Protein AF-A0A5C8IA81-F1 (afdb_monomer_lite)

Sequence (1059 aa):
MPIPPRSRPSRGLSVRSIALVAGAFYYVAALVIFRDVLFAIPSVLRGETVIVGDELVPFFNWHTQLLDQAAGQFNDLVHGYEFRVRYAFLTTWLRFYPVLPFAILLVIPTLFWVTYLTVARFIERVFTALSPQAIYLATFFPVALIYLIMVYSKITHFYTLILGLVMMTMSALWMLYALLFAGRAWKRYMVIACLATLLNPAIHYLILFSLFFGLTIVTLLVGELANWIRRGGPARLRTLPARVRGFMTDGGRWPRLRRAFARWSATTSGRVVLAFAMYVAITLVPYALFVKYVALAGVSNLTDTVPGDFYFIQDASVSWLHMFSWDLAGITDKILFGDYLAKVPRYPDAAYTLLLVVPLLVPAVRRRLFRTRPHRQLLGVIAVAIVFALWATIGYGEPLWFPTFHRTLAALATTANESNSAIGDLLVTAAGTVVQILRFPHRFQLILFMLAPLVMSLTLAYLIDVVSGRWLRRSAHRSTGEVLIKLLATVSVGAVFFTPFWSNDPYRTVFASGNMAGFLSPFPLQDLKDLKRAIKELPEGKTVVIPPTETAKLVGDSNGVDHKFIDKFFIYYLDKPSYYYGLTGDVQNKFDFFLILRGLYYRQDWWINVARDINVKYIVVNRRIHSNGGIGAEYLPNVESFVEPGLARLSDDIALRFENDSYALYEITDLPSGPRDTILVDSSWQSYLDLVFSRRNLSRCYTFEFTPYVDLAAARAGPPIKLLTDDEPTSALDLYLLEHPEAISGPDTRMFAFNPDVVASNYYLSPMFRSFLLFSNTKWNRMGMITPGVFGTLRGSFVGLPRDTEIAIPVDIAESGRYRVLMRTANTANTVQVTAPSLGFDETFELRSPPENVKFYPVDDVYDTDRVAVDASGMSVSEIEDAVPEELVAVNFGYSYQDLGVVDADAGTHTFSLQKTDQNPMLFEGMMLVPDDVYQTLELPTDVVPITDPNELDCSERTESSGPDDGYVDAAANPEHANLTQDELLNLAAADVGDLEPPAGGVVGSSWIGVGVTVLILLMSGLIVRWRSRSRPDDPAPDDPAPDDPPSDDDDDDKEPTS

Structure (mmCIF, N/CA/C/O backbone):
data_AF-A0A5C8IA81-F1
#
_entry.id   AF-A0A5C8IA81-F1
#
loop_
_atom_site.group_PDB
_atom_site.id
_atom_site.type_symbol
_atom_site.label_atom_id
_atom_site.label_alt_id
_atom_site.label_comp_id
_atom_site.label_asym_id
_atom_site.label_entity_id
_atom_site.label_seq_id
_atom_site.pdbx_PDB_ins_code
_atom_site.Cartn_x
_atom_site.Cartn_y
_atom_site.Cartn_z
_atom_site.occupancy
_atom_site.B_iso_or_equiv
_atom_site.auth_seq_id
_atom_site.auth_comp_id
_atom_site.auth_asym_id
_atom_site.auth_atom_id
_atom_site.pdbx_PDB_model_num
ATOM 1 N N . MET A 1 1 ? -34.663 -3.228 54.240 1.00 33.69 1 MET A N 1
ATOM 2 C CA . MET A 1 1 ? -35.141 -1.906 53.779 1.00 33.69 1 MET A CA 1
ATOM 3 C C . MET A 1 1 ? -36.226 -2.128 52.740 1.00 33.69 1 MET A C 1
ATOM 5 O O . MET A 1 1 ? -35.976 -2.917 51.832 1.00 33.69 1 MET A O 1
ATOM 9 N N . PRO A 1 2 ? -37.406 -1.502 52.877 1.00 31.45 2 PRO A N 1
ATOM 10 C CA . PRO A 1 2 ? -38.437 -1.532 51.845 1.00 31.45 2 PRO A CA 1
ATOM 11 C C . PRO A 1 2 ? -37.969 -0.783 50.589 1.00 31.45 2 PRO A C 1
ATOM 13 O O . PRO A 1 2 ? -37.119 0.106 50.659 1.00 31.45 2 PRO A O 1
ATOM 16 N N . ILE A 1 3 ? -38.511 -1.165 49.434 1.00 33.31 3 ILE A N 1
ATOM 17 C CA . ILE A 1 3 ? -38.219 -0.520 48.150 1.00 33.31 3 ILE A CA 1
ATOM 18 C C . ILE A 1 3 ? -38.900 0.859 48.153 1.00 33.31 3 ILE A C 1
ATOM 20 O O . ILE A 1 3 ? -40.120 0.903 48.319 1.00 33.31 3 ILE A O 1
ATOM 24 N N . PRO A 1 4 ? -38.174 1.980 47.971 1.00 34.91 4 PRO A N 1
ATOM 25 C CA . PRO A 1 4 ? -38.811 3.287 47.878 1.00 34.91 4 PRO A CA 1
ATOM 26 C C . PRO A 1 4 ? -39.685 3.352 46.613 1.00 34.91 4 PRO A C 1
ATOM 28 O O . PRO A 1 4 ? -39.297 2.800 45.574 1.00 34.91 4 PRO A O 1
ATOM 31 N N . PRO A 1 5 ? -40.854 4.015 46.663 1.00 33.41 5 PRO A N 1
ATOM 32 C CA . PRO A 1 5 ? -41.746 4.102 45.515 1.00 33.41 5 PRO A CA 1
ATOM 33 C C . PRO A 1 5 ? -41.042 4.787 44.340 1.00 33.41 5 PRO A C 1
ATOM 35 O O . PRO A 1 5 ? -40.331 5.780 44.510 1.00 33.41 5 PRO A O 1
ATOM 38 N N . ARG A 1 6 ? -41.258 4.270 43.123 1.00 34.28 6 ARG A N 1
ATOM 39 C CA . ARG A 1 6 ? -40.813 4.944 41.896 1.00 34.28 6 ARG A CA 1
ATOM 40 C C . ARG A 1 6 ? -41.483 6.315 41.830 1.00 34.28 6 ARG A C 1
ATOM 42 O O . ARG A 1 6 ? -42.702 6.396 41.684 1.00 34.28 6 ARG A O 1
ATOM 49 N N . SER A 1 7 ? -40.687 7.376 41.908 1.00 33.78 7 SER A N 1
ATOM 50 C CA . SER A 1 7 ? -41.159 8.733 41.653 1.00 33.78 7 SER A CA 1
ATOM 51 C C . SER A 1 7 ? -41.774 8.827 40.253 1.00 33.78 7 SER A C 1
ATOM 53 O O . SER A 1 7 ? -41.305 8.190 39.304 1.00 33.78 7 SER A O 1
ATOM 55 N N . ARG A 1 8 ? -42.849 9.620 40.127 1.00 33.00 8 ARG A N 1
ATOM 56 C CA . ARG A 1 8 ? -43.472 9.942 38.832 1.00 33.00 8 ARG A CA 1
ATOM 57 C C . ARG A 1 8 ? -42.396 10.440 37.852 1.00 33.00 8 ARG A C 1
ATOM 59 O O . ARG A 1 8 ? -41.492 11.154 38.291 1.00 33.00 8 ARG A O 1
ATOM 66 N N . PRO A 1 9 ? -42.484 10.113 36.548 1.00 36.97 9 PRO A N 1
ATOM 67 C CA . PRO A 1 9 ? -41.510 10.581 35.570 1.00 36.97 9 PRO A CA 1
ATOM 68 C C . PRO A 1 9 ? -41.485 12.112 35.565 1.00 36.97 9 PRO A C 1
ATOM 70 O O . PRO A 1 9 ? -42.474 12.765 35.229 1.00 36.97 9 PRO A O 1
ATOM 73 N N . SER A 1 10 ? -40.351 12.689 35.959 1.00 41.59 10 SER A N 1
ATOM 74 C CA . SER A 1 10 ? -40.108 14.118 35.803 1.00 41.59 10 SER A CA 1
ATOM 75 C C . SER A 1 10 ? -40.107 14.477 34.312 1.00 41.59 10 SER A C 1
ATOM 77 O O . SER A 1 10 ? -39.775 13.646 33.463 1.00 41.59 10 SER A O 1
ATOM 79 N N . ARG A 1 11 ? -40.458 15.728 33.980 1.00 45.72 11 ARG A N 1
ATOM 80 C CA . ARG A 1 11 ? -40.369 16.294 32.616 1.00 45.72 11 ARG A CA 1
ATOM 81 C C . ARG A 1 11 ? -38.899 16.501 32.192 1.00 45.72 11 ARG A C 1
ATOM 83 O O . ARG A 1 11 ? -38.470 17.617 31.919 1.00 45.72 11 ARG A O 1
ATOM 90 N N . GLY A 1 12 ? -38.106 15.433 32.204 1.00 56.06 12 GLY A N 1
ATOM 91 C CA . GLY A 1 12 ? -36.724 15.413 31.735 1.00 56.06 12 GLY A CA 1
ATOM 92 C C . GLY A 1 12 ? -36.632 15.184 30.227 1.00 56.06 12 GLY A C 1
ATOM 93 O O . GLY A 1 12 ? -37.526 14.586 29.629 1.00 56.06 12 GLY A O 1
ATOM 94 N N . LEU A 1 13 ? -35.517 15.599 29.616 1.00 64.62 13 LEU A N 1
ATOM 95 C CA . LEU A 1 13 ? -35.184 15.197 28.246 1.00 64.62 13 LEU A CA 1
ATOM 96 C C . LEU A 1 13 ? -35.180 13.667 28.143 1.00 64.62 13 LEU A C 1
ATOM 98 O O . LEU A 1 13 ? -34.471 12.987 28.896 1.00 64.62 13 LEU A O 1
ATOM 102 N N . SER A 1 14 ? -35.975 13.130 27.214 1.00 85.69 14 SER A N 1
ATOM 103 C CA . SER A 1 14 ? -35.999 11.692 26.959 1.00 85.69 14 SER A CA 1
ATOM 104 C C . SER A 1 14 ? -34.713 11.265 26.247 1.00 85.69 14 SER A C 1
ATOM 106 O O . SER A 1 14 ? -34.195 11.990 25.397 1.00 85.69 14 SER A O 1
ATOM 108 N N . VAL A 1 15 ? -34.217 10.064 26.549 1.00 88.62 15 VAL A N 1
ATOM 109 C CA . VAL A 1 15 ? -33.043 9.483 25.872 1.00 88.62 15 VAL A CA 1
ATOM 110 C C . VAL A 1 15 ? -33.256 9.416 24.353 1.00 88.62 15 VAL A C 1
ATOM 112 O O . VAL A 1 15 ? -32.348 9.723 23.585 1.00 88.62 15 VAL A O 1
ATOM 115 N N . ARG A 1 16 ? -34.487 9.118 23.908 1.00 90.88 16 ARG A N 1
ATOM 116 C CA . ARG A 1 16 ? -34.873 9.133 22.487 1.00 90.88 16 ARG A CA 1
ATOM 117 C C . ARG A 1 16 ? -34.737 10.529 21.870 1.00 90.88 16 ARG A C 1
ATOM 119 O O . ARG A 1 16 ? -34.262 10.636 20.748 1.00 90.88 16 ARG A O 1
ATOM 126 N N . SER A 1 17 ? -35.115 11.583 22.595 1.00 89.69 17 SER A N 1
ATOM 127 C CA . SER A 1 17 ? -34.967 12.974 22.146 1.00 89.69 17 SER A CA 1
ATOM 128 C C . SER A 1 17 ? -33.494 13.361 22.012 1.00 89.69 17 SER A C 1
ATOM 130 O O . SER A 1 17 ? -33.114 13.903 20.983 1.00 89.69 17 SER A O 1
ATOM 132 N N . ILE A 1 18 ? -32.657 13.026 23.003 1.00 91.56 18 ILE A N 1
ATOM 133 C CA . ILE A 1 18 ? -31.205 13.280 22.953 1.00 91.56 18 ILE A CA 1
ATOM 134 C C . ILE A 1 18 ? -30.586 12.567 21.743 1.00 91.56 18 ILE A C 1
ATOM 136 O O . ILE A 1 18 ? -29.866 13.187 20.967 1.00 91.56 18 ILE A O 1
ATOM 140 N N . ALA A 1 19 ? -30.926 11.293 21.533 1.00 93.81 19 ALA A N 1
ATOM 141 C CA . ALA A 1 19 ? -30.397 10.502 20.428 1.00 93.81 19 ALA A CA 1
ATOM 142 C C . ALA A 1 19 ? -30.842 10.993 19.036 1.00 93.81 19 ALA A C 1
ATOM 144 O O . ALA A 1 19 ? -30.082 10.859 18.078 1.00 93.81 19 ALA A O 1
ATOM 145 N N . LEU A 1 20 ? -32.053 11.552 18.918 1.00 94.38 20 LEU A N 1
ATOM 146 C CA . LEU A 1 20 ? -32.542 12.179 17.684 1.00 94.38 20 LEU A CA 1
ATOM 147 C C . LEU A 1 20 ? -31.858 13.526 17.420 1.00 94.38 20 LEU A C 1
ATOM 149 O O . LEU A 1 20 ? -31.477 13.784 16.286 1.00 94.38 20 LEU A O 1
ATOM 153 N N . VAL A 1 21 ? -31.652 14.352 18.453 1.00 93.56 21 VAL A N 1
ATOM 154 C CA . VAL A 1 21 ? -30.922 15.628 18.331 1.00 93.56 21 VAL A CA 1
ATOM 155 C C . VAL A 1 21 ? -29.455 15.391 17.965 1.00 93.56 21 VAL A C 1
ATOM 157 O O . VAL A 1 21 ? -28.944 16.071 17.084 1.00 93.56 21 VAL A O 1
ATOM 160 N N . ALA A 1 22 ? -28.796 14.394 18.566 1.00 93.44 22 ALA A N 1
ATOM 161 C CA . ALA A 1 22 ? -27.437 13.992 18.192 1.00 93.44 22 ALA A CA 1
ATOM 162 C C . ALA A 1 22 ? -27.353 13.537 16.722 1.00 93.44 22 ALA A C 1
ATOM 164 O O . ALA A 1 22 ? -26.461 13.967 15.999 1.00 93.44 22 ALA A O 1
ATOM 165 N N . GLY A 1 23 ? -28.315 12.725 16.262 1.00 95.12 23 GLY A N 1
ATOM 166 C CA . GLY A 1 23 ? -28.415 12.327 14.854 1.00 95.12 23 GLY A CA 1
ATOM 167 C C . GLY A 1 23 ? -28.604 13.524 13.922 1.00 95.12 23 GLY A C 1
ATOM 168 O O . GLY A 1 23 ? -27.832 13.695 12.985 1.00 95.12 23 GLY A O 1
ATOM 169 N N . ALA A 1 24 ? -29.578 14.392 14.214 1.00 96.44 24 ALA A N 1
ATOM 170 C CA . ALA A 1 24 ? -29.825 15.610 13.443 1.00 96.44 24 ALA A CA 1
ATOM 171 C C . ALA A 1 24 ? -28.591 16.528 13.392 1.00 96.44 24 ALA A C 1
ATOM 173 O O . ALA A 1 24 ? -28.287 17.068 12.333 1.00 96.44 24 ALA A O 1
ATOM 174 N N . PHE A 1 25 ? -27.844 16.652 14.496 1.00 95.25 25 PHE A N 1
ATOM 175 C CA . PHE A 1 25 ? -26.590 17.401 14.516 1.00 95.25 25 PHE A CA 1
ATOM 176 C C . PHE A 1 25 ? -25.544 16.791 13.576 1.00 95.25 25 PHE A C 1
ATOM 178 O O . PHE A 1 25 ? -24.917 17.543 12.842 1.00 95.25 25 PHE A O 1
ATOM 185 N N . TYR A 1 26 ? -25.372 15.462 13.539 1.00 96.25 26 TYR A N 1
ATOM 186 C CA . TYR A 1 26 ? -24.430 14.834 12.601 1.00 96.25 26 TYR A CA 1
ATOM 187 C C . TYR A 1 26 ? -24.785 15.126 11.135 1.00 96.25 26 TYR A C 1
ATOM 189 O O . TYR A 1 26 ? -23.894 15.470 10.365 1.00 96.25 26 TYR A O 1
ATOM 197 N N . TYR A 1 27 ? -26.067 15.068 10.752 1.00 96.88 27 TYR A N 1
ATOM 198 C CA . TYR A 1 27 ? -26.488 15.436 9.391 1.00 96.88 27 TYR A CA 1
ATOM 199 C C . TYR A 1 27 ? -26.294 16.929 9.094 1.00 96.88 27 TYR A C 1
ATOM 201 O O . TYR A 1 27 ? -25.751 17.271 8.050 1.00 96.88 27 TYR A O 1
ATOM 209 N N . VAL A 1 28 ? -26.681 17.830 10.004 1.00 95.88 28 VAL A N 1
ATOM 210 C CA . VAL A 1 28 ? -26.487 19.281 9.810 1.00 95.88 28 VAL A CA 1
ATOM 211 C C . VAL A 1 28 ? -24.999 19.637 9.739 1.00 95.88 28 VAL A C 1
ATOM 213 O O . VAL A 1 28 ? -24.603 20.421 8.883 1.00 95.88 28 VAL A O 1
ATOM 216 N N . ALA A 1 29 ? -24.158 19.026 10.577 1.00 93.00 29 ALA A N 1
ATOM 217 C CA . ALA A 1 29 ? -22.710 19.199 10.523 1.00 93.00 29 ALA A CA 1
ATOM 218 C C . ALA A 1 29 ? -22.122 18.682 9.201 1.00 93.00 29 ALA A C 1
ATOM 220 O O . ALA A 1 29 ? -21.273 19.356 8.628 1.00 93.00 29 ALA A O 1
ATOM 221 N N . ALA A 1 30 ? -22.605 17.550 8.674 1.00 94.12 30 ALA A N 1
ATOM 222 C CA . ALA A 1 30 ? -22.189 17.046 7.365 1.00 94.12 30 ALA A CA 1
ATOM 223 C C . ALA A 1 30 ? -22.527 18.025 6.224 1.00 94.12 30 ALA A C 1
ATOM 225 O O . ALA A 1 30 ? -21.695 18.217 5.346 1.00 94.12 30 ALA A O 1
ATOM 226 N N . LEU A 1 31 ? -23.683 18.704 6.262 1.00 94.12 31 LEU A N 1
ATOM 227 C CA . LEU A 1 31 ? -24.030 19.747 5.280 1.00 94.12 31 LEU A CA 1
ATOM 228 C C . LEU A 1 31 ? -23.114 20.985 5.354 1.00 94.12 31 LEU A C 1
ATOM 230 O O . LEU A 1 31 ? -22.933 21.657 4.346 1.00 94.12 31 LEU A O 1
ATOM 234 N N . VAL A 1 32 ? -22.554 21.305 6.528 1.00 92.75 32 VAL A N 1
ATOM 235 C CA . VAL A 1 32 ? -21.630 22.446 6.715 1.00 92.75 32 VAL A CA 1
ATOM 236 C C . VAL A 1 32 ? -20.189 22.083 6.346 1.00 92.75 32 VAL A C 1
ATOM 238 O O . VAL A 1 32 ? -19.500 22.878 5.702 1.00 92.75 32 VAL A O 1
ATOM 241 N N . ILE A 1 33 ? -19.745 20.889 6.752 1.00 92.69 33 ILE A N 1
ATOM 242 C CA . ILE A 1 33 ? -18.408 20.351 6.473 1.00 92.69 33 ILE A CA 1
ATOM 243 C C . ILE A 1 33 ? -18.268 20.038 4.982 1.00 92.69 33 ILE A C 1
ATOM 245 O O . ILE A 1 33 ? -17.310 20.467 4.364 1.00 92.69 33 ILE A O 1
ATOM 249 N N . PHE A 1 34 ? -19.238 19.354 4.378 1.00 93.62 34 PHE A N 1
ATOM 250 C CA . PHE A 1 34 ? -19.212 18.979 2.961 1.00 93.62 34 PHE A CA 1
ATOM 251 C C . PHE A 1 34 ? -20.078 19.920 2.110 1.00 93.62 34 PHE A C 1
ATOM 253 O O . PHE A 1 34 ? -20.775 19.492 1.190 1.00 93.62 34 PHE A O 1
ATOM 260 N N . ARG A 1 35 ? -20.082 21.218 2.431 1.00 92.94 35 ARG A N 1
ATOM 261 C CA . ARG A 1 35 ? -20.894 22.207 1.705 1.00 92.94 35 ARG A CA 1
ATOM 262 C C . ARG A 1 35 ? -20.497 22.335 0.233 1.00 92.94 35 ARG A C 1
ATOM 264 O O . ARG A 1 35 ? -21.373 22.494 -0.607 1.00 92.94 35 ARG A O 1
ATOM 271 N N . ASP A 1 36 ? -19.215 22.189 -0.089 1.00 90.00 36 ASP A N 1
ATOM 272 C CA . ASP A 1 36 ? -18.730 22.309 -1.467 1.00 90.00 36 ASP A CA 1
ATOM 273 C C . ASP A 1 36 ? -19.219 21.112 -2.304 1.00 90.00 36 ASP A C 1
ATOM 275 O O . ASP A 1 36 ? -19.740 21.286 -3.403 1.00 90.00 36 ASP A O 1
ATOM 279 N N . VAL A 1 37 ? -19.229 19.912 -1.706 1.00 92.56 37 VAL A N 1
ATOM 280 C CA . VAL A 1 37 ? -19.884 18.704 -2.247 1.00 92.56 37 VAL A CA 1
ATOM 281 C C . VAL A 1 37 ? -21.387 18.918 -2.460 1.00 92.56 37 VAL A C 1
ATOM 283 O O . VAL A 1 37 ? -21.921 18.512 -3.490 1.00 92.56 37 VAL A O 1
ATOM 286 N N . LEU A 1 38 ? -22.078 19.561 -1.510 1.00 93.81 38 LEU A N 1
ATOM 287 C CA . LEU A 1 38 ? -23.507 19.883 -1.609 1.00 93.81 38 LEU A CA 1
ATOM 288 C C . LEU A 1 38 ? -23.800 20.861 -2.759 1.00 93.81 38 LEU A C 1
ATOM 290 O O . LEU A 1 38 ? -24.758 20.653 -3.504 1.00 93.81 38 LEU A O 1
ATOM 294 N N . PHE A 1 39 ? -22.981 21.902 -2.924 1.00 93.00 39 PHE A N 1
ATOM 295 C CA . PHE A 1 39 ? -23.128 22.876 -4.009 1.00 93.00 39 PHE A CA 1
ATOM 296 C C . PHE A 1 39 ? -22.698 22.325 -5.376 1.00 93.00 39 PHE A C 1
ATOM 298 O O . PHE A 1 39 ? -23.241 22.763 -6.387 1.00 93.00 39 PHE A O 1
ATOM 305 N N . ALA A 1 40 ? -21.812 21.325 -5.421 1.00 91.94 40 ALA A N 1
ATOM 306 C CA . ALA A 1 40 ? -21.403 20.640 -6.648 1.00 91.94 40 ALA A CA 1
ATOM 307 C C . ALA A 1 40 ? -22.460 19.668 -7.216 1.00 91.94 40 ALA A C 1
ATOM 309 O O . ALA A 1 40 ? -22.372 19.297 -8.386 1.00 91.94 40 ALA A O 1
ATOM 310 N N . ILE A 1 41 ? -23.480 19.255 -6.445 1.00 95.25 41 ILE A N 1
ATOM 311 C CA . ILE A 1 41 ? -24.491 18.277 -6.906 1.00 95.25 41 ILE A CA 1
ATOM 312 C C . ILE A 1 41 ? -25.083 18.621 -8.291 1.00 95.25 41 ILE A C 1
ATOM 314 O O . ILE A 1 41 ? -25.143 17.723 -9.133 1.00 95.25 41 ILE A O 1
ATOM 318 N N . PRO A 1 42 ? -25.504 19.868 -8.598 1.00 96.12 42 PRO A N 1
ATOM 319 C CA . PRO A 1 42 ? -26.114 20.177 -9.889 1.00 96.12 42 PRO A CA 1
ATOM 320 C C . PRO A 1 42 ? -25.153 20.039 -11.077 1.00 96.12 42 PRO A C 1
ATOM 322 O O . PRO A 1 42 ? -25.581 19.561 -12.124 1.00 96.12 42 PRO A O 1
ATOM 325 N N . SER A 1 43 ? -23.880 20.432 -10.941 1.00 93.50 43 SER A N 1
ATOM 326 C CA . SER A 1 43 ? -22.884 20.301 -12.017 1.00 93.50 43 SER A CA 1
ATOM 327 C C . SER A 1 43 ? -22.430 18.850 -12.190 1.00 93.50 43 SER A C 1
ATOM 329 O O . SER A 1 43 ? -22.292 18.387 -13.321 1.00 93.50 43 SER A O 1
ATOM 331 N N . VAL A 1 44 ? -22.315 18.091 -11.093 1.00 92.81 44 VAL A N 1
ATOM 332 C CA . VAL A 1 44 ? -22.037 16.645 -11.124 1.00 92.81 44 VAL A CA 1
ATOM 333 C C . VAL A 1 44 ? -23.171 15.874 -11.808 1.00 92.81 44 VAL A C 1
ATOM 335 O O . VAL A 1 44 ? -22.908 15.022 -12.652 1.00 92.81 44 VAL A O 1
ATOM 338 N N . LEU A 1 45 ? -24.438 16.207 -11.535 1.00 93.12 45 LEU A N 1
ATOM 339 C CA . LEU A 1 45 ? -25.589 15.580 -12.205 1.00 93.12 45 LEU A CA 1
ATOM 340 C C . LEU A 1 45 ? -25.723 15.966 -13.688 1.00 93.12 45 LEU A C 1
ATOM 342 O O . LEU A 1 45 ? -26.238 15.170 -14.470 1.00 93.12 45 LEU A O 1
ATOM 346 N N . ARG A 1 46 ? -25.239 17.148 -14.097 1.00 93.19 46 ARG A N 1
ATOM 347 C CA . ARG A 1 46 ? -25.074 17.516 -15.519 1.00 93.19 46 ARG A CA 1
ATOM 348 C C . ARG A 1 46 ? -23.808 16.911 -16.151 1.00 93.19 46 ARG A C 1
ATOM 350 O O . ARG A 1 46 ? -23.591 17.059 -17.352 1.00 93.19 46 ARG A O 1
ATOM 357 N N . GLY A 1 47 ? -22.967 16.240 -15.359 1.00 90.19 47 GLY A N 1
ATOM 358 C CA . GLY A 1 47 ? -21.675 15.700 -15.780 1.00 90.19 47 GLY A CA 1
ATOM 359 C C . GLY A 1 47 ? -20.664 16.774 -16.192 1.00 90.19 47 GLY A C 1
ATOM 360 O O . GLY A 1 47 ? -19.755 16.485 -16.961 1.00 90.19 47 GLY A O 1
ATOM 361 N N . GLU A 1 48 ? -20.844 18.029 -15.777 1.00 92.75 48 GLU A N 1
ATOM 362 C CA . GLU A 1 48 ? -19.915 19.145 -16.028 1.00 92.75 48 GLU A CA 1
ATOM 363 C C . GLU A 1 48 ? -18.659 19.033 -15.166 1.00 92.75 48 GLU A C 1
ATOM 365 O O . GLU A 1 48 ? -17.563 19.336 -15.632 1.00 92.75 48 GLU A O 1
ATOM 370 N N . THR A 1 49 ? -18.825 18.556 -13.933 1.00 92.25 49 THR A N 1
ATOM 371 C CA . THR A 1 49 ? -17.745 18.344 -12.970 1.00 92.25 49 THR A CA 1
ATOM 372 C C . THR A 1 49 ? -17.830 16.951 -12.352 1.00 92.25 49 THR A C 1
ATOM 374 O O . THR A 1 49 ? -18.861 16.278 -12.434 1.00 92.25 49 THR A O 1
ATOM 377 N N . VAL A 1 50 ? -16.763 16.521 -11.685 1.00 91.81 50 VAL A N 1
ATOM 378 C CA . VAL A 1 50 ? -16.718 15.285 -10.899 1.00 91.81 50 VAL A CA 1
ATOM 379 C C . VAL A 1 50 ? -16.014 15.526 -9.569 1.00 91.81 50 VAL A C 1
ATOM 381 O O . VAL A 1 50 ? -15.052 16.279 -9.508 1.00 91.81 50 VAL A O 1
ATOM 384 N N . ILE A 1 51 ? -16.484 14.894 -8.493 1.00 89.50 51 ILE A N 1
ATOM 385 C CA . ILE A 1 51 ? -15.732 14.858 -7.232 1.00 89.50 51 ILE A CA 1
ATOM 386 C C . ILE A 1 51 ? -14.698 13.746 -7.361 1.00 89.50 51 ILE A C 1
ATOM 388 O O . ILE A 1 51 ? -15.067 12.590 -7.579 1.00 89.50 51 ILE A O 1
ATOM 392 N N . VAL A 1 52 ? -13.425 14.098 -7.233 1.00 80.56 52 VAL A N 1
ATOM 393 C CA . VAL A 1 52 ? -12.295 13.188 -7.412 1.00 80.56 52 VAL A CA 1
ATOM 394 C C . VAL A 1 52 ? -11.202 13.496 -6.400 1.00 80.56 52 VAL A C 1
ATOM 396 O O . VAL A 1 52 ? -11.046 14.632 -5.973 1.00 80.56 52 VAL A O 1
ATOM 399 N N . GLY A 1 53 ? -10.437 12.471 -6.039 1.00 75.75 53 GLY A N 1
ATOM 400 C CA . GLY A 1 53 ? -9.194 12.635 -5.309 1.00 75.75 53 GLY A CA 1
ATOM 401 C C . GLY A 1 53 ? -8.512 11.288 -5.070 1.00 75.75 53 GLY A C 1
ATOM 402 O O . GLY A 1 53 ? -9.148 10.364 -4.564 1.00 75.75 53 GLY A O 1
ATOM 403 N N . ASP A 1 54 ? -7.223 11.184 -5.392 1.00 74.31 54 ASP A N 1
ATOM 404 C CA . ASP A 1 54 ? -6.356 10.011 -5.196 1.00 74.31 54 ASP A CA 1
ATOM 405 C C . ASP A 1 54 ? -7.092 8.706 -5.593 1.00 74.31 54 ASP A C 1
ATOM 407 O O . ASP A 1 54 ? -7.538 8.577 -6.732 1.00 74.31 54 ASP A O 1
ATOM 411 N N . GLU A 1 55 ? -7.310 7.753 -4.682 1.00 71.50 55 GLU A N 1
ATOM 412 C CA . GLU A 1 55 ? -8.022 6.499 -4.995 1.00 71.50 55 GLU A CA 1
ATOM 413 C C . GLU A 1 55 ? -9.568 6.583 -5.129 1.00 71.50 55 GLU A C 1
ATOM 415 O O . GLU A 1 55 ? -10.248 5.550 -5.227 1.00 71.50 55 GLU A O 1
ATOM 420 N N . LEU A 1 56 ? -10.168 7.777 -5.116 1.00 74.75 56 LEU A N 1
ATOM 421 C CA . LEU A 1 56 ? -11.608 7.996 -5.312 1.00 74.75 56 LEU A CA 1
ATOM 422 C C . LEU A 1 56 ? -11.965 8.022 -6.810 1.00 74.75 56 LEU A C 1
ATOM 424 O O . LEU A 1 56 ? -12.520 8.994 -7.313 1.00 74.75 56 LEU A O 1
ATOM 428 N N . VAL A 1 57 ? -11.640 6.938 -7.521 1.00 76.25 57 VAL A N 1
ATOM 429 C CA . VAL A 1 57 ? -11.952 6.760 -8.950 1.00 76.25 57 VAL A CA 1
ATOM 430 C C . VAL A 1 57 ? -13.470 6.559 -9.115 1.00 76.25 57 VAL A C 1
ATOM 432 O O . VAL A 1 57 ? -13.987 5.557 -8.606 1.00 76.25 57 VAL A O 1
ATOM 435 N N . PRO A 1 58 ? -14.208 7.481 -9.771 1.00 77.00 58 PRO A N 1
ATOM 436 C CA . PRO A 1 58 ? -15.670 7.528 -9.669 1.00 77.00 58 PRO A CA 1
ATOM 437 C C . PRO A 1 58 ? -16.403 7.092 -10.953 1.00 77.00 58 PRO A C 1
ATOM 439 O O . PRO A 1 58 ? -17.637 7.117 -11.013 1.00 77.00 58 PRO A O 1
ATOM 442 N N . PHE A 1 59 ? -15.661 6.709 -11.994 1.00 81.56 59 PHE A N 1
ATOM 443 C CA . PHE A 1 59 ? -16.210 6.186 -13.245 1.00 81.56 59 PHE A CA 1
ATOM 444 C C . PHE A 1 59 ? -16.407 4.679 -13.166 1.00 81.56 59 PHE A C 1
ATOM 446 O O . PHE A 1 59 ? -15.719 3.993 -12.411 1.00 81.56 59 PHE A O 1
ATOM 453 N N . PHE A 1 60 ? -17.420 4.196 -13.885 1.00 72.69 60 PHE A N 1
ATOM 454 C CA . PHE A 1 60 ? -17.854 2.817 -13.771 1.00 72.69 60 PHE A CA 1
ATOM 455 C C . PHE A 1 60 ? -18.527 2.296 -15.048 1.00 72.69 60 PHE A C 1
ATOM 457 O O . PHE A 1 60 ? -19.601 2.769 -15.425 1.00 72.69 60 PHE A O 1
ATOM 464 N N . ASN A 1 61 ? -17.923 1.276 -15.657 1.00 75.69 61 ASN A N 1
ATOM 465 C CA . ASN A 1 61 ? -18.507 0.435 -16.700 1.00 75.69 61 ASN A CA 1
ATOM 466 C C . ASN A 1 61 ? -18.742 -0.975 -16.126 1.00 75.69 61 ASN A C 1
ATOM 468 O O . ASN A 1 61 ? -17.813 -1.643 -15.687 1.00 75.69 61 ASN A O 1
ATOM 472 N N . TRP A 1 62 ? -19.993 -1.434 -16.071 1.00 72.94 62 TRP A N 1
ATOM 473 C CA . TRP A 1 62 ? -20.340 -2.640 -15.308 1.00 72.94 62 TRP A CA 1
ATOM 474 C C . TRP A 1 62 ? -19.884 -3.956 -15.941 1.00 72.94 62 TRP A C 1
ATOM 476 O O . TRP A 1 62 ? -19.754 -4.938 -15.213 1.00 72.94 62 TRP A O 1
ATOM 486 N N . HIS A 1 63 ? -19.615 -3.971 -17.247 1.00 71.69 63 HIS A N 1
ATOM 487 C CA . HIS A 1 63 ? -18.943 -5.091 -17.899 1.00 71.69 63 HIS A CA 1
ATOM 488 C C . HIS A 1 63 ? -17.452 -5.070 -17.518 1.00 71.69 63 HIS A C 1
ATOM 490 O O . HIS A 1 63 ? -17.043 -5.756 -16.579 1.00 71.69 63 HIS A O 1
ATOM 496 N N . THR A 1 64 ? -16.694 -4.153 -18.125 1.00 69.25 64 THR A N 1
ATOM 497 C CA . THR A 1 64 ? -15.223 -4.099 -18.065 1.00 69.25 64 THR A CA 1
ATOM 498 C C . THR A 1 64 ? -14.633 -3.754 -16.697 1.00 69.25 64 THR A C 1
ATOM 500 O O . THR A 1 64 ? -13.474 -4.057 -16.435 1.00 69.25 64 THR A O 1
ATOM 503 N N . GLN A 1 65 ? -15.393 -3.133 -15.789 1.00 70.44 65 GLN A N 1
ATOM 504 C CA . GLN A 1 65 ? -14.891 -2.635 -14.495 1.00 70.44 65 GLN A CA 1
ATOM 505 C C . GLN A 1 65 ? -15.630 -3.245 -13.283 1.00 70.44 65 GLN A C 1
ATOM 507 O O . GLN A 1 65 ? -15.433 -2.802 -12.151 1.00 70.44 65 GLN A O 1
ATOM 512 N N . LEU A 1 66 ? -16.490 -4.258 -13.481 1.00 69.50 66 LEU A N 1
ATOM 513 C CA . LEU A 1 66 ? -17.034 -5.077 -12.382 1.00 69.50 66 LEU A CA 1
ATOM 514 C C . LEU A 1 66 ? -17.135 -6.553 -12.732 1.00 69.50 66 LEU A C 1
ATOM 516 O O . LEU A 1 66 ? -16.687 -7.358 -11.925 1.00 69.50 66 LEU A O 1
ATOM 520 N N . LEU A 1 67 ? -17.763 -6.924 -13.850 1.00 70.50 67 LEU A N 1
ATOM 521 C CA . LEU A 1 67 ? -17.972 -8.339 -14.159 1.00 70.50 67 LEU A CA 1
ATOM 522 C C . LEU A 1 67 ? -16.666 -9.023 -14.543 1.00 70.50 67 LEU A C 1
ATOM 524 O O . LEU A 1 67 ? -16.328 -10.023 -13.920 1.00 70.50 67 LEU A O 1
ATOM 528 N N . ASP A 1 68 ? -15.907 -8.441 -15.465 1.00 67.81 68 ASP A N 1
ATOM 529 C CA . ASP A 1 68 ? -14.661 -9.033 -15.962 1.00 67.81 68 ASP A CA 1
ATOM 530 C C . ASP A 1 68 ? -13.629 -9.117 -14.816 1.00 67.81 68 ASP A C 1
ATOM 532 O O . ASP A 1 68 ? -13.015 -10.157 -14.574 1.00 67.81 68 ASP A O 1
ATOM 536 N N . GLN A 1 69 ? -13.563 -8.067 -13.984 1.00 66.81 69 GLN A N 1
ATOM 537 C CA . GLN A 1 69 ? -12.741 -8.039 -12.768 1.00 66.81 69 GLN A CA 1
ATOM 538 C C . GLN A 1 69 ? -13.198 -9.056 -11.704 1.00 66.81 69 GLN A C 1
ATOM 540 O O . GLN A 1 69 ? -12.373 -9.733 -11.097 1.00 66.81 69 GLN A O 1
ATOM 545 N N . ALA A 1 70 ? -14.507 -9.196 -11.459 1.00 64.25 70 ALA A N 1
ATOM 546 C CA . ALA A 1 70 ? -15.036 -10.168 -10.495 1.00 64.25 70 ALA A CA 1
ATOM 547 C C . ALA A 1 70 ? -14.977 -11.620 -11.002 1.00 64.25 70 ALA A C 1
ATOM 549 O O . ALA A 1 70 ? -15.080 -12.545 -10.196 1.00 64.25 70 ALA A O 1
ATOM 550 N N . ALA A 1 71 ? -14.825 -11.817 -12.313 1.00 64.25 71 ALA A N 1
ATOM 551 C CA . ALA A 1 71 ? -14.570 -13.102 -12.947 1.00 64.25 71 ALA A CA 1
ATOM 552 C C . ALA A 1 71 ? -13.075 -13.478 -12.966 1.00 64.25 71 ALA A C 1
ATOM 554 O O . ALA A 1 71 ? -12.753 -14.587 -13.387 1.00 64.25 71 ALA A O 1
ATOM 555 N N . GLY A 1 72 ? -12.178 -12.584 -12.525 1.00 65.00 72 GLY A N 1
ATOM 556 C CA . GLY A 1 72 ? -10.728 -12.798 -12.578 1.00 65.00 72 GLY A CA 1
ATOM 557 C C . GLY A 1 72 ? -10.174 -12.824 -14.006 1.00 65.00 72 GLY A C 1
ATOM 558 O O . GLY A 1 72 ? -9.168 -13.479 -14.256 1.00 65.00 72 GLY A O 1
ATOM 559 N N . GLN A 1 73 ? -10.849 -12.170 -14.954 1.00 68.62 73 GLN A N 1
ATOM 560 C CA . GLN A 1 73 ? -10.446 -12.146 -16.358 1.00 68.62 73 GLN A CA 1
ATOM 561 C C . GLN A 1 73 ? -9.404 -11.054 -16.623 1.00 68.62 73 GLN A C 1
ATOM 563 O O . GLN A 1 73 ? -9.335 -10.047 -15.912 1.00 68.62 73 GLN A O 1
ATOM 568 N N . PHE A 1 74 ? -8.602 -11.264 -17.669 1.00 77.94 74 PHE A N 1
ATOM 569 C CA . PHE A 1 74 ? -7.699 -10.250 -18.201 1.00 77.94 74 PHE A CA 1
ATOM 570 C C . PHE A 1 74 ? -8.498 -9.021 -18.652 1.00 77.94 74 PHE A C 1
ATOM 572 O O . PHE A 1 74 ? -9.588 -9.160 -19.210 1.00 77.94 74 PHE A O 1
ATOM 579 N N . ASN A 1 75 ? -7.975 -7.822 -18.396 1.00 81.00 75 ASN A N 1
ATOM 580 C CA . ASN A 1 75 ? -8.693 -6.577 -18.643 1.00 81.00 75 ASN A CA 1
ATOM 581 C C . ASN A 1 75 ? -7.892 -5.636 -19.549 1.00 81.00 75 ASN A C 1
ATOM 583 O O . ASN A 1 75 ? -6.907 -5.037 -19.117 1.00 81.00 75 ASN A O 1
ATOM 587 N N . ASP A 1 76 ? -8.365 -5.449 -20.782 1.00 85.56 76 ASP A N 1
ATOM 588 C CA . ASP A 1 76 ? -7.715 -4.611 -21.798 1.00 85.56 76 ASP A CA 1
ATOM 589 C C . ASP A 1 76 ? -7.586 -3.133 -21.402 1.00 85.56 76 ASP A C 1
ATOM 591 O O . ASP A 1 76 ? -6.725 -2.435 -21.935 1.00 85.56 76 ASP A O 1
ATOM 595 N N . LEU A 1 77 ? -8.404 -2.634 -20.463 1.00 87.31 77 LEU A N 1
ATOM 596 C CA . LEU A 1 77 ? -8.269 -1.264 -19.953 1.00 87.31 77 LEU A CA 1
ATOM 597 C C . LEU A 1 77 ? -6.994 -1.075 -19.127 1.00 87.31 77 LEU A C 1
ATOM 599 O O . LEU A 1 77 ? -6.548 0.050 -18.972 1.00 87.31 77 LEU A O 1
ATOM 603 N N . VAL A 1 78 ? -6.433 -2.128 -18.540 1.00 85.38 78 VAL A N 1
ATOM 604 C CA . VAL A 1 78 ? -5.246 -2.020 -17.673 1.00 85.38 78 VAL A CA 1
ATOM 605 C C . VAL A 1 78 ? -4.100 -2.932 -18.100 1.00 85.38 78 VAL A C 1
ATOM 607 O O . VAL A 1 78 ? -3.037 -2.874 -17.486 1.00 85.38 78 VAL A O 1
ATOM 610 N N . HIS A 1 79 ? -4.330 -3.746 -19.132 1.00 86.50 79 HIS A N 1
ATOM 611 C CA . HIS A 1 79 ? -3.433 -4.769 -19.652 1.00 86.50 79 HIS A CA 1
ATOM 612 C C . HIS A 1 79 ? -2.910 -5.693 -18.541 1.00 86.50 79 HIS A C 1
ATOM 614 O O . HIS A 1 79 ? -1.717 -5.759 -18.272 1.00 86.50 79 HIS A O 1
ATOM 620 N N . GLY A 1 80 ? -3.829 -6.343 -17.822 1.00 78.75 80 GLY A N 1
ATOM 621 C CA . GLY A 1 80 ? -3.479 -7.238 -16.717 1.00 78.75 80 GLY A CA 1
ATOM 622 C C . GLY A 1 80 ? -4.684 -7.758 -15.935 1.00 78.75 80 GLY A C 1
ATOM 623 O O . GLY A 1 80 ? -5.840 -7.433 -16.230 1.00 78.75 80 GLY A O 1
ATOM 624 N N . TYR A 1 81 ? -4.407 -8.563 -14.908 1.00 69.38 81 TYR A N 1
ATOM 625 C CA . TYR A 1 81 ? -5.416 -9.133 -14.011 1.00 69.38 81 TYR A CA 1
ATOM 626 C C . TYR A 1 81 ? -5.678 -8.211 -12.805 1.00 69.38 81 TYR A C 1
ATOM 628 O O . TYR A 1 81 ? -4.841 -8.047 -11.918 1.00 69.38 81 TYR A O 1
ATOM 636 N N . GLU A 1 82 ? -6.873 -7.615 -12.732 1.00 61.91 82 GLU A N 1
ATOM 637 C CA . GLU A 1 82 ? -7.265 -6.690 -11.653 1.00 61.91 82 GLU A CA 1
ATOM 638 C C . GLU A 1 82 ? -7.509 -7.406 -10.310 1.00 61.91 82 GLU A C 1
ATOM 640 O O . GLU A 1 82 ? -8.647 -7.584 -9.872 1.00 61.91 82 GLU A O 1
ATOM 645 N N . PHE A 1 83 ? -6.446 -7.732 -9.570 1.00 51.59 83 PHE A N 1
ATOM 646 C CA . PHE A 1 83 ? -6.586 -8.299 -8.221 1.00 51.59 83 PHE A CA 1
ATOM 647 C C . PHE A 1 83 ? -7.286 -7.345 -7.228 1.00 51.59 83 PHE A C 1
ATOM 649 O O . PHE A 1 83 ? -7.909 -7.762 -6.249 1.00 51.59 83 PHE A O 1
ATOM 656 N N . ARG A 1 84 ? -7.218 -6.026 -7.465 1.00 52.88 84 ARG A N 1
ATOM 657 C CA . ARG A 1 84 ? -7.746 -4.995 -6.553 1.00 52.88 84 ARG A CA 1
ATOM 658 C C . ARG A 1 84 ? -9.247 -4.711 -6.745 1.00 52.88 84 ARG A C 1
ATOM 660 O O . ARG A 1 84 ? -9.675 -3.557 -6.628 1.00 52.88 84 ARG A O 1
ATOM 667 N N . VAL A 1 85 ? -10.077 -5.745 -6.912 1.00 45.47 85 VAL A N 1
ATOM 668 C CA . VAL A 1 85 ? -11.530 -5.605 -6.719 1.00 45.47 85 VAL A CA 1
ATOM 669 C C . VAL A 1 85 ? -11.787 -5.190 -5.272 1.00 45.47 85 VAL A C 1
ATOM 671 O O . VAL A 1 85 ? -11.708 -5.980 -4.327 1.00 45.47 85 VAL A O 1
ATOM 674 N N . ARG A 1 86 ? -12.143 -3.919 -5.069 1.00 50.59 86 ARG A N 1
ATOM 675 C CA . ARG A 1 86 ? -12.695 -3.477 -3.788 1.00 50.59 86 ARG A CA 1
ATOM 676 C C . ARG A 1 86 ? -14.093 -4.061 -3.639 1.00 50.59 86 ARG A C 1
ATOM 678 O O . ARG A 1 86 ? -15.059 -3.546 -4.181 1.00 50.59 86 ARG A O 1
ATOM 685 N N . TYR A 1 87 ? -14.121 -5.158 -2.892 1.00 47.16 87 TYR A N 1
ATOM 686 C CA . TYR A 1 87 ? -15.239 -5.926 -2.361 1.00 47.16 87 TYR A CA 1
ATOM 687 C C . TYR A 1 87 ? -16.634 -5.295 -2.463 1.00 47.16 87 TYR A C 1
ATOM 689 O O . TYR A 1 87 ? -16.885 -4.196 -1.967 1.00 47.16 87 TYR A O 1
ATOM 697 N N . ALA A 1 88 ? -17.562 -6.118 -2.957 1.00 55.62 88 ALA A N 1
ATOM 698 C CA . ALA A 1 88 ? -19.009 -5.927 -2.988 1.00 55.62 88 ALA A CA 1
ATOM 699 C C . ALA A 1 88 ? -19.528 -4.738 -3.818 1.00 55.62 88 ALA A C 1
ATOM 701 O O . ALA A 1 88 ? -19.110 -3.594 -3.663 1.00 55.62 88 ALA A O 1
ATOM 702 N N . PHE A 1 89 ? -20.595 -5.023 -4.573 1.00 63.88 89 PHE A N 1
ATOM 703 C CA . PHE A 1 89 ? -21.474 -4.081 -5.282 1.00 63.88 89 PHE A CA 1
ATOM 704 C C . PHE A 1 89 ? -21.699 -2.743 -4.552 1.00 63.88 89 PHE A C 1
ATOM 706 O O . PHE A 1 89 ? -21.699 -1.685 -5.176 1.00 63.88 89 PHE A O 1
ATOM 713 N N . LEU A 1 90 ? -21.842 -2.780 -3.220 1.00 69.38 90 LEU A N 1
ATOM 714 C CA . LEU A 1 90 ? -22.003 -1.602 -2.367 1.00 69.38 90 LEU A CA 1
ATOM 715 C C . LEU A 1 90 ? -20.840 -0.599 -2.482 1.00 69.38 90 LEU A C 1
ATOM 717 O O . LEU A 1 90 ? -21.092 0.601 -2.540 1.00 69.38 90 LEU A O 1
ATOM 721 N N . THR A 1 91 ? -19.579 -1.043 -2.501 1.00 68.94 91 THR A N 1
ATOM 722 C CA . THR A 1 91 ? -18.436 -0.112 -2.496 1.00 68.94 91 THR A CA 1
ATOM 723 C C . THR A 1 91 ? -18.141 0.476 -3.874 1.00 68.94 91 THR A C 1
ATOM 725 O O . THR A 1 91 ? -17.558 1.560 -3.947 1.00 68.94 91 THR A O 1
ATOM 728 N N . THR A 1 92 ? -18.566 -0.201 -4.944 1.00 69.88 92 THR A N 1
ATOM 729 C CA . THR A 1 92 ? -18.623 0.334 -6.311 1.00 69.88 92 THR A CA 1
ATOM 730 C C . THR A 1 92 ? -19.718 1.400 -6.407 1.00 69.88 92 THR A C 1
ATOM 732 O O . THR A 1 92 ? -19.453 2.537 -6.791 1.00 69.88 92 THR A O 1
ATOM 735 N N . TRP A 1 93 ? -20.936 1.084 -5.947 1.00 77.56 93 TRP A N 1
ATOM 736 C CA . TRP A 1 93 ? -22.082 2.002 -6.001 1.00 77.56 93 TRP A CA 1
ATOM 737 C C . TRP A 1 93 ? -21.879 3.301 -5.219 1.00 77.56 93 TRP A C 1
ATOM 739 O O . TRP A 1 93 ? -22.254 4.365 -5.701 1.00 77.56 93 TRP A O 1
ATOM 749 N N . LEU A 1 94 ? -21.270 3.240 -4.031 1.00 84.00 94 LEU A N 1
ATOM 750 C CA . LEU A 1 94 ? -21.017 4.431 -3.206 1.00 84.00 94 LEU A CA 1
ATOM 751 C C . LEU A 1 94 ? -19.941 5.373 -3.777 1.00 84.00 94 LEU A C 1
ATOM 753 O O . LEU A 1 94 ? -19.796 6.483 -3.267 1.00 84.00 94 LEU A O 1
ATOM 757 N N . ARG A 1 95 ? -19.196 4.946 -4.806 1.00 81.81 95 ARG A N 1
ATOM 758 C CA . ARG A 1 95 ? -18.178 5.752 -5.500 1.00 81.81 95 ARG A CA 1
ATOM 759 C C . ARG A 1 95 ? -18.603 6.263 -6.870 1.00 81.81 95 ARG A C 1
ATOM 761 O O . ARG A 1 95 ? -17.996 7.212 -7.349 1.00 81.81 95 ARG A O 1
ATOM 768 N N . PHE A 1 96 ? -19.629 5.674 -7.481 1.00 85.88 96 PHE A N 1
ATOM 769 C CA . PHE A 1 96 ? -20.094 6.083 -8.803 1.00 85.88 96 PHE A CA 1
ATOM 770 C C . PHE A 1 96 ? -20.454 7.579 -8.823 1.00 85.88 96 PHE A C 1
ATOM 772 O O . PHE A 1 96 ? -21.208 8.044 -7.965 1.00 85.88 96 PHE A O 1
ATOM 779 N N . TYR A 1 97 ? -19.918 8.333 -9.788 1.00 86.75 97 TYR A N 1
ATOM 780 C CA . TYR A 1 97 ? -19.881 9.800 -9.744 1.00 86.75 97 TYR A CA 1
ATOM 781 C C . TYR A 1 97 ? -21.223 10.521 -9.472 1.00 86.75 97 TYR A C 1
ATOM 783 O O . TYR A 1 97 ? -21.196 11.496 -8.721 1.00 86.75 97 TYR A O 1
ATOM 791 N N . PRO A 1 98 ? -22.407 10.072 -9.953 1.00 88.88 98 PRO A N 1
ATOM 792 C CA . PRO A 1 98 ? -23.682 10.730 -9.648 1.00 88.88 98 PRO A CA 1
ATOM 793 C C . PRO A 1 98 ? -24.195 10.417 -8.233 1.00 88.88 98 PRO A C 1
ATOM 795 O O . PRO A 1 98 ? -25.039 11.136 -7.706 1.00 88.88 98 PRO A O 1
ATOM 798 N N . VAL A 1 99 ? -23.717 9.326 -7.625 1.00 90.56 99 VAL A N 1
ATOM 799 C CA . VAL A 1 99 ? -24.124 8.828 -6.300 1.00 90.56 99 VAL A CA 1
ATOM 800 C C . VAL A 1 99 ? -23.184 9.341 -5.209 1.00 90.56 99 VAL A C 1
ATOM 802 O O . VAL A 1 99 ? -23.636 9.643 -4.104 1.00 90.56 99 VAL A O 1
ATOM 805 N N . LEU A 1 100 ? -21.894 9.479 -5.521 1.00 91.06 100 LEU A N 1
ATOM 806 C CA . LEU A 1 100 ? -20.827 9.874 -4.601 1.00 91.06 100 LEU A CA 1
ATOM 807 C C . LEU A 1 100 ? -21.135 11.136 -3.754 1.00 91.06 100 LEU A C 1
ATOM 809 O O . LEU A 1 100 ? -20.964 11.051 -2.534 1.00 91.06 100 LEU A O 1
ATOM 813 N N . PRO A 1 101 ? -21.663 12.257 -4.299 1.00 92.75 101 PRO A N 1
ATOM 814 C CA . PRO A 1 101 ? -22.028 13.419 -3.481 1.00 92.75 101 PRO A CA 1
ATOM 815 C C . PRO A 1 101 ? -23.056 13.077 -2.391 1.00 92.75 101 PRO A C 1
ATOM 817 O O . PRO A 1 101 ? -22.900 13.440 -1.224 1.00 92.75 101 PRO A O 1
ATOM 820 N N . PHE A 1 102 ? -24.089 12.307 -2.745 1.00 94.12 102 PHE A N 1
ATOM 821 C CA . PHE A 1 102 ? -25.113 11.852 -1.804 1.00 94.12 102 PHE A CA 1
ATOM 822 C C . PHE A 1 102 ? -24.558 10.828 -0.810 1.00 94.12 102 PHE A C 1
ATOM 824 O O . PHE A 1 102 ? -24.947 10.832 0.356 1.00 94.12 102 PHE A O 1
ATOM 831 N N . ALA A 1 103 ? -23.630 9.969 -1.238 1.00 92.25 103 ALA A N 1
ATOM 832 C CA . ALA A 1 103 ? -22.975 9.007 -0.364 1.00 92.25 103 ALA A CA 1
ATOM 833 C C . ALA A 1 103 ? -22.162 9.709 0.738 1.00 92.25 103 ALA A C 1
ATOM 835 O O . ALA A 1 103 ? -22.324 9.372 1.912 1.00 92.25 103 ALA A O 1
ATOM 836 N N . ILE A 1 104 ? -21.377 10.734 0.391 1.00 92.31 104 ILE A N 1
ATOM 837 C CA . ILE A 1 104 ? -20.643 11.574 1.353 1.00 92.31 104 ILE A CA 1
ATOM 838 C C . ILE A 1 104 ? -21.620 12.235 2.341 1.00 92.31 104 ILE A C 1
ATOM 840 O O . ILE A 1 104 ? -21.467 12.099 3.557 1.00 92.31 104 ILE A O 1
ATOM 844 N N . LEU A 1 105 ? -22.675 12.882 1.834 1.00 94.75 105 LEU A N 1
ATOM 845 C CA . LEU A 1 105 ? -23.623 13.657 2.646 1.00 94.75 105 LEU A CA 1
ATOM 846 C C . LEU A 1 105 ? -24.576 12.812 3.509 1.00 94.75 105 LEU A C 1
ATOM 848 O O . LEU A 1 105 ? -25.090 13.316 4.507 1.00 94.75 105 LEU A O 1
ATOM 852 N N . LEU A 1 106 ? -24.838 11.550 3.150 1.00 95.44 106 LEU A N 1
ATOM 853 C CA . LEU A 1 106 ? -25.813 10.694 3.842 1.00 95.44 106 LEU A CA 1
ATOM 854 C C . LEU A 1 106 ? -25.171 9.523 4.591 1.00 95.44 106 LEU A C 1
ATOM 856 O O . LEU A 1 106 ? -25.547 9.249 5.734 1.00 95.44 106 LEU A O 1
ATOM 860 N N . VAL A 1 107 ? -24.206 8.820 3.989 1.00 94.44 107 VAL A N 1
ATOM 861 C CA . VAL A 1 107 ? -23.611 7.621 4.603 1.00 94.44 107 VAL A CA 1
ATOM 862 C C . VAL A 1 107 ? -22.717 8.014 5.769 1.00 94.44 107 VAL A C 1
ATOM 864 O O . VAL A 1 107 ? -22.880 7.457 6.851 1.00 94.44 107 VAL A O 1
ATOM 867 N N . ILE A 1 108 ? -21.839 9.007 5.609 1.00 94.44 108 ILE A N 1
ATOM 868 C CA . ILE A 1 108 ? -20.916 9.436 6.672 1.00 94.44 108 ILE A CA 1
ATOM 869 C C . ILE A 1 108 ? -21.666 9.820 7.969 1.00 94.44 108 ILE A C 1
ATOM 871 O O . ILE A 1 108 ? -21.408 9.182 8.994 1.00 94.44 108 ILE A O 1
ATOM 875 N N . PRO A 1 109 ? -22.655 10.739 7.985 1.00 96.44 109 PRO A N 1
ATOM 876 C CA . PRO A 1 109 ? -23.409 11.025 9.211 1.00 96.44 109 PRO A CA 1
ATOM 877 C C . PRO A 1 109 ? -24.249 9.836 9.711 1.00 96.44 109 PRO A C 1
ATOM 879 O O . PRO A 1 109 ? -24.426 9.686 10.924 1.00 96.44 109 PRO A O 1
ATOM 882 N N . THR A 1 110 ? -24.706 8.936 8.827 1.00 97.00 110 THR A N 1
ATOM 883 C CA . THR A 1 110 ? -25.338 7.669 9.247 1.00 97.00 110 THR A CA 1
ATOM 884 C C . THR A 1 110 ? -24.364 6.800 10.046 1.00 97.00 110 THR A C 1
ATOM 886 O O . THR A 1 110 ? -24.738 6.286 11.100 1.00 97.00 110 THR A O 1
ATOM 889 N N . LEU A 1 111 ? -23.111 6.664 9.596 1.00 96.38 111 LEU A N 1
ATOM 890 C CA . LEU A 1 111 ? -22.066 5.892 10.278 1.00 96.38 111 LEU A CA 1
ATOM 891 C C . LEU A 1 111 ? -21.761 6.459 11.671 1.00 96.38 111 LEU A C 1
ATOM 893 O O . LEU A 1 111 ? -21.742 5.705 12.647 1.00 96.38 111 LEU A O 1
ATOM 897 N N . PHE A 1 112 ? -21.625 7.785 11.792 1.00 97.00 112 PHE A N 1
ATOM 898 C CA . PHE A 1 112 ? -21.452 8.462 13.085 1.00 97.00 112 PHE A CA 1
ATOM 899 C C . PHE A 1 112 ? -22.634 8.154 14.020 1.00 97.00 112 PHE A C 1
ATOM 901 O O . PHE A 1 112 ? -22.440 7.755 15.173 1.00 97.00 112 PHE A O 1
ATOM 908 N N . TRP A 1 113 ? -23.871 8.279 13.525 1.00 97.88 113 TRP A N 1
ATOM 909 C CA . TRP A 1 113 ? -25.075 8.063 14.331 1.00 97.88 113 TRP A CA 1
ATOM 910 C C . TRP A 1 113 ? -25.266 6.597 14.751 1.00 97.88 113 TRP A C 1
ATOM 912 O O . TRP A 1 113 ? -25.627 6.326 15.900 1.00 97.88 113 TRP A O 1
ATOM 922 N N . VAL A 1 114 ? -24.975 5.635 13.869 1.00 97.31 114 VAL A N 1
ATOM 923 C CA . VAL A 1 114 ? -25.016 4.193 14.172 1.00 97.31 114 VAL A CA 1
ATOM 924 C C . VAL A 1 114 ? -23.977 3.819 15.233 1.00 97.31 114 VAL A C 1
ATOM 926 O O . VAL A 1 114 ? -24.311 3.095 16.181 1.00 97.31 114 VAL A O 1
ATOM 929 N N . THR A 1 115 ? -22.754 4.350 15.142 1.00 97.44 115 THR A N 1
ATOM 930 C CA . THR A 1 115 ? -21.721 4.152 16.170 1.00 97.44 115 THR A CA 1
ATOM 931 C C . THR A 1 115 ? -22.143 4.764 17.497 1.00 97.44 115 THR A C 1
ATOM 933 O O . THR A 1 115 ? -22.140 4.072 18.516 1.00 97.44 115 THR A O 1
ATOM 936 N N . TYR A 1 116 ? -22.596 6.020 17.484 1.00 98.12 116 TYR A N 1
ATOM 937 C CA . TYR A 1 116 ? -23.122 6.721 18.654 1.00 98.12 116 TYR A CA 1
ATOM 938 C C . TYR A 1 116 ? -24.213 5.914 19.367 1.00 98.12 116 TYR A C 1
ATOM 940 O O . TYR A 1 116 ? -24.116 5.657 20.569 1.00 98.12 116 TYR A O 1
ATOM 948 N N . LEU A 1 117 ? -25.217 5.435 18.626 1.00 97.81 117 LEU A N 1
ATOM 949 C CA . LEU A 1 117 ? -26.288 4.606 19.178 1.00 97.81 117 LEU A CA 1
ATOM 950 C C . LEU A 1 117 ? -25.761 3.279 19.732 1.00 97.81 117 LEU A C 1
ATOM 952 O O . LEU A 1 117 ? -26.277 2.798 20.740 1.00 97.81 117 LEU A O 1
ATOM 956 N N . THR A 1 118 ? -24.762 2.672 19.094 1.00 97.31 118 THR A N 1
ATOM 957 C CA . THR A 1 118 ? -24.193 1.393 19.537 1.00 97.31 118 THR A CA 1
ATOM 958 C C . THR A 1 118 ? -23.406 1.544 20.836 1.00 97.31 118 THR A C 1
ATOM 960 O O . THR A 1 118 ? -23.666 0.812 21.795 1.00 97.31 118 THR A O 1
ATOM 963 N N . VAL A 1 119 ? -22.516 2.537 20.909 1.00 97.81 119 VAL A N 1
ATOM 964 C CA . VAL A 1 119 ? -21.721 2.850 22.104 1.00 97.81 119 VAL A CA 1
ATOM 965 C C . VAL A 1 119 ? -22.634 3.269 23.260 1.00 97.81 119 VAL A C 1
ATOM 967 O O . VAL A 1 119 ? -22.551 2.687 24.343 1.00 97.81 119 VAL A O 1
ATOM 970 N N . ALA A 1 120 ? -23.578 4.190 23.031 1.00 97.31 120 ALA A N 1
ATOM 971 C CA . ALA A 1 120 ? -24.482 4.676 24.074 1.00 97.31 120 ALA A CA 1
ATOM 972 C C . ALA A 1 120 ? -25.362 3.549 24.643 1.00 97.31 120 ALA A C 1
ATOM 974 O O . ALA A 1 120 ? -25.466 3.404 25.862 1.00 97.31 120 ALA A O 1
ATOM 975 N N . ARG A 1 121 ? -25.930 2.687 23.783 1.00 96.19 121 ARG A N 1
ATOM 976 C CA . ARG A 1 121 ? -26.722 1.516 24.210 1.00 96.19 121 ARG A CA 1
ATOM 977 C C . ARG A 1 121 ? -25.885 0.463 24.933 1.00 96.19 121 ARG A C 1
ATOM 979 O O . ARG A 1 121 ? -26.406 -0.193 25.835 1.00 96.19 121 ARG A O 1
ATOM 986 N N . PHE A 1 122 ? -24.623 0.263 24.549 1.00 96.69 122 PHE A N 1
ATOM 987 C CA . PHE A 1 122 ? -23.720 -0.631 25.275 1.00 96.69 122 PHE A CA 1
ATOM 988 C C . PHE A 1 122 ? -23.459 -0.090 26.686 1.00 96.69 122 PHE A C 1
ATOM 990 O O . PHE A 1 122 ? -23.677 -0.807 27.663 1.00 96.69 122 PHE A O 1
ATOM 997 N N . ILE A 1 123 ? -23.075 1.186 26.804 1.00 96.38 123 ILE A N 1
ATOM 998 C CA . ILE A 1 123 ? -22.782 1.818 28.096 1.00 96.38 123 ILE A CA 1
ATOM 999 C C . ILE A 1 123 ? -24.031 1.830 28.992 1.00 96.38 123 ILE A C 1
ATOM 1001 O O . ILE A 1 123 ? -23.943 1.408 30.142 1.00 96.38 123 ILE A O 1
ATOM 1005 N N . GLU A 1 124 ? -25.199 2.212 28.465 1.00 95.06 124 GLU A N 1
ATOM 1006 C CA . GLU A 1 124 ? -26.489 2.210 29.178 1.00 95.06 124 GLU A CA 1
ATOM 1007 C C . GLU A 1 124 ? -26.849 0.831 29.753 1.00 95.06 124 GLU A C 1
ATOM 1009 O O . GLU A 1 124 ? -27.305 0.724 30.892 1.00 95.06 124 GLU A O 1
ATOM 1014 N N . ARG A 1 125 ? -26.619 -0.242 28.987 1.00 93.44 125 ARG A N 1
ATOM 1015 C CA . ARG A 1 125 ? -26.929 -1.618 29.411 1.00 93.44 125 ARG A CA 1
ATOM 1016 C C . ARG A 1 125 ? -25.933 -2.205 30.406 1.00 93.44 125 ARG A C 1
ATOM 1018 O O . ARG A 1 125 ? -26.286 -3.156 31.102 1.00 93.44 125 ARG A O 1
ATOM 1025 N N . VAL A 1 126 ? -24.701 -1.703 30.433 1.00 94.44 126 VAL A N 1
ATOM 1026 C CA . VAL A 1 126 ? -23.616 -2.233 31.269 1.00 94.44 126 VAL A CA 1
ATOM 1027 C C . VAL A 1 126 ? -23.470 -1.418 32.560 1.00 94.44 126 VAL A C 1
ATOM 1029 O O . VAL A 1 126 ? -23.537 -1.978 33.655 1.00 94.44 126 VAL A O 1
ATOM 1032 N N . PHE A 1 127 ? -23.345 -0.094 32.452 1.00 92.69 127 PHE A N 1
ATOM 1033 C CA . PHE A 1 127 ? -22.949 0.804 33.540 1.00 92.69 127 PHE A CA 1
ATOM 1034 C C . PHE A 1 127 ? -24.141 1.522 34.187 1.00 92.69 127 PHE A C 1
ATOM 1036 O O . PHE A 1 127 ? -24.270 2.743 34.133 1.00 92.69 127 PHE A O 1
ATOM 1043 N N . THR A 1 128 ? -24.972 0.775 34.917 1.00 86.88 128 THR A N 1
ATOM 1044 C CA . THR A 1 128 ? -26.154 1.304 35.638 1.00 86.88 128 THR A CA 1
ATOM 1045 C C . THR A 1 128 ? -25.850 2.299 36.778 1.00 86.88 128 THR A C 1
ATOM 1047 O O . THR A 1 128 ? -26.762 2.749 37.467 1.00 86.88 128 THR A O 1
ATOM 1050 N N . ALA A 1 129 ? -24.576 2.640 37.007 1.00 85.81 129 ALA A N 1
ATOM 1051 C CA . ALA A 1 129 ? -24.113 3.608 38.009 1.00 85.81 129 ALA A CA 1
ATOM 1052 C C . ALA A 1 129 ? -23.980 5.055 37.478 1.00 85.81 129 ALA A C 1
ATOM 1054 O O . ALA A 1 129 ? -23.586 5.949 38.240 1.00 85.81 129 ALA A O 1
ATOM 1055 N N . LEU A 1 130 ? -24.262 5.258 36.188 1.00 86.88 130 LEU A N 1
ATOM 1056 C CA . LEU A 1 130 ? -24.280 6.537 35.476 1.00 86.88 130 LEU A CA 1
ATOM 1057 C C . LEU A 1 130 ? -25.707 6.841 35.002 1.00 86.88 130 LEU A C 1
ATOM 1059 O O . LEU A 1 130 ? -26.488 5.919 34.753 1.00 86.88 130 LEU A O 1
ATOM 1063 N N . SER A 1 131 ? -26.066 8.119 34.864 1.00 87.50 131 SER A N 1
ATOM 1064 C CA . SER A 1 131 ? -27.393 8.472 34.345 1.00 87.50 131 SER A CA 1
ATOM 1065 C C . SER A 1 131 ? -27.493 8.225 32.823 1.00 87.50 131 SER A C 1
ATOM 1067 O O . SER A 1 131 ? -26.591 8.626 32.086 1.00 87.50 131 SER A O 1
ATOM 1069 N N . PRO A 1 132 ? -28.585 7.622 32.295 1.00 89.75 132 PRO A N 1
ATOM 1070 C CA . PRO A 1 132 ? -28.751 7.422 30.848 1.00 89.75 132 PRO A CA 1
ATOM 1071 C C . PRO A 1 132 ? -28.667 8.722 30.037 1.00 89.75 132 PRO A C 1
ATOM 1073 O O . PRO A 1 132 ? -28.127 8.738 28.937 1.00 89.75 132 PRO A O 1
ATOM 1076 N N . GLN A 1 133 ? -29.127 9.838 30.610 1.00 88.94 133 GLN A N 1
ATOM 1077 C CA . GLN A 1 133 ? -28.962 11.167 30.017 1.00 88.94 133 GLN A CA 1
ATOM 1078 C C . GLN A 1 133 ? -27.481 11.544 29.876 1.00 88.94 133 GLN A C 1
ATOM 1080 O O . GLN A 1 133 ? -27.065 11.909 28.781 1.00 88.94 133 GLN A O 1
ATOM 1085 N N . ALA A 1 134 ? -26.672 11.416 30.937 1.00 88.88 134 ALA A N 1
ATOM 1086 C CA . ALA A 1 134 ? -25.240 11.708 30.861 1.00 88.88 134 ALA A CA 1
ATOM 1087 C C . ALA A 1 134 ? -24.505 10.762 29.904 1.00 88.88 134 ALA A C 1
ATOM 1089 O O . ALA A 1 134 ? -23.606 11.213 29.210 1.00 88.88 134 ALA A O 1
ATOM 1090 N N . I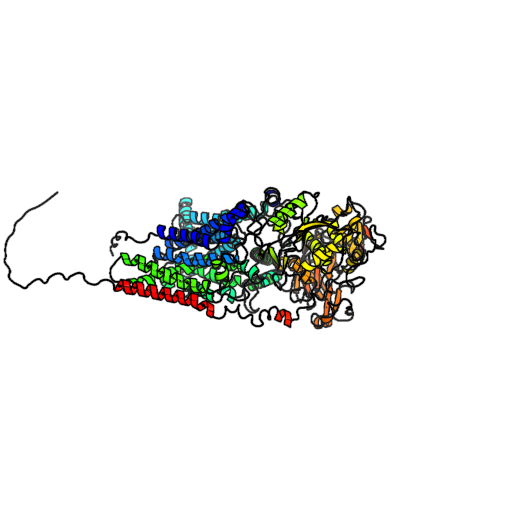LE A 1 135 ? -24.907 9.489 29.802 1.00 93.19 135 ILE A N 1
ATOM 1091 C CA . ILE A 1 135 ? -24.333 8.539 28.835 1.00 93.19 135 ILE A CA 1
ATOM 1092 C C . ILE A 1 135 ? -24.574 9.008 27.394 1.00 93.19 135 ILE A C 1
ATOM 1094 O O . ILE A 1 135 ? -23.621 9.125 26.625 1.00 93.19 135 ILE A O 1
ATOM 1098 N N . TYR A 1 136 ? -25.821 9.305 27.019 1.00 94.19 136 TYR A N 1
ATOM 1099 C CA . TYR A 1 136 ? -26.150 9.710 25.646 1.00 94.19 136 TYR A CA 1
ATOM 1100 C C . TYR A 1 136 ? -25.636 11.116 25.304 1.00 94.19 136 TYR A C 1
ATOM 1102 O O . TYR A 1 136 ? -25.349 11.378 24.140 1.00 94.19 136 TYR A O 1
ATOM 1110 N N . LEU A 1 137 ? -25.474 12.008 26.285 1.00 91.56 137 LEU A N 1
ATOM 1111 C CA . LEU A 1 137 ? -24.833 13.312 26.077 1.00 91.56 137 LEU A CA 1
ATOM 1112 C C . LEU A 1 137 ? -23.305 13.181 25.960 1.00 91.56 137 LEU A C 1
ATOM 1114 O O . LEU A 1 137 ? -22.717 13.741 25.045 1.00 91.56 137 LEU A O 1
ATOM 1118 N N . ALA A 1 138 ? -22.663 12.389 26.824 1.00 93.75 138 ALA A N 1
ATOM 1119 C CA . ALA A 1 138 ? -21.219 12.156 26.786 1.00 93.75 138 ALA A CA 1
ATOM 1120 C C . ALA A 1 138 ? -20.766 11.422 25.521 1.00 93.75 138 ALA A C 1
ATOM 1122 O O . ALA A 1 138 ? -19.740 11.781 24.958 1.00 93.75 138 ALA A O 1
ATOM 1123 N N . THR A 1 139 ? -21.526 10.416 25.069 1.00 96.38 139 THR A N 1
ATOM 1124 C CA . THR A 1 139 ? -21.140 9.562 23.927 1.00 96.38 139 THR A CA 1
ATOM 1125 C C . THR A 1 139 ? -21.014 10.339 22.618 1.00 96.38 139 THR A C 1
ATOM 1127 O O . THR A 1 139 ? -20.275 9.930 21.726 1.00 96.38 139 THR A O 1
ATOM 1130 N N . PHE A 1 140 ? -21.698 11.479 22.508 1.00 95.75 140 PHE A N 1
ATOM 1131 C CA . PHE A 1 140 ? -21.634 12.333 21.330 1.00 95.75 140 PHE A CA 1
ATOM 1132 C C . PHE A 1 140 ? -20.203 12.813 21.037 1.00 95.75 140 PHE A C 1
ATOM 1134 O O . PHE A 1 140 ? -19.776 12.740 19.885 1.00 95.75 140 PHE A O 1
ATOM 1141 N N . PHE A 1 141 ? -19.447 13.243 22.059 1.00 95.62 141 PHE A N 1
ATOM 1142 C CA . PHE A 1 141 ? -18.145 13.888 21.845 1.00 95.62 141 PHE A CA 1
ATOM 1143 C C . PHE A 1 141 ? -17.044 12.920 21.374 1.00 95.62 141 PHE A C 1
ATOM 1145 O O . PHE A 1 141 ? -16.447 13.196 20.336 1.00 95.62 141 PHE A O 1
ATOM 1152 N N . PRO A 1 142 ? -16.788 11.764 22.026 1.00 96.88 142 PRO A N 1
ATOM 1153 C CA . PRO A 1 142 ? -15.741 10.845 21.578 1.00 96.88 142 PRO A CA 1
ATOM 1154 C C . PRO A 1 142 ? -16.051 10.168 20.243 1.00 96.88 142 PRO A C 1
ATOM 1156 O O . PRO A 1 142 ? -15.134 9.881 19.482 1.00 96.88 142 PRO A O 1
ATOM 1159 N N . VAL A 1 143 ? -17.333 9.926 19.936 1.00 97.44 143 VAL A N 1
ATOM 1160 C CA . VAL A 1 143 ? -17.726 9.413 18.614 1.00 97.44 143 VAL A CA 1
ATOM 1161 C C . VAL A 1 143 ? -17.487 10.472 17.543 1.00 97.44 143 VAL A C 1
ATOM 1163 O O . VAL A 1 143 ? -16.907 10.152 16.514 1.00 97.44 143 VAL A O 1
ATOM 1166 N N . ALA A 1 144 ? -17.865 11.728 17.794 1.00 96.31 144 ALA A N 1
ATOM 1167 C CA . ALA A 1 144 ? -17.587 12.822 16.872 1.00 96.31 144 ALA A CA 1
ATOM 1168 C C . ALA A 1 144 ? -16.076 13.009 16.639 1.00 96.31 144 ALA A C 1
ATOM 1170 O O . ALA A 1 144 ? -15.664 13.041 15.490 1.00 96.31 144 ALA A O 1
ATOM 1171 N N . LEU A 1 145 ? -15.254 13.055 17.696 1.00 96.25 145 LEU A N 1
ATOM 1172 C CA . LEU A 1 145 ? -13.794 13.197 17.588 1.00 96.25 145 LEU A CA 1
ATOM 1173 C C . LEU A 1 145 ? -13.163 12.098 16.726 1.00 96.25 145 LEU A C 1
ATOM 1175 O O . LEU A 1 145 ? -12.542 12.392 15.711 1.00 96.25 145 LEU A O 1
ATOM 1179 N N . ILE A 1 146 ? -13.338 10.830 17.113 1.00 96.31 146 ILE A N 1
ATOM 1180 C CA . ILE A 1 146 ? -12.673 9.707 16.436 1.00 96.31 146 ILE A CA 1
ATOM 1181 C C . ILE A 1 146 ? -13.103 9.616 14.972 1.00 96.31 146 ILE A C 1
ATOM 1183 O O . ILE A 1 146 ? -12.287 9.316 14.105 1.00 96.31 146 ILE A O 1
ATOM 1187 N N . TYR A 1 147 ? -14.373 9.898 14.678 1.00 94.56 147 TYR A N 1
ATOM 1188 C CA . TYR A 1 147 ? -14.864 9.823 13.311 1.00 94.56 147 TYR A CA 1
ATOM 1189 C C . TYR A 1 147 ? -14.554 11.082 12.487 1.00 94.56 147 TYR A C 1
ATOM 1191 O O . TYR A 1 147 ? -14.441 10.962 11.272 1.00 94.56 147 TYR A O 1
ATOM 1199 N N . LEU A 1 148 ? -14.311 12.245 13.106 1.00 95.50 148 LEU A N 1
ATOM 1200 C CA . LEU A 1 148 ? -13.691 13.394 12.433 1.00 95.50 148 LEU A CA 1
ATOM 1201 C C . LEU A 1 148 ? -12.235 13.090 12.056 1.00 95.50 148 LEU A C 1
ATOM 1203 O O . LEU A 1 148 ? -11.877 13.301 10.904 1.00 95.50 148 LEU A O 1
ATOM 1207 N N . ILE A 1 149 ? -11.432 12.505 12.956 1.00 94.94 149 ILE A N 1
ATOM 1208 C CA . ILE A 1 149 ? -10.064 12.048 12.630 1.00 94.94 149 ILE A CA 1
ATOM 1209 C C . ILE A 1 149 ? -10.105 11.016 11.488 1.00 94.94 149 ILE A C 1
ATOM 1211 O O . ILE A 1 149 ? -9.372 11.132 10.514 1.00 94.94 149 ILE A O 1
ATOM 1215 N N . MET A 1 150 ? -11.022 10.043 11.535 1.00 94.75 150 MET A N 1
ATOM 1216 C CA . MET A 1 150 ? -11.184 9.066 10.447 1.00 94.75 150 MET A CA 1
ATOM 1217 C C . MET A 1 150 ? -11.653 9.682 9.121 1.00 94.75 150 MET A C 1
ATOM 1219 O O . MET A 1 150 ? -11.231 9.210 8.069 1.00 94.75 150 MET A O 1
ATOM 1223 N N . VAL A 1 151 ? -12.511 10.710 9.142 1.00 93.88 151 VAL A N 1
ATOM 1224 C CA . VAL A 1 151 ? -12.887 11.467 7.935 1.00 93.88 151 VAL A CA 1
ATOM 1225 C C . VAL A 1 151 ? -11.675 12.219 7.392 1.00 93.88 151 VAL A C 1
ATOM 1227 O O . VAL A 1 151 ? -11.375 12.076 6.215 1.00 93.88 151 VAL A O 1
ATOM 1230 N N . TYR A 1 152 ? -10.936 12.938 8.238 1.00 92.62 152 TYR A N 1
ATOM 1231 C CA . TYR A 1 152 ? -9.711 13.634 7.844 1.00 92.62 152 TYR A CA 1
ATOM 1232 C C . TYR A 1 152 ? -8.703 12.674 7.196 1.00 92.62 152 TYR A C 1
ATOM 1234 O O . TYR A 1 152 ? -8.240 12.914 6.085 1.00 92.62 152 TYR A O 1
ATOM 1242 N N . SER A 1 153 ? -8.393 11.548 7.842 1.00 90.62 153 SER A N 1
ATOM 1243 C CA . SER A 1 153 ? -7.352 10.648 7.344 1.00 90.62 153 SER A CA 1
ATOM 1244 C C . SER A 1 153 ? -7.813 9.761 6.182 1.00 90.62 153 SER A C 1
ATOM 1246 O O . SER A 1 153 ? -7.012 9.468 5.297 1.00 90.62 153 SER A O 1
ATOM 1248 N N . LYS A 1 154 ? -9.065 9.278 6.171 1.00 90.31 154 LYS A N 1
ATOM 1249 C CA . LYS A 1 154 ? -9.506 8.147 5.325 1.00 90.31 154 LYS A CA 1
ATOM 1250 C C . LYS A 1 154 ? -10.802 8.407 4.527 1.00 90.31 154 LYS A C 1
ATOM 1252 O O . LYS A 1 154 ? -11.535 7.461 4.228 1.00 90.31 154 LYS A O 1
ATOM 1257 N N . ILE A 1 155 ? -11.102 9.661 4.163 1.00 88.94 155 ILE A N 1
ATOM 1258 C CA . ILE A 1 155 ? -12.288 10.021 3.354 1.00 88.94 155 ILE A CA 1
ATOM 1259 C C . ILE A 1 155 ? -12.356 9.280 2.003 1.00 88.94 155 ILE A C 1
ATOM 1261 O O . ILE A 1 155 ? -13.424 8.773 1.662 1.00 88.94 155 ILE A O 1
ATOM 1265 N N . THR A 1 156 ? -11.227 9.096 1.304 1.00 82.50 156 THR A N 1
ATOM 1266 C CA . THR A 1 156 ? -11.052 8.234 0.102 1.00 82.50 156 THR A CA 1
ATOM 1267 C C . THR A 1 156 ? -11.686 6.846 0.231 1.00 82.50 156 THR A C 1
ATOM 1269 O O . THR A 1 156 ? -12.069 6.221 -0.761 1.00 82.50 156 THR A O 1
ATOM 1272 N N . HIS A 1 157 ? -11.772 6.341 1.462 1.00 84.00 157 HIS A N 1
ATOM 1273 C CA . HIS A 1 157 ? -12.131 4.972 1.807 1.00 84.00 157 HIS A CA 1
ATOM 1274 C C . HIS A 1 157 ? -13.313 4.907 2.775 1.00 84.00 157 HIS A C 1
ATOM 1276 O O . HIS A 1 157 ? -13.439 3.931 3.513 1.00 84.00 157 HIS A O 1
ATOM 1282 N N . PHE A 1 158 ? -14.195 5.912 2.824 1.00 88.94 158 PHE A N 1
ATOM 1283 C CA . PHE A 1 158 ? -15.283 5.942 3.817 1.00 88.94 158 PHE A CA 1
ATOM 1284 C C . PHE A 1 158 ? -16.169 4.674 3.805 1.00 88.94 158 PHE A C 1
ATOM 1286 O O . PHE A 1 158 ? -16.614 4.204 4.853 1.00 88.94 158 PHE A O 1
ATOM 1293 N N . TYR A 1 159 ? -16.361 4.078 2.627 1.00 85.00 159 TYR A N 1
ATOM 1294 C CA . TYR A 1 159 ? -17.125 2.850 2.379 1.00 85.00 159 TYR A CA 1
ATOM 1295 C C . TYR A 1 159 ? -16.398 1.550 2.791 1.00 85.00 159 TYR A C 1
ATOM 1297 O O . TYR A 1 159 ? -17.046 0.512 2.883 1.00 85.00 159 TYR A O 1
ATOM 1305 N N . THR A 1 160 ? -15.085 1.572 3.053 1.00 85.88 160 THR A N 1
ATOM 1306 C CA . THR A 1 160 ? -14.292 0.408 3.513 1.00 85.88 160 THR A CA 1
ATOM 1307 C C . THR A 1 160 ? -13.678 0.638 4.889 1.00 85.88 160 THR A C 1
ATOM 1309 O O . THR A 1 160 ? -13.900 -0.167 5.787 1.00 85.88 160 THR A O 1
ATOM 1312 N N . LEU A 1 161 ? -12.944 1.736 5.085 1.00 88.94 161 LEU A N 1
ATOM 1313 C CA . LEU A 1 161 ? -12.267 2.071 6.339 1.00 88.94 161 LEU A CA 1
ATOM 1314 C C . LEU A 1 161 ? -13.228 2.624 7.395 1.00 88.94 161 LEU A C 1
ATOM 1316 O O . LEU A 1 161 ? -13.331 2.068 8.487 1.00 88.94 161 LEU A O 1
ATOM 1320 N N . ILE A 1 162 ? -13.995 3.673 7.086 1.00 93.38 162 ILE A N 1
ATOM 1321 C CA . ILE A 1 162 ? -14.894 4.265 8.093 1.00 93.38 162 ILE A CA 1
ATOM 1322 C C . ILE A 1 162 ? -16.050 3.301 8.409 1.00 93.38 162 ILE A C 1
ATOM 1324 O O . ILE A 1 162 ? -16.286 2.999 9.580 1.00 93.38 162 ILE A O 1
ATOM 1328 N N . LEU A 1 163 ? -16.712 2.734 7.391 1.00 93.00 163 LEU A N 1
ATOM 1329 C CA . LEU A 1 163 ? -17.724 1.681 7.569 1.00 93.00 163 LEU A CA 1
ATOM 1330 C C . LEU A 1 163 ? -17.150 0.439 8.276 1.00 93.00 163 LEU A C 1
ATOM 1332 O O . LEU A 1 163 ? -17.773 -0.076 9.206 1.00 93.00 163 LEU A O 1
ATOM 1336 N N . GLY A 1 164 ? -15.958 -0.021 7.890 1.00 92.88 164 GLY A N 1
ATOM 1337 C CA . GLY A 1 164 ? -15.312 -1.178 8.506 1.00 92.88 164 GLY A CA 1
ATOM 1338 C C . GLY A 1 164 ? -14.993 -0.969 9.989 1.00 92.88 164 GLY A C 1
ATOM 1339 O O . GLY A 1 164 ? -15.224 -1.880 10.789 1.00 92.88 164 GLY A O 1
ATOM 1340 N N . LEU A 1 165 ? -14.589 0.243 10.393 1.00 95.62 165 LEU A N 1
ATOM 1341 C CA . LEU A 1 165 ? -14.416 0.612 11.802 1.00 95.62 165 LEU A CA 1
ATOM 1342 C C . LEU A 1 165 ? -15.754 0.643 12.565 1.00 95.62 165 LEU A C 1
ATOM 1344 O O . LEU A 1 165 ? -15.806 0.151 13.698 1.00 95.62 165 LEU A O 1
ATOM 1348 N N . VAL A 1 166 ? -16.849 1.140 11.965 1.00 96.25 166 VAL A N 1
ATOM 1349 C CA . VAL A 1 166 ? -18.199 1.045 12.568 1.00 96.25 166 VAL A CA 1
ATOM 1350 C C . VAL A 1 166 ? -18.564 -0.414 12.814 1.00 96.25 166 VAL A C 1
ATOM 1352 O O . VAL A 1 166 ? -18.952 -0.780 13.926 1.00 96.25 166 VAL A O 1
ATOM 1355 N N . MET A 1 167 ? -18.415 -1.264 11.797 1.00 95.88 167 MET A N 1
ATOM 1356 C CA . MET A 1 167 ? -18.776 -2.679 11.874 1.00 95.88 167 MET A CA 1
ATOM 1357 C C . MET A 1 167 ? -17.903 -3.429 12.885 1.00 95.88 167 MET A C 1
ATOM 1359 O O . MET A 1 167 ? -18.440 -4.172 13.704 1.00 95.88 167 MET A O 1
ATOM 1363 N N . MET A 1 168 ? -16.594 -3.158 12.935 1.00 95.81 168 MET A N 1
ATOM 1364 C CA . MET A 1 168 ? -15.702 -3.679 13.976 1.00 95.81 168 MET A CA 1
ATOM 1365 C C . MET A 1 168 ? -16.137 -3.226 15.379 1.00 95.81 168 MET A C 1
ATOM 1367 O O . MET A 1 168 ? -16.200 -4.049 16.293 1.00 95.81 168 MET A O 1
ATOM 1371 N N . THR A 1 169 ? -16.496 -1.949 15.553 1.00 97.00 169 THR A N 1
ATOM 1372 C CA . THR A 1 169 ? -16.987 -1.397 16.830 1.00 97.00 169 THR A CA 1
ATOM 1373 C C . THR A 1 169 ? -18.280 -2.083 17.267 1.00 97.00 169 THR A C 1
ATOM 1375 O O . THR A 1 169 ? -18.408 -2.507 18.418 1.00 97.00 169 THR A O 1
ATOM 1378 N N . MET A 1 170 ? -19.228 -2.272 16.345 1.00 96.75 170 MET A N 1
ATOM 1379 C CA . MET A 1 170 ? -20.452 -3.031 16.597 1.00 96.75 170 MET A CA 1
ATOM 1380 C C . MET A 1 170 ? -20.142 -4.476 17.003 1.00 96.75 170 MET A C 1
ATOM 1382 O O . MET A 1 170 ? -20.628 -4.929 18.043 1.00 96.75 170 MET A O 1
ATOM 1386 N N . SER A 1 171 ? -19.320 -5.194 16.233 1.00 97.06 171 SER A N 1
ATOM 1387 C CA . SER A 1 171 ? -18.965 -6.588 16.514 1.00 97.06 171 SER A CA 1
ATOM 1388 C C . SER A 1 171 ? -18.273 -6.747 17.865 1.00 97.06 171 SER A C 1
ATOM 1390 O O . SER A 1 171 ? -18.668 -7.602 18.659 1.00 97.06 171 SER A O 1
ATOM 1392 N N . ALA A 1 172 ? -17.282 -5.904 18.169 1.00 97.31 172 ALA A N 1
ATOM 1393 C CA . ALA A 1 172 ? -16.535 -5.943 19.421 1.00 97.31 172 ALA A CA 1
ATOM 1394 C C . ALA A 1 172 ? -17.444 -5.691 20.634 1.00 97.31 172 ALA A C 1
ATOM 1396 O O . ALA A 1 172 ? -17.462 -6.490 21.575 1.00 97.31 172 ALA A O 1
ATOM 1397 N N . LEU A 1 173 ? -18.265 -4.635 20.600 1.00 97.44 173 LEU A N 1
ATOM 1398 C CA . LEU A 1 173 ? -19.169 -4.302 21.704 1.00 97.44 173 LEU A CA 1
ATOM 1399 C C . LEU A 1 173 ? -20.277 -5.351 21.887 1.00 97.44 173 LEU A C 1
ATOM 1401 O O . LEU A 1 173 ? -20.576 -5.731 23.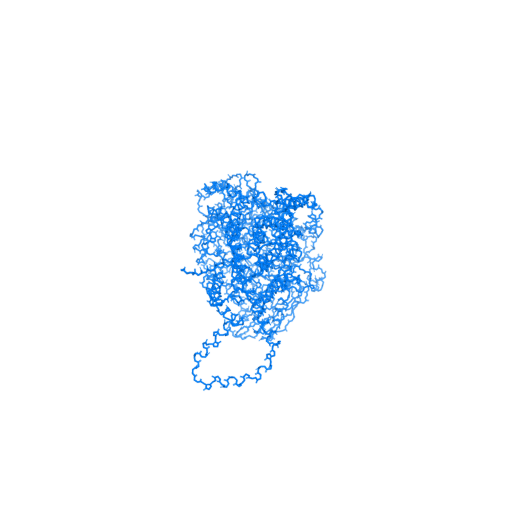024 1.00 97.44 173 LEU A O 1
ATOM 1405 N N . TRP A 1 174 ? -20.858 -5.888 20.808 1.00 96.69 174 TRP A N 1
ATOM 1406 C CA . TRP A 1 174 ? -21.853 -6.960 20.924 1.00 96.69 174 TRP A CA 1
ATOM 1407 C C . TRP A 1 174 ? -21.247 -8.285 21.397 1.00 96.69 174 TRP A C 1
ATOM 1409 O O . TRP A 1 174 ? -21.882 -8.967 22.207 1.00 96.69 174 TRP A O 1
ATOM 1419 N N . MET A 1 175 ? -20.019 -8.620 20.989 1.00 97.31 175 MET A N 1
ATOM 1420 C CA . MET A 1 175 ? -19.294 -9.795 21.483 1.00 97.31 175 MET A CA 1
ATOM 1421 C C . MET A 1 175 ? -18.971 -9.666 22.980 1.00 97.31 175 MET A C 1
ATOM 1423 O O . MET A 1 175 ? -19.314 -10.556 23.762 1.00 97.31 175 MET A O 1
ATOM 1427 N N . LEU A 1 176 ? -18.413 -8.531 23.420 1.00 97.06 176 LEU A N 1
ATOM 1428 C CA . LEU A 1 176 ? -18.164 -8.245 24.840 1.00 97.06 176 LEU A CA 1
ATOM 1429 C C . LEU A 1 176 ? -19.452 -8.304 25.674 1.00 97.06 176 LEU A C 1
ATOM 1431 O O . LEU A 1 176 ? -19.472 -8.903 26.755 1.00 97.06 176 LEU A O 1
ATOM 1435 N N . TYR A 1 177 ? -20.546 -7.728 25.164 1.00 96.75 177 TYR A N 1
ATOM 1436 C CA . TYR A 1 177 ? -21.853 -7.797 25.814 1.00 96.75 177 TYR A CA 1
ATOM 1437 C C . TYR A 1 177 ? -22.335 -9.247 25.940 1.00 96.75 177 TYR A C 1
ATOM 1439 O O . TYR A 1 177 ? -22.776 -9.656 27.017 1.00 96.75 177 TYR A O 1
ATOM 1447 N N . ALA A 1 178 ? -22.211 -10.045 24.876 1.00 95.75 178 ALA A N 1
ATOM 1448 C CA . ALA A 1 178 ? -22.613 -11.446 24.858 1.00 95.75 178 ALA A CA 1
ATOM 1449 C C . ALA A 1 178 ? -21.820 -12.313 25.847 1.00 95.75 178 ALA A C 1
ATOM 1451 O O . ALA A 1 178 ? -22.411 -13.108 26.582 1.00 95.75 178 ALA A O 1
ATOM 1452 N N . LEU A 1 179 ? -20.497 -12.138 25.890 1.00 95.81 179 LEU A N 1
ATOM 1453 C CA . LEU A 1 179 ? -19.601 -12.858 26.792 1.00 95.81 179 LEU A CA 1
ATOM 1454 C C . LEU A 1 179 ? -19.913 -12.526 28.259 1.00 95.81 179 LEU A C 1
ATOM 1456 O O . LEU A 1 179 ? -20.174 -13.433 29.053 1.00 95.81 179 LEU A O 1
ATOM 1460 N N . LEU A 1 180 ? -19.942 -11.237 28.615 1.00 95.06 180 LEU A N 1
ATOM 1461 C CA . LEU A 1 180 ? -19.848 -10.794 30.012 1.00 95.06 180 LEU A CA 1
ATOM 1462 C C . LEU A 1 180 ? -21.180 -10.410 30.675 1.00 95.06 180 LEU A C 1
ATOM 1464 O O . LEU A 1 180 ? -21.324 -10.598 31.883 1.00 95.06 180 LEU A O 1
ATOM 1468 N N . PHE A 1 181 ? -22.154 -9.882 29.924 1.00 94.38 181 PHE A N 1
ATOM 1469 C CA . PHE A 1 181 ? -23.330 -9.208 30.507 1.00 94.38 181 PHE A CA 1
ATOM 1470 C C . PHE A 1 181 ? -24.680 -9.774 30.054 1.00 94.38 181 PHE A C 1
ATOM 1472 O O . PHE A 1 181 ? -25.661 -9.698 30.795 1.00 94.38 181 PHE A O 1
ATOM 1479 N N . ALA A 1 182 ? -24.761 -10.366 28.863 1.00 89.62 182 ALA A N 1
ATOM 1480 C CA . ALA A 1 182 ? -26.007 -10.900 28.337 1.00 89.62 182 ALA A CA 1
ATOM 1481 C C . ALA A 1 182 ? -26.534 -12.055 29.206 1.00 89.62 182 ALA A C 1
ATOM 1483 O O . ALA A 1 182 ? -25.793 -12.968 29.577 1.00 89.62 182 ALA A O 1
ATOM 1484 N N . GLY A 1 183 ? -27.839 -12.028 29.502 1.00 84.69 183 GLY A N 1
ATOM 1485 C CA . GLY A 1 183 ? -28.549 -13.078 30.238 1.00 84.69 183 GLY A CA 1
ATOM 1486 C C . GLY A 1 183 ? -28.795 -14.325 29.381 1.00 84.69 183 GLY A C 1
ATOM 1487 O O . GLY A 1 183 ? -27.861 -14.958 28.900 1.00 84.69 183 GLY A O 1
ATOM 1488 N N . ARG A 1 184 ? -30.064 -14.695 29.158 1.00 81.25 184 ARG A N 1
ATOM 1489 C CA . ARG A 1 184 ? -30.426 -15.878 28.344 1.00 81.25 184 ARG A CA 1
ATOM 1490 C C . ARG A 1 184 ? -30.159 -15.709 26.838 1.00 81.25 184 ARG A C 1
ATOM 1492 O O . ARG A 1 184 ? -29.971 -16.700 26.146 1.00 81.25 184 ARG A O 1
ATOM 1499 N N . ALA A 1 185 ? -30.112 -14.473 26.341 1.00 87.81 185 ALA A N 1
ATOM 1500 C CA . ALA A 1 185 ? -30.020 -14.154 24.912 1.00 87.81 185 ALA A CA 1
ATOM 1501 C C . ALA A 1 185 ? -28.581 -14.037 24.357 1.00 87.81 185 ALA A C 1
ATOM 1503 O O . ALA A 1 185 ? -28.405 -13.535 23.249 1.00 87.81 185 ALA A O 1
ATOM 1504 N N . TRP A 1 186 ? -27.554 -14.473 25.100 1.00 92.69 186 TRP A N 1
ATOM 1505 C CA . TRP A 1 186 ? -26.140 -14.289 24.731 1.00 92.69 186 TRP A CA 1
ATOM 1506 C C . TRP A 1 186 ? -25.805 -14.797 23.317 1.00 92.69 186 TRP A C 1
ATOM 1508 O O . TRP A 1 186 ? -25.158 -14.083 22.556 1.00 92.69 186 TRP A O 1
ATOM 1518 N N . LYS A 1 187 ? -26.347 -15.957 22.916 1.00 93.62 187 LYS A N 1
ATOM 1519 C CA . LYS A 1 187 ? -26.157 -16.539 21.575 1.00 93.62 187 LYS A CA 1
ATOM 1520 C C . LYS A 1 187 ? -26.536 -15.587 20.438 1.00 93.62 187 LYS A C 1
ATOM 1522 O O . LYS A 1 187 ? -25.801 -15.488 19.465 1.00 93.62 187 LYS A O 1
ATOM 1527 N N . ARG A 1 188 ? -27.654 -14.859 20.567 1.00 94.31 188 ARG A N 1
ATOM 1528 C CA . ARG A 1 188 ? -28.135 -13.929 19.529 1.00 94.31 188 ARG A CA 1
ATOM 1529 C C . ARG A 1 188 ? -27.127 -12.808 19.283 1.00 94.31 188 ARG A C 1
ATOM 1531 O O . ARG A 1 188 ? -26.869 -12.470 18.137 1.00 94.31 188 ARG A O 1
ATOM 1538 N N . TYR A 1 189 ? -26.550 -12.258 20.350 1.00 94.81 189 TYR A N 1
ATOM 1539 C CA . TYR A 1 189 ? -25.549 -11.196 20.245 1.00 94.81 189 TYR A CA 1
ATOM 1540 C C . TYR A 1 189 ? -24.215 -11.706 19.677 1.00 94.81 189 TYR A C 1
ATOM 1542 O O . TYR A 1 189 ? -23.586 -10.979 18.918 1.00 94.81 189 TYR A O 1
ATOM 1550 N N . MET A 1 190 ? -23.831 -12.962 19.948 1.00 95.56 190 MET A N 1
ATOM 1551 C CA . MET A 1 190 ? -22.672 -13.587 19.289 1.00 95.56 190 MET A CA 1
ATOM 1552 C C . MET A 1 190 ? -22.892 -13.784 17.788 1.00 95.56 190 MET A C 1
ATOM 1554 O O . MET A 1 190 ? -22.013 -13.419 17.020 1.00 95.56 190 MET A O 1
ATOM 1558 N N . VAL A 1 191 ? -24.056 -14.295 17.356 1.00 96.00 191 VAL A N 1
ATOM 1559 C CA . VAL A 1 191 ? -24.373 -14.420 15.915 1.00 96.00 191 VAL A CA 1
ATOM 1560 C C . VAL A 1 191 ? -24.320 -13.053 15.232 1.00 96.00 191 VAL A C 1
ATOM 1562 O O . VAL A 1 191 ? -23.684 -12.927 14.194 1.00 96.00 191 VAL A O 1
ATOM 1565 N N . ILE A 1 192 ? -24.926 -12.020 15.832 1.00 95.12 192 ILE A N 1
ATOM 1566 C CA . ILE A 1 192 ? -24.896 -10.652 15.289 1.00 95.12 192 ILE A CA 1
ATOM 1567 C C . ILE A 1 192 ? -23.455 -10.142 15.151 1.00 95.12 192 ILE A C 1
ATOM 1569 O O . ILE A 1 192 ? -23.124 -9.586 14.111 1.00 95.12 192 ILE A O 1
ATOM 1573 N N . ALA A 1 193 ? -22.595 -10.360 16.151 1.00 96.31 193 ALA A N 1
ATOM 1574 C CA . ALA A 1 193 ? -21.185 -9.980 16.067 1.00 96.31 193 ALA A CA 1
ATOM 1575 C C . ALA A 1 193 ? -20.431 -10.758 14.971 1.00 96.31 193 ALA A C 1
ATOM 1577 O O . ALA A 1 193 ? -19.709 -10.152 14.192 1.00 96.31 193 ALA A O 1
ATOM 1578 N N . CYS A 1 194 ? -20.632 -12.075 14.857 1.00 96.38 194 CYS A N 1
ATOM 1579 C CA . CYS A 1 194 ? -19.968 -12.895 13.835 1.00 96.38 194 CYS A CA 1
ATOM 1580 C C . CYS A 1 194 ? -20.399 -12.500 12.410 1.00 96.38 194 CYS A C 1
ATOM 1582 O O . CYS A 1 194 ? -19.556 -12.392 11.523 1.00 96.38 194 CYS A O 1
ATOM 1584 N N . LEU A 1 195 ? -21.691 -12.224 12.196 1.00 94.62 195 LEU A N 1
ATOM 1585 C CA . LEU A 1 195 ? -22.209 -11.745 10.909 1.00 94.62 195 LEU A CA 1
ATOM 1586 C C . LEU A 1 195 ? -21.723 -10.327 10.581 1.00 94.62 195 LEU A C 1
ATOM 1588 O O . LEU A 1 195 ? -21.352 -10.066 9.444 1.00 94.62 195 LEU A O 1
ATOM 1592 N N . ALA A 1 196 ? -21.676 -9.421 11.561 1.00 93.50 196 ALA A N 1
ATOM 1593 C CA . ALA A 1 196 ? -21.147 -8.073 11.355 1.00 93.50 196 ALA A CA 1
ATOM 1594 C C . ALA A 1 196 ? -19.628 -8.065 11.093 1.00 93.50 196 ALA A C 1
ATOM 1596 O O . ALA A 1 196 ? -19.147 -7.190 10.384 1.00 93.50 196 ALA A O 1
ATOM 1597 N N . THR A 1 197 ? -18.874 -9.050 11.597 1.00 93.38 197 THR A N 1
ATOM 1598 C CA . THR A 1 197 ? -17.471 -9.242 11.195 1.00 93.38 197 THR A CA 1
ATOM 1599 C C . THR A 1 197 ? -17.353 -9.883 9.805 1.00 93.38 197 THR A C 1
ATOM 1601 O O . THR A 1 197 ? -16.517 -9.444 9.028 1.00 93.38 197 THR A O 1
ATOM 1604 N N . LEU A 1 198 ? -18.191 -10.873 9.460 1.00 91.19 198 LEU A N 1
ATOM 1605 C CA . LEU A 1 198 ? -18.188 -11.515 8.132 1.00 91.19 198 LEU A CA 1
ATOM 1606 C C . LEU A 1 198 ? -18.500 -10.521 7.005 1.00 91.19 198 LEU A C 1
ATOM 1608 O O . LEU A 1 198 ? -17.870 -10.561 5.958 1.00 91.19 198 LEU A O 1
ATOM 1612 N N . LEU A 1 199 ? -19.475 -9.639 7.226 1.00 88.31 199 LEU A N 1
ATOM 1613 C CA . LEU A 1 199 ? -19.913 -8.638 6.251 1.00 88.31 199 LEU A CA 1
ATOM 1614 C C . LEU A 1 199 ? -19.019 -7.384 6.224 1.00 88.31 199 LEU A C 1
ATOM 1616 O O . LEU A 1 199 ? -19.378 -6.401 5.578 1.00 88.31 199 LEU A O 1
ATOM 1620 N N . ASN A 1 200 ? -17.901 -7.368 6.957 1.00 88.88 200 ASN A N 1
ATOM 1621 C CA . ASN A 1 200 ? -17.017 -6.209 7.000 1.00 88.88 200 ASN A CA 1
ATOM 1622 C C . ASN A 1 200 ? -16.290 -6.051 5.646 1.00 88.88 200 ASN A C 1
ATOM 1624 O O . ASN A 1 200 ? -15.645 -7.001 5.204 1.00 88.88 200 ASN A O 1
ATOM 1628 N N . PRO A 1 201 ? -16.358 -4.879 4.987 1.00 80.50 201 PRO A N 1
ATOM 1629 C CA . PRO A 1 201 ? -15.854 -4.698 3.623 1.00 80.50 201 PRO A CA 1
ATOM 1630 C C . PRO A 1 201 ? -14.322 -4.726 3.474 1.00 80.50 201 PRO A C 1
ATOM 1632 O O . PRO A 1 201 ? -13.841 -4.612 2.348 1.00 80.50 201 PRO A O 1
ATOM 1635 N N . ALA A 1 202 ? -13.536 -4.843 4.555 1.00 79.56 202 ALA A N 1
ATOM 1636 C CA . ALA A 1 202 ? -12.076 -4.902 4.459 1.00 79.56 202 ALA A CA 1
ATOM 1637 C C . ALA A 1 202 ? -11.431 -5.984 5.349 1.00 79.56 202 ALA A C 1
ATOM 1639 O O . ALA A 1 202 ? -11.649 -6.043 6.561 1.00 79.56 202 ALA A O 1
ATOM 1640 N N . ILE A 1 203 ? -10.554 -6.792 4.736 1.00 78.69 203 ILE A N 1
ATOM 1641 C CA . ILE A 1 203 ? -9.877 -7.952 5.348 1.00 78.69 203 ILE A CA 1
ATOM 1642 C C . ILE A 1 203 ? -9.117 -7.621 6.640 1.00 78.69 203 ILE A C 1
ATOM 1644 O O . ILE A 1 203 ? -9.149 -8.389 7.601 1.00 78.69 203 ILE A O 1
ATOM 1648 N N . HIS A 1 204 ? -8.481 -6.451 6.725 1.00 81.38 204 HIS A N 1
ATOM 1649 C CA . HIS A 1 204 ? -7.733 -6.081 7.924 1.00 81.38 204 HIS A CA 1
ATOM 1650 C C . HIS A 1 204 ? -8.648 -5.898 9.146 1.00 81.38 204 HIS A C 1
ATOM 1652 O O . HIS A 1 204 ? -8.210 -6.203 10.247 1.00 81.38 204 HIS A O 1
ATOM 1658 N N . TYR A 1 205 ? -9.924 -5.508 9.006 1.00 88.94 205 TYR A N 1
ATOM 1659 C CA . TYR A 1 205 ? -10.844 -5.484 10.155 1.00 88.94 205 TYR A CA 1
ATOM 1660 C C . TYR A 1 205 ? -11.283 -6.875 10.601 1.00 88.94 205 TYR A C 1
ATOM 1662 O O . TYR A 1 205 ? -11.528 -7.066 11.793 1.00 88.94 205 TYR A O 1
ATOM 1670 N N . LEU A 1 206 ? -11.347 -7.853 9.691 1.00 87.88 206 LEU A N 1
ATOM 1671 C CA . LEU A 1 206 ? -11.547 -9.250 10.071 1.00 87.88 206 LEU A CA 1
ATOM 1672 C C . LEU A 1 206 ? -10.389 -9.718 10.964 1.00 87.88 206 LEU A C 1
ATOM 1674 O O . LEU A 1 206 ? -10.644 -10.287 12.022 1.00 87.88 206 LEU A O 1
ATOM 1678 N N . ILE A 1 207 ? -9.140 -9.405 10.603 1.00 86.50 207 ILE A N 1
ATOM 1679 C CA . ILE A 1 207 ? -7.954 -9.785 11.390 1.00 86.50 207 ILE A CA 1
ATOM 1680 C C . ILE A 1 207 ? -7.811 -8.964 12.671 1.00 86.50 207 ILE A C 1
ATOM 1682 O O . ILE A 1 207 ? -7.578 -9.540 13.729 1.00 86.50 207 ILE A O 1
ATOM 1686 N N . LEU A 1 208 ? -8.017 -7.646 12.636 1.00 91.44 208 LEU A N 1
ATOM 1687 C CA . LEU A 1 208 ? -8.015 -6.815 13.844 1.00 91.44 208 LEU A CA 1
ATOM 1688 C C . LEU A 1 208 ? -9.121 -7.251 14.819 1.00 91.44 208 LEU A C 1
ATOM 1690 O O . LEU A 1 208 ? -8.909 -7.233 16.032 1.00 91.44 208 LEU A O 1
ATOM 1694 N N . PHE A 1 209 ? -10.276 -7.713 14.318 1.00 94.69 209 PHE A N 1
ATOM 1695 C CA . PHE A 1 209 ? -11.294 -8.362 15.143 1.00 94.69 209 PHE A CA 1
ATOM 1696 C C . PHE A 1 209 ? -10.834 -9.731 15.664 1.00 94.69 209 PHE A C 1
ATOM 1698 O O . PHE A 1 209 ? -10.997 -9.973 16.859 1.00 94.69 209 PHE A O 1
ATOM 1705 N N . SER A 1 210 ? -10.239 -10.602 14.836 1.00 92.62 210 SER A N 1
ATOM 1706 C CA . SER A 1 210 ? -9.650 -11.885 15.271 1.00 92.62 210 SER A CA 1
ATOM 1707 C C . SER A 1 210 ? -8.654 -11.689 16.409 1.00 92.62 210 SER A C 1
ATOM 1709 O O . SER A 1 210 ? -8.719 -12.385 17.419 1.00 92.62 210 SER A O 1
ATOM 1711 N N . LEU A 1 211 ? -7.767 -10.707 16.267 1.00 91.62 211 LEU A N 1
ATOM 1712 C CA . LEU A 1 211 ? -6.713 -10.363 17.210 1.00 91.62 211 LEU A CA 1
ATOM 1713 C C . LEU A 1 211 ? -7.293 -9.795 18.508 1.00 91.62 211 LEU A C 1
ATOM 1715 O O . LEU A 1 211 ? -7.011 -10.307 19.590 1.00 91.62 211 LEU A O 1
ATOM 1719 N N . PHE A 1 212 ? -8.193 -8.810 18.414 1.00 95.50 212 PHE A N 1
ATOM 1720 C CA . PHE A 1 212 ? -8.939 -8.290 19.562 1.00 95.50 212 PHE A CA 1
ATOM 1721 C C . PHE A 1 212 ? -9.724 -9.395 20.294 1.00 95.50 212 PHE A C 1
ATOM 1723 O O . PHE A 1 212 ? -9.766 -9.435 21.529 1.00 95.50 212 PHE A O 1
ATOM 1730 N N . PHE A 1 213 ? -10.343 -10.313 19.552 1.00 96.38 213 PHE A N 1
ATOM 1731 C CA . PHE A 1 213 ? -11.104 -11.423 20.108 1.00 96.38 213 PHE A CA 1
ATOM 1732 C C . PHE A 1 213 ? -10.187 -12.478 20.742 1.00 96.38 213 PHE A C 1
ATOM 1734 O O . PHE A 1 213 ? -10.484 -12.934 21.843 1.00 96.38 213 PHE A O 1
ATOM 1741 N N . GLY A 1 214 ? -9.035 -12.785 20.144 1.00 94.69 214 GLY A N 1
ATOM 1742 C CA . GLY A 1 214 ? -7.987 -13.628 20.725 1.00 94.69 214 GLY A CA 1
ATOM 1743 C C . GLY A 1 214 ? -7.451 -13.056 22.039 1.00 94.69 214 GLY A C 1
ATOM 1744 O O . GLY A 1 214 ? -7.484 -13.735 23.066 1.00 94.69 214 GLY A O 1
ATOM 1745 N N . LEU A 1 215 ? -7.083 -11.771 22.058 1.00 94.50 215 LEU A N 1
ATOM 1746 C CA . LEU A 1 215 ? -6.690 -11.045 23.273 1.00 94.50 215 LEU A CA 1
ATOM 1747 C C . LEU A 1 215 ? -7.804 -11.062 24.331 1.00 94.50 215 LEU A C 1
ATOM 1749 O O . LEU A 1 215 ? -7.535 -11.269 25.517 1.00 94.50 215 LEU A O 1
ATOM 1753 N N . THR A 1 216 ? -9.066 -10.913 23.916 1.00 96.38 216 THR A N 1
ATOM 1754 C CA . THR A 1 216 ? -10.239 -11.041 24.795 1.00 96.38 216 THR A CA 1
ATOM 1755 C C . THR A 1 216 ? -10.336 -12.448 25.392 1.00 96.38 216 THR A C 1
ATOM 1757 O O . THR A 1 216 ? -10.487 -12.585 26.606 1.00 96.38 216 THR A O 1
ATOM 1760 N N . ILE A 1 217 ? -10.217 -13.498 24.575 1.00 96.06 217 ILE A N 1
ATOM 1761 C CA . ILE A 1 217 ? -10.239 -14.903 25.001 1.00 96.06 217 ILE A CA 1
ATOM 1762 C C . ILE A 1 217 ? -9.131 -15.162 26.025 1.00 96.06 217 ILE A C 1
ATOM 1764 O O . ILE A 1 217 ? -9.432 -15.604 27.136 1.00 96.06 217 ILE A O 1
ATOM 1768 N N . VAL A 1 218 ? -7.878 -14.831 25.697 1.00 94.00 218 VAL A N 1
ATOM 1769 C CA . VAL A 1 218 ? -6.713 -15.037 26.573 1.00 94.00 218 VAL A CA 1
ATOM 1770 C C . VAL A 1 218 ? -6.894 -14.287 27.892 1.00 94.00 218 VAL A C 1
ATOM 1772 O O . VAL A 1 218 ? -6.821 -14.898 28.958 1.00 94.00 218 VAL A O 1
ATOM 1775 N N . THR A 1 219 ? -7.243 -12.998 27.849 1.00 95.19 219 THR A N 1
ATOM 1776 C CA . THR A 1 219 ? -7.452 -12.176 29.055 1.00 95.19 219 THR A CA 1
ATOM 1777 C C . THR A 1 219 ? -8.546 -12.746 29.961 1.00 95.19 219 THR A C 1
ATOM 1779 O O . THR A 1 219 ? -8.393 -12.802 31.186 1.00 95.19 219 THR A O 1
ATOM 1782 N N . LEU A 1 220 ? -9.662 -13.205 29.382 1.00 95.00 220 LEU A N 1
ATOM 1783 C CA . LEU A 1 220 ? -10.758 -13.797 30.146 1.00 95.00 220 LEU A CA 1
ATOM 1784 C C . LEU A 1 220 ? -10.389 -15.169 30.723 1.00 95.00 220 LEU A C 1
ATOM 1786 O O . LEU A 1 220 ? -10.732 -15.435 31.877 1.00 95.00 220 LEU A O 1
ATOM 1790 N N . LEU A 1 221 ? -9.675 -16.016 29.977 1.00 92.94 221 LEU A N 1
ATOM 1791 C CA . LEU A 1 221 ? -9.228 -17.330 30.447 1.00 92.94 221 LEU A CA 1
ATOM 1792 C C . LEU A 1 221 ? -8.167 -17.213 31.548 1.00 92.94 221 LEU A C 1
ATOM 1794 O O . LEU A 1 221 ? -8.325 -17.849 32.589 1.00 92.94 221 LEU A O 1
ATOM 1798 N N . VAL A 1 222 ? -7.166 -16.340 31.395 1.00 91.12 222 VAL A N 1
ATOM 1799 C CA . VAL A 1 222 ? -6.178 -16.025 32.445 1.00 91.12 222 VAL A CA 1
ATOM 1800 C C . VAL A 1 222 ? -6.876 -15.464 33.692 1.00 91.12 222 VAL A C 1
ATOM 1802 O O . VAL A 1 222 ? -6.589 -15.883 34.816 1.00 91.12 222 VAL A O 1
ATOM 1805 N N . GLY A 1 223 ? -7.871 -14.585 33.520 1.00 90.00 223 GLY A N 1
ATOM 1806 C CA . GLY A 1 223 ? -8.680 -14.056 34.622 1.00 90.00 223 GLY A CA 1
ATOM 1807 C C . GLY A 1 223 ? -9.550 -15.105 35.337 1.00 90.00 223 GLY A C 1
ATOM 1808 O O . GLY A 1 223 ? -9.744 -15.028 36.557 1.00 90.00 223 GLY A O 1
ATOM 1809 N N . GLU A 1 224 ? -10.077 -16.100 34.617 1.00 91.69 224 GLU A N 1
ATOM 1810 C CA . GLU A 1 224 ? -10.784 -17.247 35.206 1.00 91.69 224 GLU A CA 1
ATOM 1811 C C . GLU A 1 224 ? -9.812 -18.210 35.910 1.00 91.69 224 GLU A C 1
ATOM 1813 O O . GLU A 1 224 ? -10.100 -18.613 37.040 1.00 91.69 224 GLU A O 1
ATOM 1818 N N . LEU A 1 225 ? -8.646 -18.501 35.318 1.00 87.69 225 LEU A N 1
ATOM 1819 C CA . LEU A 1 225 ? -7.586 -19.340 35.890 1.00 87.69 225 LEU A CA 1
ATOM 1820 C C . LEU A 1 225 ? -7.056 -18.753 37.204 1.00 87.69 225 LEU A C 1
ATOM 1822 O O . LEU A 1 225 ? -7.086 -19.424 38.235 1.00 87.69 225 LEU A O 1
ATOM 1826 N N . ALA A 1 226 ? -6.677 -17.472 37.218 1.00 86.81 226 ALA A N 1
ATOM 1827 C CA . ALA A 1 226 ? -6.231 -16.779 38.426 1.00 86.81 226 ALA A CA 1
ATOM 1828 C C . ALA A 1 226 ? -7.307 -16.785 39.531 1.00 86.81 226 ALA A C 1
ATOM 1830 O O . ALA A 1 226 ? -7.006 -16.947 40.715 1.00 86.81 226 ALA A O 1
ATOM 1831 N N . ASN A 1 227 ? -8.588 -16.657 39.166 1.00 86.75 227 ASN A N 1
ATOM 1832 C CA . ASN A 1 227 ? -9.697 -16.778 40.113 1.00 86.75 227 ASN A CA 1
ATOM 1833 C C . ASN A 1 227 ? -9.922 -18.227 40.593 1.00 86.75 227 ASN A C 1
ATOM 1835 O O . ASN A 1 227 ? -10.325 -18.419 41.739 1.00 86.75 227 ASN A O 1
ATOM 1839 N N . TRP A 1 228 ? -9.680 -19.240 39.758 1.00 87.56 228 TRP A N 1
ATOM 1840 C CA . TRP A 1 228 ? -9.753 -20.653 40.139 1.00 87.56 228 TRP A CA 1
ATOM 1841 C C . TRP A 1 228 ? -8.628 -21.028 41.116 1.00 87.56 228 TRP A C 1
ATOM 1843 O O . TRP A 1 228 ? -8.918 -21.616 42.161 1.00 87.56 228 TRP A O 1
ATOM 1853 N N . ILE A 1 229 ? -7.390 -20.584 40.858 1.00 85.88 229 ILE A N 1
ATOM 1854 C CA . ILE A 1 229 ? -6.239 -20.734 41.768 1.00 85.88 229 ILE A CA 1
ATOM 1855 C C . ILE A 1 229 ? -6.568 -20.115 43.135 1.00 85.88 229 ILE A C 1
ATOM 1857 O O . ILE A 1 229 ? -6.578 -20.821 44.144 1.00 85.88 229 ILE A O 1
ATOM 1861 N N . ARG A 1 230 ? -6.969 -18.832 43.170 1.00 86.75 230 ARG A N 1
ATOM 1862 C CA . ARG A 1 230 ? -7.326 -18.107 44.411 1.00 86.75 230 ARG A CA 1
ATOM 1863 C C . ARG A 1 230 ? -8.485 -18.726 45.208 1.00 86.75 230 ARG A C 1
ATOM 1865 O O . ARG A 1 230 ? -8.648 -18.405 46.377 1.00 86.75 230 ARG A O 1
ATOM 1872 N N . ARG A 1 231 ? -9.309 -19.591 44.602 1.00 86.56 231 ARG A N 1
ATOM 1873 C CA . ARG A 1 231 ? -10.432 -20.294 45.262 1.00 86.56 231 ARG A CA 1
ATOM 1874 C C . ARG A 1 231 ? -10.093 -21.730 45.688 1.00 86.56 231 ARG A C 1
ATOM 1876 O O . ARG A 1 231 ? -11.009 -22.513 45.958 1.00 86.56 231 ARG A O 1
ATOM 1883 N N . GLY A 1 232 ? -8.810 -22.095 45.720 1.00 81.50 232 GLY A N 1
ATOM 1884 C CA . GLY A 1 232 ? -8.360 -23.439 46.095 1.00 81.50 232 GLY A CA 1
ATOM 1885 C C . GLY A 1 232 ? -8.629 -24.492 45.017 1.00 81.50 232 GLY A C 1
ATOM 1886 O O . GLY A 1 232 ? -8.879 -25.655 45.333 1.00 81.50 232 GLY A O 1
ATOM 1887 N N . GLY A 1 233 ? -8.613 -24.096 43.741 1.00 81.44 233 GLY A N 1
ATOM 1888 C CA . GLY A 1 233 ? -8.782 -24.984 42.588 1.00 81.44 233 GLY A CA 1
ATOM 1889 C C . GLY A 1 233 ? -7.942 -26.274 42.636 1.00 81.44 233 GLY A C 1
ATOM 1890 O O . GLY A 1 233 ? -8.530 -27.354 42.526 1.00 81.44 233 GLY A O 1
ATOM 1891 N N . PRO A 1 234 ? -6.621 -26.200 42.900 1.00 79.38 234 PRO A N 1
ATOM 1892 C CA . PRO A 1 234 ? -5.754 -27.378 43.018 1.00 79.38 234 PRO A CA 1
ATOM 1893 C C . PRO A 1 234 ? -6.192 -28.385 44.093 1.00 79.38 234 PRO A C 1
ATOM 1895 O O . PRO A 1 234 ? -6.141 -29.592 43.871 1.00 79.38 234 PRO A O 1
ATOM 1898 N N . ALA A 1 235 ? -6.724 -27.922 45.230 1.00 74.00 235 ALA A N 1
ATOM 1899 C CA . ALA A 1 235 ? -7.252 -28.814 46.265 1.00 74.00 235 ALA A CA 1
ATOM 1900 C C . ALA A 1 235 ? -8.529 -29.545 45.805 1.00 74.00 235 ALA A C 1
ATOM 1902 O O . ALA A 1 235 ? -8.769 -30.690 46.184 1.00 74.00 235 ALA A O 1
ATOM 1903 N N . ARG A 1 236 ? -9.339 -28.920 44.936 1.00 69.38 236 ARG A N 1
ATOM 1904 C CA . ARG A 1 236 ? -10.569 -29.525 44.397 1.00 69.38 236 ARG A CA 1
ATOM 1905 C C . ARG A 1 236 ? -10.290 -30.607 43.353 1.00 69.38 236 ARG A C 1
ATOM 1907 O O . ARG A 1 236 ? -11.094 -31.535 43.258 1.00 69.38 236 ARG A O 1
ATOM 1914 N N . LEU A 1 237 ? -9.166 -30.541 42.628 1.00 73.56 237 LEU A N 1
ATOM 1915 C CA . LEU A 1 237 ? -8.745 -31.585 41.679 1.00 73.56 237 LEU A CA 1
ATOM 1916 C C . LEU A 1 237 ? -8.591 -32.955 42.357 1.00 73.56 237 LEU A C 1
ATOM 1918 O O . LEU A 1 237 ? -9.009 -33.958 41.787 1.00 73.56 237 LEU A O 1
ATOM 1922 N N . ARG A 1 238 ? -8.137 -32.994 43.618 1.00 70.62 238 ARG A N 1
ATOM 1923 C CA . ARG A 1 238 ? -8.041 -34.234 44.415 1.00 70.62 238 ARG A CA 1
ATOM 1924 C C . ARG A 1 238 ? -9.390 -34.950 44.613 1.00 70.62 238 ARG A C 1
ATOM 1926 O O . ARG A 1 238 ? -9.415 -36.156 44.813 1.00 70.62 238 ARG A O 1
ATOM 1933 N N . THR A 1 239 ? -10.518 -34.237 44.512 1.00 67.50 239 THR A N 1
ATOM 1934 C CA . THR A 1 239 ? -11.880 -34.811 44.638 1.00 67.50 239 THR A CA 1
ATOM 1935 C C . THR A 1 239 ? -12.522 -35.192 43.298 1.00 67.50 239 THR A C 1
ATOM 1937 O O . THR A 1 239 ? -13.637 -35.719 43.259 1.00 67.50 239 THR A O 1
ATOM 1940 N N . LEU A 1 240 ? -11.847 -34.912 42.180 1.00 69.06 240 LEU A N 1
ATOM 1941 C CA . LEU A 1 240 ? -12.391 -35.093 40.836 1.00 69.06 240 LEU A CA 1
ATOM 1942 C C . LEU A 1 240 ? -12.574 -36.576 40.434 1.00 69.06 240 LEU A C 1
ATOM 1944 O O . LEU A 1 240 ? -13.636 -36.874 39.882 1.00 69.06 240 LEU A O 1
ATOM 1948 N N . PRO A 1 241 ? -11.675 -37.526 40.787 1.00 67.62 241 PRO A N 1
ATOM 1949 C CA . PRO A 1 241 ? -11.864 -38.951 40.483 1.00 67.62 241 PRO A CA 1
ATOM 1950 C C . PRO A 1 241 ? -13.161 -39.531 41.067 1.00 67.62 241 PRO A C 1
ATOM 1952 O O . PRO A 1 241 ? -13.905 -40.219 40.370 1.00 67.62 241 PRO A O 1
ATOM 1955 N N . ALA A 1 242 ? -13.494 -39.184 42.317 1.00 65.50 242 ALA A N 1
ATOM 1956 C CA . ALA A 1 242 ? -14.728 -39.626 42.972 1.00 65.50 242 ALA A CA 1
ATOM 1957 C C . ALA A 1 242 ? -15.993 -39.111 42.256 1.00 65.50 242 ALA A C 1
ATOM 1959 O O . ALA A 1 242 ? -16.972 -39.844 42.114 1.00 65.50 242 ALA A O 1
ATOM 1960 N N . ARG A 1 243 ? -15.964 -37.870 41.746 1.00 65.69 243 ARG A N 1
ATOM 1961 C CA . ARG A 1 243 ? -17.080 -37.290 40.977 1.00 65.69 243 ARG A CA 1
ATOM 1962 C C . ARG A 1 243 ? -17.248 -37.909 39.595 1.00 65.69 243 ARG A C 1
ATOM 1964 O O . ARG A 1 243 ? -18.383 -38.077 39.164 1.00 65.69 243 ARG A O 1
ATOM 1971 N N . VAL A 1 244 ? -16.153 -38.240 38.909 1.00 67.62 244 VAL A N 1
ATOM 1972 C CA . VAL A 1 244 ? -16.212 -38.906 37.597 1.00 67.62 244 VAL A CA 1
ATOM 1973 C C . VAL A 1 244 ? -16.764 -40.326 37.746 1.00 67.62 244 VAL A C 1
ATOM 1975 O O . VAL A 1 244 ? -17.655 -40.707 36.990 1.00 67.62 244 VAL A O 1
ATOM 1978 N N . ARG A 1 245 ? -16.336 -41.067 38.780 1.00 64.06 245 ARG A N 1
ATOM 1979 C CA . ARG A 1 245 ? -16.827 -42.428 39.060 1.00 64.06 245 ARG A CA 1
ATOM 1980 C C . ARG A 1 245 ? -18.348 -42.459 39.257 1.00 64.06 245 ARG A C 1
ATOM 1982 O O . ARG A 1 245 ? -19.031 -43.196 38.553 1.00 64.06 245 ARG A O 1
ATOM 1989 N N . GLY A 1 246 ? -18.885 -41.578 40.108 1.00 62.38 246 GLY A N 1
ATOM 1990 C CA . GLY A 1 246 ? -20.335 -41.440 40.322 1.00 62.38 246 GLY A CA 1
ATOM 1991 C C . GLY A 1 246 ? -21.121 -40.857 39.135 1.00 62.38 246 GLY A C 1
ATOM 1992 O O . GLY A 1 246 ? -22.348 -40.906 39.125 1.00 62.38 246 GLY A O 1
ATOM 1993 N N . PHE A 1 247 ? -20.450 -40.301 38.120 1.00 63.16 247 PHE A N 1
ATOM 1994 C CA . PHE A 1 247 ? -21.102 -39.843 36.887 1.00 63.16 247 PHE A CA 1
ATOM 1995 C C . PHE A 1 247 ? -21.275 -40.976 35.861 1.00 63.16 247 PHE A C 1
ATOM 1997 O O . PHE A 1 247 ? -22.193 -40.924 35.043 1.00 63.16 247 PHE A O 1
ATOM 2004 N N . MET A 1 248 ? -20.418 -42.002 35.904 1.00 63.47 248 MET A N 1
ATOM 2005 C CA . MET A 1 248 ? -20.466 -43.139 34.977 1.00 63.47 248 MET A CA 1
ATOM 2006 C C . MET A 1 248 ? -21.499 -44.206 35.370 1.00 63.47 248 MET A C 1
ATOM 2008 O O . MET A 1 248 ? -22.076 -44.834 34.478 1.00 63.47 248 MET A O 1
ATOM 2012 N N . THR A 1 249 ? -21.754 -44.392 36.669 1.00 66.94 249 THR A N 1
ATOM 2013 C CA . THR A 1 249 ? -22.579 -45.487 37.222 1.00 66.94 249 THR A CA 1
ATOM 2014 C C . THR A 1 249 ? -24.092 -45.256 37.183 1.00 66.94 249 THR A C 1
ATOM 2016 O O . THR A 1 249 ? -24.849 -46.213 37.292 1.00 66.94 249 THR A O 1
ATOM 2019 N N . ASP A 1 250 ? -24.550 -44.013 37.019 1.00 56.97 250 ASP A N 1
ATOM 2020 C CA . ASP A 1 250 ? -25.966 -43.652 37.163 1.00 56.97 250 ASP A CA 1
ATOM 2021 C C . ASP A 1 250 ? -26.759 -43.623 35.841 1.00 56.97 250 ASP A C 1
ATOM 2023 O O . ASP A 1 250 ? -26.317 -43.090 34.816 1.00 56.97 250 ASP A O 1
ATOM 2027 N N . GLY A 1 251 ? -28.015 -44.078 35.910 1.00 63.75 251 GLY A N 1
ATOM 2028 C CA . GLY A 1 251 ? -29.009 -43.916 34.848 1.00 63.75 251 GLY A CA 1
ATOM 2029 C C . GLY A 1 251 ? -29.418 -42.453 34.599 1.00 63.75 251 GLY A C 1
ATOM 2030 O O . GLY A 1 251 ? -29.400 -41.598 35.491 1.00 63.75 251 GLY A O 1
ATOM 2031 N N . GLY A 1 252 ? -29.822 -42.148 33.359 1.00 67.25 252 GLY A N 1
ATOM 2032 C CA . GLY A 1 252 ? -30.262 -40.801 32.961 1.00 67.25 252 GLY A CA 1
ATOM 2033 C C . GLY A 1 252 ? -29.132 -39.862 32.513 1.00 67.25 252 GLY A C 1
ATOM 2034 O O . GLY A 1 252 ? -29.150 -38.667 32.823 1.00 67.25 252 GLY A O 1
ATOM 2035 N N . ARG A 1 253 ? -28.151 -40.385 31.762 1.00 71.38 253 ARG A N 1
ATOM 2036 C CA . ARG A 1 253 ? -26.976 -39.638 31.268 1.00 71.38 253 ARG A CA 1
ATOM 2037 C C . ARG A 1 253 ? -27.342 -38.376 30.468 1.00 71.38 253 ARG A C 1
ATOM 2039 O O . ARG A 1 253 ? -26.793 -37.310 30.740 1.00 71.38 253 ARG A O 1
ATOM 2046 N N . TRP A 1 254 ? -28.303 -38.449 29.542 1.00 75.81 254 TRP A N 1
ATOM 2047 C CA . TRP A 1 254 ? -28.615 -37.340 28.621 1.00 75.81 254 TRP A CA 1
ATOM 2048 C C . TRP A 1 254 ? -29.219 -36.086 29.299 1.00 75.81 254 TRP A C 1
ATOM 2050 O O . TRP A 1 254 ? -28.678 -34.992 29.105 1.00 75.81 254 TRP A O 1
ATOM 2060 N N . PRO A 1 255 ? -30.243 -36.176 30.181 1.00 81.12 255 PRO A N 1
ATOM 2061 C CA . PRO A 1 255 ? -30.718 -35.012 30.939 1.00 81.12 255 PRO A CA 1
ATOM 2062 C C . PRO A 1 255 ? -29.657 -34.402 31.865 1.00 81.12 255 PRO A C 1
ATOM 2064 O O . PRO A 1 255 ? -29.665 -33.187 32.082 1.00 81.12 255 PRO A O 1
ATOM 2067 N N . ARG A 1 256 ? -28.741 -35.217 32.413 1.00 79.44 256 ARG A N 1
ATOM 2068 C CA . ARG A 1 256 ? -27.625 -34.746 33.252 1.00 79.44 256 ARG A CA 1
ATOM 2069 C C . ARG A 1 256 ? -26.578 -34.002 32.416 1.00 79.44 256 ARG A C 1
ATOM 2071 O O . ARG A 1 256 ? -26.227 -32.882 32.781 1.00 79.44 256 ARG A O 1
ATOM 2078 N N . LEU A 1 257 ? -26.168 -34.554 31.270 1.00 80.38 257 LEU A N 1
ATOM 2079 C CA . LEU A 1 257 ? -25.293 -33.901 30.284 1.00 80.38 257 LEU A CA 1
ATOM 2080 C C . LEU A 1 257 ? -25.871 -32.565 29.804 1.00 80.38 257 LEU A C 1
ATOM 2082 O O . LEU A 1 257 ? -25.192 -31.544 29.890 1.00 80.38 257 LEU A O 1
ATOM 2086 N N . ARG A 1 258 ? -27.150 -32.524 29.407 1.00 84.75 258 ARG A N 1
ATOM 2087 C CA . ARG A 1 258 ? -27.814 -31.282 28.970 1.00 84.75 258 ARG A CA 1
ATOM 2088 C C . ARG A 1 258 ? -27.829 -30.211 30.068 1.00 84.75 258 ARG A C 1
ATOM 2090 O O . ARG A 1 258 ? -27.591 -29.042 29.775 1.00 84.75 258 ARG A O 1
ATOM 2097 N N . ARG A 1 259 ? -28.050 -30.586 31.338 1.00 84.56 259 ARG A N 1
ATOM 2098 C CA . ARG A 1 259 ? -27.951 -29.658 32.487 1.00 84.56 259 ARG A CA 1
ATOM 2099 C C . ARG A 1 259 ? -26.510 -29.218 32.765 1.00 84.56 259 ARG A C 1
ATOM 2101 O O . ARG A 1 259 ? -26.299 -28.049 33.076 1.00 84.56 259 ARG A O 1
ATOM 2108 N N . ALA A 1 260 ? -25.531 -30.116 32.661 1.00 82.94 260 ALA A N 1
ATOM 2109 C CA . ALA A 1 260 ? -24.117 -29.790 32.843 1.00 82.94 260 ALA A CA 1
ATOM 2110 C C . ALA A 1 260 ? -23.636 -28.803 31.767 1.00 82.94 260 ALA A C 1
ATOM 2112 O O . ALA A 1 260 ? -23.098 -27.750 32.104 1.00 82.94 260 ALA A O 1
ATOM 2113 N N . PHE A 1 261 ? -23.946 -29.074 30.496 1.00 85.69 261 PHE A N 1
ATOM 2114 C CA . PHE A 1 261 ? -23.660 -28.187 29.371 1.00 85.69 261 PHE A CA 1
ATOM 2115 C C . PHE A 1 261 ? -24.377 -26.834 29.498 1.00 85.69 261 PHE A C 1
ATOM 2117 O O . PHE A 1 261 ? -23.761 -25.792 29.284 1.00 85.69 261 PHE A O 1
ATOM 2124 N N . ALA A 1 262 ? -25.648 -26.808 29.918 1.00 84.50 262 ALA A N 1
ATOM 2125 C CA . ALA A 1 262 ? -26.385 -25.561 30.155 1.00 84.50 262 ALA A CA 1
ATOM 2126 C C . ALA A 1 262 ? -25.781 -24.702 31.284 1.00 84.50 262 ALA A C 1
ATOM 2128 O O . ALA A 1 262 ? -25.825 -23.476 31.210 1.00 84.50 262 ALA A O 1
ATOM 2129 N N . ARG A 1 263 ? -25.193 -25.321 32.319 1.00 85.81 263 ARG A N 1
ATOM 2130 C CA . ARG A 1 263 ? -24.444 -24.601 33.366 1.00 85.81 263 ARG A CA 1
ATOM 2131 C C . ARG A 1 263 ? -23.085 -24.123 32.858 1.00 85.81 263 ARG A C 1
ATOM 2133 O O . ARG A 1 263 ? -22.734 -22.972 33.085 1.00 85.81 263 ARG A O 1
ATOM 2140 N N . TRP A 1 264 ? -22.337 -24.979 32.162 1.00 89.00 264 TRP A N 1
ATOM 2141 C CA . TRP A 1 264 ? -21.015 -24.654 31.619 1.00 89.00 264 TRP A CA 1
ATOM 2142 C C . TRP A 1 264 ? -21.081 -23.516 30.592 1.00 89.00 264 TRP A C 1
ATOM 2144 O O . TRP A 1 264 ? -20.380 -22.520 30.747 1.00 89.00 264 TRP A O 1
ATOM 2154 N N . SER A 1 265 ? -22.006 -23.585 29.631 1.00 87.38 265 SER A N 1
ATOM 2155 C CA . SER A 1 265 ? -22.252 -22.531 28.629 1.00 87.38 265 SER A CA 1
ATOM 2156 C C . SER A 1 265 ? -22.821 -21.223 29.204 1.00 87.38 265 SER A C 1
ATOM 2158 O O . SER A 1 265 ? -22.909 -20.222 28.496 1.00 87.38 265 SER A O 1
ATOM 2160 N N . ALA A 1 266 ? -23.186 -21.191 30.491 1.00 85.12 266 ALA A N 1
ATOM 2161 C CA . ALA A 1 266 ? -23.510 -19.962 31.213 1.00 85.12 266 ALA A CA 1
ATOM 2162 C C . ALA A 1 266 ? -22.292 -19.331 31.924 1.00 85.12 266 ALA A C 1
ATOM 2164 O O . ALA A 1 266 ? -22.386 -18.190 32.372 1.00 85.12 266 ALA A O 1
ATOM 2165 N N . THR A 1 267 ? -21.159 -20.038 32.027 1.00 89.75 267 THR A N 1
ATOM 2166 C CA . THR A 1 267 ? -19.895 -19.498 32.564 1.00 89.75 267 THR A CA 1
ATOM 2167 C C . THR A 1 267 ? -19.128 -18.704 31.508 1.00 89.75 267 THR A C 1
ATOM 2169 O O . THR A 1 267 ? -19.266 -18.971 30.316 1.00 89.75 267 THR A O 1
ATOM 2172 N N . THR A 1 268 ? -18.263 -17.781 31.936 1.00 90.25 268 THR A N 1
ATOM 2173 C CA . THR A 1 268 ? -17.382 -17.013 31.039 1.00 90.25 268 THR A CA 1
ATOM 2174 C C . THR A 1 268 ? -16.539 -17.928 30.148 1.00 90.25 268 THR A C 1
ATOM 2176 O O . THR A 1 268 ? -16.522 -17.739 28.939 1.00 90.25 268 THR A O 1
ATOM 2179 N N . SER A 1 269 ? -15.911 -18.969 30.712 1.00 90.38 269 SER A N 1
ATOM 2180 C CA . SER A 1 269 ? -15.093 -19.930 29.956 1.00 90.38 269 SER A CA 1
ATOM 2181 C C . SER A 1 269 ? -15.905 -20.707 28.914 1.00 90.38 269 SER A C 1
ATOM 2183 O O . SER A 1 269 ? -15.475 -20.838 27.774 1.00 90.38 269 SER A O 1
ATOM 2185 N N . GLY A 1 270 ? -17.105 -21.182 29.270 1.00 91.38 270 GLY A N 1
ATOM 2186 C CA . GLY A 1 270 ? -17.968 -21.889 28.318 1.00 91.38 270 GLY A CA 1
ATOM 2187 C C . GLY A 1 270 ? -18.524 -20.980 27.221 1.00 91.38 270 GLY A C 1
ATOM 2188 O O . GLY A 1 270 ? -18.639 -21.402 26.074 1.00 91.38 270 GLY A O 1
ATOM 2189 N N . ARG A 1 271 ? -18.808 -19.711 27.540 1.00 93.81 271 ARG A N 1
ATOM 2190 C CA . ARG A 1 271 ? -19.164 -18.689 26.545 1.00 93.81 271 ARG A CA 1
ATOM 2191 C C . ARG A 1 271 ? -18.005 -18.369 25.609 1.00 93.81 271 ARG A C 1
ATOM 2193 O O . ARG A 1 271 ? -18.250 -18.240 24.422 1.00 93.81 271 ARG A O 1
ATOM 2200 N N . VAL A 1 272 ? -16.778 -18.278 26.122 1.00 94.75 272 VAL A N 1
ATOM 2201 C CA . VAL A 1 272 ? -15.553 -18.071 25.332 1.00 94.75 272 VAL A CA 1
ATOM 2202 C C . VAL A 1 272 ? -15.358 -19.193 24.308 1.00 94.75 272 VAL A C 1
ATOM 2204 O O . VAL A 1 272 ? -15.235 -18.906 23.122 1.00 94.75 272 VAL A O 1
ATOM 2207 N N . VAL A 1 273 ? -15.423 -20.462 24.728 1.00 94.06 273 VAL A N 1
ATOM 2208 C CA . VAL A 1 273 ? -15.260 -21.610 23.813 1.00 94.06 273 VAL A CA 1
ATOM 2209 C C . VAL A 1 273 ? -16.370 -21.652 22.758 1.00 94.06 273 VAL A C 1
ATOM 2211 O O . VAL A 1 273 ? -16.098 -21.870 21.580 1.00 94.06 273 VAL A O 1
ATOM 2214 N N . LEU A 1 274 ? -17.623 -21.400 23.151 1.00 94.06 274 LEU A N 1
ATOM 2215 C CA . LEU A 1 274 ? -18.744 -21.383 22.206 1.00 94.06 274 LEU A CA 1
ATOM 2216 C C . LEU A 1 274 ? -18.707 -20.169 21.268 1.00 94.06 274 LEU A C 1
ATOM 2218 O O . LEU A 1 274 ? -19.088 -20.306 20.111 1.00 94.06 274 LEU A O 1
ATOM 2222 N N . ALA A 1 275 ? -18.218 -19.015 21.727 1.00 95.44 275 ALA A N 1
ATOM 2223 C CA . ALA A 1 275 ? -17.992 -17.847 20.882 1.00 95.44 275 ALA A CA 1
ATOM 2224 C C . ALA A 1 275 ? -16.906 -18.122 19.835 1.00 95.44 275 ALA A C 1
ATOM 2226 O O . ALA A 1 275 ? -17.106 -17.788 18.675 1.00 95.44 275 ALA A O 1
ATOM 2227 N N . PHE A 1 276 ? -15.803 -18.776 20.218 1.00 96.44 276 PHE A N 1
ATOM 2228 C CA . PHE A 1 276 ? -14.752 -19.182 19.282 1.00 96.44 276 PHE A CA 1
ATOM 2229 C C . PHE A 1 276 ? -15.279 -20.166 18.230 1.00 96.44 276 PHE A C 1
ATOM 2231 O O . PHE A 1 276 ? -15.134 -19.919 17.039 1.00 96.44 276 PHE A O 1
ATOM 2238 N N . ALA A 1 277 ? -15.989 -21.221 18.646 1.00 95.94 277 ALA A N 1
ATOM 2239 C CA . ALA A 1 277 ? -16.590 -22.178 17.714 1.00 95.94 277 ALA A CA 1
ATOM 2240 C C . ALA A 1 277 ? -17.611 -21.522 16.759 1.00 95.94 277 ALA A C 1
ATOM 2242 O O . ALA A 1 277 ? -17.634 -21.828 15.569 1.00 95.94 277 ALA A O 1
ATOM 2243 N N . MET A 1 278 ? -18.434 -20.592 17.259 1.00 96.06 278 MET A N 1
ATOM 2244 C CA . MET A 1 278 ? -19.359 -19.816 16.425 1.00 96.06 278 MET A CA 1
ATOM 2245 C C . MET A 1 278 ? -18.625 -18.874 15.467 1.00 96.06 278 MET A C 1
ATOM 2247 O O . MET A 1 278 ? -19.045 -18.746 14.325 1.00 96.06 278 MET A O 1
ATOM 2251 N N . TYR A 1 279 ? -17.535 -18.246 15.904 1.00 96.31 279 TYR A N 1
ATOM 2252 C CA . TYR A 1 279 ? -16.723 -17.362 15.073 1.00 96.31 279 TYR A CA 1
ATOM 2253 C C . TYR A 1 279 ? -16.026 -18.121 13.935 1.00 96.31 279 TYR A C 1
ATOM 2255 O O . TYR A 1 279 ? -16.081 -17.691 12.785 1.00 96.31 279 TYR A O 1
ATOM 2263 N N . VAL A 1 280 ? -15.463 -19.298 14.226 1.00 95.06 280 VAL A N 1
ATOM 2264 C CA . VAL A 1 280 ? -14.896 -20.191 13.206 1.00 95.06 280 VAL A CA 1
ATOM 2265 C C . VAL A 1 280 ? -15.967 -20.590 12.184 1.00 95.06 280 VAL A C 1
ATOM 2267 O O . VAL A 1 280 ? -15.767 -20.404 10.989 1.00 95.06 280 VAL A O 1
ATOM 2270 N N . ALA A 1 281 ? -17.123 -21.081 12.641 1.00 96.44 281 ALA A N 1
ATOM 2271 C CA . ALA A 1 281 ? -18.157 -21.624 11.757 1.00 96.44 281 ALA A CA 1
ATOM 2272 C C . ALA A 1 281 ? -18.960 -20.566 10.972 1.00 96.44 281 ALA A C 1
ATOM 2274 O O . ALA A 1 281 ? -19.397 -20.845 9.860 1.00 96.44 281 ALA A O 1
ATOM 2275 N N . ILE A 1 282 ? -19.196 -19.379 11.545 1.00 96.12 282 ILE A N 1
ATOM 2276 C CA . ILE A 1 282 ? -20.024 -18.320 10.933 1.00 96.12 282 ILE A CA 1
ATOM 2277 C C . ILE A 1 282 ? -19.166 -17.293 10.190 1.00 96.12 282 ILE A C 1
ATOM 2279 O O . ILE A 1 282 ? -19.651 -16.699 9.234 1.00 96.12 282 ILE A O 1
ATOM 2283 N N . THR A 1 283 ? -17.919 -17.061 10.610 1.00 93.25 283 THR A N 1
ATOM 2284 C CA . THR A 1 283 ? -17.067 -16.013 10.031 1.00 93.25 283 THR A CA 1
ATOM 2285 C C . THR A 1 283 ? -15.854 -16.585 9.306 1.00 93.25 283 THR A C 1
ATOM 2287 O O . THR A 1 283 ? -15.747 -16.393 8.100 1.00 93.25 283 THR A O 1
ATOM 2290 N N . LEU A 1 284 ? -14.950 -17.288 10.000 1.00 90.62 284 LEU A N 1
ATOM 2291 C CA . LEU A 1 284 ? -13.658 -17.663 9.406 1.00 90.62 284 LEU A CA 1
ATOM 2292 C C . LEU A 1 284 ? -13.792 -18.680 8.270 1.00 90.62 284 LEU A C 1
ATOM 2294 O O . LEU A 1 284 ? -13.196 -18.473 7.222 1.00 90.62 284 LEU A O 1
ATOM 2298 N N . VAL A 1 285 ? -14.578 -19.748 8.443 1.00 92.19 285 VAL A N 1
ATOM 2299 C CA . VAL A 1 285 ? -14.747 -20.772 7.398 1.00 92.19 285 VAL A CA 1
ATOM 2300 C C . VAL A 1 285 ? -15.447 -20.199 6.157 1.00 92.19 285 VAL A C 1
ATOM 2302 O O . VAL A 1 285 ? -14.875 -20.328 5.078 1.00 92.19 285 VAL A O 1
ATOM 2305 N N . PRO A 1 286 ? -16.603 -19.505 6.249 1.00 91.25 286 PRO A N 1
ATOM 2306 C CA . PRO A 1 286 ? -17.212 -18.875 5.075 1.00 91.25 286 PRO A CA 1
ATOM 2307 C C . PRO A 1 286 ? -16.296 -17.857 4.386 1.00 91.25 286 PRO A C 1
ATOM 2309 O O . PRO A 1 286 ? -16.260 -17.815 3.159 1.00 91.25 286 PRO A O 1
ATOM 2312 N N . TYR A 1 287 ? -15.521 -17.081 5.152 1.00 83.75 287 TYR A N 1
ATOM 2313 C CA . TYR A 1 287 ? -14.570 -16.127 4.586 1.00 83.75 287 TYR A CA 1
ATOM 2314 C C . TYR A 1 287 ? -13.394 -16.815 3.880 1.00 83.75 287 TYR A C 1
ATOM 2316 O O . TYR A 1 287 ? -13.073 -16.457 2.754 1.00 83.75 287 TYR A O 1
ATOM 2324 N N . ALA A 1 288 ? -12.783 -17.834 4.490 1.00 81.44 288 ALA A N 1
ATOM 2325 C CA . ALA A 1 288 ? -11.682 -18.585 3.886 1.00 81.44 288 ALA A CA 1
ATOM 2326 C C . ALA A 1 288 ? -12.116 -19.326 2.609 1.00 81.44 288 ALA A C 1
ATOM 2328 O O . ALA A 1 288 ? -11.362 -19.366 1.641 1.00 81.44 288 ALA A O 1
ATOM 2329 N N . LEU A 1 289 ? -13.344 -19.860 2.580 1.00 83.50 289 LEU A N 1
ATOM 2330 C CA . LEU A 1 289 ? -13.933 -20.449 1.375 1.00 83.50 289 LEU A CA 1
ATOM 2331 C C . LEU A 1 289 ? -14.156 -19.393 0.281 1.00 83.50 289 LEU A C 1
ATOM 2333 O O . LEU A 1 289 ? -13.811 -19.642 -0.869 1.00 83.50 289 LEU A O 1
ATOM 2337 N N . PHE A 1 290 ? -14.680 -18.212 0.629 1.00 78.06 290 PHE A N 1
ATOM 2338 C CA . PHE A 1 290 ? -14.825 -17.098 -0.314 1.00 78.06 290 PHE A CA 1
ATOM 2339 C C . PHE A 1 290 ? -13.470 -16.634 -0.869 1.00 78.06 290 PHE A C 1
ATOM 2341 O O . PHE A 1 290 ? -13.329 -16.476 -2.077 1.00 78.06 290 PHE A O 1
ATOM 2348 N N . VAL A 1 291 ? -12.453 -16.468 -0.018 1.00 72.88 291 VAL A N 1
ATOM 2349 C CA . VAL A 1 291 ? -11.113 -16.079 -0.472 1.00 72.88 291 VAL A CA 1
ATOM 2350 C C . VAL A 1 291 ? -10.537 -17.144 -1.405 1.00 72.88 291 VAL A C 1
ATOM 2352 O O . VAL A 1 291 ? -10.208 -16.823 -2.541 1.00 72.88 291 VAL A O 1
ATOM 2355 N N . LYS A 1 292 ? -10.500 -18.416 -0.986 1.00 73.88 292 LYS A N 1
ATOM 2356 C CA . LYS A 1 292 ? -9.896 -19.496 -1.780 1.00 73.88 292 LYS A CA 1
ATOM 2357 C C . LYS A 1 292 ? -10.592 -19.744 -3.124 1.00 73.88 292 LYS A C 1
ATOM 2359 O O . LYS A 1 292 ? -9.906 -20.007 -4.101 1.00 73.88 292 LYS A O 1
ATOM 2364 N N . TYR A 1 293 ? -11.926 -19.715 -3.170 1.00 73.75 293 TYR A N 1
ATOM 2365 C CA . TYR A 1 293 ? -12.691 -20.136 -4.355 1.00 73.75 293 TYR A CA 1
ATOM 2366 C C . TYR A 1 293 ? -13.291 -18.988 -5.177 1.00 73.75 293 TYR A C 1
ATOM 2368 O O . TYR A 1 293 ? -13.880 -19.257 -6.219 1.00 73.75 293 TYR A O 1
ATOM 2376 N N . VAL A 1 294 ? -13.183 -17.735 -4.720 1.00 68.12 294 VAL A N 1
ATOM 2377 C CA . VAL A 1 294 ? -13.682 -16.558 -5.456 1.00 68.12 294 VAL A CA 1
ATOM 2378 C C . VAL A 1 294 ? -12.605 -15.486 -5.589 1.00 68.12 294 VAL A C 1
ATOM 2380 O O . VAL A 1 294 ? -12.365 -15.024 -6.693 1.00 68.12 294 VAL A O 1
ATOM 2383 N N . ALA A 1 295 ? -11.937 -15.091 -4.499 1.00 61.38 295 ALA A N 1
ATOM 2384 C CA . ALA A 1 295 ? -10.977 -13.980 -4.553 1.00 61.38 295 ALA A CA 1
ATOM 2385 C C . ALA A 1 295 ? -9.587 -14.363 -5.099 1.00 61.38 295 ALA A C 1
ATOM 2387 O O . ALA A 1 295 ? -8.893 -13.496 -5.614 1.00 61.38 295 ALA A O 1
ATOM 2388 N N . LEU A 1 296 ? -9.174 -15.629 -4.961 1.00 61.03 296 LEU A N 1
ATOM 2389 C CA . LEU A 1 296 ? -7.883 -16.155 -5.441 1.00 61.03 296 LEU A CA 1
ATOM 2390 C C . LEU A 1 296 ? -8.027 -17.093 -6.652 1.00 61.03 296 LEU A C 1
ATOM 2392 O O . LEU A 1 296 ? -7.091 -17.807 -7.002 1.00 61.03 296 LEU A O 1
ATOM 2396 N N . ALA A 1 297 ? -9.201 -17.133 -7.286 1.00 59.12 297 ALA A N 1
ATOM 2397 C CA . ALA A 1 297 ? -9.389 -17.912 -8.504 1.00 59.12 297 ALA A CA 1
ATOM 2398 C C . ALA A 1 297 ? -8.543 -17.296 -9.634 1.00 59.12 297 ALA A C 1
ATOM 2400 O O . ALA A 1 297 ? -8.822 -16.183 -10.066 1.00 59.12 297 ALA A O 1
ATOM 2401 N N . GLY A 1 298 ? -7.503 -18.011 -10.078 1.00 51.56 298 GLY A N 1
ATOM 2402 C CA . GLY A 1 298 ? -6.579 -17.558 -11.127 1.00 51.56 298 GLY A CA 1
ATOM 2403 C C . GLY A 1 298 ? -5.295 -16.870 -10.641 1.00 51.56 298 GLY A C 1
ATOM 2404 O O . GLY A 1 298 ? -4.462 -16.542 -11.473 1.00 51.56 298 GLY A O 1
ATOM 2405 N N . VAL A 1 299 ? -5.088 -16.688 -9.329 1.00 52.31 299 VAL A N 1
ATOM 2406 C CA . VAL A 1 299 ? -3.851 -16.089 -8.785 1.00 52.31 299 VAL A CA 1
ATOM 2407 C C . VAL A 1 299 ? -3.017 -17.168 -8.100 1.00 52.31 299 VAL A C 1
ATOM 2409 O O . VAL A 1 299 ? -3.396 -17.662 -7.037 1.00 52.31 299 VAL A O 1
ATOM 2412 N N . SER A 1 300 ? -1.891 -17.534 -8.714 1.00 44.72 300 SER A N 1
ATOM 2413 C CA . SER A 1 300 ? -0.973 -18.572 -8.225 1.00 44.72 300 SER A CA 1
ATOM 2414 C C . SER A 1 300 ? -0.254 -18.162 -6.941 1.00 44.72 300 SER A C 1
ATOM 2416 O O . SER A 1 300 ? -0.175 -18.973 -6.019 1.00 44.72 300 SER A O 1
ATOM 2418 N N . ASN A 1 301 ? 0.213 -16.911 -6.847 1.00 48.97 301 ASN A N 1
ATOM 2419 C CA . ASN A 1 301 ? 0.954 -16.442 -5.682 1.00 48.97 301 ASN A CA 1
ATOM 2420 C C . ASN A 1 301 ? 0.617 -14.993 -5.295 1.00 48.97 301 ASN A C 1
ATOM 2422 O O . ASN A 1 301 ? 0.743 -14.050 -6.072 1.00 48.97 301 ASN A O 1
ATOM 2426 N N . LEU A 1 302 ? 0.154 -14.817 -4.057 1.00 47.53 302 LEU A N 1
ATOM 2427 C CA . LEU A 1 302 ? -0.293 -13.523 -3.526 1.00 47.53 302 LEU A CA 1
ATOM 2428 C C . LEU A 1 302 ? 0.891 -12.684 -3.017 1.00 47.53 302 LEU A C 1
ATOM 2430 O O . LEU A 1 302 ? 0.831 -11.453 -3.030 1.00 47.53 302 LEU A O 1
ATOM 2434 N N . THR A 1 303 ? 1.952 -13.360 -2.566 1.00 47.03 303 THR A N 1
ATOM 2435 C CA . THR A 1 303 ? 3.184 -12.756 -2.051 1.00 47.03 303 THR A CA 1
ATOM 2436 C C . THR A 1 303 ? 3.842 -11.870 -3.088 1.00 47.03 303 THR A C 1
ATOM 2438 O O . THR A 1 303 ? 4.168 -10.735 -2.770 1.00 47.03 303 THR A O 1
ATOM 2441 N N . ASP A 1 304 ? 3.940 -12.347 -4.324 1.00 44.53 304 ASP A N 1
ATOM 2442 C CA . ASP A 1 304 ? 4.833 -11.792 -5.344 1.00 44.53 304 ASP A CA 1
ATOM 2443 C C . ASP A 1 304 ? 4.312 -10.446 -5.877 1.00 44.53 304 ASP A C 1
ATOM 2445 O O . ASP A 1 304 ? 5.083 -9.572 -6.263 1.00 44.53 304 ASP A O 1
ATOM 2449 N N . THR A 1 305 ? 2.994 -10.220 -5.792 1.00 48.28 305 THR A N 1
ATOM 2450 C CA . THR A 1 305 ? 2.368 -8.965 -6.239 1.00 48.28 305 THR A CA 1
ATOM 2451 C C . THR A 1 305 ? 2.749 -7.757 -5.382 1.00 48.28 305 THR A C 1
ATOM 2453 O O . THR A 1 305 ? 3.003 -6.686 -5.929 1.00 48.28 305 THR A O 1
ATOM 2456 N N . VAL A 1 306 ? 2.783 -7.892 -4.045 1.00 53.47 306 VAL A N 1
ATOM 2457 C CA . VAL A 1 306 ? 3.345 -6.861 -3.154 1.00 53.47 306 VAL A CA 1
ATOM 2458 C C . VAL A 1 306 ? 3.750 -7.438 -1.773 1.00 53.47 306 VAL A C 1
ATOM 2460 O O . VAL A 1 306 ? 2.964 -7.350 -0.814 1.00 53.47 306 VAL A O 1
ATOM 2463 N N . PRO A 1 307 ? 4.980 -7.964 -1.616 1.00 56.69 307 PRO A N 1
ATOM 2464 C CA . PRO A 1 307 ? 5.506 -8.412 -0.328 1.00 56.69 307 PRO A CA 1
ATOM 2465 C C . PRO A 1 307 ? 5.432 -7.340 0.769 1.00 56.69 307 PRO A C 1
ATOM 2467 O O . PRO A 1 307 ? 5.451 -6.131 0.520 1.00 56.69 307 PRO A O 1
ATOM 2470 N N . GLY A 1 308 ? 5.314 -7.794 2.017 1.00 64.69 308 GLY A N 1
ATOM 2471 C CA . GLY A 1 308 ? 5.453 -6.951 3.203 1.00 64.69 308 GLY A CA 1
ATOM 2472 C C . GLY A 1 308 ? 6.869 -7.051 3.751 1.00 64.69 308 GLY A C 1
ATOM 2473 O O . GLY A 1 308 ? 7.067 -7.768 4.725 1.00 64.69 308 GLY A O 1
ATOM 2474 N N . ASP A 1 309 ? 7.823 -6.380 3.110 1.00 77.44 309 ASP A N 1
ATOM 2475 C CA . ASP A 1 309 ? 9.226 -6.337 3.534 1.00 77.44 309 ASP A CA 1
ATOM 2476 C C . ASP A 1 309 ? 9.460 -5.436 4.767 1.00 77.44 309 ASP A C 1
ATOM 2478 O O . ASP A 1 309 ? 8.609 -4.621 5.148 1.00 77.44 309 ASP A O 1
ATOM 2482 N N . PHE A 1 310 ? 10.626 -5.597 5.401 1.00 83.19 310 PHE A N 1
ATOM 2483 C CA . PHE A 1 310 ? 11.043 -4.854 6.590 1.00 83.19 310 PHE A CA 1
ATOM 2484 C C . PHE A 1 310 ? 10.973 -3.331 6.397 1.00 83.19 310 PHE A C 1
ATOM 2486 O O . PHE A 1 310 ? 10.392 -2.632 7.235 1.00 83.19 310 PHE A O 1
ATOM 2493 N N . TYR A 1 311 ? 11.528 -2.808 5.299 1.00 78.88 311 TYR A N 1
ATOM 2494 C CA . TYR A 1 311 ? 11.618 -1.366 5.054 1.00 78.88 311 TYR A CA 1
ATOM 2495 C C . TYR A 1 311 ? 10.247 -0.743 4.835 1.00 78.88 311 TYR A C 1
ATOM 2497 O O . TYR A 1 311 ? 9.952 0.307 5.393 1.00 78.88 311 TYR A O 1
ATOM 2505 N N . PHE A 1 312 ? 9.348 -1.429 4.139 1.00 77.44 312 PHE A N 1
ATOM 2506 C CA . PHE A 1 312 ? 7.977 -0.979 3.964 1.00 77.44 312 PHE A CA 1
ATOM 2507 C C . PHE A 1 312 ? 7.210 -0.894 5.299 1.00 77.44 312 PHE A C 1
ATOM 2509 O O . PHE A 1 312 ? 6.374 -0.008 5.492 1.00 77.44 312 PHE A O 1
ATOM 2516 N N . ILE A 1 313 ? 7.490 -1.793 6.251 1.00 79.19 313 ILE A N 1
ATOM 2517 C CA . ILE A 1 313 ? 6.942 -1.727 7.618 1.00 79.19 313 ILE A CA 1
ATOM 2518 C C . ILE A 1 313 ? 7.614 -0.590 8.409 1.00 79.19 313 ILE A C 1
ATOM 2520 O O . ILE A 1 313 ? 6.945 0.095 9.192 1.00 79.19 313 ILE A O 1
ATOM 2524 N N . GLN A 1 314 ? 8.918 -0.373 8.212 1.00 80.19 314 GLN A N 1
ATOM 2525 C CA . GLN A 1 314 ? 9.690 0.703 8.835 1.00 80.19 314 GLN A CA 1
ATOM 2526 C C . GLN A 1 314 ? 9.192 2.085 8.388 1.00 80.19 314 GLN A C 1
ATOM 2528 O O . GLN A 1 314 ? 8.820 2.880 9.247 1.00 80.19 314 GLN A O 1
ATOM 2533 N N . ASP A 1 315 ? 9.074 2.333 7.085 1.00 75.56 315 ASP A N 1
ATOM 2534 C CA . ASP A 1 315 ? 8.550 3.578 6.507 1.00 75.56 315 ASP A CA 1
ATOM 2535 C C . ASP A 1 315 ? 7.102 3.856 6.959 1.00 75.56 315 ASP A C 1
ATOM 2537 O O . ASP A 1 315 ? 6.700 5.000 7.149 1.00 75.56 315 ASP A O 1
ATOM 2541 N N . ALA A 1 316 ? 6.303 2.805 7.187 1.00 78.12 316 ALA A N 1
ATOM 2542 C CA . ALA A 1 316 ? 4.918 2.902 7.660 1.00 78.12 316 ALA A CA 1
ATOM 2543 C C . ALA A 1 316 ? 4.752 2.956 9.197 1.00 78.12 316 ALA A C 1
ATOM 2545 O O . ALA A 1 316 ? 3.617 2.900 9.701 1.00 78.12 316 ALA A O 1
ATOM 2546 N N . SER A 1 317 ? 5.859 2.991 9.944 1.00 82.38 317 SER A N 1
ATOM 2547 C CA . SER A 1 317 ? 5.888 3.016 11.411 1.00 82.38 317 SER A CA 1
ATOM 2548 C C . SER A 1 317 ? 5.441 4.363 11.985 1.00 82.38 317 SER A C 1
ATOM 2550 O O . SER A 1 317 ? 5.522 5.394 11.328 1.00 82.38 317 SER A O 1
ATOM 2552 N N . VAL A 1 318 ? 4.963 4.372 13.233 1.00 84.56 318 VAL A N 1
ATOM 2553 C CA . VAL A 1 318 ? 4.451 5.588 13.891 1.00 84.56 318 VAL A CA 1
ATOM 2554 C C . VAL A 1 318 ? 5.120 5.756 15.250 1.00 84.56 318 VAL A C 1
ATOM 2556 O O . VAL A 1 318 ? 5.032 4.865 16.093 1.00 84.56 318 VAL A O 1
ATOM 2559 N N . SER A 1 319 ? 5.755 6.906 15.484 1.00 84.31 319 SER A N 1
ATOM 2560 C CA . SER A 1 319 ? 6.411 7.189 16.767 1.00 84.31 319 SER A CA 1
ATOM 2561 C C . SER A 1 319 ? 5.414 7.283 17.927 1.00 84.31 319 SER A C 1
ATOM 2563 O O . SER A 1 319 ? 4.222 7.573 17.748 1.00 84.31 319 SER A O 1
ATOM 2565 N N . TRP A 1 320 ? 5.906 7.107 19.155 1.00 84.44 320 TRP A N 1
ATOM 2566 C CA . TRP A 1 320 ? 5.106 7.286 20.369 1.00 84.44 320 TRP A CA 1
ATOM 2567 C C . TRP A 1 320 ? 4.424 8.657 20.431 1.00 84.44 320 TRP A C 1
ATOM 2569 O O . TRP A 1 320 ? 3.287 8.750 20.897 1.00 84.44 320 TRP A O 1
ATOM 2579 N N . LEU A 1 321 ? 5.089 9.717 19.959 1.00 84.56 321 LEU A N 1
ATOM 2580 C CA . LEU A 1 321 ? 4.562 11.083 20.010 1.00 84.56 321 LEU A CA 1
ATOM 2581 C C . LEU A 1 321 ? 3.361 11.264 19.076 1.00 84.56 321 LEU A C 1
ATOM 2583 O O . LEU A 1 321 ? 2.333 11.776 19.522 1.00 84.56 321 LEU A O 1
ATOM 2587 N N . HIS A 1 322 ? 3.446 10.782 17.833 1.00 87.75 322 HIS A N 1
ATOM 2588 C CA . HIS A 1 322 ? 2.319 10.786 16.893 1.00 87.75 322 HIS A CA 1
ATOM 2589 C C . HIS A 1 322 ? 1.157 9.935 17.406 1.00 87.7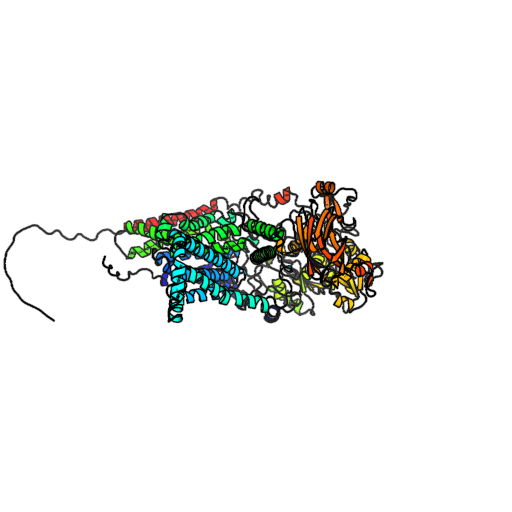5 322 HIS A C 1
ATOM 2591 O O . HIS A 1 322 ? 0.013 10.389 17.479 1.00 87.75 322 HIS A O 1
ATOM 2597 N N . MET A 1 323 ? 1.454 8.716 17.863 1.00 89.31 323 MET A N 1
ATOM 2598 C CA . MET A 1 323 ? 0.438 7.802 18.373 1.00 89.31 323 MET A CA 1
ATOM 2599 C C . MET A 1 323 ? -0.295 8.360 19.603 1.00 89.31 323 MET A C 1
ATOM 2601 O O . MET A 1 323 ? -1.523 8.264 19.680 1.00 89.31 323 MET A O 1
ATOM 2605 N N . PHE A 1 324 ? 0.421 8.955 20.564 1.00 90.31 324 PHE A N 1
ATOM 2606 C CA . PHE A 1 324 ? -0.208 9.591 21.725 1.00 90.31 324 PHE A CA 1
ATOM 2607 C C . PHE A 1 324 ? -0.943 10.886 21.373 1.00 90.31 324 PHE A C 1
ATOM 2609 O O . PHE A 1 324 ? -1.892 11.222 22.085 1.00 90.31 324 PHE A O 1
ATOM 2616 N N . SER A 1 325 ? -0.564 11.555 20.282 1.00 90.19 325 SER A N 1
ATOM 2617 C CA . SER A 1 325 ? -1.253 12.716 19.699 1.00 90.19 325 SER A CA 1
ATOM 2618 C C . SER A 1 325 ? -2.440 12.336 18.801 1.00 90.19 325 SER A C 1
ATOM 2620 O O . SER A 1 325 ? -3.058 13.209 18.210 1.00 90.19 325 SER A O 1
ATOM 2622 N N . TRP A 1 326 ? -2.805 11.048 18.721 1.00 92.06 326 TRP A N 1
ATOM 2623 C CA . TRP A 1 326 ? -3.913 10.538 17.893 1.00 92.06 326 TRP A CA 1
ATOM 2624 C C . TRP A 1 326 ? -3.751 10.781 16.385 1.00 92.06 326 TRP A C 1
ATOM 2626 O O . TRP A 1 326 ? -4.720 10.634 15.638 1.00 92.06 326 TRP A O 1
ATOM 2636 N N . ASP A 1 327 ? -2.528 11.059 15.929 1.00 89.88 327 ASP A N 1
ATOM 2637 C CA . ASP A 1 327 ? -2.211 11.162 14.509 1.00 89.88 327 ASP A CA 1
ATOM 2638 C C . ASP A 1 327 ? -2.418 9.806 13.835 1.00 89.88 327 ASP A C 1
ATOM 2640 O O . ASP A 1 327 ? -1.933 8.780 14.316 1.00 89.88 327 ASP A O 1
ATOM 2644 N N . LEU A 1 328 ? -3.146 9.799 12.719 1.00 90.25 328 LEU A N 1
ATOM 2645 C CA . LEU A 1 328 ? -3.381 8.620 11.894 1.00 90.25 328 LEU A CA 1
ATOM 2646 C C . LEU A 1 328 ? -3.014 8.955 10.453 1.00 90.25 328 LEU A C 1
ATOM 2648 O O . LEU A 1 328 ? -3.647 9.826 9.851 1.00 90.25 328 LEU A O 1
ATOM 2652 N N . ALA A 1 329 ? -2.067 8.198 9.895 1.00 85.00 329 ALA A N 1
ATOM 2653 C CA . ALA A 1 329 ? -1.618 8.340 8.515 1.00 85.00 329 ALA A CA 1
ATOM 2654 C C . ALA A 1 329 ? -2.809 8.431 7.536 1.00 85.00 329 ALA A C 1
ATOM 2656 O O . ALA A 1 329 ? -3.704 7.575 7.560 1.00 85.00 329 ALA A O 1
ATOM 2657 N N . GLY A 1 330 ? -2.860 9.452 6.683 1.00 83.88 330 GLY A N 1
ATOM 2658 C CA . GLY A 1 330 ? -4.061 9.840 5.955 1.00 83.88 330 GLY A CA 1
ATOM 2659 C C . GLY A 1 330 ? -3.830 10.652 4.683 1.00 83.88 330 GLY A C 1
ATOM 2660 O O . GLY A 1 330 ? -2.782 11.251 4.481 1.00 83.88 330 GLY A O 1
ATOM 2661 N N . ILE A 1 331 ? -4.840 10.664 3.810 1.00 79.62 331 ILE A N 1
ATOM 2662 C CA . ILE A 1 331 ? -4.754 11.305 2.490 1.00 79.62 331 ILE A CA 1
ATOM 2663 C C . ILE A 1 331 ? -4.647 12.833 2.573 1.00 79.62 331 ILE A C 1
ATOM 2665 O O . ILE A 1 331 ? -3.925 13.443 1.796 1.00 79.62 331 ILE A O 1
ATOM 2669 N N . THR A 1 332 ? -5.320 13.449 3.545 1.00 84.62 332 THR A N 1
ATOM 2670 C CA . THR A 1 332 ? -5.299 14.907 3.716 1.00 84.62 332 THR A CA 1
ATOM 2671 C C . THR A 1 332 ? -3.912 15.409 4.129 1.00 84.62 332 THR A C 1
ATOM 2673 O O . THR A 1 332 ? -3.492 16.460 3.661 1.00 84.62 332 THR A O 1
ATOM 2676 N N . ASP A 1 333 ? -3.159 14.630 4.917 1.00 81.06 333 ASP A N 1
ATOM 2677 C CA . ASP A 1 333 ? -1.759 14.945 5.236 1.00 81.06 333 ASP A CA 1
ATOM 2678 C C . ASP A 1 333 ? -0.851 14.762 4.003 1.00 81.06 333 ASP A C 1
ATOM 2680 O O . ASP A 1 333 ? -0.055 15.654 3.719 1.00 81.06 333 ASP A O 1
ATOM 2684 N N . LYS A 1 334 ? -1.062 13.717 3.181 1.00 77.31 334 LYS A N 1
ATOM 2685 C CA . LYS A 1 334 ? -0.330 13.523 1.906 1.00 77.31 334 LYS A CA 1
ATOM 2686 C C . LYS A 1 334 ? -0.507 14.699 0.939 1.00 77.31 334 LYS A C 1
ATOM 2688 O O . LYS A 1 334 ? 0.422 15.030 0.209 1.00 77.31 334 LYS A O 1
ATOM 2693 N N . ILE A 1 335 ? -1.679 15.333 0.931 1.00 75.94 335 ILE A N 1
ATOM 2694 C CA . ILE A 1 335 ? -1.952 16.504 0.083 1.00 75.94 335 ILE A CA 1
ATOM 2695 C C . ILE A 1 335 ? -1.335 17.775 0.671 1.00 75.94 335 ILE A C 1
ATOM 2697 O O . ILE A 1 335 ? -0.744 18.551 -0.069 1.00 75.94 335 ILE A O 1
ATOM 2701 N N . LEU A 1 336 ? -1.437 17.978 1.989 1.00 75.31 336 LEU A N 1
ATOM 2702 C CA . LEU A 1 336 ? -0.923 19.179 2.659 1.00 75.31 336 LEU A CA 1
ATOM 2703 C C . LEU A 1 336 ? 0.604 19.196 2.838 1.00 75.31 336 LEU A C 1
ATOM 2705 O O . LEU A 1 336 ? 1.180 20.277 2.919 1.00 75.31 336 LEU A O 1
ATOM 2709 N N . PHE A 1 337 ? 1.248 18.030 2.956 1.00 71.81 337 PHE A N 1
ATOM 2710 C CA . PHE A 1 337 ? 2.648 17.907 3.393 1.00 71.81 337 PHE A CA 1
ATOM 2711 C C . PHE A 1 337 ? 3.501 16.935 2.560 1.00 71.81 337 PHE A C 1
ATOM 2713 O O . PHE A 1 337 ? 4.680 16.759 2.865 1.00 71.81 337 PHE A O 1
ATOM 2720 N N . GLY A 1 338 ? 2.922 16.269 1.555 1.00 65.38 338 GLY A N 1
ATOM 2721 C CA . GLY A 1 338 ? 3.598 15.276 0.708 1.00 65.38 338 GLY A CA 1
ATOM 2722 C C . GLY A 1 338 ? 3.681 13.854 1.284 1.00 65.38 338 GLY A C 1
ATOM 2723 O O . GLY A 1 338 ? 3.851 12.912 0.515 1.00 65.38 338 GLY A O 1
ATOM 2724 N N . ASP A 1 339 ? 3.488 13.676 2.595 1.00 68.38 339 ASP A N 1
ATOM 2725 C CA . ASP A 1 339 ? 3.550 12.385 3.297 1.00 68.38 339 ASP A CA 1
ATOM 2726 C C . ASP A 1 339 ? 2.214 12.053 3.989 1.00 68.38 339 ASP A C 1
ATOM 2728 O O . ASP A 1 339 ? 1.494 12.931 4.459 1.00 68.38 339 ASP A O 1
ATOM 2732 N N . TYR A 1 340 ? 1.865 10.768 4.065 1.00 76.81 340 TYR A N 1
ATOM 2733 C CA . TYR A 1 340 ? 0.659 10.303 4.740 1.00 76.81 340 TYR A CA 1
ATOM 2734 C C . TYR A 1 340 ? 0.651 10.625 6.239 1.00 76.81 340 TYR A C 1
ATOM 2736 O O . TYR A 1 340 ? -0.437 10.736 6.802 1.00 76.81 340 TYR A O 1
ATOM 2744 N N . LEU A 1 341 ? 1.799 10.734 6.914 1.00 79.19 341 LEU A N 1
ATOM 2745 C CA . LEU A 1 341 ? 1.861 11.162 8.314 1.00 79.19 341 LEU A CA 1
ATOM 2746 C C . LEU A 1 341 ? 2.237 12.651 8.394 1.00 79.19 341 LEU A C 1
ATOM 2748 O O . LEU A 1 341 ? 3.110 13.123 7.676 1.00 79.19 341 LEU A O 1
ATOM 2752 N N . ALA A 1 342 ? 1.583 13.408 9.279 1.00 74.38 342 ALA A N 1
ATOM 2753 C CA . ALA A 1 342 ? 1.961 14.800 9.521 1.00 74.38 342 ALA A CA 1
ATOM 2754 C C . ALA A 1 342 ? 3.413 14.892 10.027 1.00 74.38 342 ALA A C 1
ATOM 2756 O O . ALA A 1 342 ? 3.765 14.186 10.968 1.00 74.38 342 ALA A O 1
ATOM 2757 N N . LYS A 1 343 ? 4.223 15.810 9.473 1.00 70.25 343 LYS A N 1
ATOM 2758 C CA . LYS A 1 343 ? 5.649 15.984 9.834 1.00 70.25 343 LYS A CA 1
ATOM 2759 C C . LYS A 1 343 ? 5.891 16.259 11.331 1.00 70.25 343 LYS A C 1
ATOM 2761 O O . LYS A 1 343 ? 6.953 15.941 11.855 1.00 70.25 343 LYS A O 1
ATOM 2766 N N . VAL A 1 344 ? 4.921 16.864 12.026 1.00 77.50 344 VAL A N 1
ATOM 2767 C CA . VAL A 1 344 ? 5.003 17.220 13.455 1.00 77.50 344 VAL A CA 1
ATOM 2768 C C . VAL A 1 344 ? 3.794 16.648 14.205 1.00 77.50 344 VAL A C 1
ATOM 2770 O O . VAL A 1 344 ? 2.670 16.794 13.716 1.00 77.50 344 VAL A O 1
ATOM 2773 N N . PRO A 1 345 ? 3.974 16.029 15.391 1.00 83.88 345 PRO A N 1
ATOM 2774 C CA . PRO A 1 345 ? 2.860 15.509 16.175 1.00 83.88 345 PRO A CA 1
ATOM 2775 C C . PRO A 1 345 ? 1.839 16.580 16.562 1.00 83.88 345 PRO A C 1
ATOM 2777 O O . PRO A 1 345 ? 2.204 17.681 16.986 1.00 83.88 345 PRO A O 1
ATOM 2780 N N . ARG A 1 346 ? 0.547 16.239 16.514 1.00 86.38 346 ARG A N 1
ATOM 2781 C CA . ARG A 1 346 ? -0.552 17.114 16.968 1.00 86.38 346 ARG A CA 1
ATOM 2782 C C . ARG A 1 346 ? -0.644 17.164 18.500 1.00 86.38 346 ARG A C 1
ATOM 2784 O O . ARG A 1 346 ? -1.645 16.777 19.098 1.00 86.38 346 ARG A O 1
ATOM 2791 N N . TYR A 1 347 ? 0.413 17.655 19.154 1.00 86.19 347 TYR A N 1
ATOM 2792 C CA . TYR A 1 347 ? 0.614 17.623 20.612 1.00 86.19 347 TYR A CA 1
ATOM 2793 C C . TYR A 1 347 ? -0.602 17.979 21.493 1.00 86.19 347 TYR A C 1
ATOM 2795 O O . TYR A 1 347 ? -0.753 17.334 22.536 1.00 86.19 347 TYR A O 1
ATOM 2803 N N . PRO A 1 348 ? -1.486 18.947 21.153 1.00 88.69 348 PRO A N 1
ATOM 2804 C CA . PRO A 1 348 ? -2.693 19.203 21.940 1.00 88.69 348 PRO A CA 1
ATOM 2805 C C . PRO A 1 348 ? -3.553 17.948 22.156 1.00 88.69 348 PRO A C 1
ATOM 2807 O O . PRO A 1 348 ? -4.052 17.710 23.263 1.00 88.69 348 PRO A O 1
ATOM 2810 N N . ASP A 1 349 ? -3.675 17.101 21.134 1.00 91.19 349 ASP A N 1
ATOM 2811 C CA . ASP A 1 349 ? -4.540 15.920 21.122 1.00 91.19 349 ASP A CA 1
ATOM 2812 C C . ASP A 1 349 ? -4.035 14.803 22.058 1.00 91.19 349 ASP A C 1
ATOM 2814 O O . ASP A 1 349 ? -4.796 13.902 22.426 1.00 91.19 349 ASP A O 1
ATOM 2818 N N . ALA A 1 350 ? -2.817 14.921 22.607 1.00 89.62 350 ALA A N 1
ATOM 2819 C CA . ALA A 1 350 ? -2.352 14.100 23.730 1.00 89.62 350 ALA A CA 1
ATOM 2820 C C . ALA A 1 350 ? -3.270 14.185 24.970 1.00 89.62 350 ALA A C 1
ATOM 2822 O O . ALA A 1 350 ? -3.338 13.247 25.776 1.00 89.62 350 ALA A O 1
ATOM 2823 N N . ALA A 1 351 ? -4.072 15.251 25.098 1.00 89.81 351 ALA A N 1
ATOM 2824 C CA . ALA A 1 351 ? -5.147 15.344 26.086 1.00 89.81 351 ALA A CA 1
ATOM 2825 C C . ALA A 1 351 ? -6.170 14.188 25.982 1.00 89.81 351 ALA A C 1
ATOM 2827 O O . ALA A 1 351 ? -6.709 13.740 27.002 1.00 89.81 351 ALA A O 1
ATOM 2828 N N . TYR A 1 352 ? -6.416 13.649 24.784 1.00 94.44 352 TYR A N 1
ATOM 2829 C CA . TYR A 1 352 ? -7.306 12.504 24.581 1.00 94.44 352 TYR A CA 1
ATOM 2830 C C . TYR A 1 352 ? -6.697 11.199 25.101 1.00 94.44 352 TYR A C 1
ATOM 2832 O O . TYR A 1 352 ? -7.413 10.386 25.692 1.00 94.44 352 TYR A O 1
ATOM 2840 N N . THR A 1 353 ? -5.374 11.037 25.015 1.00 92.75 353 THR A N 1
ATOM 2841 C CA . THR A 1 353 ? -4.654 9.920 25.651 1.00 92.75 353 THR A CA 1
ATOM 2842 C C . THR A 1 353 ? -4.815 9.962 27.172 1.00 92.75 353 THR A C 1
ATOM 2844 O O . THR A 1 353 ? -5.136 8.941 27.786 1.00 92.75 353 THR A O 1
ATOM 2847 N N . LEU A 1 354 ? -4.719 11.147 27.788 1.00 89.31 354 LEU A N 1
ATOM 2848 C CA . LEU A 1 354 ? -5.000 11.317 29.219 1.00 89.31 354 LEU A CA 1
ATOM 2849 C C . LEU A 1 354 ? -6.448 10.918 29.567 1.00 89.31 354 LEU A C 1
ATOM 2851 O O . LEU A 1 354 ? -6.670 10.166 30.518 1.00 89.31 354 LEU A O 1
ATOM 2855 N N . LEU A 1 355 ? -7.440 11.352 28.780 1.00 90.44 355 LEU A N 1
ATOM 2856 C CA . LEU A 1 355 ? -8.853 10.989 28.978 1.00 90.44 355 LEU A CA 1
ATOM 2857 C C . LEU A 1 355 ? -9.130 9.485 28.804 1.00 90.44 355 LEU A C 1
ATOM 2859 O O . LEU A 1 355 ? -9.980 8.941 29.523 1.00 90.44 355 LEU A O 1
ATOM 2863 N N . LEU A 1 356 ? -8.412 8.817 27.894 1.00 92.50 356 LEU A N 1
ATOM 2864 C CA . LEU A 1 356 ? -8.483 7.372 27.663 1.00 92.50 356 LEU A CA 1
ATOM 2865 C C . LEU A 1 356 ? -8.007 6.580 28.892 1.00 92.50 356 LEU A C 1
ATOM 2867 O O . LEU A 1 356 ? -8.634 5.589 29.267 1.00 92.50 356 LEU A O 1
ATOM 2871 N N . VAL A 1 357 ? -6.934 7.014 29.563 1.00 90.19 357 VAL A N 1
ATOM 2872 C CA . VAL A 1 357 ? -6.367 6.272 30.706 1.00 90.19 357 VAL A CA 1
ATOM 2873 C C . VAL A 1 357 ? -7.064 6.546 32.046 1.00 90.19 357 VAL A C 1
ATOM 2875 O O . VAL A 1 357 ? -6.896 5.762 32.987 1.00 90.19 357 VAL A O 1
ATOM 2878 N N . VAL A 1 358 ? -7.902 7.588 32.162 1.00 91.00 358 VAL A N 1
ATOM 2879 C CA . VAL A 1 358 ? -8.616 7.931 33.415 1.00 91.00 358 VAL A CA 1
ATOM 2880 C C . VAL A 1 358 ? -9.366 6.742 34.052 1.00 91.00 358 VAL A C 1
ATOM 2882 O O . VAL A 1 358 ? -9.187 6.528 35.257 1.00 91.00 358 VAL A O 1
ATOM 2885 N N . PRO A 1 359 ? -10.161 5.921 33.332 1.00 86.00 359 PRO A N 1
ATOM 2886 C CA . PRO A 1 359 ? -10.886 4.798 33.938 1.00 86.00 359 PRO A CA 1
ATOM 2887 C C . PRO A 1 359 ? -9.976 3.653 34.411 1.00 86.00 359 PRO A C 1
ATOM 2889 O O . PRO A 1 359 ? -10.393 2.849 35.251 1.00 86.00 359 PRO A O 1
ATOM 2892 N N . LEU A 1 360 ? -8.744 3.587 33.890 1.00 83.62 360 LEU A N 1
ATOM 2893 C CA . LEU A 1 360 ? -7.725 2.595 34.236 1.00 83.62 360 LEU A CA 1
ATOM 2894 C C . LEU A 1 360 ? -6.958 3.027 35.500 1.00 83.62 360 LEU A C 1
ATOM 2896 O O . LEU A 1 360 ? -6.870 2.274 36.482 1.00 83.62 360 LEU A O 1
ATOM 2900 N N . LEU A 1 361 ? -6.447 4.264 35.478 1.00 87.19 361 LEU A N 1
ATOM 2901 C CA . LEU A 1 361 ? -5.513 4.801 36.467 1.00 87.19 361 LEU A CA 1
ATOM 2902 C C . LEU A 1 361 ? -6.209 5.421 37.686 1.00 87.19 361 LEU A C 1
ATOM 2904 O O . LEU A 1 361 ? -5.784 5.168 38.812 1.00 87.19 361 LEU A O 1
ATOM 2908 N N . VAL A 1 362 ? -7.298 6.183 37.510 1.00 89.38 362 VAL A N 1
ATOM 2909 C CA . VAL A 1 362 ? -7.910 6.957 38.607 1.00 89.38 362 VAL A CA 1
ATOM 2910 C C . VAL A 1 362 ? -8.740 6.044 39.527 1.00 89.38 362 VAL A C 1
ATOM 2912 O O . VAL A 1 362 ? -9.827 5.592 39.140 1.00 89.38 362 VAL A O 1
ATOM 2915 N N . PRO A 1 363 ? -8.327 5.798 40.792 1.00 87.81 363 PRO A N 1
ATOM 2916 C CA . PRO A 1 363 ? -8.971 4.780 41.626 1.00 87.81 363 PRO A CA 1
ATOM 2917 C C . PRO A 1 363 ? -10.431 5.098 41.967 1.00 87.81 363 PRO A C 1
ATOM 2919 O O . PRO A 1 363 ? -11.236 4.179 42.121 1.00 87.81 363 PRO A O 1
ATOM 2922 N N . ALA A 1 364 ? -10.790 6.382 42.069 1.00 84.69 364 ALA A N 1
ATOM 2923 C CA . ALA A 1 364 ? -12.158 6.823 42.344 1.00 84.69 364 ALA A CA 1
ATOM 2924 C C . ALA A 1 364 ? -13.125 6.460 41.201 1.00 84.69 364 ALA A C 1
ATOM 2926 O O . ALA A 1 364 ? -14.187 5.884 41.451 1.00 84.69 364 ALA A O 1
ATOM 2927 N N . VAL A 1 365 ? -12.721 6.722 39.951 1.00 86.56 365 VAL A N 1
ATOM 2928 C CA . VAL A 1 365 ? -13.477 6.354 38.742 1.00 86.56 365 VAL A CA 1
ATOM 2929 C C . VAL A 1 365 ? -13.576 4.833 38.652 1.00 86.56 365 VAL A C 1
ATOM 2931 O O . VAL A 1 365 ? -14.680 4.283 38.591 1.00 86.56 365 VAL A O 1
ATOM 2934 N N . ARG A 1 366 ? -12.437 4.137 38.780 1.00 88.00 366 ARG A N 1
ATOM 2935 C CA . ARG A 1 366 ? -12.362 2.674 38.692 1.00 88.00 366 ARG A CA 1
ATOM 2936 C C . ARG A 1 366 ? -13.273 1.964 39.699 1.00 88.00 366 ARG A C 1
ATOM 2938 O O . ARG A 1 366 ? -14.012 1.055 39.326 1.00 88.00 366 ARG A O 1
ATOM 2945 N N . ARG A 1 367 ? -13.267 2.393 40.970 1.00 87.00 367 ARG A N 1
ATOM 2946 C CA . ARG A 1 367 ? -14.114 1.828 42.046 1.00 87.00 367 ARG A CA 1
ATOM 2947 C C . ARG A 1 367 ? -15.609 2.117 41.856 1.00 87.00 367 ARG A C 1
ATOM 2949 O O . ARG A 1 367 ? -16.436 1.349 42.353 1.00 87.00 367 ARG A O 1
ATOM 2956 N N . ARG A 1 368 ? -15.979 3.210 41.175 1.00 87.31 368 ARG A N 1
ATOM 2957 C CA . ARG A 1 368 ? -17.385 3.551 40.905 1.00 87.31 368 ARG A CA 1
ATOM 2958 C C . ARG A 1 368 ? -17.936 2.794 39.699 1.00 87.31 368 ARG A C 1
ATOM 2960 O O . ARG A 1 368 ? -19.019 2.228 39.816 1.00 87.31 368 ARG A O 1
ATOM 2967 N N . LEU A 1 369 ? -17.196 2.768 38.590 1.00 87.88 369 LEU A N 1
ATOM 2968 C CA . LEU A 1 369 ? -17.632 2.137 37.343 1.00 87.88 369 LEU A CA 1
ATOM 2969 C C . LEU A 1 369 ? -17.489 0.609 37.386 1.00 87.88 369 LEU A C 1
ATOM 2971 O O . LEU A 1 369 ? -18.445 -0.108 37.102 1.00 87.88 369 LEU A O 1
ATOM 2975 N N . PHE A 1 370 ? -16.335 0.081 37.809 1.00 91.12 370 PHE A N 1
ATOM 2976 C CA . PHE A 1 370 ? -16.007 -1.342 37.642 1.00 91.12 370 PHE A CA 1
ATOM 2977 C C . PHE A 1 370 ? -16.222 -2.187 38.908 1.00 91.12 370 PHE A C 1
ATOM 2979 O O . PHE A 1 370 ? -15.346 -2.917 39.382 1.00 91.12 370 PHE A O 1
ATOM 2986 N N . ARG A 1 371 ? -17.428 -2.090 39.481 1.00 88.00 371 ARG A N 1
ATOM 2987 C CA . ARG A 1 371 ? -17.774 -2.716 40.772 1.00 88.00 371 ARG A CA 1
ATOM 2988 C C . ARG A 1 371 ? -17.806 -4.247 40.730 1.00 88.00 371 ARG A C 1
ATOM 2990 O O . ARG A 1 371 ? -17.183 -4.898 41.576 1.00 88.00 371 ARG A O 1
ATOM 2997 N N . THR A 1 372 ? -18.541 -4.826 39.778 1.00 91.06 372 THR A N 1
ATOM 2998 C CA . THR A 1 372 ? -18.831 -6.274 39.725 1.00 91.06 372 THR A CA 1
ATOM 2999 C C . THR A 1 372 ? -17.730 -7.076 39.020 1.00 91.06 372 THR A C 1
ATOM 3001 O O . THR A 1 372 ? -16.864 -6.512 38.355 1.00 91.06 372 THR A O 1
ATOM 3004 N N . ARG A 1 373 ? -17.763 -8.413 39.129 1.00 90.19 373 ARG A N 1
ATOM 3005 C CA . ARG A 1 373 ? -16.801 -9.294 38.443 1.00 90.19 373 ARG A CA 1
ATOM 3006 C C . ARG A 1 373 ? -16.803 -9.124 36.907 1.00 90.19 373 ARG A C 1
ATOM 3008 O O . ARG A 1 373 ? -15.717 -8.867 36.395 1.00 90.19 373 ARG A O 1
ATOM 3015 N N . PRO A 1 374 ? -17.948 -9.178 36.188 1.00 92.06 374 PRO A N 1
ATOM 3016 C CA . PRO A 1 374 ? -17.983 -8.913 34.745 1.00 92.06 374 PRO A CA 1
ATOM 3017 C C . PRO A 1 374 ? -17.384 -7.561 34.349 1.00 92.06 374 PRO A C 1
ATOM 3019 O O . PRO A 1 374 ? -16.643 -7.478 33.378 1.00 92.06 374 PRO A O 1
ATOM 3022 N N . HIS A 1 375 ? -17.619 -6.512 35.144 1.00 93.69 375 HIS A N 1
ATOM 3023 C CA . HIS A 1 375 ? -17.010 -5.207 34.898 1.00 93.69 375 HIS A CA 1
ATOM 3024 C C . HIS A 1 375 ? -15.479 -5.227 35.041 1.00 93.69 375 HIS A C 1
ATOM 3026 O O . HIS A 1 375 ? -14.787 -4.621 34.233 1.00 93.69 375 HIS A O 1
ATOM 3032 N N . ARG A 1 376 ? -14.920 -5.935 36.032 1.00 91.19 376 ARG A N 1
ATOM 3033 C CA . ARG A 1 376 ? -13.454 -6.073 36.166 1.00 91.19 376 ARG A CA 1
ATOM 3034 C C . ARG A 1 376 ? -12.844 -6.910 35.039 1.00 91.19 376 ARG A C 1
ATOM 3036 O O . ARG A 1 376 ? -11.716 -6.648 34.646 1.00 91.19 376 ARG A O 1
ATOM 3043 N N . GLN A 1 377 ? -13.590 -7.885 34.518 1.00 93.69 377 GLN A N 1
ATOM 3044 C CA . GLN A 1 377 ? -13.207 -8.647 33.327 1.00 93.69 377 GLN A CA 1
ATOM 3045 C C . GLN A 1 377 ? -13.200 -7.755 32.076 1.00 93.69 377 GLN A C 1
ATOM 3047 O O . GLN A 1 377 ? -12.205 -7.745 31.362 1.00 93.69 377 GLN A O 1
ATOM 3052 N N . LEU A 1 378 ? -14.234 -6.928 31.877 1.00 95.06 378 LEU A N 1
ATOM 3053 C CA . LEU A 1 378 ? -14.275 -5.914 30.815 1.00 95.06 378 LEU A CA 1
ATOM 3054 C C . LEU A 1 378 ? -13.097 -4.929 30.918 1.00 95.06 378 LEU A C 1
ATOM 3056 O O . LEU A 1 378 ? -12.432 -4.674 29.922 1.00 95.06 378 LEU A O 1
ATOM 3060 N N . LEU A 1 379 ? -12.808 -4.417 32.120 1.00 93.44 379 LEU A N 1
ATOM 3061 C CA . LEU A 1 379 ? -11.677 -3.517 32.365 1.00 93.44 379 LEU A CA 1
ATOM 3062 C C . LEU A 1 379 ? -10.330 -4.161 32.002 1.00 93.44 379 LEU A C 1
ATOM 3064 O O . LEU A 1 379 ? -9.485 -3.497 31.414 1.00 93.44 379 LEU A O 1
ATOM 3068 N N . GLY A 1 380 ? -10.141 -5.442 32.338 1.00 92.50 380 GLY A N 1
ATOM 3069 C CA . GLY A 1 380 ? -8.942 -6.192 31.964 1.00 92.50 380 GLY A CA 1
ATOM 3070 C C . GLY A 1 380 ? -8.781 -6.305 30.449 1.00 92.50 380 GLY A C 1
ATOM 3071 O O . GLY A 1 380 ? -7.707 -6.015 29.938 1.00 92.50 380 GLY A O 1
ATOM 3072 N N . VAL A 1 381 ? -9.856 -6.653 29.731 1.00 95.50 381 VAL A N 1
ATOM 3073 C CA . VAL A 1 381 ? -9.839 -6.752 28.260 1.00 95.50 381 VAL A CA 1
ATOM 3074 C C . VAL A 1 381 ? -9.531 -5.400 27.614 1.00 95.50 381 VAL A C 1
ATOM 3076 O O . VAL A 1 381 ? -8.683 -5.335 26.733 1.00 95.50 381 VAL A O 1
ATOM 3079 N N . ILE A 1 382 ? -10.159 -4.317 28.084 1.00 94.62 382 ILE A N 1
ATOM 3080 C CA . ILE A 1 382 ? -9.891 -2.953 27.600 1.00 94.62 382 ILE A CA 1
ATOM 3081 C C . ILE A 1 382 ? -8.423 -2.568 27.834 1.00 94.62 382 ILE A C 1
ATOM 3083 O O . ILE A 1 382 ? -7.777 -2.068 26.920 1.00 94.62 382 ILE A O 1
ATOM 3087 N N . ALA A 1 383 ? -7.884 -2.816 29.032 1.00 93.00 383 ALA A N 1
ATOM 3088 C CA . ALA A 1 383 ? -6.501 -2.471 29.358 1.00 93.00 383 ALA A CA 1
ATOM 3089 C C . ALA A 1 383 ? -5.488 -3.256 28.507 1.00 93.00 383 ALA A C 1
ATOM 3091 O O . ALA A 1 383 ? -4.578 -2.651 27.950 1.00 93.00 383 ALA A O 1
ATOM 3092 N N . VAL A 1 384 ? -5.668 -4.576 28.363 1.00 94.62 384 VAL A N 1
ATOM 3093 C CA . VAL A 1 384 ? -4.793 -5.419 27.528 1.00 94.62 384 VAL A CA 1
ATOM 3094 C C . VAL A 1 384 ? -4.874 -5.003 26.061 1.00 94.62 384 VAL A C 1
ATOM 3096 O O . VAL A 1 384 ? -3.837 -4.856 25.427 1.00 94.62 384 VAL A O 1
ATOM 3099 N N . ALA A 1 385 ? -6.074 -4.754 25.529 1.00 95.06 385 ALA A N 1
ATOM 3100 C CA . ALA A 1 385 ? -6.244 -4.339 24.139 1.00 95.06 385 ALA A CA 1
ATOM 3101 C C . ALA A 1 385 ? -5.641 -2.951 23.851 1.00 95.06 385 ALA A C 1
ATOM 3103 O O . ALA A 1 385 ? -5.043 -2.775 22.796 1.00 95.06 385 ALA A O 1
ATOM 3104 N N . ILE A 1 386 ? -5.745 -1.989 24.780 1.00 93.69 386 ILE A N 1
ATOM 3105 C CA . ILE A 1 386 ? -5.105 -0.669 24.641 1.00 93.69 386 ILE A CA 1
ATOM 3106 C C . ILE A 1 386 ? -3.578 -0.796 24.679 1.00 93.69 386 ILE A C 1
ATOM 3108 O O . ILE A 1 386 ? -2.913 -0.281 23.787 1.00 93.69 386 ILE A O 1
ATOM 3112 N N . VAL A 1 387 ? -3.018 -1.498 25.671 1.00 93.00 387 VAL A N 1
ATOM 3113 C CA . VAL A 1 387 ? -1.557 -1.673 25.793 1.00 93.00 387 VAL A CA 1
ATOM 3114 C C . VAL A 1 387 ? -0.991 -2.415 24.583 1.00 93.00 387 VAL A C 1
ATOM 3116 O O . VAL A 1 387 ? 0.014 -1.982 24.029 1.00 93.00 387 VAL A O 1
ATOM 3119 N N . PHE A 1 388 ? -1.658 -3.481 24.134 1.00 92.69 388 PHE A N 1
ATOM 3120 C CA . PHE A 1 388 ? -1.263 -4.210 22.932 1.00 92.69 388 PHE A CA 1
ATOM 3121 C C . PHE A 1 388 ? -1.324 -3.325 21.682 1.00 92.69 388 PHE A C 1
ATOM 3123 O O . PHE A 1 388 ? -0.372 -3.302 20.912 1.00 92.69 388 PHE A O 1
ATOM 3130 N N . ALA A 1 389 ? -2.416 -2.582 21.476 1.00 93.00 389 ALA A N 1
ATOM 3131 C CA . ALA A 1 389 ? -2.564 -1.745 20.291 1.00 93.00 389 ALA A CA 1
ATOM 3132 C C . ALA A 1 389 ? -1.525 -0.616 20.250 1.00 93.00 389 ALA A C 1
ATOM 3134 O O . ALA A 1 389 ? -0.975 -0.355 19.185 1.00 93.00 389 ALA A O 1
ATOM 3135 N N . LEU A 1 390 ? -1.200 -0.008 21.399 1.00 90.94 390 LEU A N 1
ATOM 3136 C CA . LEU A 1 390 ? -0.091 0.943 21.509 1.00 90.94 390 LEU A CA 1
ATOM 3137 C C . LEU A 1 390 ? 1.245 0.276 21.136 1.00 90.94 390 LEU A C 1
ATOM 3139 O O . LEU A 1 390 ? 1.943 0.746 20.251 1.00 90.94 390 LEU A O 1
ATOM 3143 N N . TRP A 1 391 ? 1.567 -0.866 21.749 1.00 90.69 391 TRP A N 1
ATOM 3144 C CA . TRP A 1 391 ? 2.810 -1.612 21.507 1.00 90.69 391 TRP A CA 1
ATOM 3145 C C . TRP A 1 391 ? 2.979 -2.117 20.061 1.00 90.69 391 TRP A C 1
ATOM 3147 O O . TRP A 1 391 ? 4.100 -2.209 19.557 1.00 90.69 391 TRP A O 1
ATOM 3157 N N . ALA A 1 392 ? 1.872 -2.431 19.385 1.00 90.06 392 ALA A N 1
ATOM 3158 C CA . ALA A 1 392 ? 1.874 -2.917 18.010 1.00 90.06 392 ALA A CA 1
ATOM 3159 C C . ALA A 1 392 ? 1.927 -1.799 16.957 1.00 90.06 392 ALA A C 1
ATOM 3161 O O . ALA A 1 392 ? 2.547 -1.981 15.912 1.00 90.06 392 ALA A O 1
ATOM 3162 N N . THR A 1 393 ? 1.352 -0.629 17.246 1.00 90.00 393 THR A N 1
ATOM 3163 C CA . THR A 1 393 ? 1.298 0.517 16.315 1.00 90.00 393 THR A CA 1
ATOM 3164 C C . THR A 1 393 ? 2.674 1.108 15.988 1.00 90.00 393 THR A C 1
ATOM 3166 O O . THR A 1 393 ? 2.845 1.701 14.929 1.00 90.00 393 THR A O 1
ATOM 3169 N N . ILE A 1 394 ? 3.663 0.903 16.862 1.00 86.38 394 ILE A N 1
ATOM 3170 C CA . ILE A 1 394 ? 5.001 1.503 16.758 1.00 86.38 394 ILE A CA 1
ATOM 3171 C C . ILE A 1 394 ? 5.775 1.044 15.514 1.00 86.38 394 ILE A C 1
ATOM 3173 O O . ILE A 1 394 ? 6.550 1.811 14.954 1.00 86.38 394 ILE A O 1
ATOM 3177 N N . GLY A 1 395 ? 5.600 -0.210 15.084 1.00 85.56 395 GLY A N 1
ATOM 3178 C CA . GLY A 1 395 ? 6.400 -0.766 13.987 1.00 85.56 395 GLY A CA 1
ATOM 3179 C C . GLY A 1 395 ? 7.877 -0.957 14.350 1.00 85.56 395 GLY A C 1
ATOM 3180 O O . GLY A 1 395 ? 8.189 -1.512 15.408 1.00 85.56 395 GLY A O 1
ATOM 3181 N N . TYR A 1 396 ? 8.764 -0.491 13.472 1.00 78.31 396 TYR A N 1
ATOM 3182 C CA . TYR A 1 396 ? 10.224 -0.486 13.619 1.00 78.31 396 TYR A CA 1
ATOM 3183 C C . TYR A 1 396 ? 10.818 0.923 13.841 1.00 78.31 396 TYR A C 1
ATOM 3185 O O . TYR A 1 396 ? 12.027 1.037 14.016 1.00 78.31 396 TYR A O 1
ATOM 3193 N N . GLY A 1 397 ? 9.998 1.982 13.867 1.00 68.06 397 GLY A N 1
ATOM 3194 C CA . GLY A 1 397 ? 10.456 3.384 13.823 1.00 68.06 397 GLY A CA 1
ATOM 3195 C C . GLY A 1 397 ? 11.052 3.986 15.109 1.00 68.06 397 GLY A C 1
ATOM 3196 O O . GLY A 1 397 ? 11.550 5.104 15.078 1.00 68.06 397 GLY A O 1
ATOM 3197 N N . GLU A 1 398 ? 11.010 3.286 16.244 1.00 75.12 398 GLU A N 1
ATOM 3198 C CA . GLU A 1 398 ? 11.599 3.750 17.519 1.00 75.12 398 GLU A CA 1
ATOM 3199 C C . GLU A 1 398 ? 13.049 3.251 17.694 1.00 75.12 398 GLU A C 1
ATOM 3201 O O . GLU A 1 398 ? 13.426 2.282 17.034 1.00 75.12 398 GLU A O 1
ATOM 3206 N N . PRO A 1 399 ? 13.874 3.817 18.599 1.00 70.50 399 PRO A N 1
ATOM 3207 C CA . PRO A 1 399 ? 15.265 3.392 18.803 1.00 70.50 399 PRO A CA 1
ATOM 3208 C C . PRO A 1 399 ? 15.435 1.874 18.973 1.00 70.50 399 PRO A C 1
ATOM 3210 O O . PRO A 1 399 ? 14.608 1.227 19.620 1.00 70.50 399 PRO A O 1
ATOM 3213 N N . LEU A 1 400 ? 16.511 1.307 18.410 1.00 68.12 400 LEU A N 1
ATOM 3214 C CA . LEU A 1 400 ? 16.729 -0.148 18.280 1.00 68.12 400 LEU A CA 1
ATOM 3215 C C . LEU A 1 400 ? 16.565 -0.937 19.592 1.00 68.12 400 LEU A C 1
ATOM 3217 O O . LEU A 1 400 ? 16.029 -2.042 19.576 1.00 68.12 400 LEU A O 1
ATOM 3221 N N . TRP A 1 401 ? 16.942 -0.348 20.731 1.00 74.38 401 TRP A N 1
ATOM 3222 C CA . TRP A 1 401 ? 16.846 -0.978 22.054 1.00 74.38 401 TRP A CA 1
ATOM 3223 C C . TRP A 1 401 ? 15.409 -1.246 22.533 1.00 74.38 401 TRP A C 1
ATOM 3225 O O . TRP A 1 401 ? 15.216 -2.047 23.449 1.00 74.38 401 TRP A O 1
ATOM 3235 N N . PHE A 1 402 ? 14.392 -0.579 21.972 1.00 76.44 402 PHE A N 1
ATOM 3236 C CA . PHE A 1 402 ? 13.015 -0.744 22.433 1.00 76.44 402 PHE A CA 1
ATOM 3237 C C . PHE A 1 402 ? 12.347 -1.979 21.787 1.00 76.44 402 PHE A C 1
ATOM 3239 O O . PHE A 1 402 ? 12.231 -2.032 20.555 1.00 76.44 402 PHE A O 1
ATOM 3246 N N . PRO A 1 403 ? 11.841 -2.951 22.577 1.00 84.94 403 PRO A N 1
ATOM 3247 C CA . PRO A 1 403 ? 11.229 -4.171 22.056 1.00 84.94 403 PRO A CA 1
ATOM 3248 C C . PRO A 1 403 ? 9.787 -3.906 21.600 1.00 84.94 403 PRO A C 1
ATOM 3250 O O . PRO A 1 403 ? 8.828 -4.114 22.346 1.00 84.94 403 PRO A O 1
ATOM 3253 N N . THR A 1 404 ? 9.612 -3.430 20.366 1.00 86.75 404 THR A N 1
ATOM 3254 C CA . THR A 1 404 ? 8.289 -3.287 19.733 1.00 86.75 404 THR A CA 1
ATOM 3255 C C . THR A 1 404 ? 7.658 -4.653 19.442 1.00 86.75 404 THR A C 1
ATOM 3257 O O . THR A 1 404 ? 8.338 -5.683 19.466 1.00 86.75 404 THR A O 1
ATOM 3260 N N . PHE A 1 405 ? 6.356 -4.684 19.130 1.00 87.62 405 PHE A N 1
ATOM 3261 C CA . PHE A 1 405 ? 5.694 -5.913 18.669 1.00 87.62 405 PHE A CA 1
ATOM 3262 C C . PHE A 1 405 ? 6.402 -6.523 17.456 1.00 87.62 405 PHE A C 1
ATOM 3264 O O . PHE A 1 405 ? 6.665 -7.718 17.454 1.00 87.62 405 PHE A O 1
ATOM 3271 N N . HIS A 1 406 ? 6.751 -5.701 16.462 1.00 86.00 406 HIS A N 1
ATOM 3272 C CA . HIS A 1 406 ? 7.362 -6.166 15.218 1.00 86.00 406 HIS A CA 1
ATOM 3273 C C . HIS A 1 406 ? 8.790 -6.684 15.444 1.00 86.00 406 HIS A C 1
ATOM 3275 O O . HIS A 1 406 ? 9.121 -7.742 14.927 1.00 86.00 406 HIS A O 1
ATOM 3281 N N . ARG A 1 407 ? 9.599 -6.051 16.310 1.00 84.19 407 ARG A N 1
ATOM 3282 C CA . ARG A 1 407 ? 10.910 -6.603 16.723 1.00 84.19 407 ARG A CA 1
ATOM 3283 C C . ARG A 1 407 ? 10.791 -7.888 17.532 1.00 84.19 407 ARG A C 1
ATOM 3285 O O . ARG A 1 407 ? 11.581 -8.802 17.349 1.00 84.19 407 ARG A O 1
ATOM 3292 N N . THR A 1 408 ? 9.795 -7.973 18.411 1.00 88.19 408 THR A N 1
ATOM 3293 C CA . THR A 1 408 ? 9.548 -9.186 19.206 1.00 88.19 408 THR A CA 1
ATOM 3294 C C . THR A 1 408 ? 9.074 -10.334 18.315 1.00 88.19 408 THR A C 1
ATOM 3296 O O . THR A 1 408 ? 9.478 -11.472 18.518 1.00 88.19 408 THR A O 1
ATOM 3299 N N . LEU A 1 409 ? 8.236 -10.039 17.317 1.00 85.75 409 LEU A N 1
ATOM 3300 C CA . LEU A 1 409 ? 7.779 -11.008 16.328 1.00 85.75 409 LEU A CA 1
ATOM 3301 C C . LEU A 1 409 ? 8.909 -11.423 15.378 1.00 85.75 409 LEU A C 1
ATOM 3303 O O . LEU A 1 409 ? 9.006 -12.607 15.091 1.00 85.75 409 LEU A O 1
ATOM 3307 N N . ALA A 1 410 ? 9.775 -10.489 14.970 1.00 83.88 410 ALA A N 1
ATOM 3308 C CA . ALA A 1 410 ? 10.974 -10.771 14.185 1.00 83.88 410 ALA A CA 1
ATOM 3309 C C . ALA A 1 410 ? 11.922 -11.705 14.937 1.00 83.88 410 ALA A C 1
ATOM 3311 O O . ALA A 1 410 ? 12.196 -12.786 14.446 1.00 83.88 410 ALA A O 1
ATOM 3312 N N . ALA A 1 411 ? 12.314 -11.370 16.170 1.00 84.69 411 ALA A N 1
ATOM 3313 C CA . ALA A 1 411 ? 13.165 -12.238 16.986 1.00 84.69 411 ALA A CA 1
ATOM 3314 C C . ALA A 1 411 ? 12.552 -13.638 17.195 1.00 84.69 411 ALA A C 1
ATOM 3316 O O . ALA A 1 411 ? 13.251 -14.641 17.114 1.00 84.69 411 ALA A O 1
ATOM 3317 N N . LEU A 1 412 ? 11.232 -13.725 17.416 1.00 83.75 412 LEU A N 1
ATOM 3318 C CA . LEU A 1 412 ? 10.533 -15.012 17.496 1.00 83.75 412 LEU A CA 1
ATOM 3319 C C . LEU A 1 412 ? 10.508 -15.769 16.160 1.00 83.75 412 LEU A C 1
ATOM 3321 O O . LEU A 1 412 ? 10.550 -16.994 16.189 1.00 83.75 412 LEU A O 1
ATOM 3325 N N . ALA A 1 413 ? 10.407 -15.073 15.025 1.00 83.69 413 ALA A N 1
ATOM 3326 C CA . ALA A 1 413 ? 10.446 -15.672 13.695 1.00 83.69 413 ALA A CA 1
ATOM 3327 C C . ALA A 1 413 ? 11.860 -16.160 13.354 1.00 83.69 413 ALA A C 1
ATOM 3329 O O . ALA A 1 413 ? 12.003 -17.317 12.988 1.00 83.69 413 ALA A O 1
ATOM 3330 N N . THR A 1 414 ? 12.898 -15.351 13.574 1.00 80.38 414 THR A N 1
ATOM 3331 C CA . THR A 1 414 ? 14.302 -15.719 13.336 1.00 80.38 414 THR A CA 1
ATOM 3332 C C . THR A 1 414 ? 14.713 -16.928 14.179 1.00 80.38 414 THR A C 1
ATOM 3334 O O . THR A 1 414 ? 15.077 -17.952 13.613 1.00 80.38 414 THR A O 1
ATOM 3337 N N . THR A 1 415 ? 14.481 -16.918 15.498 1.00 82.44 415 THR A N 1
ATOM 3338 C CA . THR A 1 415 ? 14.757 -18.093 16.354 1.00 82.44 415 THR A CA 1
ATOM 3339 C C . THR A 1 415 ? 13.878 -19.311 16.024 1.00 82.44 415 THR A C 1
ATOM 3341 O O . THR A 1 415 ? 14.263 -20.454 16.273 1.00 82.44 415 THR A O 1
ATOM 3344 N N . ALA A 1 416 ? 12.679 -19.111 15.465 1.00 82.94 416 ALA A N 1
ATOM 3345 C CA . ALA A 1 416 ? 11.866 -20.215 14.954 1.00 82.94 416 ALA A CA 1
ATOM 3346 C C . ALA A 1 416 ? 12.431 -20.782 13.638 1.00 82.94 416 ALA A C 1
ATOM 3348 O O . ALA A 1 416 ? 12.406 -22.001 13.465 1.00 82.94 416 ALA A O 1
ATOM 3349 N N . ASN A 1 417 ? 12.968 -19.931 12.763 1.00 79.19 417 ASN A N 1
ATOM 3350 C CA . ASN A 1 417 ? 13.603 -20.295 11.499 1.00 79.19 417 ASN A CA 1
ATOM 3351 C C . ASN A 1 417 ? 14.897 -21.091 11.744 1.00 79.19 417 ASN A C 1
ATOM 3353 O O . ASN A 1 417 ? 15.002 -22.231 11.303 1.00 79.19 417 ASN A O 1
ATOM 3357 N N . GLU A 1 418 ? 15.794 -20.562 12.586 1.00 75.94 418 GLU A N 1
ATOM 3358 C CA . GLU A 1 418 ? 17.028 -21.216 13.069 1.00 75.94 418 GLU A CA 1
ATOM 3359 C C . GLU A 1 418 ? 16.787 -22.640 13.610 1.00 75.94 418 GLU A C 1
ATOM 3361 O O . GLU A 1 418 ? 17.659 -23.507 13.545 1.00 75.94 418 GLU A O 1
ATOM 3366 N N . SER A 1 419 ? 15.591 -22.913 14.151 1.00 77.00 419 SER A N 1
ATOM 3367 C CA . SER A 1 419 ? 15.255 -24.229 14.709 1.00 77.00 419 SER A CA 1
ATOM 3368 C C . SER A 1 419 ? 15.119 -25.347 13.669 1.00 77.00 419 SER A C 1
ATOM 3370 O O . SER A 1 419 ? 15.071 -26.510 14.076 1.00 77.00 419 SER A O 1
ATOM 3372 N N . ASN A 1 420 ? 14.999 -25.011 12.374 1.00 70.44 420 ASN A N 1
ATOM 3373 C CA . ASN A 1 420 ? 14.825 -25.947 11.255 1.00 70.44 420 ASN A CA 1
ATOM 3374 C C . ASN A 1 420 ? 13.792 -27.057 11.547 1.00 70.44 420 ASN A C 1
ATOM 3376 O O . ASN A 1 420 ? 14.001 -28.244 11.291 1.00 70.44 420 ASN A O 1
ATOM 3380 N N . SER A 1 421 ? 12.673 -26.674 12.172 1.00 78.25 421 SER A N 1
ATOM 3381 C CA . SER A 1 421 ? 11.652 -27.600 12.660 1.00 78.25 421 SER A CA 1
ATOM 3382 C C . SER A 1 421 ? 10.274 -27.259 12.105 1.00 78.25 421 SER A C 1
ATOM 3384 O O . SER A 1 421 ? 9.905 -26.093 12.022 1.00 78.25 421 SER A O 1
ATOM 3386 N N . ALA A 1 422 ? 9.437 -28.273 11.864 1.00 79.50 422 ALA A N 1
ATOM 3387 C CA . ALA A 1 422 ? 8.061 -28.076 11.386 1.00 79.50 422 ALA A CA 1
ATOM 3388 C C . ALA A 1 422 ? 7.179 -27.216 12.327 1.00 79.50 422 ALA A C 1
ATOM 3390 O O . ALA A 1 422 ? 6.144 -26.686 11.920 1.00 79.50 422 ALA A O 1
ATOM 3391 N N . ILE A 1 423 ? 7.563 -27.077 13.605 1.00 79.56 423 ILE A N 1
ATOM 3392 C CA . ILE A 1 423 ? 6.931 -26.134 14.542 1.00 79.56 423 ILE A CA 1
ATOM 3393 C C . ILE A 1 423 ? 7.452 -24.711 14.294 1.00 79.56 423 ILE A C 1
ATOM 3395 O O . ILE A 1 423 ? 6.658 -23.771 14.323 1.00 79.56 423 ILE A O 1
ATOM 3399 N N . GLY A 1 424 ? 8.751 -24.562 14.030 1.00 80.25 424 GLY A N 1
ATOM 3400 C CA . GLY A 1 424 ? 9.379 -23.325 13.578 1.00 80.25 424 GLY A CA 1
ATOM 3401 C C . GLY A 1 424 ? 8.740 -22.788 12.298 1.00 80.25 424 GLY A C 1
ATOM 3402 O O . GLY A 1 424 ? 8.209 -21.681 12.314 1.00 80.25 424 GLY A O 1
ATOM 3403 N N . ASP A 1 425 ? 8.645 -23.611 11.250 1.00 79.75 425 ASP A N 1
ATOM 3404 C CA . ASP A 1 425 ? 7.961 -23.281 9.991 1.00 79.75 425 ASP A CA 1
ATOM 3405 C C . ASP A 1 425 ? 6.533 -22.776 10.200 1.00 79.75 425 ASP A C 1
ATOM 3407 O O . ASP A 1 425 ? 6.116 -21.775 9.614 1.00 79.75 425 ASP A O 1
ATOM 3411 N N . LEU A 1 426 ? 5.762 -23.455 11.056 1.00 81.12 426 LEU A N 1
ATOM 3412 C CA . LEU A 1 426 ? 4.391 -23.059 11.367 1.00 81.12 426 LEU A CA 1
ATOM 3413 C C . LEU A 1 426 ? 4.341 -21.694 12.074 1.00 81.12 426 LEU A C 1
ATOM 3415 O O . LEU A 1 426 ? 3.425 -20.908 11.820 1.00 81.12 426 LEU A O 1
ATOM 3419 N N . LEU A 1 427 ? 5.307 -21.404 12.952 1.00 81.25 427 LEU A N 1
ATOM 3420 C CA . LEU A 1 427 ? 5.423 -20.120 13.646 1.00 81.25 427 LEU A CA 1
ATOM 3421 C C . LEU A 1 427 ? 5.841 -18.995 12.693 1.00 81.25 427 LEU A C 1
ATOM 3423 O O . LEU A 1 427 ? 5.188 -17.952 12.699 1.00 81.25 427 LEU A O 1
ATOM 3427 N N . VAL A 1 428 ? 6.852 -19.218 11.848 1.00 83.25 428 VAL A N 1
ATOM 3428 C CA . VAL A 1 428 ? 7.308 -18.273 10.813 1.00 83.25 428 VAL A CA 1
ATOM 3429 C C . VAL A 1 428 ? 6.175 -17.981 9.827 1.00 83.25 428 VAL A C 1
ATOM 3431 O O . VAL A 1 428 ? 5.828 -16.823 9.606 1.00 83.25 428 VAL A O 1
ATOM 3434 N N . THR A 1 429 ? 5.488 -19.013 9.332 1.00 81.75 429 THR A N 1
ATOM 3435 C CA . THR A 1 429 ? 4.336 -18.870 8.423 1.00 81.75 429 THR A CA 1
ATOM 3436 C C . THR A 1 429 ? 3.188 -18.089 9.076 1.00 81.75 429 THR A C 1
ATOM 3438 O O . THR A 1 429 ? 2.583 -17.214 8.449 1.00 81.75 429 THR A O 1
ATOM 3441 N N . ALA A 1 430 ? 2.891 -18.345 10.356 1.00 78.25 430 ALA A N 1
ATOM 3442 C CA . ALA A 1 430 ? 1.871 -17.602 11.096 1.00 78.25 430 ALA A CA 1
ATOM 3443 C C . ALA A 1 430 ? 2.274 -16.136 11.346 1.00 78.25 430 ALA A C 1
ATOM 3445 O O . ALA A 1 430 ? 1.428 -15.244 11.229 1.00 78.25 430 ALA A O 1
ATOM 3446 N N . ALA A 1 431 ? 3.546 -15.876 11.661 1.00 81.25 431 ALA A N 1
ATOM 3447 C CA . ALA A 1 431 ? 4.097 -14.536 11.834 1.00 81.25 431 ALA A CA 1
ATOM 3448 C C . ALA A 1 431 ? 4.044 -13.743 10.518 1.00 81.25 431 ALA A C 1
ATOM 3450 O O . ALA A 1 431 ? 3.456 -12.659 10.485 1.00 81.25 431 ALA A O 1
ATOM 3451 N N . GLY A 1 432 ? 4.561 -14.320 9.429 1.00 79.56 432 GLY A N 1
ATOM 3452 C CA . GLY A 1 432 ? 4.522 -13.751 8.082 1.00 79.56 432 GLY A CA 1
ATOM 3453 C C . GLY A 1 432 ? 3.095 -13.440 7.632 1.00 79.56 432 GLY A C 1
ATOM 3454 O O . GLY A 1 432 ? 2.820 -12.321 7.215 1.00 79.56 432 GLY A O 1
ATOM 3455 N N . THR A 1 433 ? 2.139 -14.354 7.845 1.00 76.62 433 THR A N 1
ATOM 3456 C CA . THR A 1 433 ? 0.712 -14.117 7.537 1.00 76.62 433 THR A CA 1
ATOM 3457 C C . THR A 1 433 ? 0.141 -12.907 8.294 1.00 76.62 433 THR A C 1
ATOM 3459 O O . THR A 1 433 ? -0.606 -12.103 7.729 1.00 76.62 433 THR A O 1
ATOM 3462 N N . VAL A 1 434 ? 0.469 -12.749 9.583 1.00 74.75 434 VAL A N 1
ATOM 3463 C CA . VAL A 1 434 ? 0.013 -11.594 10.381 1.00 74.75 434 VAL A CA 1
ATOM 3464 C C . VAL A 1 434 ? 0.603 -10.292 9.840 1.00 74.75 434 VAL A C 1
ATOM 3466 O O . VAL A 1 434 ? -0.128 -9.304 9.717 1.00 74.75 434 VAL A O 1
ATOM 3469 N N . VAL A 1 435 ? 1.892 -10.289 9.496 1.00 77.06 435 VAL A N 1
ATOM 3470 C CA . VAL A 1 435 ? 2.578 -9.091 9.002 1.00 77.06 435 VAL A CA 1
ATOM 3471 C C . VAL A 1 435 ? 2.168 -8.741 7.576 1.00 77.06 435 VAL A C 1
ATOM 3473 O O . VAL A 1 435 ? 1.814 -7.593 7.348 1.00 77.06 435 VAL A O 1
ATOM 3476 N N . GLN A 1 436 ? 2.084 -9.688 6.642 1.00 72.31 436 GLN A N 1
ATOM 3477 C CA . GLN A 1 436 ? 1.658 -9.424 5.261 1.00 72.31 436 GLN A CA 1
ATOM 3478 C C . GLN A 1 436 ? 0.267 -8.773 5.185 1.00 72.31 436 GLN A C 1
ATOM 3480 O O . GLN A 1 436 ? 0.049 -7.853 4.396 1.00 72.31 436 GLN A O 1
ATOM 3485 N N . ILE A 1 437 ? -0.688 -9.195 6.027 1.00 68.88 437 ILE A N 1
ATOM 3486 C CA . ILE A 1 437 ? -2.062 -8.674 5.947 1.00 68.88 437 ILE A CA 1
ATOM 3487 C C . ILE A 1 437 ? -2.241 -7.382 6.759 1.00 68.88 437 ILE A C 1
ATOM 3489 O O . ILE A 1 437 ? -3.022 -6.507 6.364 1.00 68.88 437 ILE A O 1
ATOM 3493 N N . LEU A 1 438 ? -1.534 -7.209 7.883 1.00 72.88 438 LEU A N 1
ATOM 3494 C CA . LEU A 1 438 ? -1.606 -5.958 8.646 1.00 72.88 438 LEU A CA 1
ATOM 3495 C C . LEU A 1 438 ? -0.692 -4.872 8.056 1.00 72.88 438 LEU A C 1
ATOM 3497 O O . LEU A 1 438 ? -1.179 -3.752 7.915 1.00 72.88 438 LEU A O 1
ATOM 3501 N N . ARG A 1 439 ? 0.514 -5.235 7.597 1.00 73.12 439 ARG A N 1
ATOM 3502 C CA . ARG A 1 439 ? 1.560 -4.533 6.808 1.00 73.12 439 ARG A CA 1
ATOM 3503 C C . ARG A 1 439 ? 2.002 -3.150 7.278 1.00 73.12 439 ARG A C 1
ATOM 3505 O O . ARG A 1 439 ? 3.186 -2.883 7.388 1.00 73.12 439 ARG A O 1
ATOM 3512 N N . PHE A 1 440 ? 1.052 -2.275 7.561 1.00 81.81 440 PHE A N 1
ATOM 3513 C CA . PHE A 1 440 ? 1.270 -0.933 8.067 1.00 81.81 440 PHE A CA 1
ATOM 3514 C C . PHE A 1 440 ? 0.988 -0.918 9.580 1.00 81.81 440 PHE A C 1
ATOM 3516 O O . PHE A 1 440 ? -0.172 -1.112 9.974 1.00 81.81 440 PHE A O 1
ATOM 3523 N N . PRO A 1 441 ? 1.988 -0.651 10.439 1.00 86.62 441 PRO A N 1
ATOM 3524 C CA . PRO A 1 441 ? 1.822 -0.608 11.893 1.00 86.62 441 PRO A CA 1
ATOM 3525 C C . PRO A 1 441 ? 0.661 0.282 12.367 1.00 86.62 441 PRO A C 1
ATOM 3527 O O . PRO A 1 441 ? -0.106 -0.113 13.248 1.00 86.62 441 PRO A O 1
ATOM 3530 N N . HIS A 1 442 ? 0.408 1.416 11.704 1.00 86.12 442 HIS A N 1
ATOM 3531 C CA . HIS A 1 442 ? -0.722 2.298 12.029 1.00 86.12 442 HIS A CA 1
ATOM 3532 C C . HIS A 1 442 ? -2.114 1.628 11.965 1.00 86.12 442 HIS A C 1
ATOM 3534 O O . HIS A 1 442 ? -3.073 2.141 12.542 1.00 86.12 442 HIS A O 1
ATOM 3540 N N . ARG A 1 443 ? -2.277 0.451 11.335 1.00 88.88 443 ARG A N 1
ATOM 3541 C CA . ARG A 1 443 ? -3.551 -0.295 11.386 1.00 88.88 443 ARG A CA 1
ATOM 3542 C C . ARG A 1 443 ? -3.876 -0.837 12.781 1.00 88.88 443 ARG A C 1
ATOM 3544 O O . ARG A 1 443 ? -5.058 -0.978 13.097 1.00 88.88 443 ARG A O 1
ATOM 3551 N N . PHE A 1 444 ? -2.891 -1.092 13.645 1.00 91.19 444 PHE A N 1
ATOM 3552 C CA . PHE A 1 444 ? -3.153 -1.510 15.031 1.00 91.19 444 PHE A CA 1
ATOM 3553 C C . PHE A 1 444 ? -3.841 -0.404 15.852 1.00 91.19 444 PHE A C 1
ATOM 3555 O O . PHE A 1 444 ? -4.679 -0.701 16.711 1.00 91.19 444 PHE A O 1
ATOM 3562 N N . GLN A 1 445 ? -3.602 0.868 15.514 1.00 92.12 445 GLN A N 1
ATOM 3563 C CA . GLN A 1 445 ? -4.244 2.043 16.112 1.00 92.12 445 GLN A CA 1
ATOM 3564 C C . GLN A 1 445 ? -5.775 2.031 15.940 1.00 92.12 445 GLN A C 1
ATOM 3566 O O . GLN A 1 445 ? -6.506 2.576 16.768 1.00 92.12 445 GLN A O 1
ATOM 3571 N N . LEU A 1 446 ? -6.302 1.321 14.934 1.00 93.75 446 LEU A N 1
ATOM 3572 C CA . LEU A 1 446 ? -7.745 1.152 14.730 1.00 93.75 446 LEU A CA 1
ATOM 3573 C C . LEU A 1 446 ? -8.421 0.396 15.893 1.00 93.75 446 LEU A C 1
ATOM 3575 O O . LEU A 1 446 ? -9.604 0.611 16.157 1.00 93.75 446 LEU A O 1
ATOM 3579 N N . ILE A 1 447 ? -7.681 -0.422 16.658 1.00 94.81 447 ILE A N 1
ATOM 3580 C CA . ILE A 1 447 ? -8.172 -1.020 17.915 1.00 94.81 447 ILE A CA 1
ATOM 3581 C C . ILE A 1 447 ? -8.364 0.068 18.986 1.00 94.81 447 ILE A C 1
ATOM 3583 O O . ILE A 1 447 ? -9.365 0.045 19.709 1.00 94.81 447 ILE A O 1
ATOM 3587 N N . LEU A 1 448 ? -7.456 1.050 19.067 1.00 94.06 448 LEU A N 1
ATOM 3588 C CA . LEU A 1 448 ? -7.607 2.210 19.953 1.00 94.06 448 LEU A CA 1
ATOM 3589 C C . LEU A 1 448 ? -8.804 3.056 19.525 1.00 94.06 448 LEU A C 1
ATOM 3591 O O . LEU A 1 448 ? -9.617 3.409 20.372 1.00 94.06 448 LEU A O 1
ATOM 3595 N N . PHE A 1 449 ? -8.973 3.311 18.226 1.00 95.44 449 PHE A N 1
ATOM 3596 C CA . PHE A 1 449 ? -10.090 4.103 17.699 1.00 95.44 449 PHE A CA 1
ATOM 3597 C C . PHE A 1 449 ? -11.442 3.388 17.881 1.00 95.44 449 PHE A C 1
ATOM 3599 O O . PHE A 1 449 ? -12.457 4.037 18.115 1.00 95.44 449 PHE A O 1
ATOM 3606 N N . MET A 1 450 ? -11.472 2.053 17.872 1.00 95.88 450 MET A N 1
ATOM 3607 C CA . MET A 1 450 ? -12.660 1.264 18.219 1.00 95.88 450 MET A CA 1
ATOM 3608 C C . MET A 1 450 ? -13.012 1.352 19.719 1.00 95.88 450 MET A C 1
ATOM 3610 O O . MET A 1 450 ? -14.188 1.441 20.085 1.00 95.88 450 MET A O 1
ATOM 3614 N N . LEU A 1 451 ? -12.010 1.359 20.608 1.00 95.88 451 LEU A N 1
ATOM 3615 C CA . LEU A 1 451 ? -12.210 1.389 22.066 1.00 95.88 451 LEU A CA 1
ATOM 3616 C C . LEU A 1 451 ? -12.370 2.803 22.648 1.00 95.88 451 LEU A C 1
ATOM 3618 O O . LEU A 1 451 ? -13.052 2.972 23.663 1.00 95.88 451 LEU A O 1
ATOM 3622 N N . ALA A 1 452 ? -11.781 3.822 22.027 1.00 95.50 452 ALA A N 1
ATOM 3623 C CA . ALA A 1 452 ? -11.790 5.203 22.500 1.00 95.50 452 ALA A CA 1
ATOM 3624 C C . ALA A 1 452 ? -13.205 5.769 22.714 1.00 95.50 452 ALA A C 1
ATOM 3626 O O . ALA A 1 452 ? -13.460 6.287 23.809 1.00 95.50 452 ALA A O 1
ATOM 3627 N N . PRO A 1 453 ? -14.170 5.584 21.785 1.00 96.81 453 PRO A N 1
ATOM 3628 C CA . PRO A 1 453 ? -15.545 6.006 21.993 1.00 96.81 453 PRO A CA 1
ATOM 3629 C C . PRO A 1 453 ? -16.190 5.381 23.228 1.00 96.81 453 PRO A C 1
ATOM 3631 O O . PRO A 1 453 ? -16.942 6.057 23.923 1.00 96.81 453 PRO A O 1
ATOM 3634 N N . LEU A 1 454 ? -15.882 4.123 23.556 1.00 95.69 454 LEU A N 1
ATOM 3635 C CA . LEU A 1 454 ? -16.368 3.490 24.783 1.00 95.69 454 LEU A CA 1
ATOM 3636 C C . LEU A 1 454 ? -15.717 4.117 26.026 1.00 95.69 454 LEU A C 1
ATOM 3638 O O . LEU A 1 454 ? -16.409 4.508 26.967 1.00 95.69 454 LEU A O 1
ATOM 3642 N N . VAL A 1 455 ? -14.386 4.180 26.050 1.00 95.50 455 VAL A N 1
ATOM 3643 C CA . VAL A 1 455 ? -13.617 4.481 27.266 1.00 95.50 455 VAL A CA 1
ATOM 3644 C C . VAL A 1 455 ? -13.686 5.964 27.635 1.00 95.50 455 VAL A C 1
ATOM 3646 O O . VAL A 1 455 ? -13.968 6.287 28.791 1.00 95.50 455 VAL A O 1
ATOM 3649 N N . MET A 1 456 ? -13.529 6.871 26.669 1.00 95.62 456 MET A N 1
ATOM 3650 C CA . MET A 1 456 ? -13.643 8.314 26.915 1.00 95.62 456 MET A CA 1
ATOM 3651 C C . MET A 1 456 ? -15.070 8.697 27.336 1.00 95.62 456 MET A C 1
ATOM 3653 O O . MET A 1 456 ? -15.247 9.499 28.252 1.00 95.62 456 MET A O 1
ATOM 3657 N N . SER A 1 457 ? -16.101 8.071 26.753 1.00 95.81 457 SER A N 1
ATOM 3658 C CA . SER A 1 457 ? -17.502 8.340 27.120 1.00 95.81 457 SER A CA 1
ATOM 3659 C C . SER A 1 457 ? -17.812 7.975 28.570 1.00 95.81 457 SER A C 1
ATOM 3661 O O . SER A 1 457 ? -18.604 8.659 29.215 1.00 95.81 457 SER A O 1
ATOM 3663 N N . LEU A 1 458 ? -17.163 6.944 29.125 1.00 93.44 458 LEU A N 1
ATOM 3664 C CA . LEU A 1 458 ? -17.266 6.609 30.549 1.00 93.44 458 LEU A CA 1
ATOM 3665 C C . LEU A 1 458 ? -16.652 7.696 31.444 1.00 93.44 458 LEU A C 1
ATOM 3667 O O . LEU A 1 458 ? -17.250 8.054 32.462 1.00 93.44 458 LEU A O 1
ATOM 3671 N N . THR A 1 459 ? -15.494 8.243 31.056 1.00 91.81 459 THR A N 1
ATOM 3672 C CA . THR A 1 459 ? -14.850 9.378 31.738 1.00 91.81 459 THR A CA 1
ATOM 3673 C C . THR A 1 459 ? -15.746 10.618 31.710 1.00 91.81 459 THR A C 1
ATOM 3675 O O . THR A 1 459 ? -16.028 11.202 32.759 1.00 91.81 459 THR A O 1
ATOM 3678 N N . LEU A 1 460 ? -16.246 10.990 30.527 1.00 92.56 460 LEU A N 1
ATOM 3679 C CA . LEU A 1 460 ? -17.069 12.185 30.332 1.00 92.56 460 LEU A CA 1
ATOM 3680 C C . LEU A 1 460 ? -18.447 12.064 30.997 1.00 92.56 460 LEU A C 1
ATOM 3682 O O . LEU A 1 460 ? -18.875 13.003 31.661 1.00 92.56 460 LEU A O 1
ATOM 3686 N N . ALA A 1 461 ? -19.121 10.911 30.914 1.00 91.56 461 ALA A N 1
ATOM 3687 C CA . ALA A 1 461 ? -20.408 10.694 31.583 1.00 91.56 461 ALA A CA 1
ATOM 3688 C C . ALA A 1 461 ? -20.276 10.777 33.113 1.00 91.56 461 ALA A C 1
ATOM 3690 O O . ALA A 1 461 ? -21.113 11.392 33.776 1.00 91.56 461 ALA A O 1
ATOM 3691 N N . TYR A 1 462 ? -19.198 10.217 33.678 1.00 89.88 462 TYR A N 1
ATOM 3692 C CA . TYR A 1 462 ? -18.880 10.382 35.097 1.00 89.88 462 TYR A CA 1
ATOM 3693 C C . TYR A 1 462 ? -18.640 11.854 35.461 1.00 89.88 462 TYR A C 1
ATOM 3695 O O . TYR A 1 462 ? -19.141 12.319 36.487 1.00 89.88 462 TYR A O 1
ATOM 3703 N N . LEU A 1 463 ? -17.900 12.592 34.629 1.00 86.44 463 LEU A N 1
ATOM 3704 C CA . LEU A 1 463 ? -17.589 13.998 34.873 1.00 86.44 463 LEU A CA 1
ATOM 3705 C C . LEU A 1 463 ? -18.841 14.885 34.774 1.00 86.44 463 LEU A C 1
ATOM 3707 O O . LEU A 1 463 ? -19.050 15.710 35.662 1.00 86.44 463 LEU A O 1
ATOM 3711 N N . ILE A 1 464 ? -19.719 14.659 33.791 1.00 86.38 464 ILE A N 1
ATOM 3712 C CA . ILE A 1 464 ? -21.019 15.337 33.663 1.00 86.38 464 ILE A CA 1
ATOM 3713 C C . ILE A 1 464 ? -21.884 15.080 34.904 1.00 86.38 464 ILE A C 1
ATOM 3715 O O . ILE A 1 464 ? -22.314 16.048 35.529 1.00 86.38 464 ILE A O 1
ATOM 3719 N N . ASP A 1 465 ? -22.063 13.820 35.333 1.00 84.19 465 ASP A N 1
ATOM 3720 C CA . ASP A 1 465 ? -22.833 13.483 36.547 1.00 84.19 465 ASP A CA 1
ATOM 3721 C C . ASP A 1 465 ? -22.234 14.142 37.819 1.00 84.19 465 ASP A C 1
ATOM 3723 O O . ASP A 1 465 ? -22.970 14.543 38.727 1.00 84.19 465 ASP A O 1
ATOM 3727 N N . VAL A 1 466 ? -20.901 14.281 37.913 1.00 82.81 466 VAL A N 1
ATOM 3728 C CA . VAL A 1 466 ? -20.218 14.942 39.047 1.00 82.81 466 VAL A CA 1
ATOM 3729 C C . VAL A 1 466 ? -20.370 16.465 39.011 1.00 82.81 466 VAL A C 1
ATOM 3731 O O . VAL A 1 466 ? -20.659 17.064 40.051 1.00 82.81 466 VAL A O 1
ATOM 3734 N N . VAL A 1 467 ? -20.188 17.102 37.852 1.00 79.19 467 VAL A N 1
ATOM 3735 C CA . VAL A 1 467 ? -20.324 18.558 37.683 1.00 79.19 467 VAL A CA 1
ATOM 3736 C C . VAL A 1 467 ? -21.776 18.975 37.894 1.00 79.19 467 VAL A C 1
ATOM 3738 O O . VAL A 1 467 ? -22.039 19.817 38.756 1.00 79.19 467 VAL A O 1
ATOM 3741 N N . SER A 1 468 ? -22.731 18.320 37.221 1.00 77.88 468 SER A N 1
ATOM 3742 C CA . SER A 1 468 ? -24.155 18.600 37.418 1.00 77.88 468 SER A CA 1
ATOM 3743 C C . SER A 1 468 ? -24.569 18.342 38.864 1.00 77.88 468 SER A C 1
ATOM 3745 O O . SER A 1 468 ? -25.255 19.169 39.453 1.00 77.88 468 SER A O 1
ATOM 3747 N N . GLY A 1 469 ? -24.095 17.256 39.491 1.00 76.06 469 GLY A N 1
ATOM 3748 C CA . GLY A 1 469 ? -24.362 16.963 40.902 1.00 76.06 469 GLY A CA 1
ATOM 3749 C C . GLY A 1 469 ? -23.830 18.029 41.871 1.00 76.06 469 GLY A C 1
ATOM 3750 O O . GLY A 1 469 ? -24.494 18.347 42.858 1.00 76.06 469 GLY A O 1
ATOM 3751 N N . ARG A 1 470 ? -22.663 18.627 41.594 1.00 75.44 470 ARG A N 1
ATOM 3752 C CA . ARG A 1 470 ? -22.114 19.749 42.380 1.00 75.44 470 ARG A CA 1
ATOM 3753 C C . ARG A 1 470 ? -22.896 21.048 42.170 1.00 75.44 470 ARG A C 1
ATOM 3755 O O . ARG A 1 470 ? -23.119 21.770 43.138 1.00 75.44 470 ARG A O 1
ATOM 3762 N N . TRP A 1 471 ? -23.322 21.343 40.942 1.00 71.88 471 TRP A N 1
ATOM 3763 C CA . TRP A 1 471 ? -24.110 22.542 40.629 1.00 71.88 471 TRP A CA 1
ATOM 3764 C C . TRP A 1 471 ? -25.543 22.443 41.179 1.00 71.88 471 TRP A C 1
ATOM 3766 O O . TRP A 1 471 ? -26.041 23.401 41.767 1.00 71.88 471 TRP A O 1
ATOM 3776 N N . LEU A 1 472 ? -26.154 21.255 41.125 1.00 66.75 472 LEU A N 1
ATOM 3777 C CA . LEU A 1 472 ? -27.448 20.951 41.748 1.00 66.75 472 LEU A CA 1
ATOM 3778 C C . LEU A 1 472 ? -27.420 21.097 43.272 1.00 66.75 472 LEU A C 1
ATOM 3780 O O . LEU A 1 472 ? -28.338 21.672 43.839 1.00 66.75 472 LEU A O 1
ATOM 3784 N N . ARG A 1 473 ? -26.347 20.665 43.949 1.00 65.12 473 ARG A N 1
ATOM 3785 C CA . ARG A 1 473 ? -26.197 20.883 45.403 1.00 65.12 473 ARG A CA 1
ATOM 3786 C C . ARG A 1 473 ? -26.116 22.361 45.804 1.00 65.12 473 ARG A C 1
ATOM 3788 O O . ARG A 1 473 ? -26.380 22.667 46.959 1.00 65.12 473 ARG A O 1
ATOM 3795 N N . ARG A 1 474 ? -25.751 23.262 44.883 1.00 58.78 474 ARG A N 1
ATOM 3796 C CA . ARG A 1 474 ? -25.770 24.721 45.099 1.00 58.78 474 ARG A CA 1
ATOM 3797 C C . ARG A 1 474 ? -27.107 25.369 44.715 1.00 58.78 474 ARG A C 1
ATOM 3799 O O . ARG A 1 474 ? -27.413 26.436 45.227 1.00 58.78 474 ARG A O 1
ATOM 3806 N N . SER A 1 475 ? -27.895 24.735 43.845 1.00 55.16 475 SER A N 1
ATOM 3807 C CA . SER A 1 475 ? -29.252 25.164 43.474 1.00 55.16 475 SER A CA 1
ATOM 3808 C C . SER A 1 475 ? -30.290 24.308 44.200 1.00 55.16 475 SER A C 1
ATOM 3810 O O . SER A 1 475 ? -30.843 23.365 43.633 1.00 55.16 475 SER A O 1
ATOM 3812 N N . ALA A 1 476 ? -30.527 24.611 45.476 1.00 49.50 476 ALA A N 1
ATOM 3813 C CA . ALA A 1 476 ? -31.493 23.877 46.285 1.00 49.50 476 ALA A CA 1
ATOM 3814 C C . ALA A 1 476 ? -32.911 23.931 45.671 1.00 49.50 476 ALA A C 1
ATOM 3816 O O . ALA A 1 476 ? -33.398 24.996 45.309 1.00 49.50 476 ALA A O 1
ATOM 3817 N N . HIS A 1 477 ? -33.573 22.770 45.606 1.00 50.09 477 HIS A N 1
ATOM 3818 C CA . HIS A 1 477 ? -35.016 22.606 45.369 1.00 50.09 477 HIS A CA 1
ATOM 3819 C C . HIS A 1 477 ? -35.616 23.257 44.098 1.00 50.09 477 HIS A C 1
ATOM 3821 O O . HIS A 1 477 ? -36.322 24.255 44.195 1.00 50.09 477 HIS A O 1
ATOM 3827 N N . ARG A 1 478 ? -35.472 22.621 42.917 1.00 53.19 478 ARG A N 1
ATOM 3828 C CA . ARG A 1 478 ? -36.494 22.597 41.826 1.00 53.19 478 ARG A CA 1
ATOM 3829 C C . ARG A 1 478 ? -36.103 21.630 40.693 1.00 53.19 478 ARG A C 1
ATOM 3831 O O . ARG A 1 478 ? -34.995 21.690 40.169 1.00 53.19 478 ARG A O 1
ATOM 3838 N N . SER A 1 479 ? -37.033 20.774 40.258 1.00 54.25 479 SER A N 1
ATOM 3839 C CA . SER A 1 479 ? -36.801 19.747 39.220 1.00 54.25 479 SER A CA 1
ATOM 3840 C C . SER A 1 479 ? -36.610 20.312 37.804 1.00 54.25 479 SER A C 1
ATOM 3842 O O . SER A 1 479 ? -35.884 19.735 36.998 1.00 54.25 479 SER A O 1
ATOM 3844 N N . THR A 1 480 ? -37.201 21.469 37.496 1.00 53.75 480 THR A N 1
ATOM 3845 C CA . THR A 1 480 ? -37.110 22.115 36.173 1.00 53.75 480 THR A CA 1
ATOM 3846 C C . THR A 1 480 ? -35.711 22.659 35.856 1.00 53.75 480 THR A C 1
ATOM 3848 O O . THR A 1 480 ? -35.372 22.834 34.688 1.00 53.75 480 THR A O 1
ATOM 3851 N N . GLY A 1 481 ? -34.881 22.916 36.875 1.00 62.56 481 GLY A N 1
ATOM 3852 C CA . GLY A 1 481 ? -33.498 23.373 36.696 1.00 62.56 481 GLY A CA 1
ATOM 3853 C C . GLY A 1 481 ? -32.523 22.257 36.306 1.00 62.56 481 GLY A C 1
ATOM 3854 O O . GLY A 1 481 ? -31.483 22.537 35.713 1.00 62.56 481 GLY A O 1
ATOM 3855 N N . GLU A 1 482 ? -32.854 20.993 36.588 1.00 69.75 482 GLU A N 1
ATOM 3856 C CA . GLU A 1 482 ? -31.929 19.863 36.432 1.00 69.75 482 GLU A CA 1
ATOM 3857 C C . GLU A 1 482 ? -31.519 19.621 34.976 1.00 69.75 482 GLU A C 1
ATOM 3859 O O . GLU A 1 482 ? -30.343 19.397 34.687 1.00 69.75 482 GLU A O 1
ATOM 3864 N N . VAL A 1 483 ? -32.477 19.722 34.052 1.00 71.19 483 VAL A N 1
ATOM 3865 C CA . VAL A 1 483 ? -32.235 19.546 32.614 1.00 71.19 483 VAL A CA 1
ATOM 3866 C C . VAL A 1 483 ? -31.315 20.647 32.085 1.00 71.19 483 VAL A C 1
ATOM 3868 O O . VAL A 1 483 ? -30.339 20.347 31.403 1.00 71.19 483 VAL A O 1
ATOM 3871 N N . LEU A 1 484 ? -31.575 21.907 32.450 1.00 73.38 484 LEU A N 1
ATOM 3872 C CA . LEU A 1 484 ? -30.756 23.047 32.031 1.00 73.38 484 LEU A CA 1
ATOM 3873 C C . LEU A 1 484 ? -29.335 22.966 32.608 1.00 73.38 484 LEU A C 1
ATOM 3875 O O . LEU A 1 484 ? -28.372 23.190 31.883 1.00 73.38 484 LEU A O 1
ATOM 3879 N N . ILE A 1 485 ? -29.188 22.582 33.880 1.00 76.56 485 ILE A N 1
ATOM 3880 C CA . ILE A 1 485 ? -27.879 22.391 34.526 1.00 76.56 485 ILE A CA 1
ATOM 3881 C C . ILE A 1 485 ? -27.085 21.264 33.848 1.00 76.56 485 ILE A C 1
ATOM 3883 O O . ILE A 1 485 ? -25.891 21.427 33.607 1.00 76.56 485 ILE A O 1
ATOM 3887 N N . LYS A 1 486 ? -27.730 20.143 33.493 1.00 74.69 486 LYS A N 1
ATOM 3888 C CA . LYS A 1 486 ? -27.089 19.050 32.740 1.00 74.69 486 LYS A CA 1
ATOM 3889 C C . LYS A 1 486 ? -26.688 19.472 31.326 1.00 74.69 486 LYS A C 1
ATOM 3891 O O . LYS A 1 486 ? -25.599 19.108 30.892 1.00 74.69 486 LYS A O 1
ATOM 3896 N N . LEU A 1 487 ? -27.514 20.255 30.627 1.00 79.31 487 LEU A N 1
ATOM 3897 C CA . LEU A 1 487 ? -27.174 20.807 29.311 1.00 79.31 487 LEU A CA 1
ATOM 3898 C C . LEU A 1 487 ? -25.998 21.792 29.394 1.00 79.31 487 LEU A C 1
ATOM 3900 O O . LEU A 1 487 ? -25.041 21.636 28.646 1.00 79.31 487 LEU A O 1
ATOM 3904 N N . LEU A 1 488 ? -26.001 22.734 30.342 1.00 80.56 488 LEU A N 1
ATOM 3905 C CA . LEU A 1 488 ? -24.887 23.672 30.553 1.00 80.56 488 LEU A CA 1
ATOM 3906 C C . LEU A 1 488 ? -23.586 22.954 30.935 1.00 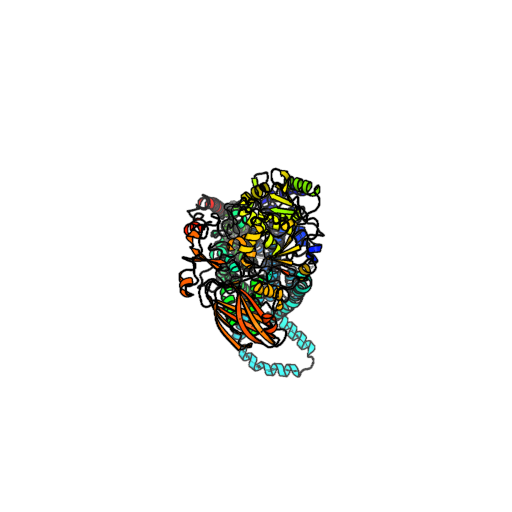80.56 488 LEU A C 1
ATOM 3908 O O . LEU A 1 488 ? -22.522 23.294 30.420 1.00 80.56 488 LEU A O 1
ATOM 3912 N N . ALA A 1 489 ? -23.660 21.928 31.791 1.00 78.81 489 ALA A N 1
ATOM 3913 C CA . ALA A 1 489 ? -22.511 21.083 32.109 1.00 78.81 489 ALA A CA 1
ATOM 3914 C C . ALA A 1 489 ? -22.016 20.320 30.868 1.00 78.81 489 ALA A C 1
ATOM 3916 O O . ALA A 1 489 ? -20.816 20.248 30.638 1.00 78.81 489 ALA A O 1
ATOM 3917 N N . THR A 1 490 ? -22.928 19.811 30.036 1.00 85.62 490 THR A N 1
ATOM 3918 C CA . THR A 1 490 ? -22.599 19.129 28.774 1.00 85.62 490 THR A CA 1
ATOM 3919 C C . THR A 1 490 ? -21.914 20.070 27.783 1.00 85.62 490 THR A C 1
ATOM 3921 O O . THR A 1 490 ? -20.883 19.703 27.236 1.00 85.62 490 THR A O 1
ATOM 3924 N N . VAL A 1 491 ? -22.417 21.296 27.599 1.00 84.69 491 VAL A N 1
ATOM 3925 C CA . VAL A 1 491 ? -21.791 22.321 26.742 1.00 84.69 491 VAL A CA 1
ATOM 3926 C C . VAL A 1 491 ? -20.413 22.719 27.276 1.00 84.69 491 VAL A C 1
ATOM 3928 O O . VAL A 1 491 ? -19.458 22.764 26.509 1.00 84.69 491 VAL A O 1
ATOM 3931 N N . SER A 1 492 ? -20.282 22.928 28.590 1.00 82.12 492 SER A N 1
ATOM 3932 C CA . SER A 1 492 ? -18.997 23.252 29.234 1.00 82.12 492 SER A CA 1
ATOM 3933 C C . SER A 1 492 ? -17.953 22.148 29.027 1.00 82.12 492 SER A C 1
ATOM 3935 O O . SER A 1 492 ? -16.804 22.428 28.698 1.00 82.12 492 SER A O 1
ATOM 3937 N N . VAL A 1 493 ? -18.355 20.885 29.206 1.00 85.81 493 VAL A N 1
ATOM 3938 C CA . VAL A 1 493 ? -17.486 19.714 29.015 1.00 85.81 493 VAL A CA 1
ATOM 3939 C C . VAL A 1 493 ? -17.153 19.506 27.540 1.00 85.81 493 VAL A C 1
ATOM 3941 O O . VAL A 1 493 ? -16.005 19.221 27.227 1.00 85.81 493 VAL A O 1
ATOM 3944 N N . GLY A 1 494 ? -18.121 19.690 26.641 1.00 85.94 494 GLY A N 1
ATOM 3945 C CA . GLY A 1 494 ? -17.929 19.584 25.196 1.00 85.94 494 GLY A CA 1
ATOM 3946 C C . GLY A 1 494 ? -16.982 20.639 24.631 1.00 85.94 494 GLY A C 1
ATOM 3947 O O . GLY A 1 494 ? -16.126 20.303 23.820 1.00 85.94 494 GLY A O 1
ATOM 3948 N N . ALA A 1 495 ? -17.088 21.888 25.099 1.00 84.69 495 ALA A N 1
ATOM 3949 C CA . ALA A 1 495 ? -16.187 22.971 24.705 1.00 84.69 495 ALA A CA 1
ATOM 3950 C C . ALA A 1 495 ? -14.732 22.642 25.073 1.00 84.69 495 ALA A C 1
ATOM 3952 O O . ALA A 1 495 ? -13.879 22.630 24.194 1.00 84.69 495 ALA A O 1
ATOM 3953 N N . VAL A 1 496 ? -14.479 22.275 26.338 1.00 87.88 496 VAL A N 1
ATOM 3954 C CA . VAL A 1 496 ? -13.144 21.865 26.819 1.00 87.88 496 VAL A CA 1
ATOM 3955 C C . VAL A 1 496 ? -12.648 20.596 26.118 1.00 87.88 496 VAL A C 1
ATOM 3957 O O . VAL A 1 496 ? -11.465 20.478 25.820 1.00 87.88 496 VAL A O 1
ATOM 3960 N N . PHE A 1 497 ? -13.537 19.637 25.843 1.00 92.12 497 PHE A N 1
ATOM 3961 C CA . PHE A 1 497 ? -13.176 18.400 25.153 1.00 92.12 497 PHE A CA 1
ATOM 3962 C C . PHE A 1 497 ? -12.719 18.649 23.714 1.00 92.12 497 PHE A C 1
ATOM 3964 O O . PHE A 1 497 ? -11.818 17.962 23.255 1.00 92.12 497 PHE A O 1
ATOM 3971 N N . PHE A 1 498 ? -13.301 19.613 23.000 1.00 91.88 498 PHE A N 1
ATOM 3972 C CA . PHE A 1 498 ? -12.911 19.922 21.623 1.00 91.88 498 PHE A CA 1
ATOM 3973 C C . PHE A 1 498 ? -11.845 21.022 21.491 1.00 91.88 498 PHE A C 1
ATOM 3975 O O . PHE A 1 498 ? -11.375 21.253 20.379 1.00 91.88 498 PHE A O 1
ATOM 3982 N N . THR A 1 499 ? -11.425 21.681 22.582 1.00 89.31 499 THR A N 1
ATOM 3983 C CA . THR A 1 499 ? -10.335 22.676 22.537 1.00 89.31 499 THR A CA 1
ATOM 3984 C C . THR A 1 499 ? -9.034 22.123 21.932 1.00 89.31 499 THR A C 1
ATOM 3986 O O . THR A 1 499 ? -8.469 22.837 21.109 1.00 89.31 499 THR A O 1
ATOM 3989 N N . PRO A 1 500 ? -8.560 20.899 22.265 1.00 90.69 500 PRO A N 1
ATOM 3990 C CA . PRO A 1 500 ? -7.350 20.339 21.660 1.00 90.69 500 PRO A CA 1
ATOM 3991 C C . PRO A 1 500 ? -7.486 20.175 20.145 1.00 90.69 500 PRO A C 1
ATOM 3993 O O . PRO A 1 500 ? -6.765 20.835 19.401 1.00 90.69 500 PRO A O 1
ATOM 3996 N N . PHE A 1 501 ? -8.505 19.437 19.696 1.00 90.81 501 PHE A N 1
ATOM 3997 C CA . PHE A 1 501 ? -8.759 19.184 18.279 1.00 90.81 501 PHE A CA 1
ATOM 3998 C C . PHE A 1 501 ? -8.815 20.479 17.450 1.00 90.81 501 PHE A C 1
ATOM 4000 O O . PHE A 1 501 ? -8.090 20.615 16.468 1.00 90.81 501 PHE A O 1
ATOM 4007 N N . TRP A 1 502 ? -9.592 21.481 17.885 1.00 88.94 502 TRP A N 1
ATOM 4008 C CA . TRP A 1 502 ? -9.699 22.776 17.191 1.00 88.94 502 TRP A CA 1
ATOM 4009 C C . TRP A 1 502 ? -8.528 23.742 17.429 1.00 88.94 502 TRP A C 1
ATOM 4011 O O . TRP A 1 502 ? -8.539 24.848 16.886 1.00 88.94 502 TRP A O 1
ATOM 4021 N N . SER A 1 503 ? -7.527 23.375 18.232 1.00 86.50 503 SER A N 1
ATOM 4022 C CA . SER A 1 503 ? -6.277 24.140 18.322 1.00 86.50 503 SER A CA 1
ATOM 4023 C C . SER A 1 503 ? -5.287 23.782 17.210 1.00 86.50 503 SER A C 1
ATOM 4025 O O . SER A 1 503 ? -4.443 24.612 16.882 1.00 86.50 503 SER A O 1
ATOM 4027 N N . ASN A 1 504 ? -5.435 22.610 16.580 1.00 85.44 504 ASN A N 1
ATOM 4028 C CA . ASN A 1 504 ? -4.636 22.207 15.424 1.00 85.44 504 ASN A CA 1
ATOM 4029 C C . ASN A 1 504 ? -5.125 22.922 14.158 1.00 85.44 504 ASN A C 1
ATOM 4031 O O . ASN A 1 504 ? -6.301 22.816 13.792 1.00 85.44 504 ASN A O 1
ATOM 4035 N N . ASP A 1 505 ? -4.221 23.608 13.457 1.00 82.56 505 ASP A N 1
ATOM 4036 C CA . ASP A 1 505 ? -4.603 24.374 12.271 1.00 82.56 505 ASP A CA 1
ATOM 4037 C C . ASP A 1 505 ? -5.148 23.520 11.110 1.00 82.56 505 ASP A C 1
ATOM 4039 O O . ASP A 1 505 ? -6.234 23.847 10.629 1.00 82.56 505 ASP A O 1
ATOM 4043 N N . PRO A 1 506 ? -4.540 22.374 10.730 1.00 84.94 506 PRO A N 1
ATOM 4044 C CA . PRO A 1 506 ? -5.045 21.565 9.618 1.00 84.94 506 PRO A CA 1
ATOM 4045 C C . PRO A 1 506 ? -6.498 21.111 9.808 1.00 84.94 506 PRO A C 1
ATOM 4047 O O . PRO A 1 506 ? -7.292 21.163 8.870 1.00 84.94 506 PRO A O 1
ATOM 4050 N N . TYR A 1 507 ? -6.899 20.744 11.033 1.00 88.12 507 TYR A N 1
ATOM 4051 C CA . TYR A 1 507 ? -8.289 20.379 11.327 1.00 88.12 507 TYR A CA 1
ATOM 4052 C C . TYR A 1 507 ? -9.242 21.575 11.212 1.00 88.12 507 TYR A C 1
ATOM 4054 O O . TYR A 1 507 ? -10.333 21.427 10.658 1.00 88.12 507 TYR A O 1
ATOM 4062 N N . ARG A 1 508 ? -8.850 22.769 11.687 1.00 87.06 508 ARG A N 1
ATOM 4063 C CA . ARG A 1 508 ? -9.645 23.991 11.471 1.00 87.06 508 ARG A CA 1
ATOM 4064 C C . ARG A 1 508 ? -9.795 24.272 9.984 1.00 87.06 508 ARG A C 1
ATOM 4066 O O . ARG A 1 508 ? -10.918 24.415 9.513 1.00 87.06 508 ARG A O 1
ATOM 4073 N N . THR A 1 509 ? -8.683 24.319 9.262 1.00 83.31 509 THR A N 1
ATOM 4074 C CA . THR A 1 509 ? -8.640 24.672 7.846 1.00 83.31 509 THR A CA 1
ATOM 4075 C C . THR A 1 509 ? -9.495 23.708 7.030 1.00 83.31 509 THR A C 1
ATOM 4077 O O . THR A 1 509 ? -10.389 24.159 6.322 1.00 83.31 509 THR A O 1
ATOM 4080 N N . VAL A 1 510 ? -9.369 22.394 7.221 1.00 87.62 510 VAL A N 1
ATOM 4081 C CA . VAL A 1 510 ? -10.192 21.377 6.539 1.00 87.62 510 VAL A CA 1
ATOM 4082 C C . VAL A 1 510 ? -11.680 21.498 6.891 1.00 87.62 510 VAL A C 1
ATOM 4084 O O . VAL A 1 510 ? -12.505 21.696 5.998 1.00 87.62 510 VAL A O 1
ATOM 4087 N N . PHE A 1 511 ? -12.057 21.407 8.172 1.00 90.38 511 PHE A N 1
ATOM 4088 C CA . PHE A 1 511 ? -13.473 21.291 8.551 1.00 90.38 511 PHE A CA 1
ATOM 4089 C C . PHE A 1 511 ? -14.234 22.624 8.564 1.00 90.38 511 PHE A C 1
ATOM 4091 O O . PHE A 1 511 ? -15.451 22.624 8.371 1.00 90.38 511 PHE A O 1
ATOM 4098 N N . ALA A 1 512 ? -13.560 23.759 8.781 1.00 84.06 512 ALA A N 1
ATOM 4099 C CA . ALA A 1 512 ? -14.194 25.075 8.722 1.00 84.06 512 ALA A CA 1
ATOM 4100 C C . ALA A 1 512 ? -14.281 25.607 7.284 1.00 84.06 512 ALA A C 1
ATOM 4102 O O . ALA A 1 512 ? -15.320 26.170 6.929 1.00 84.06 512 ALA A O 1
ATOM 4103 N N . SER A 1 513 ? -13.261 25.403 6.433 1.00 82.44 513 SER A N 1
ATOM 4104 C CA . SER A 1 513 ? -13.329 25.805 5.013 1.00 82.44 513 SER A CA 1
ATOM 4105 C C . SER A 1 513 ? -14.213 24.889 4.166 1.00 82.44 513 SER A C 1
ATOM 4107 O O . SER A 1 513 ? -14.728 25.344 3.153 1.00 82.44 513 SER A O 1
ATOM 4109 N N . GLY A 1 514 ? -14.423 23.637 4.584 1.00 80.12 514 GLY A N 1
ATOM 4110 C CA . GLY A 1 514 ? -15.194 22.635 3.840 1.00 80.12 514 GLY A CA 1
ATOM 4111 C C . GLY A 1 514 ? -14.484 22.052 2.610 1.00 80.12 514 GLY A C 1
ATOM 4112 O O . GLY A 1 514 ? -14.897 21.010 2.106 1.00 80.12 514 GLY A O 1
ATOM 4113 N N . ASN A 1 515 ? -13.359 22.654 2.215 1.00 76.06 515 ASN A N 1
ATOM 4114 C CA . ASN A 1 515 ? -12.579 22.311 1.029 1.00 76.06 515 ASN A CA 1
ATOM 4115 C C . ASN A 1 515 ? -11.842 20.959 1.163 1.00 76.06 515 ASN A C 1
ATOM 4117 O O . ASN A 1 515 ? -11.387 20.389 0.179 1.00 76.06 515 ASN A O 1
ATOM 4121 N N . MET A 1 516 ? -11.686 20.426 2.385 1.00 84.62 516 MET A N 1
ATOM 4122 C CA . MET A 1 516 ? -10.935 19.183 2.645 1.00 84.62 516 MET A CA 1
ATOM 4123 C C . MET A 1 516 ? -9.519 19.184 2.018 1.00 84.62 516 MET A C 1
ATOM 4125 O O . MET A 1 516 ? -9.065 18.167 1.507 1.00 84.62 516 MET A O 1
ATOM 4129 N N . ALA A 1 517 ? -8.839 20.340 2.034 1.00 76.88 517 ALA A N 1
ATOM 4130 C CA . ALA A 1 517 ? -7.559 20.570 1.348 1.00 76.88 517 ALA A CA 1
ATOM 4131 C C . ALA A 1 517 ? -7.595 20.276 -0.172 1.00 76.88 517 ALA A C 1
ATOM 4133 O O . ALA A 1 517 ? -6.690 19.648 -0.702 1.00 76.88 517 ALA A O 1
ATOM 4134 N N . GLY A 1 518 ? -8.667 20.668 -0.869 1.00 78.00 518 GLY A N 1
ATOM 4135 C CA . GLY A 1 518 ? -8.855 20.415 -2.304 1.00 78.00 518 GLY A CA 1
ATOM 4136 C C . GLY A 1 518 ? -9.398 19.017 -2.623 1.00 78.00 518 GLY A C 1
ATOM 4137 O O . GLY A 1 518 ? -10.017 18.827 -3.666 1.00 78.00 518 GLY A O 1
ATOM 4138 N N . PHE A 1 519 ? -9.273 18.050 -1.705 1.00 80.12 519 PHE A N 1
ATOM 4139 C CA . PHE A 1 519 ? -9.577 16.635 -1.957 1.00 80.12 519 PHE A CA 1
ATOM 4140 C C . PHE A 1 519 ? -11.030 16.331 -2.373 1.00 80.12 519 PHE A C 1
ATOM 4142 O O . PHE A 1 519 ? -11.281 15.330 -3.036 1.00 80.12 519 PHE A O 1
ATOM 4149 N N . LEU A 1 520 ? -12.007 17.138 -1.943 1.00 86.88 520 LEU A N 1
ATOM 4150 C CA . LEU A 1 520 ? -13.413 16.981 -2.353 1.00 86.88 520 LEU A CA 1
ATOM 4151 C C . LEU A 1 520 ? -13.880 18.084 -3.311 1.00 86.88 520 LEU A C 1
ATOM 4153 O O . LEU A 1 520 ? -15.086 18.227 -3.534 1.00 86.88 520 LEU A O 1
ATOM 4157 N N . SER A 1 521 ? -12.952 18.874 -3.852 1.00 87.25 521 SER A N 1
ATOM 4158 C CA . SER A 1 521 ? -13.291 19.921 -4.806 1.00 87.25 521 SER A CA 1
ATOM 4159 C C . SER A 1 521 ? -13.763 19.310 -6.143 1.00 87.25 521 SER A C 1
ATOM 4161 O O . SER A 1 521 ? -13.348 18.210 -6.521 1.00 87.25 521 SER A O 1
ATOM 4163 N N . PRO A 1 522 ? -14.713 19.952 -6.844 1.00 90.00 522 PRO A N 1
ATOM 4164 C CA . PRO A 1 522 ? -15.261 19.416 -8.084 1.00 90.00 522 PRO A CA 1
ATOM 4165 C C . PRO A 1 522 ? -14.347 19.723 -9.282 1.00 90.00 522 PRO A C 1
ATOM 4167 O O . PRO A 1 522 ? -14.310 20.854 -9.756 1.00 90.00 522 PRO A O 1
ATOM 4170 N N . PHE A 1 523 ? -13.681 18.706 -9.826 1.00 91.56 523 PHE A N 1
ATOM 4171 C CA . PHE A 1 523 ? -12.851 18.819 -11.027 1.00 91.56 523 PHE A CA 1
ATOM 4172 C C . PHE A 1 523 ? -13.706 19.051 -12.292 1.00 91.56 523 PHE A C 1
ATOM 4174 O O . PHE A 1 523 ? -14.650 18.282 -12.525 1.00 91.56 523 PHE A O 1
ATOM 4181 N N . PRO A 1 524 ? -13.415 20.067 -13.128 1.00 93.12 524 PRO A N 1
ATOM 4182 C CA . PRO A 1 524 ? -14.123 20.324 -14.381 1.00 93.12 524 PRO A CA 1
ATOM 4183 C C . PRO A 1 524 ? -13.762 19.303 -15.468 1.00 93.12 524 PRO A C 1
ATOM 4185 O O . PRO A 1 524 ? -12.599 19.026 -15.733 1.00 93.12 524 PRO A O 1
ATOM 4188 N N . LEU A 1 525 ? -14.773 18.758 -16.149 1.00 92.88 525 LEU A N 1
ATOM 4189 C CA . LEU A 1 525 ? -14.591 17.704 -17.155 1.00 92.88 525 LEU A CA 1
ATOM 4190 C C . LEU A 1 525 ? -14.552 18.204 -18.606 1.00 92.88 525 LEU A C 1
ATOM 4192 O O . LEU A 1 525 ? -14.510 17.371 -19.504 1.00 92.88 525 LEU A O 1
ATOM 4196 N N . GLN A 1 526 ? -14.626 19.510 -18.878 1.00 93.75 526 GLN A N 1
ATOM 4197 C CA . GLN A 1 526 ? -14.834 20.005 -20.247 1.00 93.75 526 GLN A CA 1
ATOM 4198 C C . GLN A 1 526 ? -13.686 19.618 -21.194 1.00 93.75 526 GLN A C 1
ATOM 4200 O O . GLN A 1 526 ? -13.917 18.890 -22.159 1.00 93.75 526 GLN A O 1
ATOM 4205 N N . ASP A 1 527 ? -12.454 19.987 -20.855 1.00 93.94 527 ASP A N 1
ATOM 4206 C CA . ASP A 1 527 ? -11.259 19.670 -21.643 1.00 93.94 527 ASP A CA 1
ATOM 4207 C C . ASP A 1 527 ? -11.084 18.157 -21.847 1.00 93.94 527 ASP A C 1
ATOM 4209 O O . ASP A 1 527 ? -10.716 17.697 -22.930 1.00 93.94 527 ASP A O 1
ATOM 4213 N N . LEU A 1 528 ? -11.412 17.368 -20.818 1.00 93.88 528 LEU A N 1
ATOM 4214 C CA . LEU A 1 528 ? -11.317 15.910 -20.843 1.00 93.88 528 LEU A CA 1
ATOM 4215 C C . LEU A 1 528 ? -12.449 15.267 -21.676 1.00 93.88 528 LEU A C 1
ATOM 4217 O O . LEU A 1 528 ? -12.237 14.234 -22.312 1.00 93.88 528 LEU A O 1
ATOM 4221 N N . LYS A 1 529 ? -13.642 15.881 -21.739 1.00 95.06 529 LYS A N 1
ATOM 4222 C CA . LYS A 1 529 ? -14.725 15.484 -22.661 1.00 95.06 529 LYS A CA 1
ATOM 4223 C C . LYS A 1 529 ? -14.352 15.751 -24.110 1.00 95.06 529 LYS A C 1
ATOM 4225 O O . LYS A 1 529 ? -14.697 14.941 -24.967 1.00 95.06 529 LYS A O 1
ATOM 4230 N N . ASP A 1 530 ? -13.713 16.885 -24.382 1.00 96.38 530 ASP A N 1
ATOM 4231 C CA . ASP A 1 530 ? -13.305 17.260 -25.734 1.00 96.38 530 ASP A CA 1
ATOM 4232 C C . ASP A 1 530 ? -12.165 16.352 -26.219 1.00 96.38 530 ASP A C 1
ATOM 4234 O O . ASP A 1 530 ? -12.279 15.782 -27.306 1.00 96.38 530 ASP A O 1
ATOM 4238 N N . LEU A 1 531 ? -11.187 16.042 -25.356 1.00 96.75 531 LEU A N 1
ATOM 4239 C CA . LEU A 1 531 ? -10.211 14.970 -25.585 1.00 96.75 531 LEU A CA 1
ATOM 4240 C C . LEU A 1 531 ? -10.895 13.612 -25.847 1.00 96.75 531 LEU A C 1
ATOM 4242 O O . LEU A 1 531 ? -10.601 12.942 -26.838 1.00 96.75 531 LEU A O 1
ATOM 4246 N N . LYS A 1 532 ? -11.851 13.200 -24.998 1.00 95.81 532 LYS A N 1
ATOM 4247 C CA . LYS A 1 532 ? -12.592 11.935 -25.180 1.00 95.81 532 LYS A CA 1
ATOM 4248 C C . LYS A 1 532 ? -13.447 11.925 -26.457 1.00 95.81 532 LYS A C 1
ATOM 4250 O O . LYS A 1 532 ? -13.766 10.844 -26.953 1.00 95.81 532 LYS A O 1
ATOM 4255 N N . ARG A 1 533 ? -13.826 13.087 -27.004 1.00 96.50 533 ARG A N 1
ATOM 4256 C CA . ARG A 1 533 ? -14.472 13.194 -28.321 1.00 96.50 533 ARG A CA 1
ATOM 4257 C C . ARG A 1 533 ? -13.453 12.966 -29.436 1.00 96.50 533 ARG A C 1
ATOM 4259 O O . ARG A 1 533 ? -13.678 12.075 -30.245 1.00 96.50 533 ARG A O 1
ATOM 4266 N N . ALA A 1 534 ? -12.313 13.658 -29.403 1.00 96.31 534 ALA A N 1
ATOM 4267 C CA . ALA A 1 534 ? -11.240 13.487 -30.385 1.00 96.31 534 ALA A CA 1
ATOM 4268 C C . ALA A 1 534 ? -10.754 12.023 -30.471 1.00 96.31 534 ALA A C 1
ATOM 4270 O O . ALA A 1 534 ? -10.747 11.435 -31.547 1.00 96.31 534 ALA A O 1
ATOM 4271 N N . ILE A 1 535 ? -10.478 11.369 -29.334 1.00 95.50 535 ILE A N 1
ATOM 4272 C CA . ILE A 1 535 ? -10.052 9.950 -29.285 1.00 95.50 535 ILE A CA 1
ATOM 4273 C C . ILE A 1 535 ? -11.139 8.982 -29.815 1.00 95.50 535 ILE A C 1
ATOM 4275 O O . ILE A 1 535 ? -10.846 7.848 -30.195 1.00 95.50 535 ILE A O 1
ATOM 4279 N N . LYS A 1 536 ? -12.416 9.389 -29.847 1.00 94.94 536 LYS A N 1
ATOM 4280 C CA . LYS A 1 536 ? -13.507 8.590 -30.438 1.00 94.94 536 LYS A CA 1
ATOM 4281 C C . LYS A 1 536 ? -13.652 8.758 -31.949 1.00 94.94 536 LYS A C 1
ATOM 4283 O O . LYS A 1 536 ? -14.295 7.915 -32.564 1.00 94.94 536 LYS A O 1
ATOM 4288 N N . GLU A 1 537 ? -13.104 9.827 -32.516 1.00 95.56 537 GLU A N 1
ATOM 4289 C CA . GLU A 1 537 ? -13.086 10.080 -33.962 1.00 95.56 537 GLU A CA 1
ATOM 4290 C C . GLU A 1 537 ? -11.874 9.409 -34.637 1.00 95.56 537 GLU A C 1
ATOM 4292 O O . GLU A 1 537 ? -11.898 9.151 -35.839 1.00 95.56 537 GLU A O 1
ATOM 4297 N N . LEU A 1 538 ? -10.846 9.064 -33.853 1.00 95.19 538 LEU A N 1
ATOM 4298 C CA . LEU A 1 538 ? -9.689 8.280 -34.283 1.00 95.19 538 LEU A CA 1
ATOM 4299 C C . LEU A 1 538 ? -9.974 6.760 -34.266 1.00 95.19 538 LEU A C 1
ATOM 4301 O O . LEU A 1 538 ? -10.833 6.300 -33.502 1.00 95.19 538 LEU A O 1
ATOM 4305 N N . PRO A 1 539 ? -9.253 5.954 -35.074 1.00 94.00 539 PRO A N 1
ATOM 4306 C CA . PRO A 1 539 ? -9.368 4.497 -35.034 1.00 94.00 539 PRO A CA 1
ATOM 4307 C C . PRO A 1 539 ? -8.959 3.926 -33.670 1.00 94.00 539 PRO A C 1
ATOM 4309 O O . PRO A 1 539 ? -8.261 4.566 -32.889 1.00 94.00 539 PRO A O 1
ATOM 4312 N N . GLU A 1 540 ? -9.350 2.688 -33.382 1.00 92.25 540 GLU A N 1
ATOM 4313 C CA . GLU A 1 540 ? -8.980 2.034 -32.124 1.00 92.25 540 GLU A CA 1
ATOM 4314 C C . GLU A 1 540 ? -7.458 1.801 -31.990 1.00 92.25 540 GLU A C 1
ATOM 4316 O O . GLU A 1 540 ? -6.720 1.738 -32.981 1.00 92.25 540 GLU A O 1
ATOM 4321 N N . GLY A 1 541 ? -6.992 1.736 -30.740 1.00 92.94 541 GLY A N 1
ATOM 4322 C CA . GLY A 1 541 ? -5.599 1.522 -30.350 1.00 92.94 541 GLY A CA 1
ATOM 4323 C C . GLY A 1 541 ? -5.372 1.839 -28.871 1.00 92.94 541 GLY A C 1
ATOM 4324 O O . GLY A 1 541 ? -6.186 2.533 -28.249 1.00 92.94 541 GLY A O 1
ATOM 4325 N N . LYS A 1 542 ? -4.276 1.325 -28.298 1.00 95.69 542 LYS A N 1
ATOM 4326 C CA . LYS A 1 542 ? -3.990 1.506 -26.870 1.00 95.69 542 LYS A CA 1
ATOM 4327 C C . LYS A 1 542 ? -3.641 2.967 -26.577 1.00 95.69 542 LYS A C 1
ATOM 4329 O O . LYS A 1 542 ? -2.867 3.585 -27.309 1.00 95.69 542 LYS A O 1
ATOM 4334 N N . THR A 1 543 ? -4.243 3.523 -25.529 1.00 96.06 543 THR A N 1
ATOM 4335 C CA . THR A 1 543 ? -4.136 4.935 -25.135 1.00 96.06 543 THR A CA 1
ATOM 4336 C C . THR A 1 543 ? -3.528 5.055 -23.748 1.00 96.06 543 THR A C 1
ATOM 4338 O O . THR A 1 543 ? -4.019 4.421 -22.822 1.00 96.06 543 THR A O 1
ATOM 4341 N N . VAL A 1 544 ? -2.498 5.875 -23.571 1.00 95.31 544 VAL A N 1
ATOM 4342 C CA . VAL A 1 544 ? -1.746 5.997 -22.308 1.00 95.31 544 VAL A CA 1
ATOM 4343 C C . VAL A 1 544 ? -1.678 7.461 -21.870 1.00 95.31 544 VAL A C 1
ATOM 4345 O O . VAL A 1 544 ? -1.810 8.352 -22.709 1.00 95.31 544 VAL A O 1
ATOM 4348 N N . VAL A 1 545 ? -1.498 7.730 -20.572 1.00 92.75 545 VAL A N 1
ATOM 4349 C CA . VAL A 1 545 ? -1.418 9.105 -20.039 1.00 92.75 545 VAL A CA 1
ATOM 4350 C C . VAL A 1 545 ? -0.072 9.335 -19.367 1.00 92.75 545 VAL A C 1
ATOM 4352 O O . VAL A 1 545 ? 0.265 8.671 -18.388 1.00 92.75 545 VAL A O 1
ATOM 4355 N N . ILE A 1 546 ? 0.709 10.269 -19.907 1.00 90.06 546 ILE A N 1
ATOM 4356 C CA . ILE A 1 546 ? 2.103 10.496 -19.516 1.00 90.06 546 ILE A CA 1
ATOM 4357 C C . ILE A 1 546 ? 2.302 11.990 -19.176 1.00 90.06 546 ILE A C 1
ATOM 4359 O O . ILE A 1 546 ? 1.782 12.849 -19.890 1.00 90.06 546 ILE A O 1
ATOM 4363 N N . PRO A 1 547 ? 3.049 12.335 -18.108 1.00 85.81 547 PRO A N 1
ATOM 4364 C CA . PRO A 1 547 ? 3.609 11.432 -17.097 1.00 85.81 547 PRO A CA 1
ATOM 4365 C C . PRO A 1 547 ? 2.532 10.874 -16.140 1.00 85.81 547 PRO A C 1
ATOM 4367 O O . PRO A 1 547 ? 1.457 11.464 -16.019 1.00 85.81 547 PRO A O 1
ATOM 4370 N N . PRO A 1 548 ? 2.815 9.771 -15.420 1.00 84.69 548 PRO A N 1
ATOM 4371 C CA . PRO A 1 548 ? 1.906 9.250 -14.404 1.00 84.69 548 PRO A CA 1
ATOM 4372 C C . PRO A 1 548 ? 1.692 10.213 -13.230 1.00 84.69 548 PRO A C 1
ATOM 4374 O O . PRO A 1 548 ? 2.534 11.056 -12.902 1.00 84.69 548 PRO A O 1
ATOM 4377 N N . THR A 1 549 ? 0.545 10.040 -12.579 1.00 80.12 549 THR A N 1
ATOM 4378 C CA . THR A 1 549 ? -0.024 10.929 -11.557 1.00 80.12 549 THR A CA 1
ATOM 4379 C C . THR A 1 549 ? -0.031 10.341 -10.148 1.00 80.12 549 THR A C 1
ATOM 4381 O O . THR A 1 549 ? -0.317 11.068 -9.200 1.00 80.12 549 THR A O 1
ATOM 4384 N N . GLU A 1 550 ? 0.278 9.054 -9.972 1.00 72.50 550 GLU A N 1
ATOM 4385 C CA . GLU A 1 550 ? -0.017 8.301 -8.739 1.00 72.50 550 GLU A CA 1
ATOM 4386 C C . GLU A 1 550 ? 0.760 8.765 -7.477 1.00 72.50 550 GLU A C 1
ATOM 4388 O O . GLU A 1 550 ? 0.264 8.658 -6.350 1.00 72.50 550 GLU A O 1
ATOM 4393 N N . THR A 1 551 ? 1.928 9.393 -7.638 1.00 69.50 551 THR A N 1
ATOM 4394 C CA . THR A 1 551 ? 2.823 9.857 -6.550 1.00 69.50 551 THR A CA 1
ATOM 4395 C C . THR A 1 551 ? 3.094 11.367 -6.643 1.00 69.50 551 THR A C 1
ATOM 4397 O O . THR A 1 551 ? 2.684 11.960 -7.632 1.00 69.50 551 THR A O 1
ATOM 4400 N N . ALA A 1 552 ? 3.641 11.994 -5.584 1.00 67.50 552 ALA A N 1
ATOM 4401 C CA . ALA A 1 552 ? 4.280 13.337 -5.460 1.00 67.50 552 ALA A CA 1
ATOM 4402 C C . ALA A 1 552 ? 3.921 14.506 -6.433 1.00 67.50 552 ALA A C 1
ATOM 4404 O O . ALA A 1 552 ? 4.722 15.399 -6.702 1.00 67.50 552 ALA A O 1
ATOM 4405 N N . LYS A 1 553 ? 2.708 14.508 -6.981 1.00 78.88 553 LYS A N 1
ATOM 4406 C CA . LYS A 1 553 ? 2.252 15.390 -8.057 1.00 78.88 553 LYS A CA 1
ATOM 4407 C C . LYS A 1 553 ? 0.786 15.739 -7.897 1.00 78.88 553 LYS A C 1
ATOM 4409 O O . LYS A 1 553 ? 0.009 14.933 -7.366 1.00 78.88 553 LYS A O 1
ATOM 4414 N N . LEU A 1 554 ? 0.429 16.903 -8.413 1.00 84.00 554 LEU A N 1
ATOM 4415 C CA . LEU A 1 554 ? -0.918 17.449 -8.481 1.00 84.00 554 LEU A CA 1
ATOM 4416 C C . LEU A 1 554 ? -1.265 17.776 -9.937 1.00 84.00 554 LEU A C 1
ATOM 4418 O O . LEU A 1 554 ? -0.394 17.846 -10.803 1.00 84.00 554 LEU A O 1
ATOM 4422 N N . VAL A 1 555 ? -2.555 17.940 -10.207 1.00 88.31 555 VAL A N 1
ATOM 4423 C CA . VAL A 1 555 ? -3.085 18.413 -11.488 1.00 88.31 555 VAL A CA 1
ATOM 4424 C C . VAL A 1 555 ? -3.910 19.656 -11.200 1.00 88.31 555 VAL A C 1
ATOM 4426 O O . VAL A 1 555 ? -4.948 19.561 -10.541 1.00 88.31 555 VAL A O 1
ATOM 4429 N N . GLY A 1 556 ? -3.454 20.805 -11.690 1.00 89.56 556 GLY A N 1
ATOM 4430 C CA . GLY A 1 556 ? -4.203 22.055 -11.578 1.00 89.56 556 GLY A CA 1
ATOM 4431 C C . GLY A 1 556 ? -5.392 22.069 -12.541 1.00 89.56 556 GLY A C 1
ATOM 4432 O O . GLY A 1 556 ? -5.258 21.689 -13.703 1.00 89.56 556 GLY A O 1
ATOM 4433 N N . ASP A 1 557 ? -6.564 22.505 -12.093 1.00 88.19 557 ASP A N 1
ATOM 4434 C CA . ASP A 1 557 ? -7.712 22.697 -12.980 1.00 88.19 557 ASP A CA 1
ATOM 4435 C C . ASP A 1 557 ? -7.742 24.089 -13.642 1.00 88.19 557 ASP A C 1
ATOM 4437 O O . ASP A 1 557 ? -6.901 24.958 -13.397 1.00 88.19 557 ASP A O 1
ATOM 4441 N N . SER A 1 558 ? -8.745 24.321 -14.494 1.00 83.19 558 SER A N 1
ATOM 4442 C CA . SER A 1 558 ? -8.959 25.601 -15.185 1.00 83.19 558 SER A CA 1
ATOM 4443 C C . SER A 1 558 ? -9.225 26.792 -14.249 1.00 83.19 558 SER A C 1
ATOM 4445 O O . SER A 1 558 ? -9.208 27.935 -14.701 1.00 83.19 558 SER A O 1
ATOM 4447 N N . ASN A 1 559 ? -9.507 26.543 -12.967 1.00 83.12 559 ASN A N 1
ATOM 4448 C CA . ASN A 1 559 ? -9.767 27.549 -11.938 1.00 83.12 559 ASN A CA 1
ATOM 4449 C C . ASN A 1 559 ? -8.551 27.770 -11.018 1.00 83.12 559 ASN A C 1
ATOM 4451 O O . ASN A 1 559 ? -8.629 28.601 -10.113 1.00 83.12 559 ASN A O 1
ATOM 4455 N N . GLY A 1 560 ? -7.452 27.034 -11.225 1.00 83.31 560 GLY A N 1
ATOM 4456 C CA . GLY A 1 560 ? -6.276 27.056 -10.353 1.00 83.31 560 GLY A CA 1
ATOM 4457 C C . GLY A 1 560 ? -6.467 26.296 -9.037 1.00 83.31 560 GLY A C 1
ATOM 4458 O O . GLY A 1 560 ? -5.829 26.644 -8.047 1.00 83.31 560 GLY A O 1
ATOM 4459 N N . VAL A 1 561 ? -7.366 25.306 -8.995 1.00 87.00 561 VAL A N 1
ATOM 4460 C CA . VAL A 1 561 ? -7.485 24.374 -7.863 1.00 87.00 561 VAL A CA 1
ATOM 4461 C C . VAL A 1 561 ? -6.695 23.111 -8.174 1.00 87.00 561 VAL A C 1
ATOM 4463 O O . VAL A 1 561 ? -6.849 22.540 -9.252 1.00 87.00 561 VAL A O 1
ATOM 4466 N N . ASP A 1 562 ? -5.885 22.658 -7.221 1.00 86.44 562 ASP A N 1
ATOM 4467 C CA . ASP A 1 562 ? -5.072 21.456 -7.374 1.00 86.44 562 ASP A CA 1
ATOM 4468 C C . ASP A 1 562 ? -5.810 20.193 -6.932 1.00 86.44 562 ASP A C 1
ATOM 4470 O O . ASP A 1 562 ? -6.360 20.101 -5.830 1.00 86.44 562 ASP A O 1
ATOM 4474 N N . HIS A 1 563 ? -5.768 19.182 -7.796 1.00 86.31 563 HIS A N 1
ATOM 4475 C CA . HIS A 1 563 ? -6.416 17.891 -7.601 1.00 86.31 563 HIS A CA 1
ATOM 4476 C C . HIS A 1 563 ? -5.370 16.780 -7.548 1.00 86.31 563 HIS A C 1
ATOM 4478 O O . HIS A 1 563 ? -4.433 16.742 -8.350 1.00 86.31 563 HIS A O 1
ATOM 4484 N N . LYS A 1 564 ? -5.546 15.822 -6.632 1.00 83.69 564 LYS A N 1
ATOM 4485 C CA . LYS A 1 564 ? -4.729 14.603 -6.608 1.00 83.69 564 LYS A CA 1
ATOM 4486 C C . LYS A 1 564 ? -5.402 13.514 -7.438 1.00 83.69 564 LYS A C 1
ATOM 4488 O O . LYS A 1 564 ? -6.556 13.191 -7.184 1.00 83.69 564 LYS A O 1
ATOM 4493 N N . PHE A 1 565 ? -4.674 12.893 -8.360 1.00 82.81 565 PHE A N 1
ATOM 4494 C CA . PHE A 1 565 ? -5.151 11.762 -9.159 1.00 82.81 565 PHE A CA 1
ATOM 4495 C C . PHE A 1 565 ? -4.289 10.510 -8.953 1.00 82.81 565 PHE A C 1
ATOM 4497 O O . PHE A 1 565 ? -3.195 10.576 -8.391 1.00 82.81 565 PHE A O 1
ATOM 4504 N N . ILE A 1 566 ? -4.820 9.380 -9.421 1.00 83.50 566 ILE A N 1
ATOM 4505 C CA . ILE A 1 566 ? -4.069 8.177 -9.792 1.00 83.50 566 ILE A CA 1
ATOM 4506 C C . ILE A 1 566 ? -4.440 7.821 -11.234 1.00 83.50 566 ILE A C 1
ATOM 4508 O O . ILE A 1 566 ? -5.535 8.170 -11.691 1.00 83.50 566 ILE A O 1
ATOM 4512 N N . ASP A 1 567 ? -3.595 7.070 -11.934 1.00 84.69 567 ASP A N 1
ATOM 4513 C CA . ASP A 1 567 ? -3.711 6.916 -13.394 1.00 84.69 567 ASP A CA 1
ATOM 4514 C C . ASP A 1 567 ? -5.002 6.199 -13.827 1.00 84.69 567 ASP A C 1
ATOM 4516 O O . ASP A 1 567 ? -5.603 6.534 -14.852 1.00 84.69 567 ASP A O 1
ATOM 4520 N N . LYS A 1 568 ? -5.541 5.332 -12.956 1.00 85.19 568 LYS A N 1
ATOM 4521 C CA . LYS A 1 568 ? -6.868 4.707 -13.114 1.00 85.19 568 LYS A CA 1
ATOM 4522 C C . LYS A 1 568 ? -8.012 5.695 -13.359 1.00 85.19 568 LYS A C 1
ATOM 4524 O O . LYS A 1 568 ? -9.004 5.311 -13.974 1.00 85.19 568 LYS A O 1
ATOM 4529 N N . PHE A 1 569 ? -7.909 6.944 -12.893 1.00 88.81 569 PHE A N 1
ATOM 4530 C CA . PHE A 1 569 ? -8.909 7.971 -13.195 1.00 88.81 569 PHE A CA 1
ATOM 4531 C C . PHE A 1 569 ? -9.031 8.204 -14.702 1.00 88.81 569 PHE A C 1
ATOM 4533 O O . PHE A 1 569 ? -10.139 8.163 -15.236 1.00 88.81 569 PHE A O 1
ATOM 4540 N N . PHE A 1 570 ? -7.903 8.404 -15.386 1.00 90.00 570 PHE A N 1
ATOM 4541 C CA . PHE A 1 570 ? -7.895 8.658 -16.821 1.00 90.00 570 PHE A CA 1
ATOM 4542 C C . PHE A 1 570 ? -8.227 7.398 -17.610 1.00 90.00 570 PHE A C 1
ATOM 4544 O O . PHE A 1 570 ? -9.049 7.471 -18.518 1.00 90.00 570 PHE A O 1
ATOM 4551 N N . ILE A 1 571 ? -7.683 6.245 -17.212 1.00 89.56 571 ILE A N 1
ATOM 4552 C CA . ILE A 1 571 ? -7.983 4.949 -17.837 1.00 89.56 571 ILE A CA 1
ATOM 4553 C C . ILE A 1 571 ? -9.502 4.696 -17.853 1.00 89.56 571 ILE A C 1
ATOM 4555 O O . ILE A 1 571 ? -10.102 4.521 -18.916 1.00 89.56 571 ILE A O 1
ATOM 4559 N N . TYR A 1 572 ? -10.161 4.751 -16.687 1.00 88.31 572 TYR A N 1
ATOM 4560 C CA . TYR A 1 572 ? -11.598 4.459 -16.584 1.00 88.31 572 TYR A CA 1
ATOM 4561 C C . TYR A 1 572 ? -12.469 5.595 -17.135 1.00 88.31 572 TYR A C 1
ATOM 4563 O O . TYR A 1 572 ? -13.616 5.348 -17.516 1.00 88.31 572 TYR A O 1
ATOM 4571 N N . TYR A 1 573 ? -11.961 6.834 -17.190 1.00 90.75 573 TYR A N 1
ATOM 4572 C CA . TYR A 1 573 ? -12.674 7.920 -17.855 1.00 90.75 573 TYR A CA 1
ATOM 4573 C C . TYR A 1 573 ? -12.626 7.798 -19.371 1.00 90.75 573 TYR A C 1
ATOM 4575 O O . TYR A 1 573 ? -13.662 7.973 -20.006 1.00 90.75 573 TYR A O 1
ATOM 4583 N N . LEU A 1 574 ? -11.461 7.536 -19.967 1.00 92.00 574 LEU A N 1
ATOM 4584 C CA . LEU A 1 574 ? -11.305 7.429 -21.416 1.00 92.00 574 LEU A CA 1
ATOM 4585 C C . LEU A 1 574 ? -12.016 6.177 -21.946 1.00 92.00 574 LEU A C 1
ATOM 4587 O O . LEU A 1 574 ? -12.713 6.289 -22.957 1.00 92.00 574 LEU A O 1
ATOM 4591 N N . ASP A 1 575 ? -11.991 5.073 -21.187 1.00 90.06 575 ASP A N 1
ATOM 4592 C CA . ASP A 1 575 ? -12.656 3.796 -21.507 1.00 90.06 575 ASP A CA 1
ATOM 4593 C C . ASP A 1 575 ? -12.167 3.265 -22.869 1.00 90.06 575 ASP A C 1
ATOM 4595 O O . ASP A 1 575 ? -12.922 3.114 -23.831 1.00 90.06 575 ASP A O 1
ATOM 4599 N N . LYS A 1 576 ? -10.840 3.105 -22.951 1.00 91.81 576 LYS A N 1
ATOM 4600 C CA . LYS A 1 576 ? -10.055 2.657 -24.108 1.00 91.81 576 LYS A CA 1
ATOM 4601 C C . LYS A 1 576 ? -9.001 1.650 -23.631 1.00 91.81 576 LYS A C 1
ATOM 4603 O O . LYS A 1 576 ? -8.566 1.788 -22.485 1.00 91.81 576 LYS A O 1
ATOM 4608 N N . PRO A 1 577 ? -8.564 0.695 -24.476 1.00 93.06 577 PRO A N 1
ATOM 4609 C CA . PRO A 1 577 ? -7.455 -0.191 -24.140 1.00 93.06 577 PRO A CA 1
ATOM 4610 C C . PRO A 1 577 ? -6.242 0.616 -23.670 1.00 93.06 577 PRO A C 1
ATOM 4612 O O . PRO A 1 577 ? -5.923 1.649 -24.264 1.00 93.06 577 PRO A O 1
ATOM 4615 N N . SER A 1 578 ? -5.612 0.208 -22.575 1.00 93.69 578 SER A N 1
ATOM 4616 C CA . SER A 1 578 ? -4.586 0.999 -21.891 1.00 93.69 578 SER A CA 1
ATOM 4617 C C . SER A 1 578 ? -3.755 0.119 -20.959 1.00 93.69 578 SER A C 1
ATOM 4619 O O . SER A 1 578 ? -4.029 -1.065 -20.785 1.00 93.69 578 SER A O 1
ATOM 4621 N N . TYR A 1 579 ? -2.730 0.719 -20.370 1.00 91.50 579 TYR A N 1
ATOM 4622 C CA . TYR A 1 579 ? -1.790 0.096 -19.455 1.00 91.50 579 TYR A CA 1
ATOM 4623 C C . TYR A 1 579 ? -1.959 0.682 -18.059 1.00 91.50 579 TYR A C 1
ATOM 4625 O O . TYR A 1 579 ? -2.069 1.899 -17.906 1.00 91.50 579 TYR A O 1
ATOM 4633 N N . TYR A 1 580 ? -1.914 -0.163 -17.029 1.00 87.12 580 TYR A N 1
ATOM 4634 C CA . TYR A 1 580 ? -1.762 0.293 -15.650 1.00 87.12 580 TYR A CA 1
ATOM 4635 C C . TYR A 1 580 ? -0.405 -0.140 -15.091 1.00 87.12 580 TYR A C 1
ATOM 4637 O O . TYR A 1 580 ? -0.132 -1.329 -14.939 1.00 87.12 580 TYR A O 1
ATOM 4645 N N . TYR A 1 581 ? 0.413 0.863 -14.768 1.00 84.31 581 TYR A N 1
ATOM 4646 C CA . TYR A 1 581 ? 1.796 0.788 -14.269 1.00 84.31 581 TYR A CA 1
ATOM 4647 C C . TYR A 1 581 ? 1.948 1.488 -12.898 1.00 84.31 581 TYR A C 1
ATOM 4649 O O . TYR A 1 581 ? 3.049 1.783 -12.435 1.00 84.31 581 TYR A O 1
ATOM 4657 N N . GLY A 1 582 ? 0.822 1.760 -12.223 1.00 76.81 582 GLY A N 1
ATOM 4658 C CA . GLY A 1 582 ? 0.786 2.315 -10.866 1.00 76.81 582 GLY A CA 1
ATOM 4659 C C . GLY A 1 582 ? 1.029 1.265 -9.775 1.00 76.81 582 GLY A C 1
ATOM 4660 O O . GLY A 1 582 ? 1.457 0.146 -10.045 1.00 76.81 582 GLY A O 1
ATOM 4661 N N . LEU A 1 583 ? 0.692 1.581 -8.521 1.00 72.12 583 LEU A N 1
ATOM 4662 C CA . LEU A 1 583 ? 0.981 0.771 -7.326 1.00 72.12 583 LEU A CA 1
ATOM 4663 C C . LEU A 1 583 ? 0.505 -0.688 -7.425 1.00 72.12 583 LEU A C 1
ATOM 4665 O O . LEU A 1 583 ? 1.102 -1.590 -6.843 1.00 72.12 583 LEU A O 1
ATOM 4669 N N . THR A 1 584 ? -0.592 -0.922 -8.148 1.00 71.19 584 THR A N 1
ATOM 4670 C CA . THR A 1 584 ? -1.133 -2.269 -8.419 1.00 71.19 584 THR A CA 1
ATOM 4671 C C . THR A 1 584 ? -1.264 -2.571 -9.908 1.00 71.19 584 THR A C 1
ATOM 4673 O O . THR A 1 584 ? -2.154 -3.316 -10.307 1.00 71.19 584 THR A O 1
ATOM 4676 N N . GLY A 1 585 ? -0.419 -1.933 -10.717 1.00 74.69 585 GLY A N 1
ATOM 4677 C CA . GLY A 1 585 ? -0.175 -2.343 -12.091 1.00 74.69 585 GLY A CA 1
ATOM 4678 C C . GLY A 1 585 ? 0.551 -3.680 -12.145 1.00 74.69 585 GLY A C 1
ATOM 4679 O O . GLY A 1 585 ? 1.184 -4.078 -11.159 1.00 74.69 585 GLY A O 1
ATOM 4680 N N . ASP A 1 586 ? 0.457 -4.337 -13.296 1.00 79.19 586 ASP A N 1
ATOM 4681 C CA . ASP A 1 586 ? 1.258 -5.520 -13.596 1.00 79.19 586 ASP A CA 1
ATOM 4682 C C . ASP A 1 586 ? 2.762 -5.185 -13.552 1.00 79.19 586 ASP A C 1
ATOM 4684 O O . ASP A 1 586 ? 3.153 -4.029 -13.742 1.00 79.19 586 ASP A O 1
ATOM 4688 N N . VAL A 1 587 ? 3.609 -6.170 -13.252 1.00 78.00 587 VAL A N 1
ATOM 4689 C CA . VAL A 1 587 ? 5.055 -5.953 -13.121 1.00 78.00 587 VAL A CA 1
ATOM 4690 C C . VAL A 1 587 ? 5.701 -5.714 -14.488 1.00 78.00 587 VAL A C 1
ATOM 4692 O O . VAL A 1 587 ? 6.527 -4.808 -14.591 1.00 78.00 587 VAL A O 1
ATOM 4695 N N . GLN A 1 588 ? 5.251 -6.407 -15.540 1.00 84.19 588 GLN A N 1
ATOM 4696 C CA . GLN A 1 588 ? 5.714 -6.169 -16.911 1.00 84.19 588 GLN A CA 1
ATOM 4697 C C . GLN A 1 588 ? 5.347 -4.746 -17.360 1.00 84.19 588 GLN A C 1
ATOM 4699 O O . GLN A 1 588 ? 6.222 -3.959 -17.712 1.00 84.19 588 GLN A O 1
ATOM 4704 N N . ASN A 1 589 ? 4.085 -4.339 -17.167 1.00 87.56 589 ASN A N 1
ATOM 4705 C CA . ASN A 1 589 ? 3.636 -2.971 -17.460 1.00 87.56 589 ASN A CA 1
ATOM 4706 C C . ASN A 1 589 ? 4.482 -1.903 -16.741 1.00 87.56 589 ASN A C 1
ATOM 4708 O O . ASN A 1 589 ? 4.757 -0.842 -17.299 1.00 87.56 589 ASN A O 1
ATOM 4712 N N . LYS A 1 590 ? 4.879 -2.142 -15.483 1.00 85.75 590 LYS A N 1
ATOM 4713 C CA . LYS A 1 590 ? 5.762 -1.227 -14.738 1.00 85.75 590 LYS A CA 1
ATOM 4714 C C . LYS A 1 590 ? 7.160 -1.162 -15.347 1.00 85.75 590 LYS A C 1
ATOM 4716 O O . LYS A 1 590 ? 7.743 -0.082 -15.361 1.00 85.75 590 LYS A O 1
ATOM 4721 N N . PHE A 1 591 ? 7.694 -2.285 -15.816 1.00 86.31 591 PHE A N 1
ATOM 4722 C CA . PHE A 1 591 ? 9.007 -2.369 -16.448 1.00 86.31 591 PHE A CA 1
ATOM 4723 C C . PHE A 1 591 ? 9.031 -1.648 -17.805 1.00 86.31 591 PHE A C 1
ATOM 4725 O O . PHE A 1 591 ? 9.872 -0.771 -18.007 1.00 86.31 591 PHE A O 1
ATOM 4732 N N . ASP A 1 592 ? 8.048 -1.890 -18.674 1.00 89.44 592 ASP A N 1
ATOM 4733 C CA . ASP A 1 592 ? 7.956 -1.234 -19.987 1.00 89.44 592 ASP A CA 1
ATOM 4734 C C . ASP A 1 592 ? 7.822 0.291 -19.852 1.00 89.44 592 ASP A C 1
ATOM 4736 O O . ASP A 1 592 ? 8.508 1.065 -20.526 1.00 89.44 592 ASP A O 1
ATOM 4740 N N . PHE A 1 593 ? 6.978 0.756 -18.924 1.00 90.19 593 PHE A N 1
ATOM 4741 C CA . PHE A 1 593 ? 6.810 2.189 -18.667 1.00 90.19 593 PHE A CA 1
ATOM 4742 C C . PHE A 1 593 ? 7.996 2.812 -17.939 1.00 90.19 593 PHE A C 1
ATOM 4744 O O . PHE A 1 593 ? 8.273 3.994 -18.154 1.00 90.19 593 PHE A O 1
ATOM 4751 N N . PHE A 1 594 ? 8.726 2.039 -17.132 1.00 87.00 594 PHE A N 1
ATOM 4752 C CA . PHE A 1 594 ? 10.021 2.457 -16.613 1.00 87.00 594 PHE A CA 1
ATOM 4753 C C . PHE A 1 594 ? 11.006 2.715 -17.770 1.00 87.00 594 PHE A C 1
ATOM 4755 O O . PHE A 1 594 ? 11.587 3.800 -17.817 1.00 87.00 594 PHE A O 1
ATOM 4762 N N . LEU A 1 595 ? 11.127 1.801 -18.744 1.00 87.75 595 LEU A N 1
ATOM 4763 C CA . LEU A 1 595 ? 11.986 1.991 -19.921 1.00 87.75 595 LEU A CA 1
ATOM 4764 C C . LEU A 1 595 ? 11.562 3.216 -20.752 1.00 87.75 595 LEU A C 1
ATOM 4766 O O . LEU A 1 595 ? 12.408 4.051 -21.084 1.00 87.75 595 LEU A O 1
ATOM 4770 N N . ILE A 1 596 ? 10.261 3.373 -21.028 1.00 91.25 596 ILE A N 1
ATOM 4771 C CA . ILE A 1 596 ? 9.728 4.516 -21.790 1.00 91.25 596 ILE A CA 1
ATOM 4772 C C . ILE A 1 596 ? 10.031 5.847 -21.087 1.00 91.25 596 ILE A C 1
ATOM 4774 O O . ILE A 1 596 ? 10.549 6.782 -21.703 1.00 91.25 596 ILE A O 1
ATOM 4778 N N . LEU A 1 597 ? 9.729 5.945 -19.788 1.00 87.81 597 LEU A N 1
ATOM 4779 C CA . LEU A 1 597 ? 9.960 7.166 -19.017 1.00 87.81 597 LEU A CA 1
ATOM 4780 C C . LEU A 1 597 ? 11.445 7.453 -18.820 1.00 87.81 597 LEU A C 1
ATOM 4782 O O . LEU A 1 597 ? 11.820 8.622 -18.832 1.00 87.81 597 LEU A O 1
ATOM 4786 N N . ARG A 1 598 ? 12.293 6.424 -18.696 1.00 84.06 598 ARG A N 1
ATOM 4787 C CA . ARG A 1 598 ? 13.748 6.587 -18.676 1.00 84.06 598 ARG A CA 1
ATOM 4788 C C . ARG A 1 598 ? 14.222 7.204 -19.989 1.00 84.06 598 ARG A C 1
ATOM 4790 O O . ARG A 1 598 ? 14.870 8.242 -19.947 1.00 84.06 598 ARG A O 1
ATOM 4797 N N . GLY A 1 599 ? 13.870 6.651 -21.150 1.00 83.81 599 GLY A N 1
ATOM 4798 C CA . GLY A 1 599 ? 14.295 7.243 -22.425 1.00 83.81 599 GLY A CA 1
ATOM 4799 C C . GLY A 1 599 ? 13.825 8.698 -22.584 1.00 83.81 599 GLY A C 1
ATOM 4800 O O . GLY A 1 599 ? 14.638 9.577 -22.862 1.00 83.81 599 GLY A O 1
ATOM 4801 N N . LEU A 1 600 ? 12.556 8.998 -22.277 1.00 86.25 600 LEU A N 1
ATOM 4802 C CA . LEU A 1 600 ? 12.035 10.376 -22.284 1.00 86.25 600 LEU A CA 1
ATOM 4803 C C . LEU A 1 600 ? 12.806 11.321 -21.342 1.00 86.25 600 LEU A C 1
ATOM 4805 O O . LEU A 1 600 ? 13.192 12.415 -21.756 1.00 86.25 600 LEU A O 1
ATOM 4809 N N . TYR A 1 601 ? 13.037 10.904 -20.095 1.00 80.69 601 TYR A N 1
ATOM 4810 C CA . TYR A 1 601 ? 13.661 11.720 -19.048 1.00 80.69 601 TYR A CA 1
ATOM 4811 C C . TYR A 1 601 ? 15.135 12.032 -19.348 1.00 80.69 601 TYR A C 1
ATOM 4813 O O . TYR A 1 601 ? 15.543 13.189 -19.304 1.00 80.69 601 TYR A O 1
ATOM 4821 N N . TYR A 1 602 ? 15.909 11.032 -19.782 1.00 78.19 602 TYR A N 1
ATOM 4822 C CA . TYR A 1 602 ? 17.309 11.211 -20.195 1.00 78.19 602 TYR A CA 1
ATOM 4823 C C . TYR A 1 602 ? 17.449 11.786 -21.622 1.00 78.19 602 TYR A C 1
ATOM 4825 O O . TYR A 1 602 ? 18.561 11.896 -22.133 1.00 78.19 602 TYR A O 1
ATOM 4833 N N . ARG A 1 603 ? 16.337 12.171 -22.272 1.00 82.44 603 ARG A N 1
ATOM 4834 C CA . ARG A 1 603 ? 16.273 12.734 -23.638 1.00 82.44 603 ARG A CA 1
ATOM 4835 C C . ARG A 1 603 ? 16.844 11.807 -24.726 1.00 82.44 603 ARG A C 1
ATOM 4837 O O . ARG A 1 603 ? 17.398 12.271 -25.713 1.00 82.44 603 ARG A O 1
ATOM 4844 N N . GLN A 1 604 ? 16.677 10.502 -24.547 1.00 82.94 604 GLN A N 1
ATOM 4845 C CA . GLN A 1 604 ? 17.151 9.446 -25.440 1.00 82.94 604 GLN A CA 1
ATOM 4846 C C . GLN A 1 604 ? 15.975 8.897 -26.250 1.00 82.94 604 GLN A C 1
ATOM 4848 O O . GLN A 1 604 ? 15.021 8.374 -25.677 1.00 82.94 604 GLN A O 1
ATOM 4853 N N . ASP A 1 605 ? 16.026 8.970 -27.575 1.00 88.56 605 ASP A N 1
ATOM 4854 C CA . ASP A 1 605 ? 14.825 8.775 -28.400 1.00 88.56 605 ASP A CA 1
ATOM 4855 C C . ASP A 1 605 ? 14.410 7.303 -28.625 1.00 88.56 605 ASP A C 1
ATOM 4857 O O . ASP A 1 605 ? 13.323 7.040 -29.137 1.00 88.56 605 ASP A O 1
ATOM 4861 N N . TRP A 1 606 ? 15.215 6.326 -28.188 1.00 90.19 606 TRP A N 1
ATOM 4862 C CA . TRP A 1 606 ? 14.940 4.887 -28.355 1.00 90.19 606 TRP A CA 1
ATOM 4863 C C . TRP A 1 606 ? 13.692 4.383 -27.611 1.00 90.19 606 TRP A C 1
ATOM 4865 O O . TRP A 1 606 ? 13.214 3.291 -27.923 1.00 90.19 606 TRP A O 1
ATOM 4875 N N . TRP A 1 607 ? 13.120 5.161 -26.679 1.00 91.88 607 TRP A N 1
ATOM 4876 C CA . TRP A 1 607 ? 11.871 4.814 -25.978 1.00 91.88 607 TRP A CA 1
ATOM 4877 C C . TRP A 1 607 ? 10.719 4.491 -26.944 1.00 91.88 607 TRP A C 1
ATOM 4879 O O . TRP A 1 607 ? 9.829 3.705 -26.608 1.00 91.88 607 TRP A O 1
ATOM 4889 N N . ILE A 1 608 ? 10.746 5.067 -28.154 1.00 94.00 608 ILE A N 1
ATOM 4890 C CA . ILE A 1 608 ? 9.748 4.824 -29.197 1.00 94.00 608 ILE A CA 1
ATOM 4891 C C . ILE A 1 608 ? 9.712 3.353 -29.632 1.00 94.00 608 ILE A C 1
ATOM 4893 O O . ILE A 1 608 ? 8.644 2.864 -29.994 1.00 94.00 608 ILE A O 1
ATOM 4897 N N . ASN A 1 609 ? 10.835 2.624 -29.534 1.00 94.00 609 ASN A N 1
ATOM 4898 C CA . ASN A 1 609 ? 10.858 1.189 -29.810 1.00 94.00 609 ASN A CA 1
ATOM 4899 C C . ASN A 1 609 ? 9.954 0.431 -28.835 1.00 94.00 609 ASN A C 1
ATOM 4901 O O . ASN A 1 609 ? 9.057 -0.277 -29.281 1.00 94.00 609 ASN A O 1
ATOM 4905 N N . VAL A 1 610 ? 10.125 0.651 -27.527 1.00 94.44 610 VAL A N 1
ATOM 4906 C CA . VAL A 1 610 ? 9.308 0.016 -26.477 1.00 94.44 610 VAL A CA 1
ATOM 4907 C C . VAL A 1 610 ? 7.834 0.411 -26.623 1.00 94.44 610 VAL A C 1
ATOM 4909 O O . VAL A 1 610 ? 6.948 -0.437 -26.554 1.00 94.44 610 VAL A O 1
ATOM 4912 N N . ALA A 1 611 ? 7.551 1.690 -26.899 1.00 95.75 611 ALA A N 1
ATOM 4913 C CA . ALA A 1 611 ? 6.181 2.174 -27.069 1.00 95.75 611 ALA A CA 1
ATOM 4914 C C . ALA A 1 611 ? 5.464 1.552 -28.284 1.00 95.75 611 ALA A C 1
ATOM 4916 O O . ALA A 1 611 ? 4.297 1.169 -28.167 1.00 95.75 611 ALA A O 1
ATOM 4917 N N . ARG A 1 612 ? 6.142 1.419 -29.435 1.00 94.69 612 ARG A N 1
ATOM 4918 C CA . ARG A 1 612 ? 5.596 0.703 -30.603 1.00 94.69 612 ARG A CA 1
ATOM 4919 C C . ARG A 1 612 ? 5.411 -0.778 -30.324 1.00 94.69 612 ARG A C 1
ATOM 4921 O O . ARG A 1 612 ? 4.412 -1.345 -30.758 1.00 94.69 612 ARG A O 1
ATOM 4928 N N . ASP A 1 613 ? 6.358 -1.381 -29.614 1.00 93.75 613 ASP A N 1
ATOM 4929 C CA . ASP A 1 613 ? 6.391 -2.817 -29.389 1.00 93.75 613 ASP A CA 1
ATOM 4930 C C . ASP A 1 613 ? 5.216 -3.307 -28.542 1.00 93.75 613 ASP A C 1
ATOM 4932 O O . ASP A 1 613 ? 4.442 -4.161 -28.975 1.00 93.75 613 ASP A O 1
ATOM 4936 N N . ILE A 1 614 ? 4.957 -2.629 -27.419 1.00 93.06 614 ILE A N 1
ATOM 4937 C CA . ILE A 1 614 ? 3.761 -2.877 -26.605 1.00 93.06 614 ILE A CA 1
ATOM 4938 C C . ILE A 1 614 ? 2.472 -2.320 -27.258 1.00 93.06 614 ILE A C 1
ATOM 4940 O O . ILE A 1 614 ? 1.379 -2.385 -26.684 1.00 93.06 614 ILE A O 1
ATOM 4944 N N . ASN A 1 615 ? 2.551 -1.806 -28.493 1.00 94.38 615 ASN A N 1
ATOM 4945 C CA . ASN A 1 615 ? 1.438 -1.291 -29.294 1.00 94.38 615 ASN A CA 1
ATOM 4946 C C . ASN A 1 615 ? 0.704 -0.104 -28.626 1.00 94.38 615 ASN A C 1
ATOM 4948 O O . ASN A 1 615 ? -0.530 -0.030 -28.623 1.00 94.38 615 ASN A O 1
ATOM 4952 N N . VAL A 1 616 ? 1.456 0.839 -28.038 1.00 96.44 616 VAL A N 1
ATOM 4953 C CA . VAL A 1 616 ? 0.927 2.164 -27.678 1.00 96.44 616 VAL A CA 1
ATOM 4954 C C . VAL A 1 616 ? 0.644 2.927 -28.963 1.00 96.44 616 VAL A C 1
ATOM 4956 O O . VAL A 1 616 ? 1.552 3.216 -29.734 1.00 96.44 616 VAL A O 1
ATOM 4959 N N . LYS A 1 617 ? -0.614 3.313 -29.175 1.00 96.56 617 LYS A N 1
ATOM 4960 C CA . LYS A 1 617 ? -0.999 4.119 -30.337 1.00 96.56 617 LYS A CA 1
ATOM 4961 C C . LYS A 1 617 ? -1.160 5.591 -30.008 1.00 96.56 617 LYS A C 1
ATOM 4963 O O . LYS A 1 617 ? -0.763 6.443 -30.796 1.00 96.56 617 LYS A O 1
ATOM 4968 N N . TYR A 1 618 ? -1.751 5.883 -28.852 1.00 97.81 618 TYR A N 1
ATOM 4969 C CA . TYR A 1 618 ? -2.109 7.237 -28.450 1.00 97.81 618 TYR A CA 1
ATOM 4970 C C . TYR A 1 618 ? -1.461 7.605 -27.120 1.00 97.81 618 TYR A C 1
ATOM 4972 O O . TYR A 1 618 ? -1.666 6.922 -26.117 1.00 97.81 618 TYR A O 1
ATOM 4980 N N . ILE A 1 619 ? -0.724 8.713 -27.101 1.00 97.38 619 ILE A N 1
ATOM 4981 C CA . ILE A 1 619 ? -0.117 9.277 -25.894 1.00 97.38 619 ILE A CA 1
ATOM 4982 C C . ILE A 1 619 ? -0.850 10.576 -25.564 1.00 97.38 619 ILE A C 1
ATOM 4984 O O . ILE A 1 619 ? -0.826 11.537 -26.333 1.00 97.38 619 ILE A O 1
ATOM 4988 N N . VAL A 1 620 ? -1.521 10.599 -24.415 1.00 96.75 620 VAL A N 1
ATOM 4989 C CA . VAL A 1 620 ? -2.134 11.800 -23.847 1.00 96.75 620 VAL A CA 1
ATOM 4990 C C . VAL A 1 620 ? -1.129 12.449 -22.905 1.00 96.75 620 VAL A C 1
ATOM 4992 O O . VAL A 1 620 ? -0.784 11.875 -21.872 1.00 96.75 620 VAL A O 1
ATOM 4995 N N . VAL A 1 621 ? -0.709 13.669 -23.225 1.00 95.69 621 VAL A N 1
ATOM 4996 C CA . VAL A 1 621 ? 0.048 14.524 -22.309 1.00 95.69 621 VAL A CA 1
ATOM 4997 C C . VAL A 1 621 ? -0.929 15.370 -21.509 1.00 95.69 621 VAL A C 1
ATOM 4999 O O . VAL A 1 621 ? -1.758 16.075 -22.084 1.00 95.69 621 VAL A O 1
ATOM 5002 N N . ASN A 1 622 ? -0.832 15.323 -20.182 1.00 92.69 622 ASN A N 1
ATOM 5003 C CA . ASN A 1 622 ? -1.566 16.225 -19.295 1.00 92.69 622 ASN A CA 1
ATOM 5004 C C . ASN A 1 622 ? -0.661 17.406 -18.908 1.00 92.69 622 ASN A C 1
ATOM 5006 O O . ASN A 1 622 ? 0.164 17.298 -18.002 1.00 92.69 622 ASN A O 1
ATOM 5010 N N . ARG A 1 623 ? -0.857 18.543 -19.587 1.00 91.81 623 ARG A N 1
ATOM 5011 C CA . ARG A 1 623 ? -0.074 19.786 -19.439 1.00 91.81 623 ARG A CA 1
ATOM 5012 C C . ARG A 1 623 ? -0.299 20.503 -18.096 1.00 91.81 623 ARG A C 1
ATOM 5014 O O . ARG A 1 623 ? 0.320 21.531 -17.839 1.00 91.81 623 ARG A O 1
ATOM 5021 N N . ARG A 1 624 ? -1.199 19.997 -17.243 1.00 91.06 624 ARG A N 1
ATOM 5022 C CA . ARG A 1 624 ? -1.518 20.559 -15.918 1.00 91.06 624 ARG A CA 1
ATOM 5023 C C . ARG A 1 624 ? -0.884 19.805 -14.748 1.00 91.06 624 ARG A C 1
ATOM 5025 O O . ARG A 1 624 ? -1.044 20.232 -13.600 1.00 91.06 624 ARG A O 1
ATOM 5032 N N . ILE A 1 625 ? -0.188 18.698 -15.019 1.00 88.75 625 ILE A N 1
ATOM 5033 C CA . ILE A 1 625 ? 0.605 17.989 -14.011 1.00 88.75 625 ILE A CA 1
ATOM 5034 C C . ILE A 1 625 ? 1.771 18.870 -13.565 1.00 88.75 625 ILE A C 1
ATOM 5036 O O . ILE A 1 625 ? 2.488 19.421 -14.395 1.00 88.75 625 ILE A O 1
ATOM 5040 N N . HIS A 1 626 ? 1.979 18.948 -12.255 1.00 83.44 626 HIS A N 1
ATOM 5041 C CA . HIS A 1 626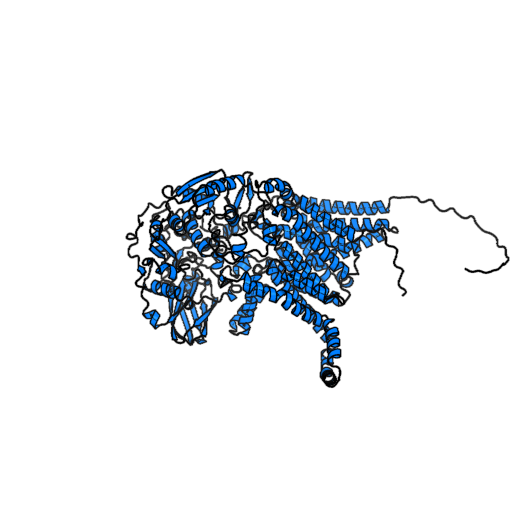 ? 3.152 19.567 -11.652 1.00 83.44 626 HIS A CA 1
ATOM 5042 C C . HIS A 1 626 ? 3.508 18.877 -10.327 1.00 83.44 626 HIS A C 1
ATOM 5044 O O . HIS A 1 626 ? 2.662 18.249 -9.677 1.00 83.44 626 HIS A O 1
ATOM 5050 N N . SER A 1 627 ? 4.772 18.987 -9.923 1.00 74.81 627 SER A N 1
ATOM 5051 C CA . SER A 1 627 ? 5.256 18.564 -8.605 1.00 74.81 627 SER A CA 1
ATOM 5052 C C . SER A 1 627 ? 4.472 19.201 -7.454 1.00 74.81 627 SER A C 1
ATOM 5054 O O . SER A 1 627 ? 4.190 20.397 -7.474 1.00 74.81 627 SER A O 1
ATOM 5056 N N . ASN A 1 628 ? 4.186 18.427 -6.401 1.00 68.75 628 ASN A N 1
ATOM 5057 C CA . ASN A 1 628 ? 3.616 18.962 -5.159 1.00 68.75 628 ASN A CA 1
ATOM 5058 C C . ASN A 1 628 ? 4.678 19.496 -4.172 1.00 68.75 628 ASN A C 1
ATOM 5060 O O . ASN A 1 628 ? 4.377 19.671 -2.993 1.00 68.75 628 ASN A O 1
ATOM 5064 N N . GLY A 1 629 ? 5.925 19.679 -4.624 1.00 59.81 629 GLY A N 1
ATOM 5065 C CA . GLY A 1 629 ? 7.074 20.007 -3.771 1.00 59.81 629 GLY A CA 1
ATOM 5066 C C . GLY A 1 629 ? 7.564 18.836 -2.907 1.00 59.81 629 GLY A C 1
ATOM 5067 O O . GLY A 1 629 ? 8.398 19.028 -2.027 1.00 59.81 629 GLY A O 1
ATOM 5068 N N . GLY A 1 630 ? 7.035 17.627 -3.120 1.00 53.31 630 GLY A N 1
ATOM 5069 C CA . GLY A 1 630 ? 7.365 16.443 -2.336 1.00 53.31 630 GLY A CA 1
ATOM 5070 C C . GLY A 1 630 ? 8.767 15.911 -2.622 1.00 53.31 630 GLY A C 1
ATOM 5071 O O . GLY A 1 630 ? 9.135 15.681 -3.769 1.00 53.31 630 GLY A O 1
ATOM 5072 N N . ILE A 1 631 ? 9.523 15.642 -1.558 1.00 50.84 631 ILE A N 1
ATOM 5073 C CA . ILE A 1 631 ? 10.859 15.040 -1.609 1.00 50.84 631 ILE A CA 1
ATOM 5074 C C . ILE A 1 631 ? 10.787 13.685 -0.911 1.00 50.84 631 ILE A C 1
ATOM 5076 O O . ILE A 1 631 ? 10.347 13.594 0.235 1.00 50.84 631 ILE A O 1
ATOM 5080 N N . GLY A 1 632 ? 11.210 12.622 -1.592 1.00 54.41 632 GLY A N 1
ATOM 5081 C CA . GLY A 1 632 ? 11.190 11.268 -1.048 1.00 54.41 632 GLY A CA 1
ATOM 5082 C C . GLY A 1 632 ? 11.186 10.192 -2.128 1.00 54.41 632 GLY A C 1
ATOM 5083 O O . GLY A 1 632 ? 11.204 10.487 -3.319 1.00 54.41 632 GLY A O 1
ATOM 5084 N N . ALA A 1 633 ? 11.111 8.938 -1.685 1.00 61.72 633 ALA A N 1
ATOM 5085 C CA . ALA A 1 633 ? 11.259 7.731 -2.501 1.00 61.72 633 ALA A CA 1
ATOM 5086 C C . ALA A 1 633 ? 10.304 7.603 -3.715 1.00 61.72 633 ALA A C 1
ATOM 5088 O O . ALA A 1 633 ? 10.492 6.734 -4.557 1.00 61.72 633 ALA A O 1
ATOM 5089 N N . GLU A 1 634 ? 9.252 8.416 -3.806 1.00 65.88 634 GLU A N 1
ATOM 5090 C CA . GLU A 1 634 ? 8.202 8.288 -4.825 1.00 65.88 634 GLU A CA 1
ATOM 5091 C C . GLU A 1 634 ? 8.168 9.453 -5.833 1.00 65.88 634 GLU A C 1
ATOM 5093 O O . GLU A 1 634 ? 7.252 9.519 -6.654 1.00 65.88 634 GLU A O 1
ATOM 5098 N N . TYR A 1 635 ? 9.134 10.374 -5.778 1.00 68.19 635 TYR A N 1
ATOM 5099 C CA . TYR A 1 635 ? 9.218 11.537 -6.664 1.00 68.19 635 TYR A CA 1
ATOM 5100 C C . TYR A 1 635 ? 10.337 11.369 -7.699 1.00 68.19 635 TYR A C 1
ATOM 5102 O O . TYR A 1 635 ? 11.496 11.208 -7.329 1.00 68.19 635 TYR A O 1
ATOM 5110 N N . LEU A 1 636 ? 9.989 11.459 -8.987 1.00 73.88 636 LEU A N 1
ATOM 5111 C CA . LEU A 1 636 ? 10.950 11.685 -10.069 1.00 73.88 636 LEU A CA 1
ATOM 5112 C C . LEU A 1 636 ? 10.902 13.179 -10.434 1.00 73.88 636 LEU A C 1
ATOM 5114 O O . LEU A 1 636 ? 9.850 13.623 -10.917 1.00 73.88 636 LEU A O 1
ATOM 5118 N N . PRO A 1 637 ? 11.976 13.955 -10.183 1.00 71.50 637 PRO A N 1
ATOM 5119 C CA . PRO A 1 637 ? 11.986 15.396 -10.400 1.00 71.50 637 PRO A CA 1
ATOM 5120 C C . PRO A 1 637 ? 11.592 15.793 -11.817 1.00 71.50 637 PRO A C 1
ATOM 5122 O O . PRO A 1 637 ? 12.069 15.212 -12.782 1.00 71.50 637 PRO A O 1
ATOM 5125 N N . ASN A 1 638 ? 10.724 16.800 -11.935 1.00 74.50 638 ASN A N 1
ATOM 5126 C CA . ASN A 1 638 ? 10.436 17.534 -13.171 1.00 74.50 638 ASN A CA 1
ATOM 5127 C C . ASN A 1 638 ? 10.043 16.714 -14.419 1.00 74.50 638 ASN A C 1
ATOM 5129 O O . ASN A 1 638 ? 9.946 17.311 -15.483 1.00 74.50 638 ASN A O 1
ATOM 5133 N N . VAL A 1 639 ? 9.788 15.399 -14.353 1.00 79.56 639 VAL A N 1
ATOM 5134 C CA . VAL A 1 639 ? 9.635 14.546 -15.556 1.00 79.56 639 VAL A CA 1
ATOM 5135 C C . VAL A 1 639 ? 8.564 15.045 -16.543 1.00 79.56 639 VAL A C 1
ATOM 5137 O O . VAL A 1 639 ? 8.726 14.883 -17.749 1.00 79.56 639 VAL A O 1
ATOM 5140 N N . GLU A 1 640 ? 7.517 15.731 -16.071 1.00 85.44 640 GLU A N 1
ATOM 5141 C CA . GLU A 1 640 ? 6.555 16.470 -16.907 1.00 85.44 640 GLU A CA 1
ATOM 5142 C C . GLU A 1 640 ? 7.197 17.416 -17.939 1.00 85.44 640 GLU A C 1
ATOM 5144 O O . GLU A 1 640 ? 6.701 17.502 -19.062 1.00 85.44 640 GLU A O 1
ATOM 5149 N N . SER A 1 641 ? 8.313 18.074 -17.612 1.00 86.00 641 SER A N 1
ATOM 5150 C CA . SER A 1 641 ? 9.006 19.015 -18.501 1.00 86.00 641 SER A CA 1
ATOM 5151 C C . SER A 1 641 ? 9.780 18.332 -19.637 1.00 86.00 641 SER A C 1
ATOM 5153 O O . SER A 1 641 ? 10.134 18.993 -20.612 1.00 86.00 641 SER A O 1
ATOM 5155 N N . PHE A 1 642 ? 10.012 17.017 -19.551 1.00 86.69 642 PHE A N 1
ATOM 5156 C CA . PHE A 1 642 ? 10.750 16.235 -20.549 1.00 86.69 642 PHE A CA 1
ATOM 5157 C C . PHE A 1 642 ? 9.829 15.511 -21.541 1.00 86.69 642 PHE A C 1
ATOM 5159 O O . PHE A 1 642 ? 10.231 15.268 -22.679 1.00 86.69 642 PHE A O 1
ATOM 5166 N N . VAL A 1 643 ? 8.589 15.196 -21.142 1.00 90.88 643 VAL A N 1
ATOM 5167 C CA . VAL A 1 643 ? 7.644 14.390 -21.937 1.00 90.88 643 VAL A CA 1
ATOM 5168 C C . VAL A 1 643 ? 7.273 15.073 -23.252 1.00 90.88 643 VAL A C 1
ATOM 5170 O O . VAL A 1 643 ? 7.503 14.510 -24.319 1.00 90.88 643 VAL A O 1
ATOM 5173 N N . GLU A 1 644 ? 6.713 16.284 -23.202 1.00 92.00 644 GLU A N 1
ATOM 5174 C CA . GLU A 1 644 ? 6.240 16.971 -24.412 1.00 92.00 644 GLU A CA 1
ATOM 5175 C C . GLU A 1 644 ? 7.387 17.341 -25.377 1.00 92.00 644 GLU A C 1
ATOM 5177 O O . GLU A 1 644 ? 7.256 17.055 -26.570 1.00 92.00 644 GLU A O 1
ATOM 5182 N N . PRO A 1 645 ? 8.555 17.836 -24.913 1.00 90.88 645 PRO A N 1
ATOM 5183 C CA . PRO A 1 645 ? 9.737 17.960 -25.766 1.00 90.88 645 PRO A CA 1
ATOM 5184 C C . PRO A 1 645 ? 10.234 16.626 -26.338 1.00 90.88 645 PRO A C 1
ATOM 5186 O O . PRO A 1 645 ? 10.708 16.602 -27.469 1.00 90.88 645 PRO A O 1
ATOM 5189 N N . GLY A 1 646 ? 10.127 15.519 -25.592 1.00 89.50 646 GLY A N 1
ATOM 5190 C CA . GLY A 1 646 ? 10.463 14.173 -26.067 1.00 89.50 646 GLY A CA 1
ATOM 5191 C C . GLY A 1 646 ? 9.595 13.712 -27.236 1.00 89.50 646 GLY A C 1
ATOM 5192 O O . GLY A 1 646 ? 10.114 13.209 -28.228 1.00 89.50 646 GLY A O 1
ATOM 5193 N N . LEU A 1 647 ? 8.285 13.956 -27.159 1.00 92.81 647 LEU A N 1
ATOM 5194 C CA . LEU A 1 647 ? 7.351 13.670 -28.252 1.00 92.81 647 LEU A CA 1
ATOM 5195 C C . LEU A 1 647 ? 7.579 14.597 -29.454 1.00 92.81 647 LEU A C 1
ATOM 5197 O O . LEU A 1 647 ? 7.558 14.145 -30.595 1.00 92.81 647 LEU A O 1
ATOM 5201 N N . ALA A 1 648 ? 7.829 15.886 -29.208 1.00 89.50 648 ALA A N 1
ATOM 5202 C CA . ALA A 1 648 ? 7.998 16.889 -30.258 1.00 89.50 648 ALA A CA 1
ATOM 5203 C C . ALA A 1 648 ? 9.275 16.711 -31.104 1.00 89.50 648 ALA A C 1
ATOM 5205 O O . ALA A 1 648 ? 9.291 17.151 -32.254 1.00 89.50 648 ALA A O 1
ATOM 5206 N N . ARG A 1 649 ? 10.329 16.067 -30.573 1.00 86.62 649 ARG A N 1
ATOM 5207 C CA . ARG A 1 649 ? 11.541 15.725 -31.349 1.00 86.62 649 ARG A CA 1
ATOM 5208 C C . ARG A 1 649 ? 11.293 14.645 -32.405 1.00 86.62 649 ARG A C 1
ATOM 5210 O O . ARG A 1 649 ? 11.955 14.658 -33.436 1.00 86.62 649 ARG A O 1
ATOM 5217 N N . LEU A 1 650 ? 10.336 13.744 -32.181 1.00 89.81 650 LEU A N 1
ATOM 5218 C CA . LEU A 1 650 ? 10.045 12.608 -33.062 1.00 89.81 650 LEU A CA 1
ATOM 5219 C C . LEU A 1 650 ? 8.899 12.900 -34.041 1.00 89.81 650 LEU A C 1
ATOM 5221 O O . LEU A 1 650 ? 7.992 12.093 -34.219 1.00 89.81 650 LEU A O 1
ATOM 5225 N N . SER A 1 651 ? 8.938 14.062 -34.694 1.00 86.50 651 SER A N 1
ATOM 5226 C CA . SER A 1 651 ? 7.880 14.539 -35.600 1.00 86.50 651 SER A CA 1
ATOM 5227 C C . SER A 1 651 ? 7.680 13.703 -36.874 1.00 86.50 651 SER A C 1
ATOM 5229 O O . SER A 1 651 ? 6.610 13.783 -37.478 1.00 86.50 651 SER A O 1
ATOM 5231 N N . ASP A 1 652 ? 8.668 12.893 -37.271 1.00 88.81 652 ASP A N 1
ATOM 5232 C CA . ASP A 1 652 ? 8.546 11.924 -38.375 1.00 88.81 652 ASP A CA 1
ATOM 5233 C C . ASP A 1 652 ? 7.687 10.708 -37.993 1.00 88.81 652 ASP A C 1
ATOM 5235 O O . ASP A 1 652 ? 7.067 10.076 -38.846 1.00 88.81 652 ASP A O 1
ATOM 5239 N N . ASP A 1 653 ? 7.688 10.368 -36.704 1.00 90.88 653 ASP A N 1
ATOM 5240 C CA . ASP A 1 653 ? 7.129 9.137 -36.151 1.00 90.88 653 ASP A CA 1
ATOM 5241 C C . ASP A 1 653 ? 5.799 9.413 -35.412 1.00 90.88 653 ASP A C 1
ATOM 5243 O O . ASP A 1 653 ? 4.867 8.600 -35.422 1.00 90.88 653 ASP A O 1
ATOM 5247 N N . ILE A 1 654 ? 5.677 10.604 -34.814 1.00 94.75 654 ILE A N 1
ATOM 5248 C CA . ILE A 1 654 ? 4.604 11.010 -33.904 1.00 94.75 654 ILE A CA 1
ATOM 5249 C C . ILE A 1 654 ? 3.890 12.261 -34.428 1.00 94.75 654 ILE A C 1
ATOM 5251 O O . ILE A 1 654 ? 4.493 13.314 -34.624 1.00 94.75 654 ILE A O 1
ATOM 5255 N N . ALA A 1 655 ? 2.564 12.186 -34.563 1.00 96.62 655 ALA A N 1
ATOM 5256 C CA . ALA A 1 655 ? 1.730 13.310 -34.982 1.00 96.62 655 ALA A CA 1
ATOM 5257 C C . ALA A 1 655 ? 0.837 13.823 -33.846 1.00 96.62 655 ALA A C 1
ATOM 5259 O O . ALA A 1 655 ? 0.083 13.061 -33.240 1.00 96.62 655 ALA A O 1
ATOM 5260 N N . LEU A 1 656 ? 0.833 15.139 -33.618 1.00 96.94 656 LEU A N 1
ATOM 5261 C CA . LEU A 1 656 ? -0.178 15.794 -32.784 1.00 96.94 656 LEU A CA 1
ATOM 5262 C C . LEU A 1 656 ? -1.548 15.711 -33.486 1.00 96.94 656 LEU A C 1
ATOM 5264 O O . LEU A 1 656 ? -1.694 16.127 -34.638 1.00 96.94 656 LEU A O 1
ATOM 5268 N N . ARG A 1 657 ? -2.555 15.156 -32.805 1.00 96.69 657 ARG A N 1
ATOM 5269 C CA . ARG A 1 657 ? -3.922 14.958 -33.329 1.00 96.69 657 ARG A CA 1
ATOM 5270 C C . ARG A 1 657 ? -4.963 15.878 -32.707 1.00 96.69 657 ARG A C 1
ATOM 5272 O O . ARG A 1 657 ? -5.956 16.190 -33.356 1.00 96.69 657 ARG A O 1
ATOM 5279 N N . PHE A 1 658 ? -4.753 16.295 -31.465 1.00 97.69 658 PHE A N 1
ATOM 5280 C CA . PHE A 1 658 ? -5.637 17.209 -30.747 1.00 97.69 658 PHE A CA 1
ATOM 5281 C C . PHE A 1 658 ? -4.852 17.916 -29.645 1.00 97.69 658 PHE A C 1
ATOM 5283 O O . PHE A 1 658 ? -3.994 17.304 -29.014 1.00 97.69 658 PHE A O 1
ATOM 5290 N N . GLU A 1 659 ? -5.185 19.172 -29.369 1.00 96.56 659 GLU A N 1
ATOM 5291 C CA . GLU A 1 659 ? -4.743 19.859 -28.160 1.00 96.56 659 GLU A CA 1
ATOM 5292 C C . GLU A 1 659 ? -5.812 20.819 -27.630 1.00 96.56 659 GLU A C 1
ATOM 5294 O O . GLU A 1 659 ? -6.667 21.306 -28.374 1.00 96.56 659 GLU A O 1
ATOM 5299 N N . ASN A 1 660 ? -5.749 21.086 -26.328 1.00 95.69 660 ASN A N 1
ATOM 5300 C CA . ASN A 1 660 ? -6.446 22.169 -25.650 1.00 95.69 660 ASN A CA 1
ATOM 5301 C C . ASN A 1 660 ? -5.607 22.683 -24.462 1.00 95.69 660 ASN A C 1
ATOM 5303 O O . ASN A 1 660 ? -4.443 22.310 -24.289 1.00 95.69 660 ASN A O 1
ATOM 5307 N N . ASP A 1 661 ? -6.215 23.531 -23.634 1.00 91.44 661 ASP A N 1
ATOM 5308 C CA . ASP A 1 661 ? -5.582 24.191 -22.489 1.00 91.44 661 ASP A CA 1
ATOM 5309 C C . ASP A 1 661 ? -5.067 23.229 -21.398 1.00 91.44 661 ASP A C 1
ATOM 5311 O O . ASP A 1 661 ? -4.318 23.667 -20.520 1.00 91.44 661 ASP A O 1
ATOM 5315 N N . SER A 1 662 ? -5.457 21.948 -21.413 1.00 92.88 662 SER A N 1
ATOM 5316 C CA . SER A 1 662 ? -5.077 20.961 -20.387 1.00 92.88 662 SER A CA 1
ATOM 5317 C C . SER A 1 662 ? -4.428 19.690 -20.934 1.00 92.88 662 SER A C 1
ATOM 5319 O O . SER A 1 662 ? -3.636 19.064 -20.228 1.00 92.88 662 SER A O 1
ATOM 5321 N N . TYR A 1 663 ? -4.731 19.303 -22.174 1.00 95.44 663 TYR A N 1
ATOM 5322 C CA . TYR A 1 663 ? -4.304 18.037 -22.763 1.00 95.44 663 TYR A CA 1
ATOM 5323 C C . TYR A 1 663 ? -3.790 18.201 -24.191 1.00 95.44 663 TYR A C 1
ATOM 5325 O O . TYR A 1 663 ? -4.376 18.929 -24.990 1.00 95.44 663 TYR A O 1
ATOM 5333 N N . ALA A 1 664 ? -2.764 17.427 -24.535 1.00 97.06 664 ALA A N 1
ATOM 5334 C CA . ALA A 1 664 ? -2.358 17.165 -25.911 1.00 97.06 664 ALA A CA 1
ATOM 5335 C C . ALA A 1 664 ? -2.455 15.661 -26.202 1.00 97.06 664 ALA A C 1
ATOM 5337 O O . ALA A 1 664 ? -2.200 14.831 -25.330 1.00 97.06 664 ALA A O 1
ATOM 5338 N N . LEU A 1 665 ? -2.858 15.311 -27.419 1.00 97.50 665 LEU A N 1
ATOM 5339 C CA . LEU A 1 665 ? -3.036 13.943 -27.894 1.00 97.50 665 LEU A CA 1
ATOM 5340 C C . LEU A 1 665 ? -2.113 13.703 -29.081 1.00 97.50 665 LEU A C 1
ATOM 5342 O O . LEU A 1 665 ? -2.324 14.256 -30.162 1.00 97.50 665 LEU A O 1
ATOM 5346 N N . TYR A 1 666 ? -1.143 12.827 -28.881 1.00 97.81 666 TYR A N 1
ATOM 5347 C CA . TYR A 1 666 ? -0.195 12.391 -29.890 1.00 97.81 666 TYR A CA 1
ATOM 5348 C C . TYR A 1 666 ? -0.564 10.989 -30.385 1.00 97.81 666 TYR A C 1
ATOM 5350 O O . TYR A 1 666 ? -1.006 10.148 -29.602 1.00 97.81 666 TYR A O 1
ATOM 5358 N N . GLU A 1 667 ? -0.390 10.733 -31.679 1.00 97.62 667 GLU A N 1
ATOM 5359 C CA . GLU A 1 667 ? -0.495 9.409 -32.298 1.00 97.62 667 GLU A CA 1
ATOM 5360 C C . GLU A 1 667 ? 0.887 8.956 -32.770 1.00 97.62 667 GLU A C 1
ATOM 5362 O O . GLU A 1 667 ? 1.544 9.691 -33.505 1.00 97.62 667 GLU A O 1
ATOM 5367 N N . ILE A 1 668 ? 1.295 7.742 -32.394 1.00 96.81 668 ILE A N 1
ATOM 5368 C CA . ILE A 1 668 ? 2.407 7.032 -33.037 1.00 96.81 668 ILE A CA 1
ATOM 5369 C C . ILE A 1 668 ? 1.870 6.532 -34.381 1.00 96.81 668 ILE A C 1
ATOM 5371 O O . ILE A 1 668 ? 0.944 5.720 -34.438 1.00 96.81 668 ILE A O 1
ATOM 5375 N N . THR A 1 669 ? 2.385 7.104 -35.468 1.00 94.56 669 THR A N 1
ATOM 5376 C CA . THR A 1 669 ? 1.753 7.017 -36.796 1.00 94.56 669 THR A CA 1
ATOM 5377 C C . THR A 1 669 ? 2.147 5.780 -37.597 1.00 94.56 669 THR A C 1
ATOM 5379 O O . THR A 1 669 ? 1.493 5.455 -38.587 1.00 94.56 669 THR A O 1
ATOM 5382 N N . ASP A 1 670 ? 3.186 5.080 -37.150 1.00 91.75 670 ASP A N 1
ATOM 5383 C CA . ASP A 1 670 ? 3.925 4.068 -37.900 1.00 91.75 670 ASP A CA 1
ATOM 5384 C C . ASP A 1 670 ? 4.022 2.724 -37.153 1.00 91.75 670 ASP A C 1
ATOM 5386 O O . ASP A 1 670 ? 5.017 2.004 -37.244 1.00 91.75 670 ASP A O 1
ATOM 5390 N N . LEU A 1 671 ? 2.973 2.385 -36.397 1.00 92.19 671 LEU A N 1
ATOM 5391 C CA . LEU A 1 671 ? 2.859 1.095 -35.717 1.00 92.19 671 LEU A CA 1
ATOM 5392 C C . LEU A 1 671 ? 3.045 -0.094 -36.680 1.00 92.19 671 LEU A C 1
ATOM 5394 O O . LEU A 1 671 ? 2.568 -0.044 -37.822 1.00 92.19 671 LEU A O 1
ATOM 5398 N N . PRO A 1 672 ? 3.668 -1.195 -36.216 1.00 88.88 672 PRO A N 1
ATOM 5399 C CA . PRO A 1 672 ? 3.844 -2.394 -37.025 1.00 88.88 672 PRO A CA 1
ATOM 5400 C C . PRO A 1 672 ? 2.489 -2.980 -37.446 1.00 88.88 672 PRO A C 1
ATOM 5402 O O . PRO A 1 672 ? 1.535 -3.042 -36.670 1.00 88.88 672 PRO A O 1
ATOM 5405 N N . SER A 1 673 ? 2.398 -3.398 -38.711 1.00 78.12 673 SER A N 1
ATOM 5406 C CA . SER A 1 673 ? 1.132 -3.778 -39.364 1.00 78.12 673 SER A CA 1
ATOM 5407 C C . S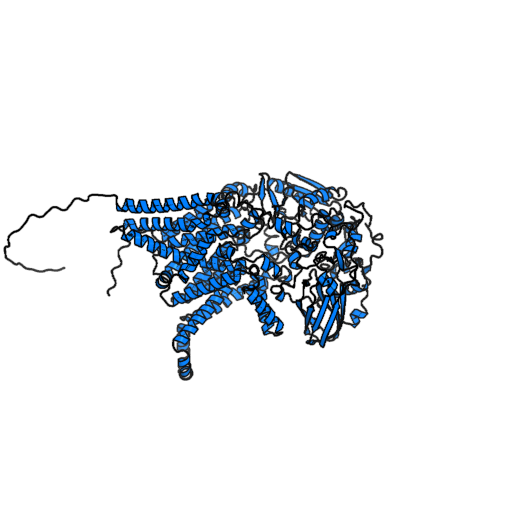ER A 1 673 ? 0.914 -5.290 -39.508 1.00 78.12 673 SER A C 1
ATOM 5409 O O . SER A 1 673 ? -0.096 -5.717 -40.070 1.00 78.12 673 SER A O 1
ATOM 5411 N N . GLY A 1 674 ? 1.834 -6.106 -38.993 1.00 81.06 674 GLY A N 1
ATOM 5412 C CA . GLY A 1 674 ? 1.814 -7.563 -39.103 1.00 81.06 674 GLY A CA 1
ATOM 5413 C C . GLY A 1 674 ? 2.754 -8.239 -38.098 1.00 81.06 674 GLY A C 1
ATOM 5414 O O . GLY A 1 674 ? 3.329 -7.551 -37.252 1.00 81.06 674 GLY A O 1
ATOM 5415 N N . PRO A 1 675 ? 2.898 -9.577 -38.166 1.00 83.12 675 PRO A N 1
ATOM 5416 C CA . PRO A 1 675 ? 3.873 -10.303 -37.359 1.00 83.12 675 PRO A CA 1
ATOM 5417 C C . PRO A 1 675 ? 5.301 -9.844 -37.686 1.00 83.12 675 PRO A C 1
ATOM 5419 O O . PRO A 1 675 ? 5.597 -9.464 -38.819 1.00 83.12 675 PRO A O 1
ATOM 5422 N N . ARG A 1 676 ? 6.161 -9.901 -36.671 1.00 89.75 676 ARG A N 1
ATOM 5423 C CA . ARG A 1 676 ? 7.571 -9.499 -36.679 1.00 89.75 676 ARG A CA 1
ATOM 5424 C C . ARG A 1 676 ? 8.405 -10.652 -36.129 1.00 89.75 676 ARG A C 1
ATOM 5426 O O . ARG A 1 676 ? 7.888 -11.421 -35.317 1.00 89.75 676 ARG A O 1
ATOM 5433 N N . ASP A 1 677 ? 9.668 -10.735 -36.525 1.00 89.88 677 ASP A N 1
ATOM 5434 C CA . ASP A 1 677 ? 10.632 -11.644 -35.896 1.00 89.88 677 ASP A CA 1
ATOM 5435 C C . ASP A 1 677 ? 10.878 -11.204 -34.438 1.00 89.88 677 ASP A C 1
ATOM 5437 O O . ASP A 1 677 ? 10.727 -10.028 -34.105 1.00 89.88 677 ASP A O 1
ATOM 5441 N N . THR A 1 678 ? 11.260 -12.117 -33.548 1.00 92.00 678 THR A N 1
ATOM 5442 C CA . THR A 1 678 ? 11.510 -11.781 -32.135 1.00 92.00 678 THR A CA 1
ATOM 5443 C C . THR A 1 678 ? 12.988 -11.488 -31.903 1.00 92.00 678 THR A C 1
ATOM 5445 O O . THR A 1 678 ? 13.825 -12.319 -32.245 1.00 92.00 678 THR A O 1
ATOM 5448 N N . ILE A 1 679 ? 13.307 -10.351 -31.279 1.00 94.25 679 ILE A N 1
ATOM 5449 C CA . ILE A 1 679 ? 14.579 -10.131 -30.582 1.00 94.25 679 ILE A CA 1
ATOM 5450 C C . ILE A 1 679 ? 14.357 -10.466 -29.107 1.00 94.25 679 ILE A C 1
ATOM 5452 O O . ILE A 1 679 ? 13.651 -9.741 -28.408 1.00 94.25 679 ILE A O 1
ATOM 5456 N N . LEU A 1 680 ? 14.974 -11.549 -28.638 1.00 94.44 680 LEU A N 1
ATOM 5457 C CA . LEU A 1 680 ? 15.104 -11.839 -27.216 1.00 94.44 680 LEU A CA 1
ATOM 5458 C C . LEU A 1 680 ? 16.341 -11.114 -26.679 1.00 94.44 680 LEU A C 1
ATOM 5460 O O . LEU A 1 680 ? 17.450 -11.297 -27.185 1.00 94.44 680 LEU A O 1
ATOM 5464 N N . VAL A 1 681 ? 16.130 -10.281 -25.666 1.00 93.50 681 VAL A N 1
ATOM 5465 C CA . VAL A 1 681 ? 17.167 -9.533 -24.958 1.00 93.50 681 VAL A CA 1
ATOM 5466 C C . VAL A 1 681 ? 17.601 -10.334 -23.735 1.00 93.50 681 VAL A C 1
ATOM 5468 O O . VAL A 1 681 ? 16.899 -10.356 -22.722 1.00 93.50 681 VAL A O 1
ATOM 5471 N N . ASP A 1 682 ? 18.769 -10.962 -23.846 1.00 93.50 682 ASP A N 1
ATOM 5472 C CA . ASP A 1 682 ? 19.450 -11.692 -22.777 1.00 93.50 682 ASP A CA 1
ATOM 5473 C C . ASP A 1 682 ? 20.923 -11.259 -22.699 1.00 93.50 682 ASP A C 1
ATOM 5475 O O . ASP A 1 682 ? 21.861 -12.002 -22.979 1.00 93.50 682 ASP A O 1
ATOM 5479 N N . SER A 1 683 ? 21.115 -9.978 -22.397 1.00 90.94 683 SER A N 1
ATOM 5480 C CA . SER A 1 683 ? 22.420 -9.326 -22.348 1.00 90.94 683 SER A CA 1
ATOM 5481 C C . SER A 1 683 ? 22.549 -8.468 -21.094 1.00 90.94 683 SER A C 1
ATOM 5483 O O . SER A 1 683 ? 21.573 -8.207 -20.385 1.00 90.94 683 SER A O 1
ATOM 5485 N N . SER A 1 684 ? 23.739 -7.923 -20.869 1.00 88.12 684 SER A N 1
ATOM 5486 C CA . SER A 1 684 ? 23.929 -6.776 -19.992 1.00 88.12 684 SER A CA 1
ATOM 5487 C C . SER A 1 684 ? 23.110 -5.566 -20.460 1.00 88.12 684 SER A C 1
ATOM 5489 O O . SER A 1 684 ? 22.730 -5.417 -21.631 1.00 88.12 684 SER A O 1
ATOM 5491 N N . TRP A 1 685 ? 22.857 -4.657 -19.520 1.00 86.50 685 TRP A N 1
ATOM 5492 C CA . TRP A 1 685 ? 22.193 -3.378 -19.766 1.00 86.50 685 TRP A CA 1
ATOM 5493 C C . TRP A 1 685 ? 22.950 -2.513 -20.782 1.00 86.50 685 TRP A C 1
ATOM 5495 O O . TRP A 1 685 ? 22.322 -1.820 -21.579 1.00 86.50 685 TRP A O 1
ATOM 5505 N N . GLN A 1 686 ? 24.285 -2.593 -20.791 1.00 83.62 686 GLN A N 1
ATOM 5506 C CA . GLN A 1 686 ? 25.143 -1.902 -21.756 1.00 83.62 686 GLN A CA 1
ATOM 5507 C C . GLN A 1 686 ? 24.808 -2.328 -23.192 1.00 83.62 686 GLN A C 1
ATOM 5509 O O . GLN A 1 686 ? 24.409 -1.491 -24.001 1.00 83.62 686 GLN A O 1
ATOM 5514 N N . SER A 1 687 ? 24.895 -3.628 -23.485 1.00 87.62 687 SER A N 1
ATOM 5515 C CA . SER A 1 687 ? 24.707 -4.172 -24.834 1.00 87.62 687 SER A CA 1
ATOM 5516 C C . SER A 1 687 ? 23.302 -3.920 -25.386 1.00 87.62 687 SER A C 1
ATOM 5518 O O . SER A 1 687 ? 23.139 -3.612 -26.570 1.00 87.62 687 SER A O 1
ATOM 5520 N N . TYR A 1 688 ? 22.278 -3.952 -24.525 1.00 89.38 688 TYR A N 1
ATOM 5521 C CA . TYR A 1 688 ? 20.923 -3.547 -24.903 1.00 89.38 688 TYR A CA 1
ATOM 5522 C C . TYR A 1 688 ? 20.848 -2.070 -25.310 1.00 89.38 688 TYR A C 1
ATOM 5524 O O . TYR A 1 688 ? 20.247 -1.749 -26.340 1.00 89.38 688 TYR A O 1
ATOM 5532 N N . LEU A 1 689 ? 21.480 -1.164 -24.555 1.00 84.69 689 LEU A N 1
ATOM 5533 C CA . LEU A 1 689 ? 21.535 0.245 -24.943 1.00 84.69 689 LEU A CA 1
ATOM 5534 C C . LEU A 1 689 ? 22.324 0.441 -26.243 1.00 84.69 689 LEU A C 1
ATOM 5536 O O . LEU A 1 689 ? 21.841 1.152 -27.120 1.00 84.69 689 LEU A O 1
ATOM 5540 N N . ASP A 1 690 ? 23.456 -0.231 -26.437 1.00 84.94 690 ASP A N 1
ATOM 5541 C CA . ASP A 1 690 ? 24.257 -0.113 -27.666 1.00 84.94 690 ASP A CA 1
ATOM 5542 C C . ASP A 1 690 ? 23.526 -0.639 -28.920 1.00 84.94 690 ASP A C 1
ATOM 5544 O O . ASP A 1 690 ? 23.738 -0.142 -30.038 1.00 84.94 690 ASP A O 1
ATOM 5548 N N . LEU A 1 691 ? 22.592 -1.585 -28.748 1.00 88.94 691 LEU A N 1
ATOM 5549 C CA . LEU A 1 691 ? 21.636 -1.972 -29.785 1.00 88.94 691 LEU A CA 1
ATOM 5550 C C . LEU A 1 691 ? 20.648 -0.833 -30.092 1.00 88.94 691 LEU A C 1
ATOM 5552 O O . LEU A 1 691 ? 20.551 -0.409 -31.249 1.00 88.94 691 LEU A O 1
ATOM 5556 N N . VAL A 1 692 ? 19.901 -0.342 -29.095 1.00 89.12 692 VAL A N 1
ATOM 5557 C CA . VAL A 1 692 ? 18.719 0.512 -29.341 1.00 89.12 692 VAL A CA 1
ATOM 5558 C C . VAL A 1 692 ? 19.007 2.014 -29.430 1.00 89.12 692 VAL A C 1
ATOM 5560 O O . VAL A 1 692 ? 18.269 2.716 -30.120 1.00 89.12 692 VAL A O 1
ATOM 5563 N N . PHE A 1 693 ? 20.062 2.524 -28.783 1.00 84.81 693 PHE A N 1
ATOM 5564 C CA . PHE A 1 693 ? 20.293 3.962 -28.553 1.00 84.81 693 PHE A CA 1
ATOM 5565 C C . PHE A 1 693 ? 20.351 4.785 -29.843 1.00 84.81 693 PHE A C 1
ATOM 5567 O O . PHE A 1 693 ? 19.792 5.877 -29.900 1.00 84.81 693 PHE A O 1
ATOM 5574 N N . SER A 1 694 ? 20.975 4.239 -30.892 1.00 83.31 694 SER A N 1
ATOM 5575 C CA . SER A 1 694 ? 21.042 4.863 -32.221 1.00 83.31 694 SER A CA 1
ATOM 5576 C C . SER A 1 694 ? 20.046 4.285 -33.237 1.00 83.31 694 SER A C 1
ATOM 5578 O O . SER A 1 694 ? 19.978 4.793 -34.350 1.00 83.31 694 SER A O 1
ATOM 5580 N N . ARG A 1 695 ? 19.255 3.255 -32.896 1.00 89.81 695 ARG A N 1
ATOM 5581 C CA . ARG A 1 695 ? 18.400 2.508 -33.844 1.00 89.81 695 ARG A CA 1
ATOM 5582 C C . ARG A 1 695 ? 16.917 2.602 -33.478 1.00 89.81 695 ARG A C 1
ATOM 5584 O O . ARG A 1 695 ? 16.301 1.646 -33.001 1.00 89.81 695 ARG A O 1
ATOM 5591 N N . ARG A 1 696 ? 16.305 3.763 -33.733 1.00 89.06 696 ARG A N 1
ATOM 5592 C CA . ARG A 1 696 ? 14.905 4.068 -33.357 1.00 89.06 696 ARG A CA 1
ATOM 5593 C C . ARG A 1 696 ? 13.816 3.306 -34.140 1.00 89.06 696 ARG A C 1
ATOM 5595 O O . ARG A 1 696 ? 12.631 3.496 -33.864 1.00 89.06 696 ARG A O 1
ATOM 5602 N N . ASN A 1 697 ? 14.199 2.486 -35.123 1.00 91.31 697 ASN A N 1
ATOM 5603 C CA . ASN A 1 697 ? 13.285 1.817 -36.057 1.00 91.31 697 ASN A CA 1
ATOM 5604 C C . ASN A 1 697 ? 13.133 0.302 -35.834 1.00 91.31 697 ASN A C 1
ATOM 5606 O O . ASN A 1 697 ? 12.210 -0.271 -36.411 1.00 91.31 697 ASN A O 1
ATOM 5610 N N . LEU A 1 698 ? 13.980 -0.346 -35.021 1.00 93.00 698 LEU A N 1
ATOM 5611 C CA . LEU A 1 698 ? 14.017 -1.814 -34.862 1.00 93.00 698 LEU A CA 1
ATOM 5612 C C . LEU A 1 698 ? 12.635 -2.424 -34.578 1.00 93.00 698 LEU A C 1
ATOM 5614 O O . LEU A 1 698 ? 12.265 -3.424 -35.183 1.00 93.00 698 LEU A O 1
ATOM 5618 N N . SER A 1 699 ? 11.833 -1.762 -33.740 1.00 93.44 699 SER A N 1
ATOM 5619 C CA . SER A 1 699 ? 10.446 -2.136 -33.403 1.00 93.44 699 SER A CA 1
ATOM 5620 C C . SER A 1 699 ? 9.481 -2.263 -34.593 1.00 93.44 699 SER A C 1
ATOM 5622 O O . SER A 1 699 ? 8.429 -2.888 -34.464 1.00 93.44 699 SER A O 1
ATOM 5624 N N . ARG A 1 700 ? 9.793 -1.691 -35.762 1.00 91.94 700 ARG A N 1
ATOM 5625 C CA . ARG A 1 700 ? 9.000 -1.893 -36.988 1.00 91.94 700 ARG A CA 1
ATOM 5626 C C . ARG A 1 700 ? 9.208 -3.292 -37.574 1.00 91.94 700 ARG A C 1
ATOM 5628 O O . ARG A 1 700 ? 8.268 -3.849 -38.135 1.00 91.94 700 ARG A O 1
ATOM 5635 N N . CYS A 1 701 ? 10.420 -3.832 -37.437 1.00 92.38 701 CYS A N 1
ATOM 5636 C CA . CYS A 1 701 ? 10.839 -5.122 -37.982 1.00 92.38 701 CYS A CA 1
ATOM 5637 C C . CYS A 1 701 ? 10.803 -6.256 -36.940 1.00 92.38 701 CYS A C 1
ATOM 5639 O O . CYS A 1 701 ? 10.507 -7.392 -37.304 1.00 92.38 701 CYS A O 1
ATOM 5641 N N . TYR A 1 702 ? 11.036 -5.945 -35.658 1.00 92.56 702 TYR A N 1
ATOM 5642 C CA . TYR A 1 702 ? 11.186 -6.921 -34.574 1.00 92.56 702 TYR A CA 1
ATOM 5643 C C . TYR A 1 702 ? 10.255 -6.668 -33.382 1.00 92.56 702 TYR A C 1
ATOM 5645 O O . TYR A 1 702 ? 9.946 -5.516 -33.070 1.00 92.56 702 TYR A O 1
ATOM 5653 N N . THR A 1 703 ? 9.839 -7.745 -32.713 1.00 91.81 703 THR A N 1
ATOM 5654 C CA . THR A 1 703 ? 9.245 -7.726 -31.364 1.00 91.81 703 THR A CA 1
ATOM 5655 C C . THR A 1 703 ? 10.352 -7.796 -30.312 1.00 91.81 703 THR A C 1
ATOM 5657 O O . THR A 1 703 ? 11.297 -8.553 -30.522 1.00 91.81 703 THR A O 1
ATOM 5660 N N . PHE A 1 704 ? 10.261 -7.050 -29.208 1.00 92.12 704 PHE A N 1
ATOM 5661 C CA . PHE A 1 704 ? 11.236 -7.126 -28.115 1.00 92.12 704 PHE A CA 1
ATOM 5662 C C . PHE A 1 704 ? 10.700 -7.996 -26.978 1.00 92.12 704 PHE A C 1
ATOM 5664 O O . PHE A 1 704 ? 9.723 -7.654 -26.323 1.00 92.12 704 PHE A O 1
ATOM 5671 N N . GLU A 1 705 ? 11.384 -9.100 -26.708 1.00 91.56 705 GLU A N 1
ATOM 5672 C CA . GLU A 1 705 ? 11.127 -9.942 -25.543 1.00 91.56 705 GLU A CA 1
ATOM 5673 C C . GLU A 1 705 ? 12.283 -9.801 -24.551 1.00 91.56 705 GLU A C 1
ATOM 5675 O O . GLU A 1 705 ? 13.449 -9.746 -24.944 1.00 91.56 705 GLU A O 1
ATOM 5680 N N . PHE A 1 706 ? 11.971 -9.750 -23.257 1.00 91.06 706 PHE A N 1
ATOM 5681 C CA . PHE A 1 706 ? 12.963 -9.641 -22.186 1.00 91.06 706 PHE A CA 1
ATOM 5682 C C . PHE A 1 706 ? 12.880 -10.878 -21.293 1.00 91.06 706 PHE A C 1
ATOM 5684 O O . PHE A 1 706 ? 11.783 -11.279 -20.896 1.00 91.06 706 PHE A O 1
ATOM 5691 N N . THR A 1 707 ? 14.033 -11.435 -20.910 1.00 90.38 707 THR A N 1
ATOM 5692 C CA . THR A 1 707 ? 14.128 -12.629 -20.050 1.00 90.38 707 THR A CA 1
ATOM 5693 C C . THR A 1 707 ? 13.198 -12.679 -18.825 1.00 90.38 707 THR A C 1
ATOM 5695 O O . THR A 1 707 ? 12.623 -13.744 -18.621 1.00 90.38 707 THR A O 1
ATOM 5698 N N . PRO A 1 708 ? 12.929 -11.601 -18.052 1.00 85.56 708 PRO A N 1
ATOM 5699 C CA . PRO A 1 708 ? 12.056 -11.702 -16.877 1.00 85.56 708 PRO A CA 1
ATOM 5700 C C . PRO A 1 708 ? 10.565 -11.935 -17.171 1.00 85.56 708 PRO A C 1
ATOM 5702 O O . PRO A 1 708 ? 9.826 -12.260 -16.239 1.00 85.56 708 PRO A O 1
ATOM 5705 N N . TYR A 1 709 ? 10.101 -11.716 -18.411 1.00 86.06 709 TYR A N 1
ATOM 5706 C CA . TYR A 1 709 ? 8.669 -11.716 -18.763 1.00 86.06 709 TYR A CA 1
ATOM 5707 C C . TYR A 1 709 ? 8.319 -12.473 -20.057 1.00 86.06 709 TYR A C 1
ATOM 5709 O O . TYR A 1 709 ? 7.142 -12.538 -20.408 1.00 86.06 709 TYR A O 1
ATOM 5717 N N . VAL A 1 710 ? 9.304 -13.041 -20.760 1.00 88.38 710 VAL A N 1
ATOM 5718 C CA . VAL A 1 710 ? 9.093 -13.727 -22.044 1.00 88.38 710 VAL A CA 1
ATOM 5719 C C . VAL A 1 710 ? 8.269 -15.015 -21.899 1.00 88.38 710 VAL A C 1
ATOM 5721 O O . VAL A 1 710 ? 8.579 -15.893 -21.094 1.00 88.38 710 VAL A O 1
ATOM 5724 N N . ASP A 1 711 ? 7.255 -15.180 -22.751 1.00 85.62 711 ASP A N 1
ATOM 5725 C CA . ASP A 1 711 ? 6.622 -16.482 -22.996 1.00 85.62 711 ASP A CA 1
ATOM 5726 C C . ASP A 1 711 ? 7.398 -17.207 -24.107 1.00 85.62 711 ASP A C 1
ATOM 5728 O O . ASP A 1 711 ? 7.137 -17.022 -25.299 1.00 85.62 711 ASP A O 1
ATOM 5732 N N . LEU A 1 712 ? 8.380 -18.036 -23.726 1.00 84.56 712 LEU A N 1
ATOM 5733 C CA . LEU A 1 712 ? 9.199 -18.783 -24.691 1.00 84.56 712 LEU A CA 1
ATOM 5734 C C . LEU A 1 712 ? 8.374 -19.726 -25.580 1.00 84.56 712 LEU A C 1
ATOM 5736 O O . LEU A 1 712 ? 8.738 -19.936 -26.739 1.00 84.56 712 LEU A O 1
ATOM 5740 N N . ALA A 1 713 ? 7.262 -20.272 -25.077 1.00 83.44 713 ALA A N 1
ATOM 5741 C CA . ALA A 1 713 ? 6.406 -21.161 -25.855 1.00 83.44 713 ALA A CA 1
ATOM 5742 C C . ALA A 1 713 ? 5.642 -20.391 -26.944 1.00 83.44 713 ALA A C 1
ATOM 5744 O O . ALA A 1 713 ? 5.466 -20.903 -28.052 1.00 83.44 713 ALA A O 1
ATOM 5745 N N . ALA A 1 714 ? 5.233 -19.150 -26.661 1.00 82.06 714 ALA A N 1
ATOM 5746 C CA . ALA A 1 714 ? 4.689 -18.242 -27.665 1.00 82.06 714 ALA A CA 1
ATOM 5747 C C . ALA A 1 714 ? 5.771 -17.744 -28.641 1.00 82.06 714 ALA A C 1
ATOM 5749 O O . ALA A 1 714 ? 5.541 -17.751 -29.852 1.00 82.06 714 ALA A O 1
ATOM 5750 N N . ALA A 1 715 ? 6.955 -17.369 -28.144 1.00 80.50 715 ALA A N 1
ATOM 5751 C CA . ALA A 1 715 ? 8.048 -16.842 -28.962 1.00 80.50 715 ALA A CA 1
ATOM 5752 C C . ALA A 1 715 ? 8.567 -17.869 -29.989 1.00 80.50 715 ALA A C 1
ATOM 5754 O O . ALA A 1 715 ? 8.669 -17.553 -31.174 1.00 80.50 715 ALA A O 1
ATOM 5755 N N . ARG A 1 716 ? 8.814 -19.121 -29.572 1.00 79.00 716 ARG A N 1
ATOM 5756 C CA . ARG A 1 716 ? 9.295 -20.204 -30.459 1.00 79.00 716 ARG A CA 1
ATOM 5757 C C . ARG A 1 716 ? 8.229 -20.765 -31.411 1.00 79.00 716 ARG A C 1
ATOM 5759 O O . ARG A 1 716 ? 8.549 -21.553 -32.297 1.00 79.00 716 ARG A O 1
ATOM 5766 N N . ALA A 1 717 ? 6.960 -20.369 -31.277 1.00 76.81 717 ALA A N 1
ATOM 5767 C CA . ALA A 1 717 ? 5.913 -20.740 -32.236 1.00 76.81 717 ALA A CA 1
ATOM 5768 C C . ALA A 1 717 ? 5.976 -19.934 -33.555 1.00 76.81 717 ALA A C 1
ATOM 5770 O O . ALA A 1 717 ? 5.234 -20.238 -34.496 1.00 76.81 717 ALA A O 1
ATOM 5771 N N . GLY A 1 718 ? 6.816 -18.894 -33.610 1.00 69.31 718 GLY A N 1
ATOM 5772 C CA . GLY A 1 718 ? 6.993 -17.992 -34.748 1.00 69.31 718 GLY A CA 1
ATOM 5773 C C . GLY A 1 718 ? 8.236 -18.281 -35.610 1.00 69.31 718 GLY A C 1
ATOM 5774 O O . GLY A 1 718 ? 8.666 -19.429 -35.736 1.00 69.31 718 GLY A O 1
ATOM 5775 N N . PRO A 1 719 ? 8.793 -17.244 -36.265 1.00 73.50 719 PRO A N 1
ATOM 5776 C CA . PRO A 1 719 ? 10.115 -17.284 -36.895 1.00 73.50 719 PRO A CA 1
ATOM 5777 C C . PRO A 1 719 ? 11.245 -17.544 -35.875 1.00 73.50 719 PRO A C 1
ATOM 5779 O O . PRO A 1 719 ? 11.026 -17.361 -34.678 1.00 73.50 719 PRO A O 1
ATOM 5782 N N . PRO A 1 720 ? 12.461 -17.922 -36.324 1.00 81.06 720 PRO A N 1
ATOM 5783 C CA . PRO A 1 720 ? 13.612 -18.106 -35.439 1.00 81.06 720 PRO A CA 1
ATOM 5784 C C . PRO A 1 720 ? 13.899 -16.867 -34.583 1.00 81.06 720 PRO A C 1
ATOM 5786 O O . PRO A 1 720 ? 13.913 -15.743 -35.090 1.00 81.06 720 PRO A O 1
ATOM 5789 N N . ILE A 1 721 ? 14.170 -17.078 -33.296 1.00 90.69 721 ILE A N 1
ATOM 5790 C CA . ILE A 1 721 ? 14.442 -16.000 -32.341 1.00 90.69 721 ILE A CA 1
ATOM 5791 C C . ILE A 1 721 ? 15.828 -15.419 -32.629 1.00 90.69 721 ILE A C 1
ATOM 5793 O O . ILE A 1 721 ? 16.818 -16.146 -32.694 1.00 90.69 721 ILE A O 1
ATOM 5797 N N . LYS A 1 722 ? 15.920 -14.097 -32.765 1.00 94.12 722 LYS A N 1
ATOM 5798 C CA . LYS A 1 722 ? 17.183 -13.357 -32.757 1.00 94.12 722 LYS A CA 1
ATOM 5799 C C . LYS A 1 722 ? 17.589 -13.110 -31.309 1.00 94.12 722 LYS A C 1
ATOM 5801 O O . LYS A 1 722 ? 16.827 -12.516 -30.557 1.00 94.12 722 LYS A O 1
ATOM 5806 N N . LEU A 1 723 ? 18.767 -13.566 -30.911 1.00 95.00 723 LEU A N 1
ATOM 5807 C CA . LEU A 1 723 ? 19.244 -13.451 -29.535 1.00 95.00 723 LEU A CA 1
ATOM 5808 C C . LEU A 1 723 ? 20.280 -12.330 -29.427 1.00 95.00 723 LEU A C 1
ATOM 5810 O O . LEU A 1 723 ? 21.344 -12.412 -30.040 1.00 95.00 723 LEU A O 1
ATOM 5814 N N . LEU A 1 724 ? 19.983 -11.297 -28.638 1.00 94.94 724 LEU A N 1
ATOM 5815 C CA . LEU A 1 724 ? 21.007 -10.376 -28.153 1.00 94.94 724 LEU A CA 1
ATOM 5816 C C . LEU A 1 724 ? 21.606 -10.990 -26.887 1.00 94.94 724 LEU A C 1
ATOM 5818 O O . LEU A 1 724 ? 20.912 -11.063 -25.877 1.00 94.94 724 LEU A O 1
ATOM 5822 N N . THR A 1 725 ? 22.862 -11.423 -26.966 1.00 93.38 725 THR A N 1
ATOM 5823 C CA . THR A 1 725 ? 23.600 -12.064 -25.870 1.00 93.38 725 THR A CA 1
ATOM 5824 C C . THR A 1 725 ? 25.029 -11.543 -25.797 1.00 93.38 725 THR A C 1
ATOM 5826 O O . THR A 1 725 ? 25.613 -11.192 -26.825 1.00 93.38 725 THR A O 1
ATOM 5829 N N . ASP A 1 726 ? 25.573 -11.507 -24.581 1.00 90.00 726 ASP A N 1
ATOM 5830 C CA . ASP A 1 726 ? 26.992 -11.241 -24.321 1.00 90.00 726 ASP A CA 1
ATOM 5831 C C . ASP A 1 726 ? 27.820 -12.541 -24.200 1.00 90.00 726 ASP A C 1
ATOM 5833 O O . ASP A 1 726 ? 29.038 -12.502 -24.364 1.00 90.00 726 ASP A O 1
ATOM 5837 N N . ASP A 1 727 ? 27.175 -13.690 -23.943 1.00 91.50 727 ASP A N 1
ATOM 5838 C CA . ASP A 1 727 ? 27.806 -15.007 -23.778 1.00 91.50 727 ASP A CA 1
ATOM 5839 C C . ASP A 1 727 ? 26.828 -16.145 -24.148 1.00 91.50 727 ASP A C 1
ATOM 5841 O O . ASP A 1 727 ? 25.870 -16.434 -23.427 1.00 91.50 727 ASP A O 1
ATOM 5845 N N . GLU A 1 728 ? 27.075 -16.820 -25.278 1.00 93.81 728 GLU A N 1
ATOM 5846 C CA . GLU A 1 728 ? 26.187 -17.875 -25.800 1.00 93.81 728 GLU A CA 1
ATOM 5847 C C . GLU A 1 728 ? 25.950 -19.051 -24.818 1.00 93.81 728 GLU A C 1
ATOM 5849 O O . GLU A 1 728 ? 24.796 -19.475 -24.698 1.00 93.81 728 GLU A O 1
ATOM 5854 N N . PRO A 1 729 ? 26.960 -19.579 -24.086 1.00 92.94 729 PRO A N 1
ATOM 5855 C CA . PRO A 1 729 ? 26.752 -20.604 -23.056 1.00 92.94 729 PRO A CA 1
ATOM 5856 C C . PRO A 1 729 ? 25.832 -20.157 -21.913 1.00 92.94 729 PRO A C 1
ATOM 5858 O O . PRO A 1 729 ? 24.947 -20.916 -21.512 1.00 92.94 729 PRO A O 1
ATOM 5861 N N . THR A 1 730 ? 26.000 -18.931 -21.406 1.00 92.81 730 THR A N 1
ATOM 5862 C CA . THR A 1 730 ? 25.117 -18.355 -20.379 1.00 92.81 730 THR A CA 1
ATOM 5863 C C . THR A 1 730 ? 23.683 -18.251 -20.895 1.00 92.81 730 THR A C 1
ATOM 5865 O O . THR A 1 730 ? 22.762 -18.691 -20.209 1.00 92.81 730 THR A O 1
ATOM 5868 N N . SER A 1 731 ? 23.479 -17.786 -22.130 1.00 94.62 731 SER A N 1
ATOM 5869 C CA . SER A 1 731 ? 22.134 -17.709 -22.712 1.00 94.62 731 SER A CA 1
ATOM 5870 C C . SER A 1 731 ? 21.500 -19.070 -23.012 1.00 94.62 731 SER A C 1
ATOM 5872 O O . SER A 1 731 ? 20.281 -19.214 -22.917 1.00 94.62 731 SER A O 1
ATOM 5874 N N . ALA A 1 732 ? 22.288 -20.101 -23.335 1.00 95.25 732 ALA A N 1
ATOM 5875 C CA . ALA A 1 732 ? 21.775 -21.468 -23.465 1.00 95.25 732 ALA A CA 1
ATOM 5876 C C . ALA A 1 732 ? 21.225 -21.997 -22.127 1.00 95.25 732 ALA A C 1
ATOM 5878 O O . ALA A 1 732 ? 20.173 -22.641 -22.091 1.00 95.25 732 ALA A O 1
ATOM 5879 N N . LEU A 1 733 ? 21.901 -21.672 -21.022 1.00 95.94 733 LEU A N 1
ATOM 5880 C CA . LEU A 1 733 ? 21.439 -21.967 -19.669 1.00 95.94 733 LEU A CA 1
ATOM 5881 C C . LEU A 1 733 ? 20.206 -21.138 -19.277 1.00 95.94 733 LEU A C 1
ATOM 5883 O O . LEU A 1 733 ? 19.257 -21.698 -18.729 1.00 95.94 733 LEU A O 1
ATOM 5887 N N . ASP A 1 734 ? 20.171 -19.846 -19.598 1.00 95.12 734 ASP A N 1
ATOM 5888 C CA . ASP A 1 734 ? 19.028 -18.971 -19.300 1.00 95.12 734 ASP A CA 1
ATOM 5889 C C . ASP A 1 734 ? 17.762 -19.432 -20.030 1.00 95.12 734 ASP A C 1
ATOM 5891 O O . ASP A 1 734 ? 16.704 -19.573 -19.413 1.00 95.12 734 ASP A O 1
ATOM 5895 N N . LEU A 1 735 ? 17.881 -19.792 -21.311 1.00 94.12 735 LEU A N 1
ATOM 5896 C CA . LEU A 1 735 ? 16.800 -20.408 -22.080 1.00 94.12 735 LEU A CA 1
ATOM 5897 C C . LEU A 1 735 ? 16.328 -21.735 -21.471 1.00 94.12 735 LEU A C 1
ATOM 5899 O O . LEU A 1 735 ? 15.121 -21.943 -21.347 1.00 94.12 735 LEU A O 1
ATOM 5903 N N . TYR A 1 736 ? 17.248 -22.613 -21.056 1.00 94.44 736 TYR A N 1
ATOM 5904 C CA . TYR A 1 736 ? 16.891 -23.872 -20.396 1.00 94.44 736 TYR A CA 1
ATOM 5905 C C . TYR A 1 736 ? 16.108 -23.637 -19.095 1.00 94.44 736 TYR A C 1
ATOM 5907 O O . TYR A 1 736 ? 15.102 -24.305 -18.853 1.00 94.44 736 TYR A O 1
ATOM 5915 N N . LEU A 1 737 ? 16.542 -22.682 -18.270 1.00 94.31 737 LEU A N 1
ATOM 5916 C CA . LEU A 1 737 ? 15.935 -22.371 -16.974 1.00 94.31 737 LEU A CA 1
ATOM 5917 C C . LEU A 1 737 ? 14.577 -21.666 -17.097 1.00 94.31 737 LEU A C 1
ATOM 5919 O O . LEU A 1 737 ? 13.706 -21.873 -16.255 1.00 94.31 737 LEU A O 1
ATOM 5923 N N . LEU A 1 738 ? 14.368 -20.875 -18.152 1.00 91.69 738 LEU A N 1
ATOM 5924 C CA . LEU A 1 738 ? 13.058 -20.311 -18.492 1.00 91.69 738 LEU A CA 1
ATOM 5925 C C . LEU A 1 738 ? 12.060 -21.396 -18.942 1.00 91.69 738 LEU A C 1
ATOM 5927 O O . LEU A 1 738 ? 10.865 -21.273 -18.677 1.00 91.69 738 LEU A O 1
ATOM 5931 N N . GLU A 1 739 ? 12.533 -22.474 -19.579 1.00 90.94 739 GLU A N 1
ATOM 5932 C CA . GLU A 1 739 ? 11.707 -23.646 -19.919 1.00 90.94 739 GLU A CA 1
ATOM 5933 C C . GLU A 1 739 ? 11.471 -24.598 -18.731 1.00 90.94 739 GLU A C 1
ATOM 5935 O O . GLU A 1 739 ? 10.460 -25.301 -18.714 1.00 90.94 739 GLU A O 1
ATOM 5940 N N . HIS A 1 740 ? 12.358 -24.584 -17.730 1.00 91.75 740 HIS A N 1
ATOM 5941 C CA . HIS A 1 740 ? 12.304 -25.411 -16.515 1.00 91.75 740 HIS A CA 1
ATOM 5942 C C . HIS A 1 740 ? 12.279 -24.531 -15.248 1.00 91.75 740 HIS A C 1
ATOM 5944 O O . HIS A 1 740 ? 13.222 -24.558 -14.448 1.00 91.75 740 HIS A O 1
ATOM 5950 N N . PRO A 1 741 ? 11.225 -23.718 -15.029 1.00 88.50 741 PRO A N 1
ATOM 5951 C CA . PRO A 1 741 ? 11.169 -22.754 -13.927 1.00 88.50 741 PRO A CA 1
ATOM 5952 C C . PRO A 1 741 ? 11.219 -23.401 -12.532 1.00 88.50 741 PRO A C 1
ATOM 5954 O O . PRO A 1 741 ? 11.541 -22.721 -11.556 1.00 88.50 741 PRO A O 1
ATOM 5957 N N . GLU A 1 742 ? 10.923 -24.699 -12.417 1.00 88.19 742 GLU A N 1
ATOM 5958 C CA . GLU A 1 742 ? 11.118 -25.507 -11.210 1.00 88.19 742 GLU A CA 1
ATOM 5959 C C . GLU A 1 742 ? 12.593 -25.691 -10.821 1.00 88.19 742 GLU A C 1
ATOM 5961 O O . GLU A 1 742 ? 12.885 -25.871 -9.640 1.00 88.19 742 GLU A O 1
ATOM 5966 N N . ALA A 1 743 ? 13.527 -25.583 -11.772 1.00 91.69 743 ALA A N 1
ATOM 5967 C CA . ALA A 1 743 ? 14.959 -25.638 -11.495 1.00 91.69 743 ALA A CA 1
ATOM 5968 C C . ALA A 1 743 ? 15.477 -24.367 -10.795 1.00 91.69 743 ALA A C 1
ATOM 5970 O O . ALA A 1 743 ? 16.555 -24.408 -10.203 1.00 91.69 743 ALA A O 1
ATOM 5971 N N . ILE A 1 744 ? 14.728 -23.249 -10.832 1.00 92.56 744 ILE A N 1
ATOM 5972 C CA . ILE A 1 744 ? 15.102 -21.967 -10.213 1.00 92.56 744 ILE A CA 1
ATOM 5973 C C . ILE A 1 744 ? 14.434 -21.804 -8.841 1.00 92.56 744 ILE A C 1
ATOM 5975 O O . ILE A 1 744 ? 13.231 -21.550 -8.735 1.00 92.56 744 ILE A O 1
ATOM 5979 N N . SER A 1 745 ? 15.242 -21.813 -7.784 1.00 92.19 745 SER A N 1
ATOM 5980 C CA . SER A 1 745 ? 14.804 -21.623 -6.400 1.00 92.19 745 SER A CA 1
ATOM 5981 C C . SER A 1 745 ? 15.194 -20.246 -5.858 1.00 92.19 745 SER A C 1
ATOM 5983 O O . SER A 1 745 ? 16.371 -19.896 -5.769 1.00 92.19 745 SER A O 1
ATOM 5985 N N . GLY A 1 746 ? 14.188 -19.451 -5.485 1.00 89.50 746 GLY A N 1
ATOM 5986 C CA . GLY A 1 746 ? 14.367 -18.150 -4.834 1.00 89.50 746 GLY A CA 1
ATOM 5987 C C . GLY A 1 746 ? 14.473 -18.256 -3.303 1.00 89.50 746 GLY A C 1
ATOM 5988 O O . GLY A 1 746 ? 14.174 -19.304 -2.728 1.00 89.50 746 GLY A O 1
ATOM 5989 N N . PRO A 1 747 ? 14.861 -17.172 -2.612 1.00 88.31 747 PRO A N 1
ATOM 5990 C CA . PRO A 1 747 ? 14.984 -17.165 -1.156 1.00 88.31 747 PRO A CA 1
ATOM 5991 C C . PRO A 1 747 ? 13.615 -17.165 -0.454 1.00 88.31 747 PRO A C 1
ATOM 5993 O O . PRO A 1 747 ? 12.617 -16.672 -0.986 1.00 88.31 747 PRO A O 1
ATOM 5996 N N . ASP A 1 748 ? 13.562 -17.678 0.778 1.00 83.19 748 ASP A N 1
ATOM 5997 C CA . ASP A 1 748 ? 12.326 -17.784 1.558 1.00 83.19 748 ASP A CA 1
ATOM 5998 C C . ASP A 1 748 ? 11.746 -16.408 1.942 1.00 83.19 748 ASP A C 1
ATOM 6000 O O . ASP A 1 748 ? 12.116 -15.767 2.934 1.00 83.19 748 ASP A O 1
ATOM 6004 N N . THR A 1 749 ? 10.743 -15.988 1.169 1.00 82.00 749 THR A N 1
ATOM 6005 C CA . THR A 1 749 ? 10.030 -14.713 1.337 1.00 82.00 749 THR A CA 1
ATOM 6006 C C . THR A 1 749 ? 9.356 -14.543 2.704 1.00 82.00 749 THR A C 1
ATOM 6008 O O . THR A 1 749 ? 9.029 -13.415 3.091 1.00 82.00 749 THR A O 1
ATOM 6011 N N . ARG A 1 750 ? 9.158 -15.623 3.483 1.00 79.81 750 ARG A N 1
ATOM 6012 C CA . ARG A 1 750 ? 8.551 -15.552 4.825 1.00 79.81 750 ARG A CA 1
ATOM 6013 C C . ARG A 1 750 ? 9.386 -14.713 5.800 1.00 79.81 750 ARG A C 1
ATOM 6015 O O . ARG A 1 750 ? 8.814 -14.152 6.738 1.00 79.81 750 ARG A O 1
ATOM 6022 N N . MET A 1 751 ? 10.697 -14.587 5.565 1.00 80.25 751 MET A N 1
ATOM 6023 C CA . MET A 1 751 ? 11.628 -13.848 6.426 1.00 80.25 751 MET A CA 1
ATOM 6024 C C . MET A 1 751 ? 11.844 -12.374 6.036 1.00 80.25 751 MET A C 1
ATOM 6026 O O . MET A 1 751 ? 12.313 -11.599 6.872 1.00 80.25 751 MET A O 1
ATOM 6030 N N . PHE A 1 752 ? 11.421 -11.933 4.843 1.00 84.88 752 PHE A N 1
ATOM 6031 C CA . PHE A 1 752 ? 11.624 -10.549 4.356 1.00 84.88 752 PHE A CA 1
ATOM 6032 C C . PHE A 1 752 ? 10.992 -9.474 5.254 1.00 84.88 752 PHE A C 1
ATOM 6034 O O . PHE A 1 752 ? 11.439 -8.333 5.295 1.00 84.88 752 PHE A O 1
ATOM 6041 N N . ALA A 1 753 ? 9.933 -9.827 5.984 1.00 82.94 753 ALA A N 1
ATOM 6042 C CA . ALA A 1 753 ? 9.266 -8.943 6.937 1.00 82.94 753 ALA A CA 1
ATOM 6043 C C . ALA A 1 753 ? 10.087 -8.675 8.215 1.00 82.94 753 ALA A C 1
ATOM 6045 O O . ALA A 1 753 ? 9.736 -7.790 8.997 1.00 82.94 753 ALA A O 1
ATOM 6046 N N . PHE A 1 754 ? 11.116 -9.489 8.465 1.00 84.38 754 PHE A N 1
ATOM 6047 C CA . PHE A 1 754 ? 11.774 -9.638 9.763 1.00 84.38 754 PHE A CA 1
ATOM 6048 C C . PHE A 1 754 ? 13.282 -9.377 9.723 1.00 84.38 754 PHE A C 1
ATOM 6050 O O . PHE A 1 754 ? 13.828 -8.979 10.752 1.00 84.38 754 PHE A O 1
ATOM 6057 N N . ASN A 1 755 ? 13.926 -9.564 8.568 1.00 84.25 755 ASN A N 1
ATOM 6058 C CA . ASN A 1 755 ? 15.345 -9.295 8.356 1.00 84.25 755 ASN A CA 1
ATOM 6059 C C . ASN A 1 755 ? 15.530 -7.942 7.624 1.00 84.25 755 ASN A C 1
ATOM 6061 O O . ASN A 1 755 ? 15.024 -7.806 6.509 1.00 84.25 755 ASN A O 1
ATOM 6065 N N . PRO A 1 756 ? 16.195 -6.931 8.223 1.00 85.00 756 PRO A N 1
ATOM 6066 C CA . PRO A 1 756 ? 16.501 -5.673 7.539 1.00 85.00 756 PRO A CA 1
ATOM 6067 C C . PRO A 1 756 ? 17.567 -5.834 6.451 1.00 85.00 756 PRO A C 1
ATOM 6069 O O . PRO A 1 756 ? 17.551 -5.084 5.486 1.00 85.00 756 PRO A O 1
ATOM 6072 N N . ASP A 1 757 ? 18.457 -6.817 6.570 1.00 89.00 757 ASP A N 1
ATOM 6073 C CA . ASP A 1 757 ? 19.590 -7.018 5.664 1.00 89.00 757 ASP A CA 1
ATOM 6074 C C . ASP A 1 757 ? 19.220 -7.913 4.457 1.00 89.00 757 ASP A C 1
ATOM 6076 O O . ASP A 1 757 ? 20.086 -8.391 3.732 1.00 89.00 757 ASP A O 1
ATOM 6080 N N . VAL A 1 758 ? 17.914 -8.109 4.211 1.00 89.50 758 VAL A N 1
ATOM 6081 C CA . VAL A 1 758 ? 17.356 -8.749 3.007 1.00 89.50 758 VAL A CA 1
ATOM 6082 C C . VAL A 1 758 ? 16.373 -7.786 2.345 1.00 89.50 758 VAL A C 1
ATOM 6084 O O . VAL A 1 758 ? 15.208 -7.662 2.733 1.00 89.50 758 VAL A O 1
ATOM 6087 N N . VAL A 1 759 ? 16.853 -7.081 1.324 1.00 89.25 759 VAL A N 1
ATOM 6088 C CA . VAL A 1 759 ? 16.110 -6.033 0.621 1.00 89.25 759 VAL A CA 1
ATOM 6089 C C . VAL A 1 759 ? 15.493 -6.622 -0.647 1.00 89.25 759 VAL A C 1
ATOM 6091 O O . VAL A 1 759 ? 16.160 -6.790 -1.662 1.00 89.25 759 VAL A O 1
ATOM 6094 N N . ALA A 1 760 ? 14.202 -6.930 -0.633 1.00 87.50 760 ALA A N 1
ATOM 6095 C CA . ALA A 1 760 ? 13.557 -7.524 -1.800 1.00 87.50 760 ALA A CA 1
ATOM 6096 C C . ALA A 1 760 ? 13.223 -6.473 -2.888 1.00 87.50 760 ALA A C 1
ATOM 6098 O O . ALA A 1 760 ? 12.647 -5.418 -2.610 1.00 87.50 760 ALA A O 1
ATOM 6099 N N . SER A 1 761 ? 13.583 -6.762 -4.144 1.00 85.12 761 SER A N 1
ATOM 6100 C CA . SER A 1 761 ? 13.449 -5.865 -5.316 1.00 85.12 761 SER A CA 1
ATOM 6101 C C . SER A 1 761 ? 12.044 -5.278 -5.517 1.00 85.12 761 SER A C 1
ATOM 6103 O O . SER A 1 761 ? 11.900 -4.116 -5.906 1.00 85.12 761 SER A O 1
ATOM 6105 N N . ASN A 1 762 ? 10.997 -6.021 -5.148 1.00 77.94 762 ASN A N 1
ATOM 6106 C CA . ASN A 1 762 ? 9.602 -5.571 -5.157 1.00 77.94 762 ASN A CA 1
ATOM 6107 C C . ASN A 1 762 ? 9.346 -4.275 -4.358 1.00 77.94 762 ASN A C 1
ATOM 6109 O O . ASN A 1 762 ? 8.336 -3.609 -4.590 1.00 77.94 762 ASN A O 1
ATOM 6113 N N . TYR A 1 763 ? 10.208 -3.924 -3.395 1.00 78.75 763 TYR A N 1
ATOM 6114 C CA . TYR A 1 763 ? 10.119 -2.665 -2.652 1.00 78.75 763 TYR A CA 1
ATOM 6115 C C . TYR A 1 763 ? 10.209 -1.470 -3.615 1.00 78.75 763 TYR A C 1
ATOM 6117 O O . TYR A 1 763 ? 9.463 -0.495 -3.473 1.00 78.75 763 TYR A O 1
ATOM 6125 N N . TYR A 1 764 ? 11.055 -1.591 -4.643 1.00 79.19 764 TYR A N 1
ATOM 6126 C CA . TYR A 1 764 ? 11.264 -0.587 -5.686 1.00 79.19 764 TYR A CA 1
ATOM 6127 C C . TYR A 1 764 ? 10.248 -0.689 -6.827 1.00 79.19 764 TYR A C 1
ATOM 6129 O O . TYR A 1 764 ? 9.895 0.320 -7.424 1.00 79.19 764 TYR A O 1
ATOM 6137 N N . LEU A 1 765 ? 9.684 -1.877 -7.060 1.00 73.12 765 LEU A N 1
ATOM 6138 C CA . LEU A 1 765 ? 8.602 -2.095 -8.031 1.00 73.12 765 LEU A CA 1
ATOM 6139 C C . LEU A 1 765 ? 7.208 -1.750 -7.473 1.00 73.12 765 LEU A C 1
ATOM 6141 O O . LEU A 1 765 ? 6.201 -1.983 -8.142 1.00 73.12 765 LEU A O 1
ATOM 6145 N N . SER A 1 766 ? 7.114 -1.238 -6.240 1.00 63.50 766 SER A N 1
ATOM 6146 C CA . SER A 1 766 ? 5.840 -0.949 -5.574 1.00 63.50 766 SER A CA 1
ATOM 6147 C C . SER A 1 766 ? 5.084 0.171 -6.325 1.00 63.50 766 SER A C 1
ATOM 6149 O O . SER A 1 766 ? 4.171 -0.170 -7.079 1.00 63.50 766 SER A O 1
ATOM 6151 N N . PRO A 1 767 ? 5.470 1.464 -6.271 1.00 68.19 767 PRO A N 1
ATOM 6152 C CA . PRO A 1 767 ? 5.235 2.410 -7.358 1.00 68.19 767 PRO A CA 1
ATOM 6153 C C . PRO A 1 767 ? 6.455 2.453 -8.297 1.00 68.19 767 PRO A C 1
ATOM 6155 O O . PRO A 1 767 ? 7.583 2.580 -7.834 1.00 68.19 767 PRO A O 1
ATOM 6158 N N . MET A 1 768 ? 6.230 2.450 -9.613 1.00 75.00 768 MET A N 1
ATOM 6159 C CA . MET A 1 768 ? 7.279 2.464 -10.653 1.00 75.00 768 MET A CA 1
ATOM 6160 C C . MET A 1 768 ? 8.339 3.578 -10.480 1.00 75.00 768 MET A C 1
ATOM 6162 O O . MET A 1 768 ? 9.494 3.391 -10.846 1.00 75.00 768 MET A O 1
ATOM 6166 N N . PHE A 1 769 ? 8.005 4.721 -9.868 1.00 75.44 769 PHE A N 1
ATOM 6167 C CA . PHE A 1 769 ? 9.002 5.759 -9.570 1.00 75.44 769 PHE A CA 1
ATOM 6168 C C . PHE A 1 769 ? 10.077 5.335 -8.555 1.00 75.44 769 PHE A C 1
ATOM 6170 O O . PHE A 1 769 ? 11.192 5.841 -8.640 1.00 75.44 769 PHE A O 1
ATOM 6177 N N . ARG A 1 770 ? 9.809 4.381 -7.647 1.00 77.19 770 ARG A N 1
ATOM 6178 C CA . ARG A 1 770 ? 10.864 3.842 -6.771 1.00 77.19 770 ARG A CA 1
ATOM 6179 C C . ARG A 1 770 ? 11.910 3.046 -7.558 1.00 77.19 770 ARG A C 1
ATOM 6181 O O . ARG A 1 770 ? 13.042 2.970 -7.095 1.00 77.19 770 ARG A O 1
ATOM 6188 N N . SER A 1 771 ? 11.596 2.528 -8.748 1.00 78.19 771 SER A N 1
ATOM 6189 C CA . SER A 1 771 ? 12.584 1.885 -9.625 1.00 78.19 771 SER A CA 1
ATOM 6190 C C . SER A 1 771 ? 13.700 2.848 -10.043 1.00 78.19 771 SER A C 1
ATOM 6192 O O . SER A 1 771 ? 14.833 2.412 -10.208 1.00 78.19 771 SER A O 1
ATOM 6194 N N . PHE A 1 772 ? 13.430 4.159 -10.124 1.00 78.44 772 PHE A N 1
ATOM 6195 C CA . PHE A 1 772 ? 14.464 5.168 -10.393 1.00 78.44 772 PHE A CA 1
ATOM 6196 C C . PHE A 1 772 ? 15.470 5.316 -9.235 1.00 78.44 772 PHE A C 1
ATOM 6198 O O . PHE A 1 772 ? 16.605 5.713 -9.466 1.00 78.44 772 PHE A O 1
ATOM 6205 N N . LEU A 1 773 ? 15.115 4.933 -8.001 1.00 76.88 773 LEU A N 1
ATOM 6206 C CA . LEU A 1 773 ? 16.042 4.985 -6.860 1.00 76.88 773 LEU A CA 1
ATOM 6207 C C . LEU A 1 773 ? 17.186 3.980 -6.982 1.00 76.88 773 LEU A C 1
ATOM 6209 O O . LEU A 1 773 ? 18.263 4.238 -6.448 1.00 76.88 773 LEU A O 1
ATOM 6213 N N . LEU A 1 774 ? 16.962 2.864 -7.684 1.00 78.56 774 LEU A N 1
ATOM 6214 C CA . LEU A 1 774 ? 17.993 1.860 -7.959 1.00 78.56 774 LEU A CA 1
ATOM 6215 C C . LEU A 1 774 ? 19.122 2.415 -8.838 1.00 78.56 774 LEU A C 1
ATOM 6217 O O . LEU A 1 774 ? 20.200 1.840 -8.863 1.00 78.56 774 LEU A O 1
ATOM 6221 N N . PHE A 1 775 ? 18.913 3.563 -9.486 1.00 76.31 775 PHE A N 1
ATOM 6222 C CA . PHE A 1 775 ? 19.929 4.278 -10.256 1.00 76.31 775 PHE A CA 1
ATOM 6223 C C . PHE A 1 775 ? 20.687 5.338 -9.450 1.00 76.31 775 PHE A C 1
ATOM 6225 O O . PHE A 1 775 ? 21.443 6.124 -10.009 1.00 76.31 775 PHE A O 1
ATOM 6232 N N . SER A 1 776 ? 20.475 5.377 -8.133 1.00 74.75 776 SER A N 1
ATOM 6233 C CA . SER A 1 776 ? 21.083 6.360 -7.242 1.00 74.75 776 SER A CA 1
ATOM 6234 C C . SER A 1 776 ? 21.818 5.688 -6.085 1.00 74.75 776 SER A C 1
ATOM 6236 O O . SER A 1 776 ? 21.383 4.654 -5.578 1.00 74.75 776 SER A O 1
ATOM 6238 N N . ASN A 1 777 ? 22.879 6.325 -5.597 1.00 72.56 777 ASN A N 1
ATOM 6239 C CA . ASN A 1 777 ? 23.503 6.035 -4.300 1.00 72.56 777 ASN A CA 1
ATOM 6240 C C . ASN A 1 777 ? 22.839 6.814 -3.137 1.00 72.56 777 ASN A C 1
ATOM 6242 O O . ASN A 1 777 ? 23.420 6.945 -2.061 1.00 72.56 777 ASN A O 1
ATOM 6246 N N . THR A 1 778 ? 21.616 7.333 -3.323 1.00 72.12 778 THR A N 1
ATOM 6247 C CA . THR A 1 778 ? 20.888 8.035 -2.251 1.00 72.12 778 THR A CA 1
ATOM 6248 C C . THR A 1 778 ? 20.550 7.090 -1.094 1.00 72.12 778 THR A C 1
ATOM 6250 O O . THR A 1 778 ? 20.368 5.887 -1.278 1.00 72.12 778 THR A O 1
ATOM 6253 N N . LYS A 1 779 ? 20.293 7.647 0.100 1.00 70.88 779 LYS A N 1
ATOM 6254 C CA . LYS A 1 779 ? 19.839 6.902 1.300 1.00 70.88 779 LYS A CA 1
ATOM 6255 C C . LYS A 1 779 ? 18.586 6.022 1.109 1.00 70.88 779 LYS A C 1
ATOM 6257 O O . LYS A 1 779 ? 18.234 5.256 2.012 1.00 70.88 779 LYS A O 1
ATOM 6262 N N . TRP A 1 780 ? 17.864 6.194 0.000 1.00 73.38 780 TRP A N 1
ATOM 6263 C CA . TRP A 1 780 ? 16.670 5.429 -0.353 1.00 73.38 780 TRP A CA 1
ATOM 6264 C C . TRP A 1 780 ? 16.984 4.156 -1.145 1.00 73.38 780 TRP A C 1
ATOM 6266 O O . TRP A 1 780 ? 16.161 3.240 -1.129 1.00 73.38 780 TRP A O 1
ATOM 6276 N N . ASN A 1 781 ? 18.163 4.064 -1.769 1.00 80.31 781 ASN A N 1
ATOM 6277 C CA . ASN A 1 781 ? 18.697 2.808 -2.274 1.00 80.31 781 ASN A CA 1
ATOM 6278 C C . ASN A 1 781 ? 19.281 1.999 -1.105 1.00 80.31 781 ASN A C 1
ATOM 6280 O O . ASN A 1 781 ? 20.411 2.194 -0.664 1.00 80.31 781 ASN A O 1
ATOM 6284 N N . ARG A 1 782 ? 18.470 1.084 -0.576 1.00 84.88 782 ARG A N 1
ATOM 6285 C CA . ARG A 1 782 ? 18.844 0.151 0.494 1.00 84.88 782 ARG A CA 1
ATOM 6286 C C . ARG A 1 782 ? 19.712 -1.016 0.008 1.00 84.88 782 ARG A C 1
ATOM 6288 O O . ARG A 1 782 ? 20.233 -1.727 0.856 1.00 84.88 782 ARG A O 1
ATOM 6295 N N . MET A 1 783 ? 19.862 -1.229 -1.307 1.00 86.75 783 MET A N 1
ATOM 6296 C CA . MET A 1 783 ? 20.669 -2.336 -1.847 1.00 86.75 783 MET A CA 1
ATOM 6297 C C . MET A 1 783 ? 22.177 -2.124 -1.646 1.00 86.75 783 MET A C 1
ATOM 6299 O O . MET A 1 783 ? 22.934 -3.086 -1.695 1.00 86.75 783 MET A O 1
ATOM 6303 N N . GLY A 1 784 ? 22.622 -0.871 -1.475 1.00 84.94 784 GLY A N 1
ATOM 6304 C CA . GLY A 1 784 ? 24.048 -0.509 -1.467 1.00 84.94 784 GLY A CA 1
ATOM 6305 C C . GLY A 1 784 ? 24.718 -0.548 -2.848 1.00 84.94 784 GLY A C 1
ATOM 6306 O O . GLY A 1 784 ? 25.918 -0.330 -2.948 1.00 84.94 784 GLY A O 1
ATOM 6307 N N . MET A 1 785 ? 23.954 -0.806 -3.913 1.00 89.94 785 MET A N 1
ATOM 6308 C CA . MET A 1 785 ? 24.441 -0.982 -5.282 1.00 89.94 785 MET A CA 1
ATOM 6309 C C . MET A 1 785 ? 23.485 -0.303 -6.267 1.00 89.94 785 MET A C 1
ATOM 6311 O O . MET A 1 785 ? 22.263 -0.417 -6.132 1.00 89.94 785 MET A O 1
ATOM 6315 N N . ILE A 1 786 ? 24.034 0.401 -7.255 1.00 88.12 786 ILE A N 1
ATOM 6316 C CA . ILE A 1 786 ? 23.283 0.967 -8.382 1.00 88.12 786 ILE A CA 1
ATOM 6317 C C . ILE A 1 786 ? 22.985 -0.166 -9.377 1.00 88.12 786 ILE A C 1
ATOM 6319 O O . ILE A 1 786 ? 23.874 -0.952 -9.678 1.00 88.12 786 ILE A O 1
ATOM 6323 N N . THR A 1 787 ? 21.753 -0.299 -9.875 1.00 87.25 787 THR A N 1
ATOM 6324 C CA . THR A 1 787 ? 21.342 -1.437 -10.723 1.00 87.25 787 THR A CA 1
ATOM 6325 C C . THR A 1 787 ? 20.190 -1.081 -11.676 1.00 87.25 787 THR A C 1
ATOM 6327 O O . THR A 1 787 ? 19.303 -0.320 -11.279 1.00 87.25 787 THR A O 1
ATOM 6330 N N . PRO A 1 788 ? 20.124 -1.658 -12.898 1.00 80.44 788 PRO A N 1
ATOM 6331 C CA . PRO A 1 788 ? 19.100 -1.392 -13.915 1.00 80.44 788 PRO A CA 1
ATOM 6332 C C . PRO A 1 788 ? 17.696 -1.954 -13.610 1.00 80.44 788 PRO A C 1
ATOM 6334 O O . PRO A 1 788 ? 16.970 -2.413 -14.491 1.00 80.44 788 PRO A O 1
ATOM 6337 N N . GLY A 1 789 ? 17.275 -1.928 -12.346 1.00 81.56 789 GLY A N 1
ATOM 6338 C CA . GLY A 1 789 ? 16.044 -2.576 -11.912 1.00 81.56 789 GLY A CA 1
ATOM 6339 C C . GLY A 1 789 ? 16.142 -4.096 -12.017 1.00 81.56 789 GLY A C 1
ATOM 6340 O O . GLY A 1 789 ? 17.112 -4.691 -11.557 1.00 81.56 789 GLY A O 1
ATOM 6341 N N . VAL A 1 790 ? 15.112 -4.706 -12.603 1.00 85.44 790 VAL A N 1
ATOM 6342 C CA . VAL A 1 790 ? 14.985 -6.159 -12.842 1.00 85.44 790 VAL A CA 1
ATOM 6343 C C . VAL A 1 790 ? 15.507 -6.594 -14.217 1.00 85.44 790 VAL A C 1
ATOM 6345 O O . VAL A 1 790 ? 15.304 -7.735 -14.627 1.00 85.44 790 VAL A O 1
ATOM 6348 N N . PHE A 1 791 ? 16.161 -5.689 -14.945 1.00 86.81 791 PHE A N 1
ATOM 6349 C CA . PHE A 1 791 ? 16.781 -5.998 -16.228 1.00 86.81 791 PHE A CA 1
ATOM 6350 C C . PHE A 1 791 ? 17.827 -7.120 -16.072 1.00 86.81 791 PHE A C 1
ATOM 6352 O O . PHE A 1 791 ? 18.602 -7.108 -15.115 1.00 86.81 791 PHE A O 1
ATOM 6359 N N . GLY A 1 792 ? 17.832 -8.093 -16.989 1.00 86.38 792 GLY A N 1
ATOM 6360 C CA . GLY A 1 792 ? 18.738 -9.250 -16.957 1.00 86.38 792 GLY A CA 1
ATOM 6361 C C . GLY A 1 792 ? 18.416 -10.319 -15.898 1.00 86.38 792 GLY A C 1
ATOM 6362 O O . GLY A 1 792 ? 19.203 -11.247 -15.720 1.00 86.38 792 GLY A O 1
ATOM 6363 N N . THR A 1 793 ? 17.287 -10.213 -15.184 1.00 90.88 793 THR A N 1
ATOM 6364 C CA . THR A 1 793 ? 16.797 -11.289 -14.297 1.00 90.88 793 THR A CA 1
ATOM 6365 C C . THR A 1 793 ? 15.922 -12.275 -15.069 1.00 90.88 793 THR A C 1
ATOM 6367 O O . THR A 1 793 ? 15.182 -11.868 -15.956 1.00 90.88 793 THR A O 1
ATOM 6370 N N . LEU A 1 794 ? 15.949 -13.557 -14.716 1.00 89.69 794 LEU A N 1
ATOM 6371 C CA . LEU A 1 794 ? 15.084 -14.594 -15.294 1.00 89.69 794 LEU A CA 1
ATOM 6372 C C . LEU A 1 794 ? 13.649 -14.547 -14.765 1.00 89.69 794 LEU A C 1
ATOM 6374 O O . LEU A 1 794 ? 12.722 -14.966 -15.450 1.00 89.69 794 LEU A O 1
ATOM 6378 N N . ARG A 1 795 ? 13.448 -14.088 -13.523 1.00 83.88 795 ARG A N 1
ATOM 6379 C CA . ARG A 1 795 ? 12.130 -14.138 -12.852 1.00 83.88 795 ARG A CA 1
ATOM 6380 C C . ARG A 1 795 ? 11.518 -12.773 -12.542 1.00 83.88 795 ARG A C 1
ATOM 6382 O O . ARG A 1 795 ? 10.518 -12.699 -11.828 1.00 83.88 795 ARG A O 1
ATOM 6389 N N . GLY A 1 796 ? 12.124 -11.685 -13.018 1.00 84.00 796 GLY A N 1
ATOM 6390 C CA . GLY A 1 796 ? 11.666 -10.323 -12.726 1.00 84.00 796 GLY A CA 1
ATOM 6391 C C . GLY A 1 796 ? 11.793 -9.943 -11.247 1.00 84.00 796 GLY A C 1
ATOM 6392 O O . GLY A 1 796 ? 11.085 -9.048 -10.779 1.00 84.00 796 GLY A O 1
ATOM 6393 N N . SER A 1 797 ? 12.643 -10.643 -10.488 1.00 85.19 797 SER A N 1
ATOM 6394 C CA . SER A 1 797 ? 12.791 -10.464 -9.043 1.00 85.19 797 SER A CA 1
ATOM 6395 C C . SER A 1 797 ? 14.148 -10.938 -8.529 1.00 85.19 797 SER A C 1
ATOM 6397 O O . SER A 1 797 ? 14.592 -12.029 -8.864 1.00 85.19 797 SER A O 1
ATOM 6399 N N . PHE A 1 798 ? 14.738 -10.158 -7.629 1.00 90.38 798 PHE A N 1
ATOM 6400 C CA . PHE A 1 798 ? 15.943 -10.487 -6.861 1.00 90.38 798 PHE A CA 1
ATOM 6401 C C . PHE A 1 798 ? 15.838 -9.953 -5.420 1.00 90.38 798 PHE A C 1
ATOM 6403 O O . PHE A 1 798 ? 14.921 -9.183 -5.092 1.00 90.38 798 PHE A O 1
ATOM 6410 N N . VAL A 1 799 ? 16.794 -10.314 -4.563 1.00 92.31 799 VAL A N 1
ATOM 6411 C CA . VAL A 1 799 ? 17.040 -9.670 -3.263 1.00 92.31 799 VAL A CA 1
ATOM 6412 C C . VAL A 1 799 ? 18.434 -9.042 -3.235 1.00 92.31 799 VAL A C 1
ATOM 6414 O O . VAL A 1 799 ? 19.385 -9.599 -3.774 1.00 92.31 799 VAL A O 1
ATOM 6417 N N . GLY A 1 800 ? 18.562 -7.878 -2.606 1.00 93.50 800 GLY A N 1
ATOM 6418 C CA . GLY A 1 800 ? 19.849 -7.318 -2.210 1.00 93.50 800 GLY A CA 1
ATOM 6419 C C . GLY A 1 800 ? 20.215 -7.761 -0.799 1.00 93.50 800 GLY A C 1
ATOM 6420 O O . GLY A 1 800 ? 19.375 -7.722 0.104 1.00 93.50 800 GLY A O 1
ATOM 6421 N N . LEU A 1 801 ? 21.474 -8.148 -0.627 1.00 94.88 801 LEU A N 1
ATOM 6422 C CA . LEU A 1 801 ? 22.116 -8.515 0.630 1.00 94.88 801 LEU A CA 1
ATOM 6423 C C . LEU A 1 801 ? 23.209 -7.461 0.898 1.00 94.88 801 LEU A C 1
ATOM 6425 O O . LEU A 1 801 ? 24.372 -7.672 0.548 1.00 94.88 801 LEU A O 1
ATOM 6429 N N . PRO A 1 802 ? 22.854 -6.273 1.430 1.00 91.88 802 PRO A N 1
ATOM 6430 C CA . PRO A 1 802 ? 23.786 -5.152 1.557 1.00 91.88 802 PRO A CA 1
ATOM 6431 C C . PRO A 1 802 ? 24.876 -5.358 2.621 1.00 91.88 802 PRO A C 1
ATOM 6433 O O . PRO A 1 802 ? 25.748 -4.505 2.729 1.00 91.88 802 PRO A O 1
ATOM 6436 N N . ARG A 1 803 ? 24.780 -6.402 3.463 1.00 91.50 803 ARG A N 1
ATOM 6437 C CA . ARG A 1 803 ? 25.581 -6.625 4.687 1.00 91.50 803 ARG A CA 1
ATOM 6438 C C . ARG A 1 803 ? 25.729 -8.115 5.011 1.00 91.50 803 ARG A C 1
ATOM 6440 O O . ARG A 1 803 ? 25.258 -8.945 4.234 1.00 91.50 803 ARG A O 1
ATOM 6447 N N . ASP A 1 804 ? 26.392 -8.439 6.122 1.00 93.06 804 ASP A N 1
ATOM 6448 C CA . ASP A 1 804 ? 26.416 -9.788 6.714 1.00 93.06 804 ASP A CA 1
ATOM 6449 C C . ASP A 1 804 ? 24.980 -10.249 7.006 1.00 93.06 804 ASP A C 1
ATOM 6451 O O . ASP A 1 804 ? 24.212 -9.539 7.665 1.00 93.06 804 ASP A O 1
ATOM 6455 N N . THR A 1 805 ? 24.586 -11.394 6.446 1.00 91.88 805 THR A N 1
ATOM 6456 C CA . THR A 1 805 ? 23.238 -11.941 6.615 1.00 91.88 805 THR A CA 1
ATOM 6457 C C . THR A 1 805 ? 23.148 -13.416 6.219 1.00 91.88 805 THR A C 1
ATOM 6459 O O . THR A 1 805 ? 23.954 -13.926 5.439 1.00 91.88 805 THR A O 1
ATOM 6462 N N . GLU A 1 806 ? 22.116 -14.097 6.722 1.00 90.62 806 GLU A N 1
ATOM 6463 C CA . GLU A 1 806 ? 21.775 -15.476 6.363 1.00 90.62 806 GLU A CA 1
ATOM 6464 C C . GLU A 1 806 ? 20.396 -15.529 5.685 1.00 90.62 806 GLU A C 1
ATOM 6466 O O . GLU A 1 806 ? 19.418 -14.951 6.177 1.00 90.62 806 GLU A O 1
ATOM 6471 N N . ILE A 1 807 ? 20.304 -16.256 4.567 1.00 90.94 807 ILE A N 1
ATOM 6472 C CA . ILE A 1 807 ? 19.047 -16.562 3.874 1.00 90.94 807 ILE A CA 1
ATOM 6473 C C . ILE A 1 807 ? 18.893 -18.067 3.647 1.00 90.94 807 ILE A C 1
ATOM 6475 O O . ILE A 1 807 ? 19.847 -18.768 3.326 1.00 90.94 807 ILE A O 1
ATOM 6479 N N . ALA A 1 808 ? 17.659 -18.556 3.774 1.00 89.75 808 ALA A N 1
ATOM 6480 C CA . ALA A 1 808 ? 17.293 -19.924 3.426 1.00 89.75 808 ALA A CA 1
ATOM 6481 C C . ALA A 1 808 ? 16.670 -19.964 2.024 1.00 89.75 808 ALA A C 1
ATOM 6483 O O . ALA A 1 808 ? 15.827 -19.128 1.691 1.00 89.75 808 ALA A O 1
ATOM 6484 N N . ILE A 1 809 ? 17.067 -20.949 1.225 1.00 92.94 809 ILE A N 1
ATOM 6485 C CA . ILE A 1 809 ? 16.631 -21.173 -0.154 1.00 92.94 809 ILE A CA 1
ATOM 6486 C C . ILE A 1 809 ? 16.048 -22.596 -0.211 1.00 92.94 809 ILE A C 1
ATOM 6488 O O . ILE A 1 809 ? 16.812 -23.568 -0.202 1.00 92.94 809 ILE A O 1
ATOM 6492 N N . PRO A 1 810 ? 14.712 -22.756 -0.174 1.00 90.56 810 PRO A N 1
ATOM 6493 C CA . PRO A 1 810 ? 14.073 -24.055 -0.339 1.00 90.56 810 PRO A CA 1
ATOM 6494 C C . PRO A 1 810 ? 14.141 -24.485 -1.808 1.00 90.56 810 PRO A C 1
ATOM 6496 O O . PRO A 1 810 ? 13.823 -23.698 -2.696 1.00 90.56 810 PRO A O 1
ATOM 6499 N N . VAL A 1 811 ? 14.530 -25.735 -2.045 1.00 91.81 811 VAL A N 1
ATOM 6500 C CA . VAL A 1 811 ? 14.703 -26.337 -3.372 1.00 91.81 811 VAL A CA 1
ATOM 6501 C C . VAL A 1 811 ? 13.889 -27.624 -3.436 1.00 91.81 811 VAL A C 1
ATOM 6503 O O . VAL A 1 811 ? 14.057 -28.493 -2.583 1.00 91.81 811 VAL A O 1
ATOM 6506 N N . ASP A 1 812 ? 13.034 -27.774 -4.445 1.00 91.00 812 ASP A N 1
ATOM 6507 C CA . ASP A 1 812 ? 12.271 -29.004 -4.684 1.00 91.00 812 ASP A CA 1
ATOM 6508 C C . ASP A 1 812 ? 12.878 -29.787 -5.857 1.00 91.00 812 ASP A C 1
ATOM 6510 O O . ASP A 1 812 ? 12.956 -29.291 -6.978 1.00 91.00 812 ASP A O 1
ATOM 6514 N N . ILE A 1 813 ? 13.297 -31.027 -5.603 1.00 92.00 813 ILE A N 1
ATOM 6515 C CA . ILE A 1 813 ? 13.944 -31.907 -6.584 1.00 92.00 813 ILE A CA 1
ATOM 6516 C C . ILE A 1 813 ? 12.956 -33.000 -6.997 1.00 92.00 813 ILE A C 1
ATOM 6518 O O . ILE A 1 813 ? 12.462 -33.758 -6.159 1.00 92.00 813 ILE A O 1
ATOM 6522 N N . ALA A 1 814 ? 12.644 -33.075 -8.292 1.00 90.25 814 ALA A N 1
ATOM 6523 C CA . ALA A 1 814 ? 11.606 -33.967 -8.815 1.00 90.25 814 ALA A CA 1
ATOM 6524 C C . ALA A 1 814 ? 12.041 -35.442 -8.908 1.00 90.25 814 ALA A C 1
ATOM 6526 O O . ALA A 1 814 ? 11.234 -36.337 -8.645 1.00 90.25 814 ALA A O 1
ATOM 6527 N N . GLU A 1 815 ? 13.301 -35.704 -9.265 1.00 93.50 815 GLU A N 1
ATOM 6528 C CA . GLU A 1 815 ? 13.858 -37.046 -9.473 1.00 93.50 815 GLU A CA 1
ATOM 6529 C C . GLU A 1 815 ? 15.222 -37.170 -8.773 1.00 93.50 815 GLU A C 1
ATOM 6531 O O . GLU A 1 815 ? 15.987 -36.211 -8.737 1.00 93.50 815 GLU A O 1
ATOM 6536 N N . SER A 1 816 ? 15.546 -38.335 -8.197 1.00 95.25 816 SER A N 1
ATOM 6537 C CA . SER A 1 816 ? 16.878 -38.549 -7.608 1.00 95.25 816 SER A CA 1
ATOM 6538 C C . SER A 1 816 ? 17.936 -38.569 -8.715 1.00 95.25 816 SER A C 1
ATOM 6540 O O . SER A 1 816 ? 17.808 -39.329 -9.678 1.00 95.25 816 SER A O 1
ATOM 6542 N N . GLY A 1 817 ? 19.007 -37.793 -8.564 1.00 95.75 817 GLY A N 1
ATOM 6543 C CA . GLY A 1 817 ? 20.010 -37.609 -9.608 1.00 95.75 817 GLY A CA 1
ATOM 6544 C C . GLY A 1 817 ? 21.211 -36.785 -9.157 1.00 95.75 817 GLY A C 1
ATOM 6545 O O . GLY A 1 817 ? 21.317 -36.385 -7.998 1.00 95.75 817 GLY A O 1
ATOM 6546 N N . ARG A 1 818 ? 22.128 -36.535 -10.094 1.00 96.44 818 ARG A N 1
ATOM 6547 C CA . ARG A 1 818 ? 23.301 -35.687 -9.877 1.00 96.44 818 ARG A CA 1
ATOM 6548 C C . ARG A 1 818 ? 23.071 -34.322 -10.508 1.00 96.44 818 ARG A C 1
ATOM 6550 O O . ARG A 1 818 ? 22.883 -34.225 -11.720 1.00 96.44 818 ARG A O 1
ATOM 6557 N N . TYR A 1 819 ? 23.127 -33.286 -9.687 1.00 97.06 819 TYR A N 1
ATOM 6558 C CA . TYR A 1 819 ? 22.808 -31.916 -10.061 1.00 97.06 819 TYR A CA 1
ATOM 6559 C C . TYR A 1 819 ? 24.037 -31.018 -9.939 1.00 97.06 819 TYR A C 1
ATOM 6561 O O . TYR A 1 819 ? 24.780 -31.079 -8.961 1.00 97.06 819 TYR A O 1
ATOM 6569 N N . ARG A 1 820 ? 24.230 -30.162 -10.938 1.00 97.00 820 ARG A N 1
ATOM 6570 C CA . ARG A 1 820 ? 25.082 -28.978 -10.889 1.00 97.00 820 ARG A CA 1
ATOM 6571 C C . ARG A 1 820 ? 24.361 -27.906 -10.071 1.00 97.00 820 ARG A C 1
ATOM 6573 O O . ARG A 1 820 ? 23.212 -27.586 -10.373 1.00 97.00 820 ARG A O 1
ATOM 6580 N N . VAL A 1 821 ? 25.025 -27.368 -9.050 1.00 96.75 821 VAL A N 1
ATOM 6581 C CA . VAL A 1 821 ? 24.505 -26.277 -8.217 1.00 96.75 821 VAL A CA 1
ATOM 6582 C C . VAL A 1 821 ? 25.093 -24.970 -8.723 1.00 96.75 821 VAL A C 1
ATOM 6584 O O . VAL A 1 821 ? 26.294 -24.733 -8.612 1.00 96.75 821 VAL A O 1
ATOM 6587 N N . LEU A 1 822 ? 24.240 -24.116 -9.274 1.00 97.12 822 LEU A N 1
ATOM 6588 C CA . LEU A 1 822 ? 24.612 -22.794 -9.762 1.00 97.12 822 LEU A CA 1
ATOM 6589 C C . LEU A 1 822 ? 23.919 -21.726 -8.921 1.00 97.12 822 LEU A C 1
ATOM 6591 O O . LEU A 1 822 ? 22.826 -21.936 -8.396 1.00 97.12 822 LEU A O 1
ATOM 6595 N N . MET A 1 823 ? 24.529 -20.554 -8.825 1.00 96.12 823 MET A N 1
ATOM 6596 C CA . MET A 1 823 ? 23.943 -19.401 -8.152 1.00 96.12 823 MET A CA 1
ATOM 6597 C C . MET A 1 823 ? 24.033 -18.167 -9.047 1.00 96.12 823 MET A C 1
ATOM 6599 O O . MET A 1 823 ? 25.118 -17.832 -9.515 1.00 96.12 823 MET A O 1
ATOM 6603 N N . ARG A 1 824 ? 22.902 -17.490 -9.286 1.00 95.38 824 ARG A N 1
ATOM 6604 C CA . ARG A 1 824 ? 22.830 -16.310 -10.163 1.00 95.38 824 ARG A CA 1
ATOM 6605 C C . ARG A 1 824 ? 22.830 -15.024 -9.343 1.00 95.38 824 ARG A C 1
ATOM 6607 O O . ARG A 1 824 ? 21.888 -14.739 -8.598 1.00 95.38 824 ARG A O 1
ATOM 6614 N N . THR A 1 825 ? 23.905 -14.253 -9.472 1.00 95.50 825 THR A N 1
ATOM 6615 C CA . THR A 1 825 ? 24.215 -13.116 -8.590 1.00 95.50 825 THR A CA 1
ATOM 6616 C C . THR A 1 825 ? 24.953 -11.988 -9.311 1.00 95.50 825 THR A C 1
ATOM 6618 O O . THR A 1 825 ? 25.653 -12.235 -10.299 1.00 95.50 825 THR A O 1
ATOM 6621 N N . ALA A 1 826 ? 24.861 -10.778 -8.757 1.00 95.56 826 ALA A N 1
ATOM 6622 C CA . ALA A 1 826 ? 25.797 -9.682 -9.003 1.00 95.56 826 ALA A CA 1
ATOM 6623 C C . ALA A 1 826 ? 26.616 -9.444 -7.719 1.00 95.56 826 ALA A C 1
ATOM 6625 O O . ALA A 1 826 ? 26.086 -8.959 -6.714 1.00 95.56 826 ALA A O 1
ATOM 6626 N N . ASN A 1 827 ? 27.889 -9.842 -7.740 1.00 95.56 827 ASN A N 1
ATOM 6627 C CA . ASN A 1 827 ? 28.802 -9.827 -6.595 1.00 95.56 827 ASN A CA 1
ATOM 6628 C C . ASN A 1 827 ? 29.827 -8.703 -6.751 1.00 95.56 827 ASN A C 1
ATOM 6630 O O . ASN A 1 827 ? 30.407 -8.537 -7.823 1.00 95.56 827 ASN A O 1
ATOM 6634 N N . THR A 1 828 ? 30.107 -7.988 -5.666 1.00 94.25 828 THR A N 1
ATOM 6635 C CA . THR A 1 828 ? 31.211 -7.020 -5.599 1.00 94.25 828 THR A CA 1
ATOM 6636 C C . THR A 1 828 ? 32.519 -7.751 -5.304 1.00 94.25 828 THR A C 1
ATOM 6638 O O . THR A 1 828 ? 33.351 -7.952 -6.186 1.00 94.25 828 THR A O 1
ATOM 6641 N N . ALA A 1 829 ? 32.657 -8.189 -4.058 1.00 94.62 829 ALA A N 1
ATOM 6642 C CA . ALA A 1 829 ? 33.657 -9.118 -3.561 1.00 94.62 829 ALA A CA 1
ATOM 6643 C C . ALA A 1 829 ? 33.096 -9.679 -2.252 1.00 94.62 829 ALA A C 1
ATOM 6645 O O . ALA A 1 829 ? 33.115 -8.993 -1.232 1.00 94.62 829 ALA A O 1
ATOM 6646 N N . ASN A 1 830 ? 32.507 -10.873 -2.293 1.00 96.50 830 ASN A N 1
ATOM 6647 C CA . ASN A 1 830 ? 31.680 -11.380 -1.198 1.00 96.50 830 ASN A CA 1
ATOM 6648 C C . ASN A 1 830 ? 32.186 -12.738 -0.701 1.00 96.50 830 ASN A C 1
ATOM 6650 O O . ASN A 1 830 ? 32.477 -13.624 -1.501 1.00 96.50 830 ASN A O 1
ATOM 6654 N N . THR A 1 831 ? 32.259 -12.910 0.617 1.00 97.06 831 THR A N 1
ATOM 6655 C CA . THR A 1 831 ? 32.603 -14.177 1.271 1.00 97.06 831 THR A CA 1
ATOM 6656 C C . THR A 1 831 ? 31.314 -14.850 1.710 1.00 97.06 831 THR A C 1
ATOM 6658 O O . THR A 1 831 ? 30.595 -14.336 2.571 1.00 97.06 831 THR A O 1
ATOM 6661 N N . VAL A 1 832 ? 31.021 -16.007 1.121 1.00 97.06 832 VAL A N 1
ATOM 6662 C CA . VAL A 1 832 ? 29.747 -16.705 1.301 1.00 97.06 832 VAL A CA 1
ATOM 6663 C C . VAL A 1 832 ? 29.991 -18.168 1.652 1.00 97.06 832 VAL A C 1
ATOM 6665 O O . VAL A 1 832 ? 30.620 -18.897 0.888 1.00 97.06 832 VAL A O 1
ATOM 6668 N N . GLN A 1 833 ? 29.464 -18.612 2.792 1.00 97.12 833 GLN A N 1
ATOM 6669 C CA . GLN A 1 833 ? 29.340 -20.027 3.130 1.00 97.12 833 GLN A CA 1
ATOM 6670 C C . GLN A 1 833 ? 27.966 -20.532 2.680 1.00 97.12 833 GLN A C 1
ATOM 6672 O O . GLN A 1 833 ? 26.937 -19.927 2.987 1.00 97.12 833 GLN A O 1
ATOM 6677 N N . VAL A 1 834 ? 27.944 -21.644 1.949 1.00 96.56 834 VAL A N 1
ATOM 6678 C CA . VAL A 1 834 ? 26.721 -22.275 1.446 1.00 96.56 834 VAL A CA 1
ATOM 6679 C C . VAL A 1 834 ? 26.627 -23.681 2.024 1.00 96.56 834 VAL A C 1
ATOM 6681 O O . VAL A 1 834 ? 27.509 -24.510 1.810 1.00 96.56 834 VAL A O 1
ATOM 6684 N N . THR A 1 835 ? 25.544 -23.960 2.750 1.00 95.69 835 THR A N 1
ATOM 6685 C CA . THR A 1 835 ? 25.337 -25.243 3.434 1.00 95.69 835 THR A CA 1
ATOM 6686 C C . THR A 1 835 ? 23.998 -25.870 3.055 1.00 95.69 835 THR A C 1
ATOM 6688 O O . THR A 1 835 ? 22.962 -25.213 3.067 1.00 95.69 835 THR A O 1
ATOM 6691 N N . ALA A 1 836 ? 23.988 -27.166 2.754 1.00 93.88 836 ALA A N 1
ATOM 6692 C CA . ALA A 1 836 ? 22.778 -27.973 2.622 1.00 93.88 836 ALA A CA 1
ATOM 6693 C C . ALA A 1 836 ? 23.015 -29.339 3.286 1.00 93.88 836 ALA A C 1
ATOM 6695 O O . ALA A 1 836 ? 23.411 -30.301 2.621 1.00 93.88 836 ALA A O 1
ATOM 6696 N N . PRO A 1 837 ? 22.757 -29.473 4.604 1.00 90.56 837 PRO A N 1
ATOM 6697 C CA . PRO A 1 837 ? 23.066 -30.694 5.355 1.00 90.56 837 PRO A CA 1
ATOM 6698 C C . PRO A 1 837 ? 22.379 -31.959 4.823 1.00 90.56 837 PRO A C 1
ATOM 6700 O O . PRO A 1 837 ? 22.899 -33.059 4.983 1.00 90.56 837 PRO A O 1
ATOM 6703 N N . SER A 1 838 ? 21.217 -31.811 4.177 1.00 90.06 838 SER A N 1
ATOM 6704 C CA . SER A 1 838 ? 20.481 -32.916 3.542 1.00 90.06 838 SER A CA 1
ATOM 6705 C C . SER A 1 838 ? 21.115 -33.420 2.237 1.00 90.06 838 SER A C 1
ATOM 6707 O O . SER A 1 838 ? 20.780 -34.518 1.806 1.00 90.06 838 SER A O 1
ATOM 6709 N N . LEU A 1 839 ? 22.029 -32.643 1.647 1.00 91.69 839 LEU A N 1
ATOM 6710 C CA . LEU A 1 839 ? 22.785 -32.951 0.428 1.00 91.69 839 LEU A CA 1
ATOM 6711 C C . LEU A 1 839 ? 24.285 -33.165 0.709 1.00 91.69 839 LEU A C 1
ATOM 6713 O O . LEU A 1 839 ? 25.064 -33.388 -0.209 1.00 91.69 839 LEU A O 1
ATOM 6717 N N . GLY A 1 840 ? 24.708 -33.082 1.978 1.00 91.69 840 GLY A N 1
ATOM 6718 C CA . GLY A 1 840 ? 26.118 -33.191 2.367 1.00 91.69 840 GLY A CA 1
ATOM 6719 C C . GLY A 1 840 ? 26.998 -32.022 1.907 1.00 91.69 840 GLY A C 1
ATOM 6720 O O . GLY A 1 840 ? 28.212 -32.185 1.848 1.00 91.69 840 GLY A O 1
ATOM 6721 N N . PHE A 1 841 ? 26.397 -30.874 1.584 1.00 93.31 841 PHE A N 1
ATOM 6722 C CA . PHE A 1 841 ? 27.082 -29.692 1.057 1.00 93.31 841 PHE A CA 1
ATOM 6723 C C . PHE A 1 841 ? 27.405 -28.700 2.187 1.00 93.31 841 PHE A C 1
ATOM 6725 O O . PHE A 1 841 ? 26.511 -28.355 2.964 1.00 93.31 841 PHE A O 1
ATOM 6732 N N . ASP A 1 842 ? 28.658 -28.258 2.292 1.00 95.75 842 ASP A N 1
ATOM 6733 C CA . ASP A 1 842 ? 29.144 -27.246 3.245 1.00 95.75 842 ASP A CA 1
ATOM 6734 C C . ASP A 1 842 ? 30.476 -26.692 2.714 1.00 95.75 842 ASP A C 1
ATOM 6736 O O . ASP A 1 842 ? 31.527 -27.300 2.911 1.00 95.75 842 ASP A O 1
ATOM 6740 N N . GLU A 1 843 ? 30.410 -25.596 1.959 1.00 96.19 843 GLU A N 1
ATOM 6741 C CA . GLU A 1 843 ? 31.555 -25.002 1.259 1.00 96.19 843 GLU A CA 1
ATOM 6742 C C . GLU A 1 843 ? 31.562 -23.474 1.424 1.00 96.19 843 GLU A C 1
ATOM 6744 O O . GLU A 1 843 ? 30.506 -22.839 1.522 1.00 96.19 843 GLU A O 1
ATOM 6749 N N . THR A 1 844 ? 32.755 -22.871 1.423 1.00 96.81 844 THR A N 1
ATOM 6750 C CA . THR A 1 844 ? 32.940 -21.412 1.515 1.00 96.81 844 THR A CA 1
ATOM 6751 C C . THR A 1 844 ? 33.608 -20.878 0.257 1.00 96.81 844 THR A C 1
ATOM 6753 O O . THR A 1 844 ? 34.674 -21.349 -0.139 1.00 96.81 844 THR A O 1
ATOM 6756 N N . PHE A 1 845 ? 33.013 -19.842 -0.326 1.00 96.50 845 PHE A N 1
ATOM 6757 C CA . PHE A 1 845 ? 33.431 -19.231 -1.581 1.00 96.50 845 PHE A CA 1
ATOM 6758 C C . PHE A 1 845 ? 33.776 -17.749 -1.385 1.00 96.50 845 PHE A C 1
ATOM 6760 O O . PHE A 1 845 ? 33.088 -17.039 -0.650 1.00 96.50 845 PHE A O 1
ATOM 6767 N N . GLU A 1 846 ? 34.808 -17.272 -2.086 1.00 95.81 846 GLU A N 1
ATOM 6768 C CA . GLU A 1 846 ? 34.952 -15.849 -2.411 1.00 95.81 846 GLU A CA 1
ATOM 6769 C C . GLU A 1 846 ? 34.366 -15.638 -3.810 1.00 95.81 846 GLU A C 1
ATOM 6771 O O . GLU A 1 846 ? 34.801 -16.272 -4.772 1.00 95.81 846 GLU A O 1
ATOM 6776 N N . LEU A 1 847 ? 33.359 -14.774 -3.914 1.00 95.06 847 LEU A N 1
ATOM 6777 C CA . LEU A 1 847 ? 32.555 -14.578 -5.114 1.00 95.06 847 LEU A CA 1
ATOM 6778 C C . LEU A 1 847 ? 32.719 -13.160 -5.648 1.00 95.06 847 LEU A C 1
ATOM 6780 O O . LEU A 1 847 ? 32.619 -12.179 -4.908 1.00 95.06 847 LEU A O 1
ATOM 6784 N N . ARG A 1 848 ? 32.936 -13.057 -6.959 1.00 94.69 848 ARG A N 1
ATOM 6785 C CA . ARG A 1 848 ? 33.084 -11.800 -7.702 1.00 94.69 848 ARG A CA 1
ATOM 6786 C C . ARG A 1 848 ? 32.353 -11.932 -9.027 1.00 94.69 848 ARG A C 1
ATOM 6788 O O . ARG A 1 848 ? 32.399 -12.991 -9.652 1.00 94.69 848 ARG A O 1
ATOM 6795 N N . SER A 1 849 ? 31.653 -10.885 -9.447 1.00 93.31 849 SER A N 1
ATOM 6796 C CA . SER A 1 849 ? 31.120 -10.837 -10.806 1.00 93.31 849 SER A CA 1
ATOM 6797 C C . SER A 1 849 ? 32.203 -10.380 -11.784 1.00 93.31 849 SER A C 1
ATOM 6799 O O . SER A 1 849 ? 33.159 -9.718 -11.372 1.00 93.31 849 SER A O 1
ATOM 6801 N N . PRO A 1 850 ? 32.074 -10.723 -13.076 1.00 90.31 850 PRO A N 1
ATOM 6802 C CA . PRO A 1 850 ? 32.973 -10.214 -14.103 1.00 90.31 850 PRO A CA 1
ATOM 6803 C C . PRO A 1 850 ? 32.989 -8.667 -14.149 1.00 90.31 850 PRO A C 1
ATOM 6805 O O . PRO A 1 850 ? 31.941 -8.057 -13.901 1.00 90.31 850 PRO A O 1
ATOM 6808 N N . PRO A 1 851 ? 34.125 -8.012 -14.475 1.00 87.62 851 PRO A N 1
ATOM 6809 C CA . PRO A 1 851 ? 34.240 -6.544 -14.514 1.00 87.62 851 PRO A CA 1
ATOM 6810 C C . PRO A 1 851 ? 33.294 -5.841 -15.502 1.00 87.62 851 PRO A C 1
ATOM 6812 O O . PRO A 1 851 ? 33.023 -4.648 -15.380 1.00 87.62 851 PRO A O 1
ATOM 6815 N N . GLU A 1 852 ? 32.787 -6.553 -16.502 1.00 84.88 852 GLU A N 1
ATOM 6816 C CA . GLU A 1 852 ? 31.740 -6.096 -17.412 1.00 84.88 852 GLU A CA 1
ATOM 6817 C C . GLU A 1 852 ? 30.376 -5.966 -16.712 1.00 84.88 852 GLU A C 1
ATOM 6819 O O . GLU A 1 852 ? 29.645 -5.011 -16.988 1.00 84.88 852 GLU A O 1
ATOM 6824 N N . ASN A 1 853 ? 30.090 -6.856 -15.755 1.00 88.69 853 ASN A N 1
ATOM 6825 C CA . ASN A 1 853 ? 28.822 -6.966 -15.035 1.00 88.69 853 ASN A CA 1
ATOM 6826 C C . ASN A 1 853 ? 28.771 -6.126 -13.754 1.00 88.69 853 ASN A C 1
ATOM 6828 O O . ASN A 1 853 ? 27.718 -5.572 -13.452 1.00 88.69 853 ASN A O 1
ATOM 6832 N N . VAL A 1 854 ? 29.868 -5.999 -13.001 1.00 92.06 854 VAL A N 1
ATOM 6833 C CA . VAL A 1 854 ? 29.930 -5.126 -11.813 1.00 92.06 854 VAL A CA 1
ATOM 6834 C C . VAL A 1 854 ? 31.166 -4.236 -11.888 1.00 92.06 854 VAL A C 1
ATOM 6836 O O . VAL A 1 854 ? 32.296 -4.719 -11.911 1.00 92.06 854 VAL A O 1
ATOM 6839 N N . LYS A 1 855 ? 30.941 -2.918 -11.902 1.00 92.00 855 LYS A N 1
ATOM 6840 C CA . LYS A 1 855 ? 31.988 -1.885 -11.966 1.00 92.00 855 LYS A CA 1
ATOM 6841 C C . LYS A 1 855 ? 31.947 -1.009 -10.724 1.00 92.00 855 LYS A C 1
ATOM 6843 O O . LYS A 1 855 ? 30.879 -0.771 -10.164 1.00 92.00 855 LYS A O 1
ATOM 6848 N N . PHE A 1 856 ? 33.104 -0.487 -10.335 1.00 93.00 856 PHE A N 1
ATOM 6849 C CA . PHE A 1 856 ? 33.234 0.467 -9.238 1.00 93.00 856 PHE A CA 1
ATOM 6850 C C . PHE A 1 856 ? 33.572 1.847 -9.792 1.00 93.00 856 PHE A C 1
ATOM 6852 O O . PHE A 1 856 ? 34.379 1.962 -10.713 1.00 93.00 856 PHE A O 1
ATOM 6859 N N . TYR A 1 857 ? 32.980 2.889 -9.221 1.00 91.25 857 TYR A N 1
ATOM 6860 C CA . TYR A 1 857 ? 33.256 4.284 -9.569 1.00 91.25 857 TYR A CA 1
ATOM 6861 C C . TYR A 1 857 ? 33.456 5.113 -8.294 1.00 91.25 857 TYR A C 1
ATOM 6863 O O . TYR A 1 857 ? 32.851 4.767 -7.274 1.00 91.25 857 TYR A O 1
ATOM 6871 N N . PRO A 1 858 ? 34.254 6.197 -8.326 1.00 90.50 858 PRO A N 1
ATOM 6872 C CA . PRO A 1 858 ? 34.349 7.131 -7.206 1.00 90.50 858 PRO A CA 1
ATOM 6873 C C . PRO A 1 858 ? 32.975 7.724 -6.871 1.00 90.50 858 PRO A C 1
ATOM 6875 O O . PRO A 1 858 ? 32.196 8.018 -7.777 1.00 90.50 858 PRO A O 1
ATOM 6878 N N . VAL A 1 859 ? 32.676 7.919 -5.583 1.00 84.88 859 VAL A N 1
ATOM 6879 C CA . VAL A 1 859 ? 31.386 8.484 -5.128 1.00 84.88 859 VAL A CA 1
ATOM 6880 C C . VAL A 1 859 ? 31.101 9.867 -5.720 1.00 84.88 859 VAL A C 1
ATOM 6882 O O . VAL A 1 859 ? 29.946 10.145 -6.051 1.00 84.88 859 VAL A O 1
ATOM 6885 N N . ASP A 1 860 ? 32.130 10.705 -5.863 1.00 82.75 860 ASP A N 1
ATOM 6886 C CA . ASP A 1 860 ? 32.008 12.074 -6.376 1.00 82.75 860 ASP A CA 1
ATOM 6887 C C . ASP A 1 860 ? 31.694 12.097 -7.885 1.00 82.75 860 ASP A C 1
ATOM 6889 O O . ASP A 1 860 ? 30.796 12.821 -8.315 1.00 82.75 860 ASP A O 1
ATOM 6893 N N . ASP A 1 861 ? 32.354 11.233 -8.664 1.00 83.44 861 ASP A N 1
ATOM 6894 C CA . ASP A 1 861 ? 32.307 11.232 -10.135 1.00 83.44 861 ASP A CA 1
ATOM 6895 C C . ASP A 1 861 ? 31.222 10.284 -10.704 1.00 83.44 861 ASP A C 1
ATOM 6897 O O . ASP A 1 861 ? 31.012 10.210 -11.916 1.00 83.44 861 ASP A O 1
ATOM 6901 N N . VAL A 1 862 ? 30.506 9.510 -9.870 1.00 77.00 862 VAL A N 1
ATOM 6902 C CA . VAL A 1 862 ? 29.545 8.481 -10.342 1.00 77.00 862 VAL A CA 1
ATOM 6903 C C . VAL A 1 862 ? 28.361 9.051 -11.145 1.00 77.00 862 VAL A C 1
ATOM 6905 O O . VAL A 1 862 ? 27.691 8.304 -11.860 1.00 77.00 862 VAL A O 1
ATOM 6908 N N . TYR A 1 863 ? 28.106 10.361 -11.075 1.00 74.75 863 TYR A N 1
ATOM 6909 C CA . TYR A 1 863 ? 27.058 11.030 -11.859 1.00 74.75 863 TYR A CA 1
ATOM 6910 C C . TYR A 1 863 ? 27.563 11.754 -13.115 1.00 74.75 863 TYR A C 1
ATOM 6912 O O . TYR A 1 863 ? 26.737 12.239 -13.892 1.00 74.75 863 TYR A O 1
ATOM 6920 N N . ASP A 1 864 ? 28.875 11.773 -13.351 1.00 73.50 864 ASP A N 1
ATOM 6921 C CA . ASP A 1 864 ? 29.468 12.444 -14.506 1.00 73.50 864 ASP A CA 1
ATOM 6922 C C . ASP A 1 864 ? 29.430 11.564 -15.764 1.00 73.50 864 ASP A C 1
ATOM 6924 O O . ASP A 1 864 ? 29.398 10.329 -15.701 1.00 73.50 864 ASP A O 1
ATOM 6928 N N . THR A 1 865 ? 29.397 12.211 -16.932 1.00 67.62 865 THR A N 1
ATOM 6929 C CA . THR A 1 865 ? 29.287 11.545 -18.241 1.00 67.62 865 THR A CA 1
ATOM 6930 C C . THR A 1 865 ? 30.618 10.991 -18.749 1.00 67.62 865 THR A C 1
ATOM 6932 O O . THR A 1 865 ? 30.615 10.040 -19.524 1.00 67.62 865 THR A O 1
ATOM 6935 N N . ASP A 1 866 ? 31.751 11.534 -18.297 1.00 74.94 866 ASP A N 1
ATOM 6936 C CA . ASP A 1 866 ? 33.113 11.119 -18.660 1.00 74.94 866 ASP A CA 1
ATOM 6937 C C . ASP A 1 866 ? 33.813 10.270 -17.580 1.00 74.94 866 ASP A C 1
ATOM 6939 O O . ASP A 1 866 ? 35.022 10.028 -17.652 1.00 74.94 866 ASP A O 1
ATOM 6943 N N . ARG A 1 867 ? 33.054 9.771 -16.595 1.00 81.75 867 ARG A N 1
ATOM 6944 C CA . ARG A 1 867 ? 33.583 8.960 -15.491 1.00 81.75 867 ARG A CA 1
ATOM 6945 C C . ARG A 1 867 ? 34.309 7.694 -15.946 1.00 81.75 867 ARG A C 1
ATOM 6947 O O . ARG A 1 867 ? 33.928 7.023 -16.906 1.00 81.75 867 ARG A O 1
ATOM 6954 N N . VAL A 1 868 ? 35.306 7.288 -15.163 1.00 86.56 868 VAL A N 1
ATOM 6955 C CA . VAL A 1 868 ? 36.124 6.096 -15.425 1.00 86.56 868 VAL A CA 1
ATOM 6956 C C . VAL A 1 868 ? 35.951 5.084 -14.295 1.00 86.56 868 VAL A C 1
ATOM 6958 O O . VAL A 1 868 ? 35.954 5.447 -13.121 1.00 86.56 868 VAL A O 1
ATOM 6961 N N . ALA A 1 869 ? 35.788 3.807 -14.648 1.00 90.06 869 ALA A N 1
ATOM 6962 C CA . ALA A 1 869 ? 35.686 2.732 -13.666 1.00 90.06 869 ALA A CA 1
ATOM 6963 C C . ALA A 1 869 ? 37.041 2.478 -12.985 1.00 90.06 869 ALA A C 1
ATOM 6965 O O . ALA A 1 869 ? 38.085 2.455 -13.641 1.00 90.06 869 ALA A O 1
ATOM 6966 N N . VAL A 1 870 ? 37.013 2.247 -11.675 1.00 92.62 870 VAL A N 1
ATOM 6967 C CA . VAL A 1 870 ? 38.177 1.848 -10.880 1.00 92.62 870 VAL A CA 1
ATOM 6968 C C . VAL A 1 870 ? 38.415 0.349 -11.063 1.00 92.62 870 VAL A C 1
ATOM 6970 O O . VAL A 1 870 ? 37.495 -0.456 -10.907 1.00 92.62 870 VAL A O 1
ATOM 6973 N N . ASP A 1 871 ? 39.656 -0.036 -11.374 1.00 90.75 871 ASP A N 1
ATOM 6974 C CA . ASP A 1 871 ? 40.056 -1.444 -11.428 1.00 90.75 871 ASP A CA 1
ATOM 6975 C C . ASP A 1 871 ? 40.175 -2.022 -10.009 1.00 90.75 871 ASP A C 1
ATOM 6977 O O . ASP A 1 871 ? 41.209 -1.936 -9.347 1.00 90.75 871 ASP A O 1
ATOM 6981 N N . ALA A 1 872 ? 39.074 -2.613 -9.555 1.00 89.06 872 ALA A N 1
ATOM 6982 C CA . ALA A 1 872 ? 38.944 -3.282 -8.269 1.00 89.06 872 ALA A CA 1
ATOM 6983 C C . ALA A 1 872 ? 39.409 -4.755 -8.284 1.00 89.06 872 ALA A C 1
ATOM 6985 O O . ALA A 1 872 ? 39.333 -5.433 -7.257 1.00 89.06 872 ALA A O 1
ATOM 6986 N N . SER A 1 873 ? 39.881 -5.284 -9.422 1.00 87.00 873 SER A N 1
ATOM 6987 C CA . SER A 1 873 ? 40.168 -6.723 -9.578 1.00 87.00 873 SER A CA 1
ATOM 6988 C C . SER A 1 873 ? 41.280 -7.234 -8.653 1.00 87.00 873 SER A C 1
ATOM 6990 O O . SER A 1 873 ? 41.266 -8.398 -8.253 1.00 87.00 873 SER A O 1
ATOM 6992 N N . GLY A 1 874 ? 42.219 -6.359 -8.278 1.00 87.31 874 GLY A N 1
ATOM 6993 C CA . GLY A 1 874 ? 43.315 -6.657 -7.353 1.00 87.31 874 GLY A CA 1
ATOM 6994 C C . GLY A 1 874 ? 43.018 -6.407 -5.869 1.00 87.31 874 GLY A C 1
ATOM 6995 O O . GLY A 1 874 ? 43.867 -6.734 -5.043 1.00 87.31 874 GLY A O 1
ATOM 6996 N N . MET A 1 875 ? 41.864 -5.827 -5.518 1.00 93.19 875 MET A N 1
ATOM 6997 C CA . MET A 1 875 ? 41.503 -5.498 -4.131 1.00 93.19 875 MET A CA 1
ATOM 6998 C C . MET A 1 875 ? 40.896 -6.709 -3.417 1.00 93.19 875 MET A C 1
ATOM 7000 O O . MET A 1 875 ? 40.008 -7.373 -3.951 1.00 93.19 875 MET A O 1
ATOM 7004 N N . SER A 1 876 ? 41.327 -6.985 -2.189 1.00 94.44 876 SER A N 1
ATOM 7005 C CA . SER A 1 876 ? 40.730 -8.004 -1.313 1.00 94.44 876 SER A CA 1
ATOM 7006 C C . SER A 1 876 ? 39.296 -7.650 -0.887 1.00 94.44 876 SER A C 1
ATOM 7008 O O . SER A 1 876 ? 38.889 -6.492 -0.947 1.00 94.44 876 SER A O 1
ATOM 7010 N N . VAL A 1 877 ? 38.532 -8.643 -0.410 1.00 94.00 877 VAL A N 1
ATOM 7011 C CA . VAL A 1 877 ? 37.167 -8.445 0.129 1.00 94.00 877 VAL A CA 1
ATOM 7012 C C . VAL A 1 877 ? 37.127 -7.327 1.179 1.00 94.00 877 VAL A C 1
ATOM 7014 O O . VAL A 1 877 ? 36.246 -6.474 1.123 1.00 94.00 877 VAL A O 1
ATOM 7017 N N . SER A 1 878 ? 38.112 -7.284 2.083 1.00 94.00 878 SER A N 1
ATOM 7018 C CA . SER A 1 878 ? 38.229 -6.248 3.117 1.00 94.00 878 SER A CA 1
ATOM 7019 C C . SER A 1 878 ? 38.594 -4.865 2.573 1.00 94.00 878 SER A C 1
ATOM 7021 O O . SER A 1 878 ? 38.113 -3.874 3.098 1.00 94.00 878 SER A O 1
ATOM 7023 N N . GLU A 1 879 ? 39.406 -4.772 1.515 1.00 94.88 879 GLU A N 1
ATOM 7024 C CA . GLU A 1 879 ? 39.725 -3.473 0.898 1.00 94.88 879 GLU A CA 1
ATOM 7025 C C . GLU A 1 879 ? 38.520 -2.893 0.142 1.00 94.88 879 GLU A C 1
ATOM 7027 O O . GLU A 1 879 ? 38.368 -1.678 0.081 1.00 94.88 879 GLU A O 1
ATOM 7032 N N . ILE A 1 880 ? 37.642 -3.745 -0.404 1.00 93.56 880 ILE A N 1
ATOM 7033 C CA . ILE A 1 880 ? 36.341 -3.310 -0.939 1.00 93.56 880 ILE A CA 1
ATOM 7034 C C . ILE A 1 880 ? 35.396 -2.902 0.202 1.00 93.56 880 ILE A C 1
ATOM 7036 O O . ILE A 1 880 ? 34.684 -1.915 0.054 1.00 93.56 880 ILE A O 1
ATOM 7040 N N . GLU A 1 881 ? 35.439 -3.597 1.344 1.00 92.56 881 GLU A N 1
ATOM 7041 C CA . GLU A 1 881 ? 34.605 -3.302 2.522 1.00 92.56 881 GLU A CA 1
ATOM 7042 C C . GLU A 1 881 ? 34.961 -1.970 3.191 1.00 92.56 881 GLU A C 1
ATOM 7044 O O . GLU A 1 881 ? 34.067 -1.227 3.589 1.00 92.56 881 GLU A O 1
ATOM 7049 N N . ASP A 1 882 ? 36.249 -1.630 3.255 1.00 92.75 882 ASP A N 1
ATOM 7050 C CA . ASP A 1 882 ? 36.703 -0.323 3.737 1.00 92.75 882 ASP A CA 1
ATOM 7051 C C . ASP A 1 882 ? 36.362 0.813 2.742 1.00 92.75 882 ASP A C 1
ATOM 7053 O O . ASP A 1 882 ? 36.168 1.955 3.158 1.00 92.75 882 ASP A O 1
ATOM 7057 N N . ALA A 1 883 ? 36.265 0.520 1.436 1.00 91.50 883 ALA A N 1
ATOM 7058 C CA . ALA A 1 883 ? 36.026 1.516 0.384 1.00 91.50 883 ALA A CA 1
ATOM 7059 C C . ALA A 1 883 ? 34.539 1.738 0.036 1.00 91.50 883 ALA A C 1
ATOM 7061 O O . ALA A 1 883 ? 34.164 2.830 -0.396 1.00 91.50 883 ALA A O 1
ATOM 7062 N N . VAL A 1 884 ? 33.673 0.733 0.189 1.00 88.44 884 VAL A N 1
ATOM 7063 C CA . VAL A 1 884 ? 32.244 0.808 -0.162 1.00 88.44 884 VAL A CA 1
ATOM 7064 C C . VAL A 1 884 ? 31.405 0.998 1.110 1.00 88.44 884 VAL A C 1
ATOM 7066 O O . VAL A 1 884 ? 31.458 0.151 1.996 1.00 88.44 884 VAL A O 1
ATOM 7069 N N . PRO A 1 885 ? 30.557 2.043 1.224 1.00 77.69 885 PRO A N 1
ATOM 7070 C CA . PRO A 1 885 ? 30.108 2.964 0.176 1.00 77.69 885 PRO A CA 1
ATOM 7071 C C . PRO A 1 885 ? 30.743 4.370 0.241 1.00 77.69 885 PRO A C 1
ATOM 7073 O O . PRO A 1 885 ? 30.197 5.286 -0.371 1.00 77.69 885 PRO A O 1
ATOM 7076 N N . GLU A 1 886 ? 31.794 4.588 1.043 1.00 85.19 886 GLU A N 1
ATOM 7077 C CA . GLU A 1 886 ? 32.307 5.943 1.332 1.00 85.19 886 GLU A CA 1
ATOM 7078 C C . GLU A 1 886 ? 33.236 6.506 0.241 1.00 85.19 886 GLU A C 1
ATOM 7080 O O . GLU A 1 886 ? 33.168 7.700 -0.042 1.00 85.19 886 GLU A O 1
ATOM 7085 N N . GLU A 1 887 ? 34.054 5.668 -0.403 1.00 90.38 887 GLU A N 1
ATOM 7086 C CA . GLU A 1 887 ? 34.956 6.059 -1.499 1.00 90.38 887 GLU A CA 1
ATOM 7087 C C . GLU A 1 887 ? 34.461 5.551 -2.863 1.00 90.38 887 GLU A C 1
ATOM 7089 O O . GLU A 1 887 ? 34.556 6.262 -3.868 1.00 90.38 887 GLU A O 1
ATOM 7094 N N . LEU A 1 888 ? 33.897 4.336 -2.902 1.00 91.88 888 LEU A N 1
ATOM 7095 C CA . LEU A 1 888 ? 33.462 3.651 -4.121 1.00 91.88 888 LEU A CA 1
ATOM 7096 C C . LEU A 1 888 ? 31.970 3.291 -4.107 1.00 91.88 888 LEU A C 1
ATOM 7098 O O . LEU A 1 888 ? 31.418 2.831 -3.108 1.00 91.88 888 LEU A O 1
ATOM 7102 N N . VAL A 1 889 ? 31.337 3.405 -5.275 1.00 90.12 889 VAL A N 1
ATOM 7103 C CA . VAL A 1 889 ? 29.975 2.927 -5.551 1.00 90.12 889 VAL A CA 1
ATOM 7104 C C . VAL A 1 889 ? 30.032 1.755 -6.524 1.00 90.12 889 VAL A C 1
ATOM 7106 O O . VAL A 1 889 ? 30.597 1.874 -7.611 1.00 90.12 889 VAL A O 1
ATOM 7109 N N . ALA A 1 890 ? 29.397 0.641 -6.159 1.00 92.69 890 ALA A N 1
ATOM 7110 C CA . ALA A 1 890 ? 29.192 -0.491 -7.055 1.00 92.69 890 ALA A CA 1
ATOM 7111 C C . ALA A 1 890 ? 28.002 -0.244 -8.002 1.00 92.69 890 ALA A C 1
ATOM 7113 O O . ALA A 1 890 ? 26.903 0.106 -7.557 1.00 92.69 890 ALA A O 1
ATOM 7114 N N . VAL A 1 891 ? 28.215 -0.472 -9.298 1.00 90.56 891 VAL A N 1
ATOM 7115 C CA . VAL A 1 891 ? 27.212 -0.371 -10.365 1.00 90.56 891 VAL A CA 1
ATOM 7116 C C . VAL A 1 891 ? 27.102 -1.721 -11.077 1.00 90.56 891 VAL A C 1
ATOM 7118 O O . VAL A 1 891 ? 28.075 -2.211 -11.649 1.00 90.56 891 VAL A O 1
ATOM 7121 N N . ASN A 1 892 ? 25.909 -2.311 -11.028 1.00 92.06 892 ASN A N 1
ATOM 7122 C CA . ASN A 1 892 ? 25.530 -3.541 -11.713 1.00 92.06 892 ASN A CA 1
ATOM 7123 C C . ASN A 1 892 ? 25.056 -3.254 -13.145 1.00 92.06 892 ASN A C 1
ATOM 7125 O O . ASN A 1 892 ? 24.248 -2.352 -13.365 1.00 92.06 892 ASN A O 1
ATOM 7129 N N . PHE A 1 893 ? 25.492 -4.083 -14.086 1.00 88.56 893 PHE A N 1
ATOM 7130 C CA . PHE A 1 893 ? 25.099 -4.100 -15.492 1.00 88.56 893 PHE A CA 1
ATOM 7131 C C . PHE A 1 893 ? 24.508 -5.441 -15.940 1.00 88.56 893 PHE A C 1
ATOM 7133 O O . PHE A 1 893 ? 23.836 -5.469 -16.970 1.00 88.56 893 PHE A O 1
ATOM 7140 N N . GLY A 1 894 ? 24.715 -6.526 -15.188 1.00 88.81 894 GLY A N 1
ATOM 7141 C CA . GLY A 1 894 ? 24.288 -7.872 -15.560 1.00 88.81 894 GLY A CA 1
ATOM 7142 C C . GLY A 1 894 ? 24.499 -8.892 -14.440 1.00 88.81 894 GLY A C 1
ATOM 7143 O O . GLY A 1 894 ? 25.369 -8.740 -13.583 1.00 88.81 894 GLY A O 1
ATOM 7144 N N . TYR A 1 895 ? 23.693 -9.951 -14.446 1.00 91.81 895 TYR A N 1
ATOM 7145 C CA . TYR A 1 895 ? 23.835 -11.069 -13.512 1.00 91.81 895 TYR A CA 1
ATOM 7146 C C . TYR A 1 895 ? 24.821 -12.110 -14.058 1.00 91.81 895 TYR A C 1
ATOM 7148 O O . TYR A 1 895 ? 25.052 -12.203 -15.259 1.00 91.81 895 TYR A O 1
ATOM 7156 N N . SER A 1 896 ? 25.423 -12.892 -13.163 1.00 92.38 896 SER A N 1
ATOM 7157 C CA . SER A 1 896 ? 26.425 -13.910 -13.502 1.00 92.38 896 SER A CA 1
ATOM 7158 C C . SER A 1 896 ? 26.177 -15.206 -12.739 1.00 92.38 896 SER A C 1
ATOM 7160 O O . SER A 1 896 ? 25.764 -15.159 -11.576 1.00 92.38 896 SER A O 1
ATOM 7162 N N . TYR A 1 897 ? 26.469 -16.347 -13.366 1.00 95.19 897 TYR A N 1
ATOM 7163 C CA . TYR A 1 897 ? 26.475 -17.641 -12.686 1.00 95.19 897 TYR A CA 1
ATOM 7164 C C . TYR A 1 897 ? 27.773 -17.878 -11.925 1.00 95.19 897 TYR A C 1
ATOM 7166 O O . TYR A 1 897 ? 28.869 -17.680 -12.441 1.00 95.19 897 TYR A O 1
ATOM 7174 N N . GLN A 1 898 ? 27.620 -18.361 -10.701 1.00 95.75 898 GLN A N 1
ATOM 7175 C CA . GLN A 1 898 ? 28.680 -18.895 -9.864 1.00 95.75 898 GLN A CA 1
ATOM 7176 C C . GLN A 1 898 ? 28.457 -20.413 -9.784 1.00 95.75 898 GLN A C 1
ATOM 7178 O O . GLN A 1 898 ? 27.428 -20.852 -9.265 1.00 95.75 898 GLN A O 1
ATOM 7183 N N . ASP A 1 899 ? 29.371 -21.209 -10.346 1.00 95.50 899 ASP A N 1
ATOM 7184 C CA . ASP A 1 899 ? 29.332 -22.675 -10.249 1.00 95.50 899 ASP A CA 1
ATOM 7185 C C . ASP A 1 899 ? 29.836 -23.094 -8.863 1.00 95.50 899 ASP A C 1
ATOM 7187 O O . ASP A 1 899 ? 31.010 -22.916 -8.537 1.00 95.50 899 ASP A O 1
ATOM 7191 N N . LEU A 1 900 ? 28.930 -23.622 -8.037 1.00 95.88 900 LEU A N 1
ATOM 7192 C CA . LEU A 1 900 ? 29.225 -24.068 -6.675 1.00 95.88 900 LEU A CA 1
ATOM 7193 C C . LEU A 1 900 ? 29.615 -25.558 -6.628 1.00 95.88 900 LEU A C 1
ATOM 7195 O O . LEU A 1 900 ? 29.869 -26.101 -5.555 1.00 95.88 900 LEU A O 1
ATOM 7199 N N . GLY A 1 901 ? 29.678 -26.232 -7.780 1.00 95.06 901 GLY A N 1
ATOM 7200 C CA . GLY A 1 901 ? 30.001 -27.646 -7.909 1.00 95.06 901 GLY A CA 1
ATOM 7201 C C . GLY A 1 901 ? 28.772 -28.534 -8.100 1.00 95.06 901 GLY A C 1
ATOM 7202 O O . GLY A 1 901 ? 27.750 -28.132 -8.654 1.00 95.06 901 GLY A O 1
ATOM 7203 N N . VAL A 1 902 ? 28.888 -29.797 -7.688 1.00 95.69 902 VAL A N 1
ATOM 7204 C CA . VAL A 1 902 ? 27.877 -30.838 -7.932 1.00 95.69 902 VAL A CA 1
ATOM 7205 C C . VAL A 1 902 ? 27.433 -31.509 -6.639 1.00 95.69 902 VAL A C 1
ATOM 7207 O O . VAL A 1 902 ? 28.241 -31.734 -5.740 1.00 95.69 902 VAL A O 1
ATOM 7210 N N . VAL A 1 903 ? 26.157 -31.886 -6.584 1.00 95.56 903 VAL A N 1
ATOM 7211 C CA . VAL A 1 903 ? 25.548 -32.660 -5.496 1.00 95.56 903 VAL A CA 1
ATOM 7212 C C . VAL A 1 903 ? 24.830 -33.884 -6.055 1.00 95.56 903 VAL A C 1
ATOM 7214 O O . VAL A 1 903 ? 24.171 -33.811 -7.092 1.00 95.56 903 VAL A O 1
ATOM 7217 N N . ASP A 1 904 ? 24.932 -35.008 -5.352 1.00 95.62 904 ASP A N 1
ATOM 7218 C CA . ASP A 1 904 ? 24.024 -36.139 -5.544 1.00 95.62 904 ASP A CA 1
ATOM 7219 C C . ASP A 1 904 ? 22.817 -35.917 -4.621 1.00 95.62 904 ASP A C 1
ATOM 7221 O O . ASP A 1 904 ? 22.979 -35.764 -3.408 1.00 95.62 904 ASP A O 1
ATOM 7225 N N . ALA A 1 905 ? 21.615 -35.861 -5.190 1.00 93.88 905 ALA A N 1
ATOM 7226 C CA . ALA A 1 905 ? 20.396 -35.483 -4.486 1.00 93.88 905 ALA A CA 1
ATOM 7227 C C . ALA A 1 905 ? 19.275 -36.509 -4.681 1.00 93.88 905 ALA A C 1
ATOM 7229 O O . ALA A 1 905 ? 19.159 -37.138 -5.735 1.00 93.88 905 ALA A O 1
ATOM 7230 N N . ASP A 1 906 ? 18.429 -36.656 -3.663 1.00 93.62 906 ASP A N 1
ATOM 7231 C CA . ASP A 1 906 ? 17.223 -37.478 -3.731 1.00 93.62 906 ASP A CA 1
ATOM 7232 C C . ASP A 1 906 ? 15.996 -36.638 -4.113 1.00 93.62 906 ASP A C 1
ATOM 7234 O O . ASP A 1 906 ? 15.960 -35.430 -3.896 1.00 93.62 906 ASP A O 1
ATOM 7238 N N . ALA A 1 907 ? 14.959 -37.278 -4.657 1.00 92.88 907 ALA A N 1
ATOM 7239 C CA . ALA A 1 907 ? 13.689 -36.604 -4.916 1.00 92.88 907 ALA A CA 1
ATOM 7240 C C . ALA A 1 907 ? 13.021 -36.137 -3.605 1.00 92.88 907 ALA A C 1
ATOM 7242 O O . ALA A 1 907 ? 12.704 -36.950 -2.726 1.00 92.88 907 ALA A O 1
ATOM 7243 N N . GLY A 1 908 ? 12.746 -34.837 -3.489 1.00 91.12 908 GLY A N 1
ATOM 7244 C CA . GLY A 1 908 ? 12.149 -34.219 -2.307 1.00 91.12 908 GLY A CA 1
ATOM 7245 C C . GLY A 1 908 ? 12.511 -32.744 -2.129 1.00 91.12 908 GLY A C 1
ATOM 7246 O O . GLY A 1 908 ? 13.176 -32.140 -2.966 1.00 91.12 908 GLY A O 1
ATOM 7247 N N . THR A 1 909 ? 12.059 -32.165 -1.015 1.00 89.88 909 THR A N 1
ATOM 7248 C CA . THR A 1 909 ? 12.395 -30.790 -0.620 1.00 89.88 909 THR A CA 1
ATOM 7249 C C . THR A 1 909 ? 13.697 -30.768 0.176 1.00 89.88 909 THR A C 1
ATOM 7251 O O . THR A 1 909 ? 13.812 -31.421 1.218 1.00 89.88 909 THR A O 1
ATOM 7254 N N . HIS A 1 910 ? 14.638 -29.953 -0.279 1.00 91.75 910 HIS A N 1
ATOM 7255 C CA . HIS A 1 910 ? 15.909 -29.643 0.359 1.00 91.75 910 HIS A CA 1
ATOM 7256 C C . HIS A 1 910 ? 15.977 -28.146 0.692 1.00 91.75 910 HIS A C 1
ATOM 7258 O O . HIS A 1 910 ? 15.178 -27.348 0.205 1.00 91.75 910 HIS A O 1
ATOM 7264 N N . THR A 1 911 ? 16.938 -27.750 1.524 1.00 91.38 911 THR A N 1
ATOM 7265 C CA . THR A 1 911 ? 17.170 -26.339 1.857 1.00 91.38 911 THR A CA 1
ATOM 7266 C C . THR A 1 911 ? 18.661 -26.065 1.826 1.00 91.38 911 THR A C 1
ATOM 7268 O O . THR A 1 911 ? 19.418 -26.748 2.521 1.00 91.38 911 THR A O 1
ATOM 7271 N N . PHE A 1 912 ? 19.054 -25.048 1.066 1.00 94.12 912 PHE A N 1
ATOM 7272 C CA . PHE A 1 912 ? 20.361 -24.416 1.189 1.00 94.12 912 PHE A CA 1
ATOM 7273 C C . PHE A 1 912 ? 20.240 -23.221 2.143 1.00 94.12 912 PHE A C 1
ATOM 7275 O O . PHE A 1 912 ? 19.316 -22.418 2.017 1.00 94.12 912 PHE A O 1
ATOM 7282 N N . SER A 1 913 ? 21.155 -23.098 3.101 1.00 93.50 913 SER A N 1
ATOM 7283 C CA . SER A 1 913 ? 21.428 -21.843 3.801 1.00 93.50 913 SER A CA 1
ATOM 7284 C C . SER A 1 913 ? 22.625 -21.172 3.136 1.00 93.50 913 SER A C 1
ATOM 7286 O O . SER A 1 913 ? 23.648 -21.814 2.891 1.00 93.50 913 SER A O 1
ATOM 7288 N N . LEU A 1 914 ? 22.470 -19.889 2.826 1.00 95.25 914 LEU A N 1
ATOM 7289 C CA . LEU A 1 914 ? 23.508 -19.013 2.308 1.00 95.25 914 LEU A CA 1
ATOM 7290 C C . LEU A 1 914 ? 23.811 -17.983 3.395 1.00 95.25 914 LEU A C 1
ATOM 7292 O O . LEU A 1 914 ? 22.972 -17.130 3.690 1.00 95.25 914 LEU A O 1
ATOM 7296 N N . GLN A 1 915 ? 25.006 -18.071 3.975 1.00 95.38 915 GLN A N 1
ATOM 7297 C CA . GLN A 1 915 ? 25.525 -17.130 4.960 1.00 95.38 915 GLN A CA 1
ATOM 7298 C C . GLN A 1 915 ? 26.619 -16.275 4.314 1.00 95.38 915 GLN A C 1
ATOM 7300 O O . GLN A 1 915 ? 27.704 -16.761 4.002 1.00 95.38 915 GLN A O 1
ATOM 7305 N N . LYS A 1 916 ? 26.340 -14.987 4.135 1.00 95.94 916 LYS A N 1
ATOM 7306 C CA . LYS A 1 916 ? 27.284 -13.984 3.636 1.00 95.94 916 LYS A CA 1
ATOM 7307 C C . LYS A 1 916 ? 27.913 -13.270 4.830 1.00 95.94 916 LYS A C 1
ATOM 7309 O O . LYS A 1 916 ? 27.164 -12.758 5.649 1.00 95.94 916 LYS A O 1
ATOM 7314 N N . THR A 1 917 ? 29.242 -13.220 4.932 1.00 95.25 917 THR A N 1
ATOM 7315 C CA . THR A 1 917 ? 29.939 -12.760 6.157 1.00 95.25 917 THR A CA 1
ATOM 7316 C C . THR A 1 917 ? 30.642 -11.401 6.047 1.00 95.25 917 THR A C 1
ATOM 7318 O O . THR A 1 917 ? 31.106 -10.873 7.053 1.00 95.25 917 THR A O 1
ATOM 7321 N N . ASP A 1 918 ? 30.770 -10.848 4.841 1.00 94.75 918 ASP A N 1
ATOM 7322 C CA . ASP A 1 918 ? 31.309 -9.502 4.570 1.00 94.75 918 ASP A CA 1
ATOM 7323 C C . ASP A 1 918 ? 30.227 -8.407 4.655 1.00 94.75 918 ASP A C 1
ATOM 7325 O O . ASP A 1 918 ? 29.030 -8.704 4.595 1.00 94.75 918 ASP A O 1
ATOM 7329 N N . GLN A 1 919 ? 30.620 -7.130 4.711 1.00 93.38 919 GLN A N 1
ATOM 7330 C CA . GLN A 1 919 ? 29.688 -5.988 4.621 1.00 93.38 919 GLN A CA 1
ATOM 7331 C C . GLN A 1 919 ? 29.514 -5.420 3.198 1.00 93.38 919 GLN A C 1
ATOM 7333 O O . GLN A 1 919 ? 28.806 -4.427 3.034 1.00 93.38 919 GLN A O 1
ATOM 7338 N N . ASN A 1 920 ? 30.089 -6.040 2.163 1.00 94.88 920 ASN A N 1
ATOM 7339 C CA . ASN A 1 920 ? 29.964 -5.561 0.783 1.00 94.88 920 ASN A CA 1
ATOM 7340 C C . ASN A 1 920 ? 28.556 -5.826 0.215 1.00 94.88 920 ASN A C 1
ATOM 7342 O O . ASN A 1 920 ? 27.931 -6.829 0.560 1.00 94.88 920 ASN A O 1
ATOM 7346 N N . PRO A 1 921 ? 28.019 -4.990 -0.688 1.00 95.00 921 PRO A N 1
ATOM 7347 C CA . PRO A 1 921 ? 26.703 -5.225 -1.270 1.00 95.00 921 PRO A CA 1
ATOM 7348 C C . PRO A 1 921 ? 26.734 -6.346 -2.319 1.00 95.00 921 PRO A C 1
ATOM 7350 O O . PRO A 1 921 ? 27.640 -6.420 -3.151 1.00 95.00 921 PRO A O 1
ATOM 7353 N N . MET A 1 922 ? 25.707 -7.195 -2.302 1.00 96.06 922 MET A N 1
ATOM 7354 C CA . MET A 1 922 ? 25.518 -8.330 -3.213 1.00 96.06 922 MET A CA 1
ATOM 7355 C C . MET A 1 922 ? 24.056 -8.386 -3.672 1.00 96.06 922 MET A C 1
ATOM 7357 O O . MET A 1 922 ? 23.155 -8.167 -2.860 1.00 96.06 922 MET A O 1
ATOM 7361 N N . LEU A 1 923 ? 23.793 -8.709 -4.940 1.00 95.62 923 LEU A N 1
ATOM 7362 C CA . LEU A 1 923 ? 22.444 -9.036 -5.423 1.00 95.62 923 LEU A CA 1
ATOM 7363 C C . LEU A 1 923 ? 22.344 -10.536 -5.701 1.00 95.62 923 LEU A C 1
ATOM 7365 O O . LEU A 1 923 ? 23.185 -11.095 -6.402 1.00 95.62 923 LEU A O 1
ATOM 7369 N N . PHE A 1 924 ? 21.296 -11.172 -5.186 1.00 95.31 924 PHE A N 1
ATOM 7370 C CA . PHE A 1 924 ? 21.002 -12.593 -5.350 1.00 95.31 924 PHE A CA 1
ATOM 7371 C C . PHE A 1 924 ? 19.638 -12.758 -6.024 1.00 95.31 924 PHE A C 1
ATOM 7373 O O . PHE A 1 924 ? 18.619 -12.307 -5.494 1.00 95.31 924 PHE A O 1
ATOM 7380 N N . GLU A 1 925 ? 19.609 -13.394 -7.195 1.00 92.88 925 GLU A N 1
ATOM 7381 C CA . GLU A 1 925 ? 18.359 -13.756 -7.867 1.00 92.88 925 GLU A CA 1
ATOM 7382 C C . GLU A 1 925 ? 17.838 -15.105 -7.356 1.00 92.88 925 GLU A C 1
ATOM 7384 O O . GLU A 1 925 ? 16.697 -15.205 -6.898 1.00 92.88 925 GLU A O 1
ATOM 7389 N N . GLY A 1 926 ? 18.684 -16.134 -7.393 1.00 94.25 926 GLY A N 1
ATOM 7390 C CA . GLY A 1 926 ? 18.295 -17.487 -7.021 1.00 94.25 926 GLY A CA 1
ATOM 7391 C C . GLY A 1 926 ? 19.436 -18.494 -7.108 1.00 94.25 926 GLY A C 1
ATOM 7392 O O . GLY A 1 926 ? 20.544 -18.193 -7.560 1.00 94.25 926 GLY A O 1
ATOM 7393 N N . MET A 1 927 ? 19.120 -19.708 -6.670 1.00 95.75 927 MET A N 1
ATOM 7394 C CA . MET A 1 927 ? 19.941 -20.901 -6.840 1.00 95.75 927 MET A CA 1
ATOM 7395 C C . MET A 1 927 ? 19.279 -21.824 -7.861 1.00 95.75 927 MET A C 1
ATOM 7397 O O . MET A 1 927 ? 18.057 -21.983 -7.856 1.00 95.75 927 MET A O 1
ATOM 7401 N N . MET A 1 928 ? 20.082 -22.431 -8.726 1.00 95.56 928 MET A N 1
ATOM 7402 C CA . MET A 1 928 ? 19.626 -23.282 -9.814 1.00 95.56 928 MET A CA 1
ATOM 7403 C C . MET A 1 928 ? 20.224 -24.677 -9.665 1.00 95.56 928 MET A C 1
ATOM 7405 O O . MET A 1 928 ? 21.435 -24.814 -9.479 1.00 95.56 928 MET A O 1
ATOM 7409 N N . LEU A 1 929 ? 19.384 -25.707 -9.763 1.00 95.44 929 LEU A N 1
ATOM 7410 C CA . LEU A 1 929 ? 19.825 -27.101 -9.807 1.00 95.44 929 LEU A CA 1
ATOM 7411 C C . LEU A 1 929 ? 19.512 -27.684 -11.183 1.00 95.44 929 LEU A C 1
ATOM 7413 O O . LEU A 1 929 ? 18.368 -28.009 -11.491 1.00 95.44 929 LEU A O 1
ATOM 7417 N N . VAL A 1 930 ? 20.551 -27.834 -12.000 1.00 96.38 930 VAL A N 1
ATOM 7418 C CA . VAL A 1 930 ? 20.463 -28.395 -13.356 1.00 96.38 930 VAL A CA 1
ATOM 7419 C C . VAL A 1 930 ? 21.083 -29.793 -13.340 1.00 96.38 930 VAL A C 1
ATOM 7421 O O . VAL A 1 930 ? 22.140 -29.950 -12.728 1.00 96.38 930 VAL A O 1
ATOM 7424 N N . PRO A 1 931 ? 20.492 -30.827 -13.968 1.00 96.56 931 PRO A N 1
ATOM 7425 C CA . PRO A 1 931 ? 21.145 -32.132 -14.089 1.00 96.56 931 PRO A CA 1
ATOM 7426 C C . PRO A 1 931 ? 22.552 -31.989 -14.695 1.00 96.56 931 PRO A C 1
ATOM 7428 O O . PRO A 1 931 ? 22.739 -31.272 -15.676 1.00 96.56 931 PRO A O 1
ATOM 7431 N N . ASP A 1 932 ? 23.563 -32.615 -14.087 1.00 96.38 932 ASP A N 1
ATOM 7432 C CA . ASP A 1 932 ? 24.977 -32.358 -14.426 1.00 96.38 932 ASP A CA 1
ATOM 7433 C C . ASP A 1 932 ? 25.344 -32.806 -15.857 1.00 96.38 932 ASP A C 1
ATOM 7435 O O . ASP A 1 932 ? 26.223 -32.225 -16.490 1.00 96.38 932 ASP A O 1
ATOM 7439 N N . ASP A 1 933 ? 24.649 -33.813 -16.388 1.00 94.88 933 ASP A N 1
ATOM 7440 C CA . ASP A 1 933 ? 24.765 -34.275 -17.773 1.00 94.88 933 ASP A CA 1
ATOM 7441 C C . ASP A 1 933 ? 24.116 -33.308 -18.776 1.00 94.88 933 ASP A C 1
ATOM 7443 O O . ASP A 1 933 ? 24.704 -33.026 -19.823 1.00 94.88 933 ASP A O 1
ATOM 7447 N N . VAL A 1 934 ? 22.953 -32.746 -18.430 1.00 95.06 934 VAL A N 1
ATOM 7448 C CA . VAL A 1 934 ? 22.308 -31.672 -19.200 1.00 95.06 934 VAL A CA 1
ATOM 7449 C C . VAL A 1 934 ? 23.210 -30.443 -19.224 1.00 95.06 934 VAL A C 1
ATOM 7451 O O . VAL A 1 934 ? 23.581 -30.001 -20.303 1.00 95.06 934 VAL A O 1
ATOM 7454 N N . TYR A 1 935 ? 23.650 -29.945 -18.063 1.00 95.06 935 TYR A N 1
ATOM 7455 C CA . TYR A 1 935 ? 24.502 -28.752 -17.958 1.00 95.06 935 TYR A CA 1
ATOM 7456 C C . TYR A 1 935 ? 25.769 -28.836 -18.826 1.00 95.06 935 TYR A C 1
ATOM 7458 O O . TYR A 1 935 ? 26.116 -27.879 -19.510 1.00 95.06 935 TYR A O 1
ATOM 7466 N N . GLN A 1 936 ? 26.434 -29.996 -18.855 1.00 93.25 936 GLN A N 1
ATOM 7467 C CA . GLN A 1 936 ? 27.641 -30.223 -19.665 1.00 93.25 936 GLN A CA 1
ATOM 7468 C C . GLN A 1 936 ? 27.389 -30.300 -21.182 1.00 93.25 936 GLN A C 1
ATOM 7470 O O . GLN A 1 936 ? 28.350 -30.355 -21.950 1.00 93.25 936 GLN A O 1
ATOM 7475 N N . THR A 1 937 ? 26.126 -30.350 -21.613 1.00 93.88 937 THR A N 1
ATOM 7476 C CA . THR A 1 937 ? 25.712 -30.495 -23.018 1.00 93.88 937 THR A CA 1
ATOM 7477 C C . THR A 1 937 ? 24.727 -29.415 -23.478 1.00 93.88 937 THR A C 1
ATOM 7479 O O . THR A 1 937 ? 24.175 -29.525 -24.572 1.00 93.88 937 THR A O 1
ATOM 7482 N N . LEU A 1 938 ? 24.521 -28.361 -22.676 1.00 94.00 938 LEU A N 1
ATOM 7483 C CA . LEU A 1 938 ? 23.721 -27.202 -23.063 1.00 94.00 938 LEU A CA 1
ATOM 7484 C C . LEU A 1 938 ? 24.406 -26.436 -24.203 1.00 94.00 938 LEU A C 1
ATOM 7486 O O . LEU A 1 938 ? 25.518 -25.932 -24.066 1.00 94.00 938 LEU A O 1
ATOM 7490 N N . GLU A 1 939 ? 23.690 -26.320 -25.315 1.00 94.50 939 GLU A N 1
ATOM 7491 C CA . GLU A 1 939 ? 24.015 -25.488 -26.471 1.00 94.50 939 GLU A CA 1
ATOM 7492 C C . GLU A 1 939 ? 22.779 -24.639 -26.804 1.00 94.50 939 GLU A C 1
ATOM 7494 O O . GLU A 1 939 ? 21.659 -24.972 -26.399 1.00 94.50 939 GLU A O 1
ATOM 7499 N N . LEU A 1 940 ? 22.956 -23.542 -27.546 1.00 92.94 940 LEU A N 1
ATOM 7500 C CA . LEU A 1 940 ? 21.818 -22.736 -27.987 1.00 92.94 940 LEU A CA 1
ATOM 7501 C C . LEU A 1 940 ? 20.868 -23.571 -28.872 1.00 92.94 940 LEU A C 1
ATOM 7503 O O . LEU A 1 940 ? 21.334 -24.262 -29.785 1.00 92.94 940 LEU A O 1
ATOM 7507 N N . PRO A 1 941 ? 19.538 -23.503 -28.654 1.00 90.56 941 PRO A N 1
ATOM 7508 C CA . PRO A 1 941 ? 18.570 -24.180 -29.509 1.00 90.56 941 PRO A CA 1
ATOM 7509 C C . PRO A 1 941 ? 18.709 -23.760 -30.976 1.00 90.56 941 PRO A C 1
ATOM 7511 O O . PRO A 1 941 ? 18.944 -22.596 -31.283 1.00 90.56 941 PRO A O 1
ATOM 7514 N N . THR A 1 942 ? 18.529 -24.698 -31.909 1.00 88.12 942 THR A N 1
ATOM 7515 C CA . THR A 1 942 ? 18.771 -24.460 -33.349 1.00 88.12 942 THR A CA 1
ATOM 7516 C C . THR A 1 942 ? 17.822 -23.446 -34.004 1.00 88.12 942 THR A C 1
ATOM 7518 O O . THR A 1 942 ? 18.056 -23.009 -35.128 1.00 88.12 942 THR A O 1
ATOM 7521 N N . ASP A 1 943 ? 16.721 -23.119 -33.329 1.00 87.56 943 ASP A N 1
ATOM 7522 C CA . ASP A 1 943 ? 15.735 -22.089 -33.663 1.00 87.56 943 ASP A CA 1
ATOM 7523 C C . ASP A 1 943 ? 16.051 -20.712 -33.042 1.00 87.56 943 ASP A C 1
ATOM 7525 O O . ASP A 1 943 ? 15.315 -19.750 -33.270 1.00 87.56 943 ASP A O 1
ATOM 7529 N N . VAL A 1 944 ? 17.163 -20.595 -32.312 1.00 91.75 944 VAL A N 1
ATOM 7530 C CA . VAL A 1 944 ? 17.704 -19.355 -31.747 1.00 91.75 944 VAL A CA 1
ATOM 7531 C C . VAL A 1 944 ? 18.999 -18.989 -32.480 1.00 91.75 944 VAL A C 1
ATOM 7533 O O . VAL A 1 944 ? 19.886 -19.818 -32.668 1.00 91.75 944 VAL A O 1
ATOM 7536 N N . VAL A 1 945 ? 19.114 -17.737 -32.923 1.00 93.12 945 VAL A N 1
ATOM 7537 C CA . VAL A 1 945 ? 20.238 -17.236 -33.726 1.00 93.12 945 VAL A CA 1
ATOM 7538 C C . VAL A 1 945 ? 20.836 -15.990 -33.059 1.00 93.12 945 VAL A C 1
ATOM 7540 O O . VAL A 1 945 ? 20.172 -14.949 -33.049 1.00 93.12 945 VAL A O 1
ATOM 7543 N N . PRO A 1 946 ? 22.076 -16.053 -32.538 1.00 93.94 946 PRO A N 1
ATOM 7544 C CA . PRO A 1 946 ? 22.787 -14.895 -31.996 1.00 93.94 946 PRO A CA 1
ATOM 7545 C C . PRO A 1 946 ? 22.912 -13.733 -32.988 1.00 93.94 946 PRO A C 1
ATOM 7547 O O . PRO A 1 946 ? 23.102 -13.927 -34.192 1.00 93.94 946 PRO A O 1
ATOM 7550 N N . ILE A 1 947 ? 22.829 -12.505 -32.476 1.00 93.88 947 ILE A N 1
ATOM 7551 C CA . ILE A 1 947 ? 23.039 -11.278 -33.247 1.00 93.88 947 ILE A CA 1
ATOM 7552 C C . ILE A 1 947 ? 24.537 -10.945 -33.266 1.00 93.88 947 ILE A C 1
ATOM 7554 O O . ILE A 1 947 ? 25.046 -10.262 -32.383 1.00 93.88 947 ILE A O 1
ATOM 7558 N N . THR A 1 948 ? 25.247 -11.411 -34.296 1.00 87.94 948 THR A N 1
ATOM 7559 C CA . THR A 1 948 ? 26.699 -11.191 -34.445 1.00 87.94 948 THR A CA 1
ATOM 7560 C C . THR A 1 948 ? 27.074 -9.791 -34.943 1.00 87.94 948 THR A C 1
ATOM 7562 O O . THR A 1 948 ? 28.142 -9.292 -34.599 1.00 87.94 948 THR A O 1
ATOM 7565 N N . ASP A 1 949 ? 26.216 -9.142 -35.738 1.00 89.50 949 ASP A N 1
ATOM 7566 C CA . ASP A 1 949 ? 26.319 -7.710 -36.050 1.00 89.50 949 ASP A CA 1
ATOM 7567 C C . ASP A 1 949 ? 24.929 -7.039 -35.979 1.00 89.50 949 ASP A C 1
ATOM 7569 O O . ASP A 1 949 ? 24.077 -7.273 -36.841 1.00 89.50 949 ASP A O 1
ATOM 7573 N N . PRO A 1 950 ? 24.688 -6.140 -35.004 1.00 88.19 950 PRO A N 1
ATOM 7574 C CA . PRO A 1 950 ? 23.479 -5.317 -34.928 1.00 88.19 950 PRO A CA 1
ATOM 7575 C C . PRO A 1 950 ? 23.187 -4.422 -36.149 1.00 88.19 950 PRO A C 1
ATOM 7577 O O . PRO A 1 950 ? 22.117 -3.816 -36.203 1.00 88.19 950 PRO A O 1
ATOM 7580 N N . ASN A 1 951 ? 24.118 -4.267 -37.099 1.00 88.69 951 ASN A N 1
ATOM 7581 C CA . ASN A 1 951 ? 23.901 -3.546 -38.362 1.00 88.69 951 ASN A CA 1
ATOM 7582 C C . ASN A 1 951 ? 23.369 -4.450 -39.497 1.00 88.69 951 ASN A C 1
ATOM 7584 O O . ASN A 1 951 ? 23.000 -3.931 -40.547 1.00 88.69 951 ASN A O 1
ATOM 7588 N N . GLU A 1 952 ? 23.328 -5.776 -39.311 1.00 89.50 952 GLU A N 1
ATOM 7589 C CA . GLU A 1 952 ? 22.725 -6.730 -40.264 1.00 89.50 952 GLU A CA 1
ATOM 7590 C C . GLU A 1 952 ? 21.233 -6.994 -39.988 1.00 89.50 952 GLU A C 1
ATOM 7592 O O . GLU A 1 952 ? 20.567 -7.683 -40.760 1.00 89.50 952 GLU A O 1
ATOM 7597 N N . LEU A 1 953 ? 20.693 -6.441 -38.898 1.00 92.19 953 LEU A N 1
ATOM 7598 C CA . LEU A 1 953 ? 19.266 -6.479 -38.580 1.00 92.19 953 LEU A CA 1
ATOM 7599 C C . LEU A 1 953 ? 18.457 -5.602 -39.553 1.00 92.19 953 LEU A C 1
ATOM 7601 O O . LEU A 1 953 ? 18.905 -4.523 -39.954 1.00 92.19 953 LEU A O 1
ATOM 7605 N N . ASP A 1 954 ? 17.229 -6.008 -39.873 1.00 90.94 954 ASP A N 1
ATOM 7606 C CA . ASP A 1 954 ? 16.295 -5.155 -40.613 1.00 90.94 954 ASP A CA 1
ATOM 7607 C C . ASP A 1 954 ? 15.877 -3.934 -39.761 1.00 90.94 954 ASP A C 1
ATOM 7609 O O . ASP A 1 954 ? 15.865 -3.982 -38.530 1.00 90.94 954 ASP A O 1
ATOM 7613 N N . CYS A 1 955 ? 15.541 -2.801 -40.387 1.00 91.31 955 CYS A N 1
ATOM 7614 C CA . CYS A 1 955 ? 15.243 -1.545 -39.674 1.00 91.31 955 CYS A CA 1
ATOM 7615 C C . CYS A 1 955 ? 16.376 -1.058 -38.725 1.00 91.31 955 CYS A C 1
ATOM 7617 O O . CYS A 1 955 ? 16.112 -0.347 -37.749 1.00 91.31 955 CYS A O 1
ATOM 7619 N N . SER A 1 956 ? 17.636 -1.452 -38.957 1.00 91.00 956 SER A N 1
ATOM 7620 C CA . SER A 1 956 ? 18.782 -1.110 -38.093 1.00 91.00 956 SER A CA 1
ATOM 7621 C C . SER A 1 956 ? 19.452 0.230 -38.416 1.00 91.00 956 SER A C 1
ATOM 7623 O O . SER A 1 956 ? 20.573 0.483 -37.963 1.00 91.00 956 SER A O 1
ATOM 7625 N N . GLU A 1 957 ? 18.796 1.103 -39.191 1.00 89.44 957 GLU A N 1
ATOM 7626 C CA . GLU A 1 957 ? 19.403 2.364 -39.609 1.00 89.44 957 GLU A CA 1
ATOM 7627 C C . GLU A 1 957 ? 19.756 3.224 -38.393 1.00 89.44 957 GLU A C 1
ATOM 7629 O O . GLU A 1 957 ? 18.914 3.495 -37.530 1.00 89.44 957 GLU A O 1
ATOM 7634 N N . ARG A 1 958 ? 21.010 3.686 -38.340 1.00 86.06 958 ARG A N 1
ATOM 7635 C CA . ARG A 1 958 ? 21.441 4.608 -37.292 1.00 86.06 958 ARG A CA 1
ATOM 7636 C C . ARG A 1 958 ? 20.871 5.995 -37.563 1.00 86.06 958 ARG A C 1
ATOM 7638 O O . ARG A 1 958 ? 21.121 6.582 -38.615 1.00 86.06 958 ARG A O 1
ATOM 7645 N N . THR A 1 959 ? 20.136 6.521 -36.595 1.00 78.88 959 THR A N 1
ATOM 7646 C CA . THR A 1 959 ? 19.655 7.902 -36.563 1.00 78.88 959 THR A CA 1
ATOM 7647 C C . THR A 1 959 ? 20.533 8.739 -35.641 1.00 78.88 959 THR A C 1
ATOM 7649 O O . THR A 1 959 ? 20.978 8.243 -34.608 1.00 78.88 959 THR A O 1
ATOM 7652 N N . GLU A 1 960 ? 20.757 10.004 -36.001 1.00 68.69 960 GLU A N 1
ATOM 7653 C CA . GLU A 1 960 ? 21.450 10.987 -35.157 1.00 68.69 960 GLU A CA 1
ATOM 7654 C C . GLU A 1 960 ? 20.744 11.075 -33.791 1.00 68.69 960 GLU A C 1
ATOM 7656 O O . GLU A 1 960 ? 19.539 11.334 -33.728 1.00 68.69 960 GLU A O 1
ATOM 7661 N N . SER A 1 961 ? 21.466 10.767 -32.707 1.00 60.06 961 SER A N 1
ATOM 7662 C CA . SER A 1 961 ? 20.903 10.760 -31.352 1.00 60.06 961 SER A CA 1
ATOM 7663 C C . SER A 1 961 ? 20.826 12.187 -30.816 1.00 60.06 961 SER A C 1
ATOM 7665 O O . SER A 1 961 ? 21.769 12.958 -30.967 1.00 60.06 961 SER A O 1
ATOM 7667 N N . SER A 1 962 ? 19.708 12.551 -30.183 1.00 57.12 962 SER A N 1
ATOM 7668 C CA . SER A 1 962 ? 19.478 13.916 -29.680 1.00 57.12 962 SER A CA 1
ATOM 7669 C C . SER A 1 962 ? 19.862 14.131 -28.205 1.00 57.12 962 SER A C 1
ATOM 7671 O O . SER A 1 962 ? 19.623 15.209 -27.651 1.00 57.12 962 SER A O 1
ATOM 7673 N N . GLY A 1 963 ? 20.458 13.117 -27.565 1.00 55.97 963 GLY A N 1
ATOM 7674 C CA . GLY A 1 963 ? 21.004 13.205 -26.208 1.00 55.97 963 GLY A CA 1
ATOM 7675 C C . GLY A 1 963 ? 22.380 13.890 -26.157 1.00 55.97 963 GLY A C 1
ATOM 7676 O O . GLY A 1 963 ? 23.030 14.034 -27.191 1.00 55.97 963 GLY A O 1
ATOM 7677 N N . PRO A 1 964 ? 22.841 14.332 -24.971 1.00 48.91 964 PRO A N 1
ATOM 7678 C CA . PRO A 1 964 ? 24.229 14.744 -24.798 1.00 48.91 964 PRO A CA 1
ATOM 7679 C C . PRO A 1 964 ? 25.164 13.534 -24.975 1.00 48.91 964 PRO A C 1
ATOM 7681 O O . PRO A 1 964 ? 25.000 12.527 -24.291 1.00 48.91 964 PRO A O 1
ATOM 7684 N N . ASP A 1 965 ? 26.124 13.697 -25.885 1.00 50.22 965 ASP A N 1
ATOM 7685 C CA . ASP A 1 965 ? 27.210 12.787 -26.277 1.00 50.22 965 ASP A CA 1
ATOM 7686 C C . ASP A 1 965 ? 26.855 11.449 -26.976 1.00 50.22 965 ASP A C 1
ATOM 7688 O O . ASP A 1 965 ? 25.807 10.822 -26.788 1.00 50.22 965 ASP A O 1
ATOM 7692 N N . ASP A 1 966 ? 27.768 11.051 -27.873 1.00 42.16 966 ASP A N 1
ATOM 7693 C CA . ASP A 1 966 ? 27.645 9.940 -28.829 1.00 42.16 966 ASP A CA 1
ATOM 7694 C C . ASP A 1 966 ? 27.810 8.569 -28.146 1.00 42.16 966 ASP A C 1
ATOM 7696 O O . ASP A 1 966 ? 28.840 7.899 -28.244 1.00 42.16 966 ASP A O 1
ATOM 7700 N N . GLY A 1 967 ? 26.739 8.126 -27.493 1.00 49.78 967 GLY A N 1
ATOM 7701 C CA . GLY A 1 967 ? 26.638 6.794 -26.903 1.00 49.78 967 GLY A CA 1
ATOM 7702 C C . GLY A 1 967 ? 26.954 6.777 -25.412 1.00 49.78 967 GLY A C 1
ATOM 7703 O O . GLY A 1 967 ? 27.884 7.414 -24.936 1.00 49.78 967 GLY A O 1
ATOM 7704 N N . TYR A 1 968 ? 26.154 6.000 -24.684 1.00 45.69 968 TYR A N 1
ATOM 7705 C CA . TYR A 1 968 ? 26.232 5.822 -23.236 1.00 45.69 968 TYR A CA 1
ATOM 7706 C C . TYR A 1 968 ? 25.990 7.074 -22.373 1.00 45.69 968 TYR A C 1
ATOM 7708 O O . TYR A 1 968 ? 26.858 7.576 -21.666 1.00 45.69 968 TYR A O 1
ATOM 7716 N N . VAL A 1 969 ? 24.724 7.484 -22.296 1.00 49.78 969 VAL A N 1
ATOM 7717 C CA . VAL A 1 969 ? 24.228 8.180 -21.101 1.00 49.78 969 VAL A CA 1
ATOM 7718 C C . VAL A 1 969 ? 23.795 7.107 -20.099 1.00 49.78 969 VAL A C 1
ATOM 7720 O O . VAL A 1 969 ? 22.720 6.510 -20.248 1.00 49.78 969 VAL A O 1
ATOM 7723 N N . ASP A 1 970 ? 24.644 6.833 -19.104 1.00 52.69 970 ASP A N 1
ATOM 7724 C CA . ASP A 1 970 ? 24.335 5.931 -17.987 1.00 52.69 970 ASP A CA 1
ATOM 7725 C C . ASP A 1 970 ? 23.038 6.382 -17.295 1.00 52.69 970 ASP A C 1
ATOM 7727 O O . ASP A 1 970 ? 22.731 7.570 -17.192 1.00 52.69 970 ASP A O 1
ATOM 7731 N N . ALA A 1 971 ? 22.258 5.435 -16.790 1.00 46.88 971 ALA A N 1
ATOM 7732 C CA . ALA A 1 971 ? 21.113 5.759 -15.955 1.00 46.88 971 ALA A CA 1
ATOM 7733 C C . ALA A 1 971 ? 21.521 6.291 -14.561 1.00 46.88 971 ALA A C 1
ATOM 7735 O O . ALA A 1 971 ? 20.691 6.872 -13.880 1.00 46.88 971 ALA A O 1
ATOM 7736 N N . ALA A 1 972 ? 22.788 6.180 -14.162 1.00 49.66 972 ALA A N 1
ATOM 7737 C CA . ALA A 1 972 ? 23.361 6.943 -13.058 1.00 49.66 972 ALA A CA 1
ATOM 7738 C C . ALA A 1 972 ? 24.096 8.232 -13.495 1.00 49.66 972 ALA A C 1
ATOM 7740 O O . ALA A 1 972 ? 24.591 8.919 -12.624 1.00 49.66 972 ALA A O 1
ATOM 7741 N N . ALA A 1 973 ? 24.176 8.616 -14.780 1.00 49.88 973 ALA A N 1
ATOM 7742 C CA . ALA A 1 973 ? 24.927 9.809 -15.236 1.00 49.88 973 ALA A CA 1
ATOM 7743 C C . ALA A 1 973 ? 24.040 11.049 -15.493 1.00 49.88 973 ALA A C 1
ATOM 7745 O O . ALA A 1 973 ? 24.123 11.688 -16.543 1.00 49.88 973 ALA A O 1
ATOM 7746 N N . ASN A 1 974 ? 23.126 11.371 -14.569 1.00 53.53 974 ASN A N 1
ATOM 7747 C CA . ASN A 1 974 ? 22.301 12.584 -14.655 1.00 53.53 974 ASN A CA 1
ATOM 7748 C C . ASN A 1 974 ? 22.549 13.503 -13.445 1.00 53.53 974 ASN A C 1
ATOM 7750 O O . ASN A 1 974 ? 22.276 13.085 -12.318 1.00 53.53 974 ASN A O 1
ATOM 7754 N N . PRO A 1 975 ? 22.965 14.770 -13.641 1.00 51.31 975 PRO A N 1
ATOM 7755 C CA . PRO A 1 975 ? 23.159 15.720 -12.545 1.00 51.31 975 PRO A CA 1
ATOM 7756 C C . PRO A 1 975 ? 21.863 16.099 -11.803 1.00 51.31 975 PRO A C 1
ATOM 7758 O O . PRO A 1 975 ? 21.939 16.557 -10.669 1.00 51.31 975 PRO A O 1
ATOM 7761 N N . GLU A 1 976 ? 20.665 15.854 -12.355 1.00 50.25 976 GLU A N 1
ATOM 7762 C CA . GLU A 1 976 ? 19.401 15.932 -11.590 1.00 50.25 976 GLU A CA 1
ATOM 7763 C C . GLU A 1 976 ? 19.229 14.778 -10.571 1.00 50.25 976 GLU A C 1
ATOM 7765 O O . GLU A 1 976 ? 18.249 14.742 -9.820 1.00 50.25 976 GLU A O 1
ATOM 7770 N N . HIS A 1 977 ? 20.156 13.816 -10.551 1.00 46.56 977 HIS A N 1
ATOM 7771 C CA . HIS A 1 977 ? 20.262 12.736 -9.564 1.00 46.56 977 HIS A CA 1
ATOM 7772 C C . HIS A 1 977 ? 21.541 12.796 -8.727 1.00 46.56 977 HIS A C 1
ATOM 7774 O O . HIS A 1 977 ? 21.650 12.024 -7.771 1.00 46.56 977 HIS A O 1
ATOM 7780 N N . ALA A 1 978 ? 22.461 13.726 -9.023 1.00 49.31 978 ALA A N 1
ATOM 7781 C CA . ALA A 1 978 ? 23.549 14.047 -8.111 1.00 49.31 978 ALA A CA 1
ATOM 7782 C C . ALA A 1 978 ? 22.945 14.317 -6.730 1.00 49.31 978 ALA A C 1
ATOM 7784 O O . ALA A 1 978 ? 21.936 15.023 -6.611 1.00 49.31 978 ALA A O 1
ATOM 7785 N N . ASN A 1 979 ? 23.505 13.675 -5.702 1.00 48.16 979 ASN A N 1
ATOM 7786 C CA . ASN A 1 979 ? 22.913 13.697 -4.374 1.00 48.16 979 ASN A CA 1
ATOM 7787 C C . ASN A 1 979 ? 22.621 15.138 -3.956 1.00 48.16 979 ASN A C 1
ATOM 7789 O O . ASN A 1 979 ? 23.529 15.960 -3.867 1.00 48.16 979 ASN A O 1
ATOM 7793 N N . LEU A 1 980 ? 21.373 15.381 -3.551 1.00 40.44 980 LEU A N 1
ATOM 7794 C CA . LEU A 1 980 ? 21.135 16.280 -2.432 1.00 40.44 980 LEU A CA 1
ATOM 7795 C C . LEU A 1 980 ? 22.112 15.813 -1.341 1.00 40.44 980 LEU A C 1
ATOM 7797 O O . LEU A 1 980 ? 21.957 14.697 -0.838 1.00 40.44 980 LEU A O 1
ATOM 7801 N N . THR A 1 981 ? 23.164 16.593 -1.072 1.00 42.12 981 THR A N 1
ATOM 7802 C CA . THR A 1 981 ? 24.282 16.230 -0.177 1.00 42.12 981 THR A CA 1
ATOM 7803 C C . THR A 1 981 ? 23.759 15.709 1.159 1.00 42.12 981 THR A C 1
ATOM 7805 O O . THR A 1 981 ? 22.608 15.962 1.494 1.00 42.12 981 THR A O 1
ATOM 7808 N N . GLN A 1 982 ? 24.536 15.032 2.015 1.00 36.03 982 GLN A N 1
ATOM 7809 C CA . GLN A 1 982 ? 23.975 14.688 3.336 1.00 36.03 982 GLN A CA 1
ATOM 7810 C C . GLN A 1 982 ? 23.508 15.944 4.097 1.00 36.03 982 GLN A C 1
ATOM 7812 O O . GLN A 1 982 ? 22.518 15.859 4.816 1.00 36.03 982 GLN A O 1
ATOM 7817 N N . ASP A 1 983 ? 24.108 17.107 3.829 1.00 34.69 983 ASP A N 1
ATOM 7818 C CA . ASP A 1 983 ? 23.647 18.412 4.295 1.00 34.69 983 ASP A CA 1
ATOM 7819 C C . ASP A 1 983 ? 22.503 19.045 3.483 1.00 34.69 983 ASP A C 1
ATOM 7821 O O . ASP A 1 983 ? 21.945 20.003 3.982 1.00 34.69 983 ASP A O 1
ATOM 7825 N N . GLU A 1 984 ? 22.050 18.522 2.338 1.00 36.91 984 GLU A N 1
ATOM 7826 C CA . GLU A 1 984 ? 20.790 18.889 1.643 1.00 36.91 984 GLU A CA 1
ATOM 7827 C C . GLU A 1 984 ? 19.714 17.796 1.734 1.00 36.91 984 GLU A C 1
ATOM 7829 O O . GLU A 1 984 ? 18.536 18.083 1.607 1.00 36.91 984 GLU A O 1
ATOM 7834 N N . LEU A 1 985 ? 20.049 16.544 2.038 1.00 39.88 985 LEU A N 1
ATOM 7835 C CA . LEU A 1 985 ? 19.125 15.515 2.518 1.00 39.88 985 LEU A CA 1
ATOM 7836 C C . LEU A 1 985 ? 18.836 15.697 4.000 1.00 39.88 985 LEU A C 1
ATOM 7838 O O . LEU A 1 985 ? 17.736 15.345 4.432 1.00 39.88 985 LEU A O 1
ATOM 7842 N N . LEU A 1 986 ? 19.796 16.243 4.755 1.00 34.81 986 LEU A N 1
ATOM 7843 C CA . LEU A 1 986 ? 19.495 17.080 5.900 1.00 34.81 986 LEU A CA 1
ATOM 7844 C C . LEU A 1 986 ? 18.803 18.325 5.371 1.00 34.81 986 LEU A C 1
ATOM 7846 O O . LEU A 1 986 ? 17.604 18.291 5.494 1.00 34.81 986 LEU A O 1
ATOM 7850 N N . ASN A 1 987 ? 19.387 19.335 4.712 1.00 33.75 987 ASN A N 1
ATOM 7851 C CA . ASN A 1 987 ? 18.687 20.602 4.385 1.00 33.75 987 ASN A CA 1
ATOM 7852 C C . ASN A 1 987 ? 17.437 20.548 3.455 1.00 33.75 987 ASN A C 1
ATOM 7854 O O . ASN A 1 987 ? 16.894 21.575 3.080 1.00 33.75 987 ASN A O 1
ATOM 7858 N N . LEU A 1 988 ? 16.833 19.394 3.199 1.00 35.84 988 LEU A N 1
ATOM 7859 C CA . LEU A 1 988 ? 15.477 19.239 2.658 1.00 35.84 988 LEU A CA 1
ATOM 7860 C C . LEU A 1 988 ? 14.598 18.309 3.518 1.00 35.84 988 LEU A C 1
ATOM 7862 O O . LEU A 1 988 ? 13.377 18.406 3.478 1.00 35.84 988 LEU A O 1
ATOM 7866 N N . ALA A 1 989 ? 15.192 17.513 4.414 1.00 32.91 989 ALA A N 1
ATOM 7867 C CA . ALA A 1 989 ? 14.549 17.089 5.664 1.00 32.91 989 ALA A CA 1
ATOM 7868 C C . ALA A 1 989 ? 14.725 18.114 6.816 1.00 32.91 989 ALA A C 1
ATOM 7870 O O . ALA A 1 989 ? 14.234 17.871 7.916 1.00 32.91 989 ALA A O 1
ATOM 7871 N N . ALA A 1 990 ? 15.466 19.208 6.580 1.00 30.36 990 ALA A N 1
ATOM 7872 C CA . ALA A 1 990 ? 16.062 20.086 7.591 1.00 30.36 990 ALA A CA 1
ATOM 7873 C C . ALA A 1 990 ? 16.370 21.534 7.136 1.00 30.36 990 ALA A C 1
ATOM 7875 O O . ALA A 1 990 ? 16.680 22.348 7.990 1.00 30.36 990 ALA A O 1
ATOM 7876 N N . ALA A 1 991 ? 16.179 21.910 5.861 1.00 31.27 991 ALA A N 1
ATOM 7877 C CA . ALA A 1 991 ? 15.859 23.287 5.430 1.00 31.27 991 ALA A CA 1
ATOM 7878 C C . ALA A 1 991 ? 14.465 23.377 4.786 1.00 31.27 991 ALA A C 1
ATOM 7880 O O . ALA A 1 991 ? 14.044 24.437 4.345 1.00 31.27 991 ALA A O 1
ATOM 7881 N N . ASP A 1 992 ? 13.687 22.304 4.963 1.00 37.44 992 ASP A N 1
ATOM 7882 C CA . ASP A 1 992 ? 12.310 22.405 5.458 1.00 37.44 992 ASP A CA 1
ATOM 7883 C C . ASP A 1 992 ? 12.254 22.400 7.021 1.00 37.44 992 ASP A C 1
ATOM 7885 O O . ASP A 1 992 ? 11.182 22.374 7.620 1.00 37.44 992 ASP A O 1
ATOM 7889 N N . VAL A 1 993 ? 13.416 22.438 7.707 1.00 36.47 993 VAL A N 1
ATOM 7890 C CA . VAL A 1 993 ? 13.591 22.722 9.165 1.00 36.47 993 VAL A CA 1
ATOM 7891 C C . VAL A 1 993 ? 14.657 23.812 9.394 1.00 36.47 993 VAL A C 1
ATOM 7893 O O . VAL A 1 993 ? 15.218 23.965 10.477 1.00 36.47 993 VAL A O 1
ATOM 7896 N N . GLY A 1 994 ? 14.900 24.633 8.375 1.00 27.84 994 GLY A N 1
ATOM 7897 C CA . GLY A 1 994 ? 15.567 25.915 8.517 1.00 27.84 994 GLY A CA 1
ATOM 7898 C C . GLY A 1 994 ? 14.478 26.850 8.988 1.00 27.84 994 GLY A C 1
ATOM 7899 O O . GLY A 1 994 ? 13.904 27.535 8.152 1.00 27.84 994 GLY A O 1
ATOM 7900 N N . ASP A 1 995 ? 14.109 26.710 10.268 1.00 30.70 995 ASP A N 1
ATOM 7901 C CA . ASP A 1 995 ? 12.904 27.254 10.901 1.00 30.70 995 ASP A CA 1
ATOM 7902 C C . ASP A 1 995 ? 11.800 27.582 9.882 1.00 30.70 995 ASP A C 1
ATOM 7904 O O . ASP A 1 995 ? 11.547 28.749 9.571 1.00 30.70 995 ASP A O 1
ATOM 7908 N N . LEU A 1 996 ? 11.088 26.552 9.396 1.00 28.97 996 LEU A N 1
ATOM 7909 C CA . LEU A 1 996 ? 9.712 26.766 8.953 1.00 28.97 996 LEU A CA 1
ATOM 7910 C C . LEU A 1 996 ? 8.936 27.219 10.194 1.00 28.97 996 LEU A C 1
ATOM 7912 O O . LEU A 1 996 ? 8.310 26.404 10.877 1.00 28.97 996 LEU A O 1
ATOM 7916 N N . GLU A 1 997 ? 9.024 28.520 10.502 1.00 31.62 997 GLU A N 1
ATOM 7917 C CA . GLU A 1 997 ? 8.226 29.195 11.514 1.00 31.62 997 GLU A CA 1
ATOM 7918 C C . GLU A 1 997 ? 6.783 28.788 11.230 1.00 31.62 997 GLU A C 1
ATOM 7920 O O . GLU A 1 997 ? 6.218 29.210 10.213 1.00 31.62 997 GLU A O 1
ATOM 7925 N N . PRO A 1 998 ? 6.186 27.917 12.064 1.00 30.45 998 PRO A N 1
ATOM 7926 C CA . PRO A 1 998 ? 5.030 27.139 11.651 1.00 30.45 998 PRO A CA 1
ATOM 7927 C C . PRO A 1 998 ? 3.927 28.122 11.270 1.00 30.45 998 PRO A C 1
ATOM 7929 O O . PRO A 1 998 ? 3.591 28.976 12.094 1.00 30.45 998 PRO A O 1
ATOM 7932 N N . PRO A 1 999 ? 3.405 28.056 10.034 1.00 30.12 999 PRO A N 1
ATOM 7933 C CA . PRO A 1 999 ? 3.165 29.190 9.132 1.00 30.12 999 PRO A CA 1
ATOM 7934 C C . PRO A 1 999 ? 2.662 30.461 9.831 1.00 30.12 999 PRO A C 1
ATOM 7936 O O . PRO A 1 999 ? 1.456 30.660 9.975 1.00 30.12 999 PRO A O 1
ATOM 7939 N N . ALA A 1 1000 ? 3.598 31.279 10.340 1.00 31.78 1000 ALA A N 1
ATOM 7940 C CA . ALA A 1 1000 ? 3.367 32.486 11.159 1.00 31.78 1000 ALA A CA 1
ATOM 7941 C C . ALA A 1 1000 ? 2.276 32.359 12.266 1.00 31.78 1000 ALA A C 1
ATOM 7943 O O . ALA A 1 1000 ? 1.690 33.351 12.707 1.00 31.78 1000 ALA A O 1
ATOM 7944 N N . GLY A 1 1001 ? 1.957 31.137 12.708 1.00 30.75 1001 GLY A N 1
ATOM 7945 C CA . GLY A 1 1001 ? 0.650 30.804 13.291 1.00 30.75 1001 GLY A CA 1
ATOM 7946 C C . GLY A 1 1001 ? 0.573 29.498 14.093 1.00 30.75 1001 GLY A C 1
ATOM 7947 O O . GLY A 1 1001 ? -0.412 29.291 14.814 1.00 30.75 1001 GLY A O 1
ATOM 7948 N N . GLY A 1 1002 ? 1.615 28.661 14.042 1.00 33.62 1002 GLY A N 1
ATOM 7949 C CA . GLY A 1 1002 ? 1.913 27.646 15.060 1.00 33.62 1002 GLY A CA 1
ATOM 7950 C C . GLY A 1 1002 ? 2.586 28.239 16.303 1.00 33.62 1002 GLY A C 1
ATOM 7951 O O . GLY A 1 1002 ? 2.602 27.609 17.360 1.00 33.62 1002 GLY A O 1
ATOM 7952 N N . VAL A 1 1003 ? 3.040 29.497 16.233 1.00 34.44 1003 VAL A N 1
ATOM 7953 C CA . VAL A 1 1003 ? 3.205 30.311 17.438 1.00 34.44 1003 VAL A CA 1
ATOM 7954 C C . VAL A 1 1003 ? 1.822 30.528 18.057 1.00 34.44 1003 VAL A C 1
ATOM 7956 O O . VAL A 1 1003 ? 0.870 30.920 17.385 1.00 34.44 1003 VAL A O 1
ATOM 7959 N N . VAL A 1 1004 ? 1.753 30.306 19.371 1.00 40.06 1004 VAL A N 1
ATOM 7960 C CA . VAL A 1 1004 ? 0.640 30.379 20.343 1.00 40.06 1004 VAL A CA 1
ATOM 7961 C C . VAL A 1 1004 ? -0.501 31.391 20.060 1.00 40.06 1004 VAL A C 1
ATOM 7963 O O . VAL A 1 1004 ? -1.615 31.199 20.551 1.00 40.06 1004 VAL A O 1
ATOM 7966 N N . GLY A 1 1005 ? -0.285 32.435 19.256 1.00 36.91 1005 GLY A N 1
ATOM 7967 C CA . GLY A 1 1005 ? -1.263 33.452 18.845 1.00 36.91 1005 GLY A CA 1
ATOM 7968 C C . GLY A 1 1005 ? -2.636 32.908 18.424 1.00 36.91 1005 GLY A C 1
ATOM 7969 O O . GLY A 1 1005 ? -3.651 33.323 18.988 1.00 36.91 1005 GLY A O 1
ATOM 7970 N N . SER A 1 1006 ? -2.692 31.934 17.506 1.00 41.06 1006 SER A N 1
ATOM 7971 C CA . SER A 1 1006 ? -3.975 31.386 17.016 1.00 41.06 1006 SER A CA 1
ATOM 7972 C C . SER A 1 1006 ? -4.705 30.491 18.036 1.00 41.06 1006 SER A C 1
ATOM 7974 O O . SER A 1 1006 ? -5.906 30.238 17.901 1.00 41.06 1006 SER A O 1
ATOM 7976 N N . SER A 1 1007 ? -4.023 30.043 19.099 1.00 49.56 1007 SER A N 1
ATOM 7977 C CA . SER A 1 1007 ? -4.619 29.219 20.164 1.00 49.56 1007 SER A CA 1
ATOM 7978 C C . SER A 1 1007 ? -5.505 30.028 21.124 1.00 49.56 1007 SER A C 1
ATOM 7980 O O . SER A 1 1007 ? -6.492 29.509 21.658 1.00 49.56 1007 SER A O 1
ATOM 7982 N N . TRP A 1 1008 ? -5.216 31.325 21.301 1.00 51.78 1008 TRP A N 1
ATOM 7983 C CA . TRP A 1 1008 ? -5.909 32.184 22.266 1.00 51.78 1008 TRP A CA 1
ATOM 7984 C C . TRP A 1 1008 ? -7.384 32.420 21.945 1.00 51.78 1008 TRP A C 1
ATOM 7986 O O . TRP A 1 1008 ? -8.161 32.648 22.869 1.00 51.78 1008 TRP A O 1
ATOM 7996 N N . ILE A 1 1009 ? -7.809 32.319 20.681 1.00 57.28 1009 ILE A N 1
ATOM 7997 C CA . ILE A 1 1009 ? -9.229 32.455 20.318 1.00 57.28 1009 ILE A CA 1
ATOM 7998 C C . ILE A 1 1009 ? -10.016 31.232 20.807 1.00 57.28 1009 ILE A C 1
ATOM 8000 O O . ILE A 1 1009 ? -11.033 31.389 21.480 1.00 57.28 1009 ILE A O 1
ATOM 8004 N N . GLY A 1 1010 ? -9.528 30.012 20.555 1.00 54.94 1010 GLY A N 1
ATOM 8005 C CA . GLY A 1 1010 ? -10.174 28.779 21.025 1.00 54.94 1010 GLY A CA 1
ATOM 8006 C C . GLY A 1 1010 ? -10.190 28.668 22.553 1.00 54.94 1010 GLY A C 1
ATOM 8007 O O . GLY A 1 1010 ? -11.223 28.349 23.153 1.00 54.94 1010 GLY A O 1
ATOM 8008 N N . VAL A 1 1011 ? -9.073 29.015 23.201 1.00 61.00 1011 VAL A N 1
ATOM 8009 C CA . VAL A 1 1011 ? -8.974 29.096 24.667 1.00 61.00 1011 VAL A CA 1
ATOM 8010 C C . VAL A 1 1011 ? -9.892 30.194 25.216 1.00 61.00 1011 VAL A C 1
ATOM 8012 O O . VAL A 1 1011 ? -10.654 29.941 26.147 1.00 61.00 1011 VAL A O 1
ATOM 8015 N N . GLY A 1 1012 ? -9.894 31.384 24.613 1.00 64.19 1012 GLY A N 1
ATOM 8016 C CA . GLY A 1 1012 ? -10.716 32.528 25.012 1.00 64.19 1012 GLY A CA 1
ATOM 8017 C C . GLY A 1 1012 ? -12.216 32.266 24.883 1.00 64.19 1012 GLY A C 1
ATOM 8018 O O . GLY A 1 1012 ? -12.961 32.538 25.822 1.00 64.19 1012 GLY A O 1
ATOM 8019 N N . VAL A 1 1013 ? -12.664 31.653 23.783 1.00 69.69 1013 VAL A N 1
ATOM 8020 C CA . VAL A 1 1013 ? -14.054 31.200 23.598 1.00 69.69 1013 VAL A CA 1
ATOM 8021 C C . VAL A 1 1013 ? -14.421 30.132 24.629 1.00 69.69 1013 VAL A C 1
ATOM 8023 O O . VAL A 1 1013 ? -15.495 30.201 25.226 1.00 69.69 1013 VAL A O 1
ATOM 8026 N N . THR A 1 1014 ? -13.526 29.181 24.914 1.00 69.19 1014 THR A N 1
ATOM 8027 C CA . THR A 1 1014 ? -13.760 28.155 25.945 1.00 69.19 1014 THR A CA 1
ATOM 8028 C C . THR A 1 1014 ? -13.895 28.788 27.336 1.00 69.19 1014 THR A C 1
ATOM 8030 O O . THR A 1 1014 ? -14.846 28.491 28.062 1.00 69.19 1014 THR A O 1
ATOM 8033 N N . VAL A 1 1015 ? -13.012 29.725 27.695 1.00 72.56 1015 VAL A N 1
ATOM 8034 C CA . VAL A 1 1015 ? -13.082 30.498 28.947 1.00 72.56 1015 VAL A CA 1
ATOM 8035 C C . VAL A 1 1015 ? -14.361 31.338 29.008 1.00 72.56 1015 VAL A C 1
ATOM 8037 O O . VAL A 1 1015 ? -15.036 31.325 30.037 1.00 72.56 1015 VAL A O 1
ATOM 8040 N N . LEU A 1 1016 ? -14.762 31.995 27.916 1.00 74.62 1016 LEU A N 1
ATOM 8041 C CA . LEU A 1 1016 ? -16.014 32.752 27.826 1.00 74.62 1016 LEU A CA 1
ATOM 8042 C C . LEU A 1 1016 ? -17.235 31.846 28.051 1.00 74.62 1016 LEU A C 1
ATOM 8044 O O . LEU A 1 1016 ? -18.111 32.195 28.838 1.00 74.62 1016 LEU A O 1
ATOM 8048 N N . ILE A 1 1017 ? -17.286 30.666 27.423 1.00 75.62 1017 ILE A N 1
ATOM 8049 C CA . ILE A 1 1017 ? -18.370 29.683 27.598 1.00 75.62 1017 ILE A CA 1
ATOM 8050 C C . ILE A 1 1017 ? -18.428 29.183 29.047 1.00 75.62 1017 ILE A C 1
ATOM 8052 O O . ILE A 1 1017 ? -19.522 29.067 29.609 1.00 75.62 1017 ILE A O 1
ATOM 8056 N N . LEU A 1 1018 ? -17.280 28.925 29.682 1.00 75.00 1018 LEU A N 1
ATOM 8057 C CA . LEU A 1 1018 ? -17.205 28.522 31.090 1.00 75.00 1018 LEU A CA 1
ATOM 8058 C C . LEU A 1 1018 ? -17.669 29.646 32.032 1.00 75.00 1018 LEU A C 1
ATOM 8060 O O . LEU A 1 1018 ? -18.469 29.393 32.939 1.00 75.00 1018 LEU A O 1
ATOM 8064 N N . LEU A 1 1019 ? -17.227 30.886 31.797 1.00 75.12 1019 LEU A N 1
ATOM 8065 C CA . LEU A 1 1019 ? -17.644 32.067 32.556 1.00 75.12 1019 LEU A CA 1
ATOM 8066 C C . LEU A 1 1019 ? -19.142 32.334 32.391 1.00 75.12 1019 LEU A C 1
ATOM 8068 O O . LEU A 1 1019 ? -19.840 32.474 33.392 1.00 75.12 1019 LEU A O 1
ATOM 8072 N N . MET A 1 1020 ? -19.662 32.325 31.162 1.00 75.56 1020 MET A N 1
ATOM 8073 C CA . MET A 1 1020 ? -21.087 32.511 30.870 1.00 75.56 1020 MET A CA 1
ATOM 8074 C C . MET A 1 1020 ? -21.944 31.393 31.464 1.00 75.56 1020 MET A C 1
ATOM 8076 O O . MET A 1 1020 ? -22.970 31.679 32.076 1.00 75.56 1020 MET A O 1
ATOM 8080 N N . SER A 1 1021 ? -21.513 30.131 31.381 1.00 73.06 1021 SER A N 1
ATOM 8081 C CA . SER A 1 1021 ? -22.214 29.009 32.022 1.00 73.06 1021 SER A CA 1
ATOM 8082 C C . SER A 1 1021 ? -22.252 29.173 33.546 1.00 73.06 1021 SER A C 1
ATOM 8084 O O . SER A 1 1021 ? -23.308 29.015 34.162 1.00 73.06 1021 SER A O 1
ATOM 8086 N N . GLY A 1 1022 ? -21.130 29.567 34.161 1.00 72.56 1022 GLY A N 1
ATOM 8087 C CA . GLY A 1 1022 ? -21.052 29.874 35.590 1.00 72.56 1022 GLY A CA 1
ATOM 8088 C C . GLY A 1 1022 ? -21.916 31.073 36.002 1.00 72.56 1022 GLY A C 1
ATOM 8089 O O . GLY A 1 1022 ? -22.604 31.012 37.024 1.00 72.56 1022 GLY A O 1
ATOM 8090 N N . LEU A 1 1023 ? -21.931 32.137 35.196 1.00 76.00 1023 LEU A N 1
ATOM 8091 C CA . LEU A 1 1023 ? -22.750 33.333 35.400 1.00 76.00 1023 LEU A CA 1
ATOM 8092 C C . LEU A 1 1023 ? -24.242 33.032 35.248 1.00 76.00 1023 LEU A C 1
ATOM 8094 O O . LEU A 1 1023 ? -25.010 33.453 36.104 1.00 76.00 1023 LEU A O 1
ATOM 8098 N N . ILE A 1 1024 ? -24.661 32.253 34.248 1.00 71.56 1024 ILE A N 1
ATOM 8099 C CA . ILE A 1 1024 ? -26.062 31.843 34.058 1.00 71.56 1024 ILE A CA 1
ATOM 8100 C C . ILE A 1 1024 ? -26.540 30.992 35.240 1.00 71.56 1024 ILE A C 1
ATOM 8102 O O . ILE A 1 1024 ? -27.624 31.247 35.767 1.00 71.56 1024 ILE A O 1
ATOM 8106 N N . VAL A 1 1025 ? -25.730 30.032 35.709 1.00 67.62 1025 VAL A N 1
ATOM 8107 C CA . VAL A 1 1025 ? -26.038 29.241 36.917 1.00 67.62 1025 VAL A CA 1
ATOM 8108 C C . VAL A 1 1025 ? -26.154 30.149 38.150 1.00 67.62 1025 VAL A C 1
ATOM 8110 O O . VAL A 1 1025 ? -27.112 30.022 38.910 1.00 67.62 1025 VAL A O 1
ATOM 8113 N N . ARG A 1 1026 ? -25.232 31.106 38.329 1.00 69.38 1026 ARG A N 1
ATOM 8114 C CA . ARG A 1 1026 ? -25.219 32.053 39.463 1.00 69.38 1026 ARG A CA 1
ATOM 8115 C C . ARG A 1 1026 ? -26.342 33.097 39.413 1.00 69.38 1026 ARG A C 1
ATOM 8117 O O . ARG A 1 1026 ? -26.826 33.524 40.457 1.00 69.38 1026 ARG A O 1
ATOM 8124 N N . TRP A 1 1027 ? -26.744 33.528 38.222 1.00 64.31 1027 TRP A N 1
ATOM 8125 C CA . TRP A 1 1027 ? -27.841 34.469 37.998 1.00 64.31 1027 TRP A CA 1
ATOM 8126 C C . TRP A 1 1027 ? -29.185 33.778 38.232 1.00 64.31 1027 TRP A C 1
ATOM 8128 O O . TRP A 1 1027 ? -29.982 34.244 39.042 1.00 64.31 1027 TRP A O 1
ATOM 8138 N N . ARG A 1 1028 ? -29.392 32.580 37.666 1.00 61.88 1028 ARG A N 1
ATOM 8139 C CA . ARG A 1 1028 ? -30.572 31.743 37.956 1.00 61.88 1028 ARG A CA 1
ATOM 8140 C C . ARG A 1 1028 ? -30.692 31.354 39.431 1.00 61.88 1028 ARG A C 1
ATOM 8142 O O . ARG A 1 1028 ? -31.815 31.211 39.898 1.00 61.88 1028 ARG A O 1
ATOM 8149 N N . SER A 1 1029 ? -29.586 31.228 40.171 1.00 57.47 1029 SER A N 1
ATOM 8150 C CA . SER A 1 1029 ? -29.620 31.010 41.626 1.00 57.47 1029 SER A CA 1
ATOM 8151 C C . SER A 1 1029 ? -29.881 32.282 42.451 1.00 57.47 1029 SER A C 1
ATOM 8153 O O . SER A 1 1029 ? -29.874 32.205 43.675 1.00 57.47 1029 SER A O 1
ATOM 8155 N N . ARG A 1 1030 ? -30.039 33.454 41.817 1.00 51.78 1030 ARG A N 1
ATOM 8156 C CA . ARG A 1 1030 ? -30.276 34.756 42.472 1.00 51.78 1030 ARG A CA 1
ATOM 8157 C C . ARG A 1 1030 ? -31.561 35.456 42.007 1.00 51.78 1030 ARG A C 1
ATOM 8159 O O . ARG A 1 1030 ? -32.116 36.248 42.757 1.00 51.78 1030 ARG A O 1
ATOM 8166 N N . SER A 1 1031 ? -32.053 35.181 40.800 1.00 40.94 1031 SER A N 1
ATOM 8167 C CA . SER A 1 1031 ? -33.173 35.915 40.192 1.00 40.94 1031 SER A CA 1
ATOM 8168 C C . SER A 1 1031 ? -34.567 35.353 40.507 1.00 40.94 1031 SER A C 1
ATOM 8170 O O . SER A 1 1031 ? -35.251 34.850 39.615 1.00 40.94 1031 SER A O 1
ATOM 8172 N N . ARG A 1 1032 ? -35.009 35.521 41.759 1.00 42.97 1032 ARG A N 1
ATOM 8173 C CA . ARG A 1 1032 ? -36.279 36.206 42.092 1.00 42.97 1032 ARG A CA 1
ATOM 8174 C C . ARG A 1 1032 ? -36.390 36.422 43.614 1.00 42.97 1032 ARG A C 1
ATOM 8176 O O . ARG A 1 1032 ? -36.203 35.444 44.335 1.00 42.97 1032 ARG A O 1
ATOM 8183 N N . PRO A 1 1033 ? -36.694 37.643 44.086 1.00 55.16 1033 PRO A N 1
ATOM 8184 C CA . PRO A 1 1033 ? -37.143 37.886 45.452 1.00 55.16 1033 PRO A CA 1
ATOM 8185 C C . PRO A 1 1033 ? -38.665 37.683 45.607 1.00 55.16 1033 PRO A C 1
ATOM 8187 O O . PRO A 1 1033 ? -39.387 37.626 44.610 1.00 55.16 1033 PRO A O 1
ATOM 8190 N N . ASP A 1 1034 ? -39.076 37.588 46.872 1.00 47.72 1034 ASP A N 1
ATOM 8191 C CA . ASP A 1 1034 ? -40.415 37.786 47.451 1.00 47.72 1034 ASP A CA 1
ATOM 8192 C C . ASP A 1 1034 ? -41.573 36.877 46.978 1.00 47.72 1034 ASP A C 1
ATOM 8194 O O . ASP A 1 1034 ? -42.332 37.205 46.067 1.00 47.72 1034 ASP A O 1
ATOM 8198 N N . ASP A 1 1035 ? -41.768 35.768 47.706 1.00 36.47 1035 ASP A N 1
ATOM 8199 C CA . ASP A 1 1035 ? -43.115 35.299 48.074 1.00 36.47 1035 ASP A CA 1
ATOM 8200 C C . ASP A 1 1035 ? -43.459 35.962 49.434 1.00 36.47 1035 ASP A C 1
ATOM 8202 O O . ASP A 1 1035 ? -42.583 35.993 50.307 1.00 36.47 1035 ASP A O 1
ATOM 8206 N N . PRO A 1 1036 ? -44.670 36.519 49.643 1.00 44.94 1036 PRO A N 1
ATOM 8207 C CA . PRO A 1 1036 ? -45.028 37.194 50.892 1.00 44.94 1036 PRO A CA 1
ATOM 8208 C C . PRO A 1 1036 ? -45.099 36.215 52.074 1.00 44.94 1036 PRO A C 1
ATOM 8210 O O . PRO A 1 1036 ? -45.443 35.042 51.910 1.00 44.94 1036 PRO A O 1
ATOM 8213 N N . ALA A 1 1037 ? -44.769 36.709 53.269 1.00 41.81 1037 ALA A N 1
ATOM 8214 C CA . ALA A 1 1037 ? -44.803 35.922 54.499 1.00 41.81 1037 ALA A CA 1
ATOM 8215 C C . ALA A 1 1037 ? -46.235 35.457 54.840 1.00 41.81 1037 ALA A C 1
ATOM 8217 O O . ALA A 1 1037 ? -47.180 36.206 54.589 1.00 41.81 1037 ALA A O 1
ATOM 8218 N N . PRO A 1 1038 ? -46.413 34.255 55.422 1.00 43.25 1038 PRO A N 1
ATOM 8219 C CA . PRO A 1 1038 ? -47.662 33.900 56.085 1.00 43.25 1038 PRO A CA 1
ATOM 8220 C C . PRO A 1 1038 ? -47.809 34.713 57.381 1.00 43.25 1038 PRO A C 1
ATOM 8222 O O . PRO A 1 1038 ? -46.823 34.905 58.094 1.00 43.25 1038 PRO A O 1
ATOM 8225 N N . ASP A 1 1039 ? -49.026 35.178 57.660 1.00 42.16 1039 ASP A N 1
ATOM 8226 C CA . ASP A 1 1039 ? -49.346 36.054 58.792 1.00 42.16 1039 ASP A CA 1
ATOM 8227 C C . ASP A 1 1039 ? -49.044 35.433 60.173 1.00 42.16 1039 ASP A C 1
ATOM 8229 O O . ASP A 1 1039 ? -49.172 34.221 60.376 1.00 42.16 1039 ASP A O 1
ATOM 8233 N N . ASP A 1 1040 ? -48.696 36.293 61.136 1.00 42.31 1040 ASP A N 1
ATOM 8234 C CA . ASP A 1 1040 ? -48.553 35.946 62.555 1.00 42.31 1040 ASP A CA 1
ATOM 8235 C C . ASP A 1 1040 ? -49.896 35.494 63.171 1.00 42.31 1040 ASP A C 1
ATOM 8237 O O . ASP A 1 1040 ? -50.901 36.202 63.039 1.00 42.31 1040 ASP A O 1
ATOM 8241 N N . PRO A 1 1041 ? -49.935 34.391 63.942 1.00 45.19 1041 PRO A N 1
ATOM 8242 C CA . PRO A 1 1041 ? -51.009 34.137 64.893 1.00 45.19 1041 PRO A CA 1
ATOM 8243 C C . PRO A 1 1041 ? -50.754 34.878 66.220 1.00 45.19 1041 PRO A C 1
ATOM 8245 O O . PRO A 1 1041 ? -49.675 34.796 66.807 1.00 45.19 1041 PRO A O 1
ATOM 8248 N N . ALA A 1 1042 ? -51.778 35.584 66.703 1.00 37.62 1042 ALA A N 1
ATOM 8249 C CA . ALA A 1 1042 ? -51.804 36.247 68.011 1.00 37.62 1042 ALA A CA 1
ATOM 8250 C C . ALA A 1 1042 ? -51.898 35.231 69.187 1.00 37.62 1042 ALA A C 1
ATOM 8252 O O . ALA A 1 1042 ? -52.219 34.065 68.944 1.00 37.62 1042 ALA A O 1
ATOM 8253 N N . PRO A 1 1043 ? -51.606 35.634 70.443 1.00 51.62 1043 PRO A N 1
ATOM 8254 C CA . PRO A 1 1043 ? -51.335 34.694 71.536 1.00 51.62 1043 PRO A CA 1
ATOM 8255 C C . PRO A 1 1043 ? -52.557 34.266 72.374 1.00 51.62 1043 PRO A C 1
ATOM 8257 O O . PRO A 1 1043 ? -53.460 35.065 72.600 1.00 51.62 1043 PRO A O 1
ATOM 8260 N N . ASP A 1 1044 ? -52.449 33.031 72.881 1.00 46.97 1044 ASP A N 1
ATOM 8261 C CA . ASP A 1 1044 ? -52.937 32.422 74.137 1.00 46.97 1044 ASP A CA 1
ATOM 8262 C C . ASP A 1 1044 ? -54.407 32.508 74.634 1.00 46.97 1044 ASP A C 1
ATOM 8264 O O . ASP A 1 1044 ? -55.105 33.512 74.529 1.00 46.97 1044 ASP A O 1
ATOM 8268 N N . ASP A 1 1045 ? -54.760 31.406 75.322 1.00 37.47 1045 ASP A N 1
ATOM 8269 C CA . ASP A 1 1045 ? -55.868 31.143 76.264 1.00 37.47 1045 ASP A CA 1
ATOM 8270 C C . ASP A 1 1045 ? -57.319 30.950 75.753 1.00 37.47 1045 ASP A C 1
ATOM 8272 O O . ASP A 1 1045 ? -57.751 31.614 74.810 1.00 37.47 1045 ASP A O 1
ATOM 8276 N N . PRO A 1 1046 ? -58.160 30.140 76.452 1.00 45.28 1046 PRO A N 1
ATOM 8277 C CA . PRO A 1 1046 ? -57.890 29.031 77.399 1.00 45.28 1046 PRO A CA 1
ATOM 8278 C C . PRO A 1 1046 ? -58.707 27.739 77.053 1.00 45.28 1046 PRO A C 1
ATOM 8280 O O . PRO A 1 1046 ? -59.397 27.718 76.032 1.00 45.28 1046 PRO A O 1
ATOM 8283 N N . PRO A 1 1047 ? -58.645 26.627 77.827 1.00 60.22 1047 PRO A N 1
ATOM 8284 C CA . PRO A 1 1047 ? -59.291 25.364 77.440 1.00 60.22 1047 PRO A CA 1
ATOM 8285 C C . PRO A 1 1047 ? -60.768 25.269 77.861 1.00 60.22 1047 PRO A C 1
ATOM 8287 O O . PRO A 1 1047 ? -61.174 25.853 78.866 1.00 60.22 1047 PRO A O 1
ATOM 8290 N N . SER A 1 1048 ? -61.540 24.447 77.145 1.00 39.34 1048 SER A N 1
ATOM 8291 C CA . SER A 1 1048 ? -62.839 23.941 77.602 1.00 39.34 1048 SER A CA 1
ATOM 8292 C C . SER A 1 1048 ? -63.081 22.513 77.118 1.00 39.34 1048 SER A C 1
ATOM 8294 O O . SER A 1 1048 ? -62.838 22.199 75.953 1.00 39.34 1048 SER A O 1
ATOM 8296 N N . ASP A 1 1049 ? -63.556 21.702 78.052 1.00 38.62 1049 ASP A N 1
ATOM 8297 C CA . ASP A 1 1049 ? -63.870 20.283 77.954 1.00 38.62 1049 ASP A CA 1
ATOM 8298 C C . ASP A 1 1049 ? -65.031 19.918 76.996 1.00 38.62 1049 ASP A C 1
ATOM 8300 O O . ASP A 1 1049 ? -65.710 20.780 76.434 1.00 38.62 1049 ASP A O 1
ATOM 8304 N N . ASP A 1 1050 ? -65.252 18.601 76.944 1.00 37.81 1050 ASP A N 1
ATOM 8305 C CA . ASP A 1 1050 ? -66.515 17.873 76.754 1.00 37.81 1050 ASP A CA 1
ATOM 8306 C C . ASP A 1 1050 ? -66.991 17.388 75.363 1.00 37.81 1050 ASP A C 1
ATOM 8308 O O . ASP A 1 1050 ? -66.984 18.084 74.348 1.00 37.81 1050 ASP A O 1
ATOM 8312 N N . ASP A 1 1051 ? -67.443 16.128 75.448 1.00 39.03 1051 ASP A N 1
ATOM 8313 C CA . ASP A 1 1051 ? -68.339 15.295 74.638 1.00 39.03 1051 ASP A CA 1
ATOM 8314 C C . ASP A 1 1051 ? -67.959 14.970 73.173 1.00 39.03 1051 ASP A C 1
ATOM 8316 O O . ASP A 1 1051 ? -67.728 15.823 72.319 1.00 39.03 1051 ASP A O 1
ATOM 8320 N N . ASP A 1 1052 ? -67.724 13.694 72.834 1.00 38.28 1052 ASP A N 1
ATOM 8321 C CA . ASP A 1 1052 ? -68.727 12.615 72.680 1.00 38.28 1052 ASP A CA 1
ATOM 8322 C C . ASP A 1 1052 ? -69.874 13.006 71.725 1.00 38.28 1052 ASP A C 1
ATOM 8324 O O . ASP A 1 1052 ? -70.814 13.694 72.103 1.00 38.28 1052 ASP A O 1
ATOM 8328 N N . ASP A 1 1053 ? -69.837 12.506 70.481 1.00 39.78 1053 ASP A N 1
ATOM 8329 C CA . ASP A 1 1053 ? -70.719 11.375 70.153 1.00 39.78 1053 ASP A CA 1
ATOM 8330 C C . ASP A 1 1053 ? -70.376 10.689 68.808 1.00 39.78 1053 ASP A C 1
ATOM 8332 O O . ASP A 1 1053 ? -70.350 11.286 67.734 1.00 39.78 1053 ASP A O 1
ATOM 8336 N N . ASP A 1 1054 ? -70.136 9.386 68.925 1.00 38.97 1054 ASP A N 1
ATOM 8337 C CA . ASP A 1 1054 ? -70.729 8.286 68.157 1.00 38.97 1054 ASP A CA 1
ATOM 8338 C C . ASP A 1 1054 ? -70.742 8.148 66.607 1.00 38.97 1054 ASP A C 1
ATOM 8340 O O . ASP A 1 1054 ? -71.129 9.005 65.817 1.00 38.97 1054 ASP A O 1
ATOM 8344 N N . LYS A 1 1055 ? -70.555 6.864 66.249 1.00 38.53 1055 LYS A N 1
ATOM 8345 C CA . LYS A 1 1055 ? -71.155 6.090 65.136 1.00 38.53 1055 LYS A CA 1
ATOM 8346 C C . LYS A 1 1055 ? -70.690 6.259 63.676 1.00 38.53 1055 LYS A C 1
ATOM 8348 O O . LYS A 1 1055 ? -71.230 7.028 62.894 1.00 38.53 1055 LYS A O 1
ATOM 8353 N N . GLU A 1 1056 ? -69.823 5.307 63.305 1.00 34.88 1056 GLU A N 1
ATOM 8354 C CA . GLU A 1 1056 ? -70.172 4.107 62.495 1.00 34.88 1056 GLU A CA 1
ATOM 8355 C C . GLU A 1 1056 ? -70.660 4.234 61.020 1.00 34.88 1056 GLU A C 1
ATOM 8357 O O . GLU A 1 1056 ? -71.059 5.301 60.565 1.00 34.88 1056 GLU A O 1
ATOM 8362 N N . PRO A 1 1057 ? -70.464 3.183 60.180 1.00 55.03 1057 PRO A N 1
ATOM 8363 C CA . PRO A 1 1057 ? -69.643 3.399 58.984 1.00 55.03 1057 PRO A CA 1
ATOM 8364 C C . PRO A 1 1057 ? -70.209 2.752 57.692 1.00 55.03 1057 PRO A C 1
ATOM 8366 O O . PRO A 1 1057 ? -71.384 2.422 57.581 1.00 55.03 1057 PRO A O 1
ATOM 8369 N N . THR A 1 1058 ? -69.306 2.481 56.739 1.00 40.72 1058 THR A N 1
ATOM 8370 C CA . THR A 1 1058 ? -69.410 1.555 55.585 1.00 40.72 1058 THR A CA 1
ATOM 8371 C C . THR A 1 1058 ? -70.185 1.984 54.332 1.00 40.72 1058 THR A C 1
ATOM 8373 O O . THR A 1 1058 ? -71.410 1.973 54.287 1.00 40.72 1058 THR A O 1
ATOM 8376 N N . SER A 1 1059 ? -69.426 2.132 53.236 1.00 41.31 1059 SER A N 1
ATOM 8377 C CA . SER A 1 1059 ? -69.420 1.135 52.146 1.00 41.31 1059 SER A CA 1
ATOM 8378 C C . SER A 1 1059 ? -68.066 1.111 51.434 1.00 41.31 1059 SER A C 1
ATOM 8380 O O . SER A 1 1059 ? -67.688 2.192 50.928 1.00 41.31 1059 SER A O 1
#

Radius of gyration: 35.46 Å; chains: 1; bounding box: 114×83×119 Å

Secondary structure (DSSP, 8-state):
-PPPP-----SPPPHHHHHHHHHHHHHHHHHHHTHHHHHHHHHHHTTSEEE--TT------TIIIIIHHHTT-EETTTTEE-TT--SHHHHHHTTSTTTHHHHHHHHHHHHHHHHHHHHHHHHHHH-TTS-HHHHHHHTHHHHHHHHHHHHHHHGGGIIIIIHHHHHHHHHHHHHHHHHHT--TTHHHHHHHHHHHHHT-S-HHHHHHHHHHHHHHHHHHHHHHHHHHHHTTHHHHHTTHHHHHHHHHSSS-HHHHHHHHHHHHTTSHHHHHHHHHHHHIIIIIHHHHHHIIIIISTT-S-STTTS---HHHHHHT---HHHHHTT----HHHHHHHSSSS-SS--GGGHHHHHHHHHHHH-HHHHHHH--SHHHHHHHHHHHHHHHHHHHHHTTT-S-TTS--HHHHHHHHHHHHHHTTSHHHHHHHHHHHHHHHHH-SGGGTHHHHHHHHHHHHHHHHHHHHHHHHHHHHHHS-S-THHHHHHHHHHHHHHHHHHHTTGGGSHHHHHHHHHSSGGGTT-EEE-HHHHHHHHHHHHSPP-EEEEES--SSSEEEE-TTS-EE---THHHHHHHTSS----STTS-HHHHHHHHHHHHHHHTT-TTHHHHHHHTTEEEEEEETTEEE-S--STT--TTTHHHHHHHHHH-TTTEEEEEE-SSEEEEEE-----S--EEEEEES-HHHHHHHHTT-TTHHHHEEEEETTT--HHHHTTSSPEEEEES-HHHHHHHHHHHH-GGGEE---GGGTTT-TT-EEGGGTSSSGGGGGGGG--STT-TTSEE--TTTT-SSS--EEE-SSEEEEEEEEESS-EEEEEEEEEEESSEEEEEEETTTTEEEEEEE---TTTEEEEETTTTT-TT---B--TT--HHHHHHHTTTTEEEEE---EEEEEEEEEE-SEEEEEEEEE-SSS-EEEEEEEEEEHHHHTT----TTEEE-S-TTSSTT-PPPPP-SSSSS---TT--TTSS---HHHHHTTTSSSSS---GGGTTSGGGHHHHHHHHHHHHHHHHHHHHHHTT----PPPPPPPPP----------------

Foldseek 3Di:
DDDPDDDDDDPFQDLVNLLVVLLVVLLVLLCQLQVLLVVCLVCLVVVQWFFFFFLLQAFDDCVQRPVCQLVQHQHLLARGGCLPPQDDPQQNQCSHGNNVSVSSSPVLSVLLSLLLVLLLVLCVQAFVLFDSVLLSLLLSQLSVVLSLLCCLFPVSQCVQRSLLLSLLLQLLSLLLCLLQPDDPCSVVSLLSSLVSLQPRSAPLSVVLSVVLLVLLLVLLVVVVVVVCVVVVVVVVVVCVVVVVVVLVPDPDNPVVVVVVLVVQCRHSNVVSVVSVVCNCVRHVVVVVCCCVPRSCVPPPDPCVLFHLFAVLQQLLFDDLQQLLLVWFQHDLCCLVPVGSTNLDHLNLSNVLVVLLCCCVPPVVLVCSRQPDPSSVSVSSSSVSLVVLLSLQLRGCHDPPPDCGPLQVLLVLLVVLVVVVDPVSVVSLVVSSVSCRRCSRSSSSSSSVSSCSSNRSSSSSSVQLCVQLVVLCVLQPDDPVVSNVSSVLSSVLSSLVSCLSVCLDPSSCCSRNVSCSSVSRRIAGCPQVVVVLVLQVVDDAFEEAEPPFQNHQKWFAGPVRRTHRYGRVSSSSSSVGRYHDQFLSGDLVSLLLVLLLLLCLQLVQLLNLLSCLQVGPFKYKYFLRMDGSLHDDLQDDPPSSVRNVVSQVVPCVQKDFRDDDPTITMIGRPQRADDDAQEEEEQEWQQLVCVLRRQQNFLSNHYRYHYQQDDPVVVNLVDAFYAYAYPDQLVVLVSVVCLVVVLQWWAWDSSSSNNDLQKAKLSVQSSGSSSLLCLLACDPSPSLLARENRQGNANNSIWIKRQFWDKIKIKHAAAAFAKWWKKWKKADCWWWKWKDWVQQVDTDIDTDHDDCVFKFKFFLQCLQAPPTDTDPCVPPHLVSLLVCGPHGIHIYGGHIDMDGPGMTRDHGGMTMMMMTIHGNHMMMTRGMGIDHPVCSVVRGHPPSYHYCPDSCPRPSSDGDDTPGPDDGDPDSNHHPSNSDCPVVRVCCVVCVVVPPPVVVVSVPCVVSCVSVVVSVVSVVVSVVVSVCVSPPDDDDDDDDDDDDDDDDDDDDDDDDDDDD

pLDDT: mean 82.12, std 16.13, range [27.84, 98.12]